Protein AF-A0A8I1LJS9-F1 (afdb_monomer)

Secondary structure (DSSP, 8-state):
-PPSSPPPP-PPPPP-SEEEEETTEEEEE-TTTS-HHHHHHHHTT-TTHHHHHHHHHH--TTEEEEEE--TTSHHHHHHTTSTTEEEEEEEES-GGGHHHHHHHHHHTT---EEEEESEEESS--SEEEEEE-SSGGG-BSS--SS--SEEEEEEEEEHHHHHHHH--SEEEE--TTGGGGTTTT---TT--EEEEE--HHHHHHHHHHHHHHHHHHTTEEEE--SS--SEEEEEE-TT-S--PPP---------PPPPPTT--S--EEEEEEESS-HHHHHHHHHHHHHHT--EEEEEE-S-SSSHHHHHHHHHHTTSSEEEE-GGGGSSS-HHHHHHHHGGGSHHHHH-SEEEE--TTEEEEE-STTSSHHHHHHHH-S-SEEEEEEEEB--TT--S--SS-HHHHT-EE--SS--GGG-EEEEEEEEE-SSS-EE--SS--EE--SS---EEETTS-B--HHHH-TT-SEEE-TT--SSEEEEE-SS-SHHHHHHHHHH--SS-TT-PPPHHHHHHH----EE-SSS-TTHHHHHHHHHHHHTSTTHHHHHHHHHHHHHHHHHHHHTSHHHHHHHHHHHHHS----PPS---S--------S-S--PPPPPPPP-PPP-----S---PPPPEEEEEEESS-HHHHHHHHHHHHHTT--EEEEEE-S-SSSHHHHHHHHHHTTSSEEEE-THHHH-S-HHHHHHHHHHTSHHHHT-SEEEE--TTEEEEE-STTS-HHHHHHHH-S-SEEEEEEEEB--TT--S---S-HHHH--EE--SS--GGG-EEEEEEEE--STTEEEE-SS-EEEPTT-SSPP-EEETTS-B--HHHH-TT-SEEE-TT--SSEEEEE-SS-SHHHHHHHHHH--SS-TT-PPPHHHHHHH---SEE--S--TTHHHHHHHHHHHHTSTTHHHHHHHHHHHHHHHHHHHHTSHHHHHHHHHHHHHT--

Solvent-accessible surface area (backbone atoms only — not comparable to full-atom values): 52435 Å² total; per-residue (Å²): 127,84,59,69,58,52,71,56,81,96,59,75,73,70,78,55,85,46,75,44,55,35,76,89,44,45,39,68,40,30,79,82,58,53,44,76,69,52,48,51,30,30,68,66,44,57,55,71,42,65,60,47,51,59,46,65,76,67,67,46,81,69,32,21,38,35,35,38,50,36,67,60,20,60,61,59,45,63,49,61,70,39,92,34,44,72,39,36,37,37,26,28,51,61,75,82,31,50,28,45,22,53,48,17,17,57,68,60,72,46,77,81,68,46,63,32,36,20,42,67,28,51,56,66,63,69,64,42,61,33,30,40,27,74,51,59,80,75,27,20,72,60,73,71,92,60,82,62,75,47,78,46,77,27,44,30,28,25,45,46,50,41,39,70,55,66,55,24,30,32,38,40,38,46,48,66,57,50,56,56,54,30,48,52,90,40,77,38,84,70,37,49,33,38,40,36,53,64,46,48,92,73,57,34,69,67,35,48,50,46,35,57,47,31,40,32,70,47,21,30,43,76,57,84,66,100,59,94,60,59,63,41,44,24,38,54,39,98,82,51,76,84,71,85,79,78,84,79,67,78,78,60,73,72,71,62,69,84,74,73,92,81,76,85,77,79,38,27,28,41,40,35,68,46,59,60,48,30,71,47,48,55,62,47,51,14,43,43,44,47,26,54,46,70,40,40,42,41,26,39,48,94,51,82,32,40,26,56,61,31,38,50,38,36,30,76,69,68,69,34,46,62,40,66,43,70,18,83,74,46,94,50,47,43,60,64,35,45,57,65,49,46,70,57,36,66,67,49,56,68,28,43,28,39,32,35,57,53,81,50,51,42,86,44,37,68,36,84,70,15,26,53,68,40,47,44,67,74,57,50,92,60,42,33,39,36,25,38,55,41,35,17,8,33,60,84,35,55,64,75,70,95,73,57,63,70,70,70,29,44,21,21,41,63,71,72,49,59,80,94,66,20,66,30,48,31,34,27,45,30,43,49,71,78,61,56,64,48,75,47,65,36,46,68,45,70,78,65,93,70,94,73,50,29,26,35,13,44,64,43,80,54,56,66,65,74,78,34,84,82,59,55,52,46,72,40,63,78,28,62,64,38,25,30,25,42,26,42,84,38,42,21,49,41,48,35,49,52,44,39,73,66,23,34,89,67,40,63,90,47,49,75,46,75,64,52,50,64,71,44,54,26,52,79,34,69,61,91,59,85,52,68,31,53,70,49,15,52,54,40,34,54,54,53,43,70,39,83,62,29,45,61,33,37,50,49,9,42,51,45,48,51,54,49,45,57,57,46,64,72,35,71,67,44,51,53,51,53,51,48,44,66,76,73,44,81,90,69,91,64,78,84,84,75,67,95,74,72,79,84,84,83,74,79,95,81,75,84,86,76,81,85,78,78,80,80,77,79,79,79,76,94,65,90,77,70,94,77,84,78,80,76,82,36,38,31,40,39,37,62,41,45,61,45,29,68,44,47,57,61,50,49,15,41,43,48,41,24,59,49,69,43,39,43,40,24,48,45,90,51,82,32,41,26,56,63,37,41,51,50,38,29,74,70,67,75,34,44,62,41,61,46,58,19,87,78,60,74,57,59,41,55,64,44,40,55,57,53,43,66,64,32,67,71,49,74,75,34,51,27,38,34,41,57,52,86,48,54,41,87,46,39,64,41,86,69,13,32,48,65,46,51,48,66,73,57,49,94,58,44,33,34,34,28,33,52,42,38,17,9,32,66,76,36,49,69,73,71,90,72,58,62,71,71,70,30,45,26,20,46,67,66,69,46,61,78,96,65,20,69,31,46,36,35,27,42,29,43,77,57,90,61,50,68,43,87,47,72,43,40,73,39,64,48,84,88,53,82,76,66,80,49,29,28,37,11,46,64,43,79,54,60,64,66,74,73,40,81,79,63,62,48,48,74,38,63,75,25,63,66,39,25,29,22,44,28,47,83,40,40,22,52,43,50,33,49,52,45,56,71,61,22,41,68,60,39,56,82,52,78,74,54,74,69,51,53,56,69,41,49,19,66,72,36,73,69,83,71,82,71,57,33,49,72,48,16,55,54,39,33,53,54,55,45,66,40,87,64,36,44,67,34,38,52,45,9,41,52,42,49,53,51,49,39,57,57,44,62,72,35,68,74,46,42,51,51,52,52,47,37,63,75,73,51,56,120

Nearest PDB structures (foldseek):
  3lec-assembly1_A  TM=7.192E-01  e=8.557E-05  Streptococcus agalactiae serogroup V
  3e05-assembly2_C  TM=6.436E-01  e=2.847E-04  Geobacter metallireducens GS-15
  3a27-assembly1_A  TM=5.635E-01  e=3.542E-04  Methanocaldococcus jannaschii
  3fpf-assembly1_B  TM=5.947E-01  e=6.824E-04  Methanothermobacter thermautotrophicus str. Delta H
  5xnh-assembly1_A  TM=4.588E-01  e=7.496E-02  Thermococcus kodakarensis KOD1

Mean predicted aligned error: 16.3 Å

Foldseek 3Di:
DPQWADAFDPDAAADAPDWAAQPHFTFGHGPQACDPVNVVCSNVNNVCNVLLVVCVVPQAAAFFEEEAACRLQPSVLSPQPDNSYPAYEHEHADSVNVSSNVVRCVVSVRPHYHYHYFHEAQDADDWAKWFAASHRLQIASDCDPDDGDDIDTTGYTHPQSNCVVRVGQEYEDRHNQRLLRRLAPHQCQSHFKYWYQDDCVNVHPVSVVNSQVSCLCNQWAWDDDPDDDSITMTGHDPPRHDDDDDDPDPPQQDFQDDDDPDDDDFAEEEEEEDELCLLLVLLLLLQCVLLPHDAYEYEYDPHDLLSLVLVQLCVVVVSYHYAHQLCVLDVAFRQLSSLVFVCFDPSNSNGQKYWYDYSQKGKFFDADLRHVVRVCVVLPDAFKEWAFEWFQAQLLFADDDRANLCVNRQFTADLADPPVLQWTFTIMIGGPNPFRWRDDNQDIDGPDPDDGQYAAQLSDGDCVCVVDVVDRTDRSRPRNNGIHIYGHPCHHSLSLLLQQCQDDSRDSPHGQDPVNNVSRRHGPGGNPDPGSSVVSSVVSSVVQCPRPCSVVSSVSSVVSSVVSSVVSCPDPVSVVVVVCCPVPPDPDDDPPDPDSDDDDPDDDPDDDDDDDDDDPDDDDDDDDDDPDDDDQFAEEEEEEDELCLLQQLLLLLQCVLQPHDAYEYEYDPHDLLSLVLVSLCVVVVSYHYGHFSCVPSVDFRVQSRVVSVCVDPSNVPGQKYWYDYSQKGKAFQDDLRHVSRVCVVLPDFFKEWAWEWFFAQLLFADDDRDNLCVNTQFTADQADPP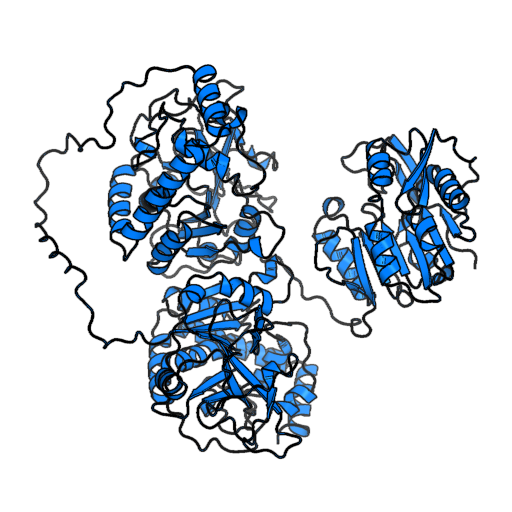VLQWTATIMIGGDDPQFPDDDNRGTDGDPPDVVDGQYAAQQSDGDCVCVVVVPDRTDGRNRRNNGIHMYGHPQHHVLVNLVCQCCDDSRCSPDHDDPVNNQSRRHRPDGNPGDRSSVVSSVVSSVVSCPRPCNVVSSVSSVVVSVVVSVVLCPDPVSVVVVVCCVVPPSD

Radius of gyration: 33.37 Å; Cα contacts (8 Å, |Δi|>4): 1839; chains: 1; bounding box: 78×95×81 Å

Structure (mmCIF, N/CA/C/O backbone):
data_AF-A0A8I1LJS9-F1
#
_entry.id   AF-A0A8I1LJS9-F1
#
loop_
_atom_site.group_PDB
_atom_site.id
_atom_site.type_symbol
_atom_site.label_atom_id
_atom_site.label_alt_id
_atom_site.label_comp_id
_atom_site.label_asym_id
_atom_site.label_entity_id
_atom_site.label_seq_id
_atom_site.pdbx_PDB_ins_code
_atom_site.Cartn_x
_atom_site.Cartn_y
_atom_site.Cartn_z
_atom_site.occupancy
_atom_site.B_iso_or_equiv
_atom_site.auth_seq_id
_atom_site.auth_comp_id
_atom_site.auth_asym_id
_atom_site.auth_atom_id
_atom_site.pdbx_PDB_model_num
ATOM 1 N N . MET A 1 1 ? 3.171 45.067 -33.528 1.00 39.81 1 MET A N 1
ATOM 2 C CA . MET A 1 1 ? 1.723 44.777 -33.488 1.00 39.81 1 MET A CA 1
ATOM 3 C C . MET A 1 1 ? 1.220 45.236 -32.127 1.00 39.81 1 MET A C 1
ATOM 5 O O . MET A 1 1 ? 1.981 45.076 -31.177 1.00 39.81 1 MET A O 1
ATOM 9 N N . PRO A 1 2 ? 0.044 45.871 -32.014 1.00 59.06 2 PRO A N 1
ATOM 10 C CA . PRO A 1 2 ? -0.558 46.131 -30.707 1.00 59.06 2 PRO A CA 1
ATOM 11 C C . PRO A 1 2 ? -0.867 44.794 -30.017 1.00 59.06 2 PRO A C 1
ATOM 13 O O . PRO A 1 2 ? -1.370 43.891 -30.675 1.00 59.06 2 PRO A O 1
ATOM 16 N N . ILE A 1 3 ? -0.532 44.672 -28.728 1.00 69.88 3 ILE A N 1
ATOM 17 C CA . ILE A 1 3 ? -0.824 43.479 -27.913 1.00 69.88 3 ILE A CA 1
ATOM 18 C C . ILE A 1 3 ? -2.342 43.255 -27.867 1.00 69.88 3 ILE A C 1
ATOM 20 O O . ILE A 1 3 ? -3.052 44.197 -27.509 1.00 69.88 3 ILE A O 1
ATOM 24 N N . ASP A 1 4 ? -2.804 42.042 -28.196 1.00 70.06 4 ASP A N 1
ATOM 25 C CA . ASP A 1 4 ? -4.217 41.628 -28.216 1.00 70.06 4 ASP A CA 1
ATOM 26 C C . ASP A 1 4 ? -4.980 42.053 -26.948 1.00 70.06 4 ASP A C 1
ATOM 28 O O . ASP A 1 4 ? -4.528 41.856 -25.817 1.00 70.06 4 ASP A O 1
ATOM 32 N N . GLY A 1 5 ? -6.169 42.618 -27.159 1.00 72.19 5 GLY A N 1
ATOM 33 C CA . GLY A 1 5 ? -7.059 43.109 -26.108 1.00 72.19 5 GLY A CA 1
ATOM 34 C C . GLY A 1 5 ? -7.082 44.630 -25.930 1.00 72.19 5 GLY A C 1
ATOM 35 O O . GLY A 1 5 ? -6.126 45.321 -26.281 1.00 72.19 5 GLY A O 1
ATOM 36 N N . PRO A 1 6 ? -8.196 45.180 -25.411 1.00 84.88 6 PRO A N 1
ATOM 37 C CA . PRO A 1 6 ? -8.307 46.608 -25.158 1.00 84.88 6 PRO A CA 1
ATOM 38 C C . PRO A 1 6 ? -7.392 47.045 -24.011 1.00 84.88 6 PRO A C 1
ATOM 40 O O . PRO A 1 6 ? -7.135 46.296 -23.059 1.00 84.88 6 PRO A O 1
ATOM 43 N N . ASP A 1 7 ? -6.948 48.298 -24.086 1.00 86.62 7 ASP A N 1
ATOM 44 C CA . ASP A 1 7 ? -6.323 48.953 -22.946 1.00 86.62 7 ASP A CA 1
ATOM 45 C C . ASP A 1 7 ? -7.318 49.033 -21.775 1.00 86.62 7 ASP A C 1
ATOM 47 O O . ASP A 1 7 ? -8.534 49.152 -21.980 1.00 86.62 7 ASP A O 1
ATOM 51 N N . PRO A 1 8 ? -6.823 48.939 -20.532 1.00 88.06 8 PRO A N 1
ATOM 52 C CA . PRO A 1 8 ? -7.672 49.004 -19.358 1.00 88.06 8 PRO A CA 1
ATOM 53 C C . PRO A 1 8 ? -8.413 50.337 -19.270 1.00 88.06 8 PRO A C 1
ATOM 55 O O . PRO A 1 8 ? -7.835 51.381 -19.589 1.00 88.06 8 PRO A O 1
ATOM 58 N N . PRO A 1 9 ? -9.659 50.335 -18.767 1.00 84.88 9 PRO A N 1
ATOM 59 C CA . PRO A 1 9 ? -10.446 51.553 -18.653 1.00 84.88 9 PRO A CA 1
ATOM 60 C C . PRO A 1 9 ? -9.717 52.611 -17.812 1.00 84.88 9 PRO A C 1
ATOM 62 O O . PRO A 1 9 ? -9.031 52.307 -16.824 1.00 84.88 9 PRO A O 1
ATOM 65 N N . ASP A 1 10 ? -9.849 53.872 -18.220 1.00 84.69 10 ASP A N 1
ATOM 66 C CA . ASP A 1 10 ? -9.276 55.013 -17.509 1.00 84.69 10 ASP A CA 1
ATOM 67 C C . ASP A 1 10 ? -10.181 55.396 -16.330 1.00 84.69 10 ASP A C 1
ATOM 69 O O . ASP A 1 10 ? -11.082 56.228 -16.424 1.00 84.69 10 ASP A O 1
ATOM 73 N N . LEU A 1 11 ? -10.007 54.661 -15.234 1.00 89.25 11 LEU A N 1
ATOM 74 C CA . LEU A 1 11 ? -10.708 54.856 -13.973 1.00 89.25 11 LEU A CA 1
ATOM 75 C C . LEU A 1 11 ? -9.796 55.606 -12.988 1.00 89.25 11 LEU A C 1
ATOM 77 O O . LEU A 1 11 ? -8.593 55.322 -12.946 1.00 89.25 11 LEU A O 1
ATOM 81 N N . PRO A 1 12 ? -10.348 56.522 -12.169 1.00 86.69 12 PRO A N 1
ATOM 82 C CA . PRO A 1 12 ? -9.564 57.301 -11.217 1.00 86.69 12 PRO A CA 1
ATOM 83 C C . PRO A 1 12 ? -8.898 56.402 -10.169 1.00 86.69 12 PRO A C 1
ATOM 85 O O . PRO A 1 12 ? -9.451 55.369 -9.786 1.00 86.69 12 PRO A O 1
ATOM 88 N N . LEU A 1 13 ? -7.729 56.824 -9.674 1.00 87.25 13 LEU A N 1
ATOM 89 C CA . LEU A 1 13 ? -7.018 56.125 -8.600 1.00 87.25 13 LEU A CA 1
ATOM 90 C C . LEU A 1 13 ? -7.903 55.981 -7.348 1.00 87.25 13 LEU A C 1
ATOM 92 O O . LEU A 1 13 ? -8.691 56.883 -7.034 1.00 87.25 13 LEU A O 1
ATOM 96 N N . PRO A 1 14 ? -7.790 54.858 -6.618 1.00 87.75 14 PRO A N 1
ATOM 97 C CA . PRO A 1 14 ? -8.666 54.579 -5.495 1.00 87.75 14 PRO A CA 1
ATOM 98 C C . PRO A 1 14 ? -8.305 55.445 -4.283 1.00 87.75 14 PRO A C 1
ATOM 100 O O . PRO A 1 14 ? -7.139 55.751 -4.038 1.00 87.75 14 PRO A O 1
ATOM 103 N N . ARG A 1 15 ? -9.305 55.775 -3.457 1.00 88.75 15 ARG A N 1
ATOM 104 C CA . ARG A 1 15 ? -9.051 56.192 -2.069 1.00 88.75 15 ARG A CA 1
ATOM 105 C C . ARG A 1 15 ? -8.804 54.940 -1.228 1.00 88.75 15 ARG A C 1
ATOM 107 O O . ARG A 1 15 ? -9.575 53.988 -1.321 1.00 88.75 15 ARG A O 1
ATOM 114 N N . TYR A 1 16 ? -7.752 54.947 -0.421 1.00 90.00 16 TYR A N 1
ATOM 115 C CA . TYR A 1 16 ? -7.381 53.834 0.451 1.00 90.00 16 TYR A CA 1
ATOM 116 C C . TYR A 1 16 ? -7.128 54.323 1.877 1.00 90.00 16 TYR A C 1
ATOM 118 O O . TYR A 1 16 ? -6.661 55.443 2.084 1.00 90.00 16 TYR A O 1
ATOM 126 N N . ASP A 1 17 ? -7.428 53.470 2.855 1.00 86.56 17 ASP A N 1
ATOM 127 C CA . ASP A 1 17 ? -7.342 53.822 4.278 1.00 86.56 17 ASP A CA 1
ATOM 128 C C . ASP A 1 17 ? -5.904 53.735 4.807 1.00 86.56 17 ASP A C 1
ATOM 130 O O . ASP A 1 17 ? -5.530 54.415 5.761 1.00 86.56 17 ASP A O 1
ATOM 134 N N . ALA A 1 18 ? -5.085 52.879 4.194 1.00 90.56 18 ALA A N 1
ATOM 135 C CA . ALA A 1 18 ? -3.698 52.657 4.575 1.00 90.56 18 ALA A CA 1
ATOM 136 C C . ALA A 1 18 ? -2.886 52.097 3.404 1.00 90.56 18 ALA A C 1
ATOM 138 O O . ALA A 1 18 ? -3.440 51.542 2.458 1.00 90.56 18 ALA A O 1
ATOM 139 N N . VAL A 1 19 ? -1.561 52.174 3.510 1.00 93.81 19 VAL A N 1
ATOM 140 C CA . VAL A 1 19 ? -0.634 51.368 2.705 1.00 93.81 19 VAL A CA 1
ATOM 141 C C . VAL A 1 19 ? -0.022 50.327 3.626 1.00 93.81 19 VAL A C 1
ATOM 143 O O . VAL A 1 19 ? 0.479 50.667 4.700 1.00 93.81 19 VAL A O 1
ATOM 146 N N . ILE A 1 20 ? -0.076 49.061 3.226 1.00 90.88 20 ILE A N 1
ATOM 147 C CA . ILE A 1 20 ? 0.494 47.952 3.992 1.00 90.88 20 ILE A CA 1
ATOM 148 C C . ILE A 1 20 ? 1.578 47.261 3.185 1.00 90.88 20 ILE A C 1
ATOM 150 O O . ILE A 1 20 ? 1.534 47.220 1.959 1.00 90.88 20 ILE A O 1
ATOM 154 N N . LEU A 1 21 ? 2.568 46.731 3.889 1.00 89.69 21 LEU A N 1
ATOM 155 C CA . LEU A 1 21 ? 3.698 46.053 3.282 1.00 89.69 21 LEU A CA 1
ATOM 156 C C . LEU A 1 21 ? 3.435 44.541 3.253 1.00 89.69 21 LEU A C 1
ATOM 158 O O . LEU A 1 21 ? 3.146 43.945 4.293 1.00 89.69 21 LEU A O 1
ATOM 162 N N . CYS A 1 22 ? 3.543 43.930 2.074 1.00 87.25 22 CYS A N 1
ATOM 163 C CA . CYS A 1 22 ? 3.563 42.480 1.894 1.00 87.25 22 CYS A CA 1
ATOM 164 C C . CYS A 1 22 ? 4.946 42.071 1.399 1.00 87.25 22 CYS A C 1
ATOM 166 O O . CYS A 1 22 ? 5.266 42.229 0.221 1.00 87.25 22 CYS A O 1
ATOM 168 N N . ARG A 1 23 ? 5.773 41.563 2.319 1.00 85.62 23 ARG A N 1
ATOM 169 C CA . ARG A 1 23 ? 7.219 41.396 2.105 1.00 85.62 23 ARG A CA 1
ATOM 170 C C . ARG A 1 23 ? 7.858 42.729 1.716 1.00 85.62 23 ARG A C 1
ATOM 172 O O . ARG A 1 23 ? 7.969 43.578 2.587 1.00 85.62 23 ARG A O 1
ATOM 179 N N . ASP A 1 24 ? 8.181 42.934 0.444 1.00 85.25 24 ASP A N 1
ATOM 180 C CA . ASP A 1 24 ? 8.850 44.143 -0.043 1.00 85.25 24 ASP A CA 1
ATOM 181 C C . ASP A 1 24 ? 7.937 45.034 -0.906 1.00 85.25 24 ASP A C 1
ATOM 183 O O . ASP A 1 24 ? 8.346 46.116 -1.317 1.00 85.25 24 ASP A O 1
ATOM 187 N N . VAL A 1 25 ? 6.679 44.630 -1.137 1.00 92.06 25 VAL A N 1
ATOM 188 C CA . VAL A 1 25 ? 5.721 45.376 -1.971 1.00 92.06 25 VAL A CA 1
ATOM 189 C C . VAL A 1 25 ? 4.714 46.136 -1.115 1.00 92.06 25 VAL A C 1
ATOM 191 O O . VAL A 1 25 ? 4.041 45.575 -0.245 1.00 92.06 25 VAL A O 1
ATOM 194 N N . ARG A 1 26 ? 4.586 47.435 -1.384 1.00 94.75 26 ARG A N 1
ATOM 195 C CA . ARG A 1 26 ? 3.593 48.344 -0.802 1.00 94.75 26 ARG A CA 1
ATOM 196 C C . ARG A 1 26 ? 2.253 48.191 -1.515 1.00 94.75 26 ARG A C 1
ATOM 198 O O . ARG A 1 26 ? 2.169 48.437 -2.712 1.00 94.75 26 ARG A O 1
ATOM 205 N N . VAL A 1 27 ? 1.209 47.830 -0.779 1.00 94.44 27 VAL A N 1
ATOM 206 C CA . VAL A 1 27 ? -0.137 47.577 -1.309 1.00 94.44 27 VAL A CA 1
ATOM 207 C C . VAL A 1 27 ? -1.142 48.554 -0.675 1.00 94.44 27 VAL A C 1
ATOM 209 O O . VAL A 1 27 ? -1.187 48.653 0.558 1.00 94.44 27 VAL A O 1
ATOM 212 N N . PRO A 1 28 ? -1.954 49.281 -1.467 1.00 94.69 28 PRO A N 1
ATOM 213 C CA . PRO A 1 28 ? -2.984 50.178 -0.949 1.00 94.69 28 PRO A CA 1
ATOM 214 C C . PRO A 1 28 ? -4.193 49.381 -0.434 1.00 94.69 28 PRO A C 1
ATOM 216 O O . PRO A 1 28 ? -4.762 48.563 -1.152 1.00 94.69 28 PRO A O 1
ATOM 219 N N . VAL A 1 29 ? -4.622 49.631 0.805 1.00 90.56 29 VAL A N 1
ATOM 220 C CA . VAL A 1 29 ? -5.797 48.991 1.423 1.00 90.56 29 VAL A CA 1
ATOM 221 C C . VAL A 1 29 ? -7.065 49.739 1.025 1.00 90.56 29 VAL A C 1
ATOM 223 O O . VAL A 1 29 ? -7.469 50.693 1.689 1.00 90.56 29 VAL A O 1
ATOM 226 N N . VAL A 1 30 ? -7.685 49.312 -0.076 1.00 89.56 30 VAL A N 1
ATOM 227 C CA . VAL A 1 30 ? -8.933 49.898 -0.586 1.00 89.56 30 VAL A CA 1
ATOM 228 C C . VAL A 1 30 ? -10.150 49.266 0.103 1.00 89.56 30 VAL A C 1
ATOM 230 O O . VAL A 1 30 ? -10.382 48.056 -0.058 1.00 89.56 30 VAL A O 1
ATOM 233 N N . PRO A 1 31 ? -10.960 50.053 0.838 1.00 80.19 31 PRO A N 1
ATOM 234 C CA . PRO A 1 31 ? -12.156 49.552 1.507 1.00 80.19 31 PRO A CA 1
ATOM 235 C C . PRO A 1 31 ? -13.149 48.948 0.517 1.00 80.19 31 PRO A C 1
ATOM 237 O O . PRO A 1 31 ? -13.434 49.516 -0.533 1.00 80.19 31 PRO A O 1
ATOM 240 N N . GLY A 1 32 ? -13.693 47.779 0.854 1.00 76.19 32 GLY A N 1
ATOM 241 C CA . GLY A 1 32 ? -14.664 47.073 0.013 1.00 76.19 32 GLY A CA 1
ATOM 242 C C . GLY A 1 32 ? -14.054 46.145 -1.042 1.00 76.19 32 GLY A C 1
ATOM 243 O O . GLY A 1 32 ? -14.740 45.208 -1.442 1.00 76.19 32 GLY A O 1
ATOM 244 N N . VAL A 1 33 ? -12.778 46.322 -1.408 1.00 82.81 33 VAL A N 1
ATOM 245 C CA . VAL A 1 33 ? -12.039 45.389 -2.283 1.00 82.81 33 VAL A CA 1
ATOM 246 C C . VAL A 1 33 ? -11.144 44.461 -1.459 1.00 82.81 33 VAL A C 1
ATOM 248 O O . VAL A 1 33 ? -11.215 43.237 -1.585 1.00 82.81 33 VAL A O 1
ATOM 251 N N . ILE A 1 34 ? -10.354 45.021 -0.539 1.00 84.44 34 ILE A N 1
ATOM 252 C CA . ILE A 1 34 ? -9.519 44.241 0.381 1.00 84.44 34 ILE A CA 1
ATOM 253 C C . ILE A 1 34 ? -10.351 43.901 1.620 1.00 84.44 34 ILE A C 1
ATOM 255 O O . ILE A 1 34 ? -10.557 44.714 2.518 1.00 84.44 34 ILE A O 1
ATOM 259 N N . THR A 1 35 ? -10.877 42.675 1.662 1.00 83.25 35 THR A N 1
ATOM 260 C CA . THR A 1 35 ? -11.600 42.171 2.843 1.00 83.25 35 THR A CA 1
ATOM 261 C C . THR A 1 35 ? -10.632 41.880 4.003 1.00 83.25 35 THR A C 1
ATOM 263 O O . THR A 1 35 ? -9.454 41.619 3.751 1.00 83.25 35 THR A O 1
ATOM 266 N N . PRO A 1 36 ? -11.099 41.797 5.267 1.00 80.69 36 PRO A N 1
ATOM 267 C CA . PRO A 1 36 ? -10.229 41.504 6.415 1.00 80.69 36 PRO A CA 1
ATOM 268 C C . PRO A 1 36 ? -9.420 40.200 6.298 1.00 80.69 36 PRO A C 1
ATOM 270 O O . PRO A 1 36 ? -8.370 40.050 6.923 1.00 80.69 36 PRO A O 1
ATOM 273 N N . ILE A 1 37 ? -9.902 39.233 5.508 1.00 77.75 37 ILE A N 1
ATOM 274 C CA . ILE A 1 37 ? -9.181 37.983 5.231 1.00 77.75 37 ILE A CA 1
ATOM 275 C C . ILE A 1 37 ? -8.005 38.246 4.281 1.00 77.75 37 ILE A C 1
ATOM 277 O O . ILE A 1 37 ? -6.910 37.747 4.535 1.00 77.75 37 ILE A O 1
ATOM 281 N N . ILE A 1 38 ? -8.217 39.050 3.232 1.00 82.38 38 ILE A N 1
ATOM 282 C CA . ILE A 1 38 ? -7.180 39.450 2.264 1.00 82.38 38 ILE A CA 1
ATOM 283 C C . ILE A 1 38 ? -6.112 40.268 2.983 1.00 82.38 38 ILE A C 1
ATOM 285 O O . ILE A 1 38 ? -4.933 39.930 2.939 1.00 82.38 38 ILE A O 1
ATOM 289 N N . GLU A 1 39 ? -6.539 41.285 3.733 1.00 86.31 39 GLU A N 1
ATOM 290 C CA . GLU A 1 39 ? -5.645 42.163 4.483 1.00 86.31 39 GLU A CA 1
ATOM 291 C C . GLU A 1 39 ? -4.736 41.368 5.428 1.00 86.31 39 GLU A C 1
ATOM 293 O O . GLU A 1 39 ? -3.534 41.612 5.498 1.00 86.31 39 GLU A O 1
ATOM 298 N N . ARG A 1 40 ? -5.283 40.351 6.110 1.00 86.38 40 ARG A N 1
ATOM 299 C CA . ARG A 1 40 ? -4.503 39.456 6.973 1.00 86.38 40 ARG A CA 1
ATOM 300 C C . ARG A 1 40 ? -3.437 38.681 6.197 1.00 86.38 40 ARG A C 1
ATOM 302 O O . ARG A 1 40 ? -2.335 38.519 6.716 1.00 86.38 40 ARG A O 1
ATOM 309 N N . GLN A 1 41 ? -3.745 38.186 4.996 1.00 83.50 41 GLN A N 1
ATOM 310 C CA . GLN A 1 41 ? -2.766 37.475 4.164 1.00 83.50 41 GLN A CA 1
ATOM 311 C C . GLN A 1 41 ? -1.639 38.409 3.715 1.00 83.50 41 GLN A C 1
ATOM 313 O O . GLN A 1 41 ? -0.471 38.055 3.901 1.00 83.50 41 GLN A O 1
ATOM 318 N N . ILE A 1 42 ? -1.989 39.612 3.245 1.00 86.75 42 ILE A N 1
ATOM 319 C CA . ILE A 1 42 ? -1.048 40.663 2.825 1.00 86.75 42 ILE A CA 1
ATOM 320 C C . ILE A 1 42 ? -0.133 41.052 3.998 1.00 86.75 42 ILE A C 1
ATOM 322 O O . ILE A 1 42 ? 1.086 40.946 3.892 1.00 86.75 42 ILE A O 1
ATOM 326 N N . ARG A 1 43 ? -0.698 41.375 5.172 1.00 85.88 43 ARG A N 1
ATOM 327 C CA . ARG A 1 43 ? 0.077 41.717 6.384 1.00 85.88 43 ARG A CA 1
ATOM 328 C C . ARG A 1 43 ? 0.979 40.586 6.875 1.00 85.88 43 ARG A C 1
ATOM 330 O O . ARG A 1 43 ? 2.000 40.848 7.497 1.00 85.88 43 ARG A O 1
ATOM 337 N N . SER A 1 44 ? 0.600 39.332 6.630 1.00 84.44 44 SER A N 1
ATOM 338 C CA . SER A 1 44 ? 1.418 38.167 6.992 1.00 84.44 44 SER A CA 1
ATOM 339 C C . SER A 1 44 ? 2.470 37.789 5.942 1.00 84.44 44 SER A C 1
ATOM 341 O O . SER A 1 44 ? 3.161 36.791 6.130 1.00 84.44 44 SER A O 1
ATOM 343 N N . GLY A 1 45 ? 2.575 38.532 4.831 1.00 82.75 45 GLY A N 1
ATOM 344 C CA . GLY A 1 45 ? 3.517 38.236 3.745 1.00 82.75 45 GLY A CA 1
ATOM 345 C C . GLY A 1 45 ? 3.213 36.940 2.982 1.00 82.75 45 GLY A C 1
ATOM 346 O O . GLY A 1 45 ? 4.123 36.341 2.401 1.00 82.75 45 GLY A O 1
ATOM 347 N N . ARG A 1 46 ? 1.961 36.463 3.047 1.00 81.50 46 ARG A N 1
ATOM 348 C CA . ARG A 1 46 ? 1.510 35.186 2.464 1.00 81.50 46 ARG A CA 1
ATOM 349 C C . ARG A 1 46 ? 0.671 35.340 1.198 1.00 81.50 46 ARG A C 1
ATOM 351 O O . ARG A 1 46 ? 0.487 34.349 0.506 1.00 81.50 46 ARG A O 1
ATOM 358 N N . TYR A 1 47 ? 0.168 36.538 0.912 1.00 85.69 47 TYR A N 1
ATOM 359 C CA . TYR A 1 47 ? -0.588 36.814 -0.311 1.00 85.69 47 TYR A CA 1
ATOM 360 C C . TYR A 1 47 ? 0.318 36.669 -1.541 1.00 85.69 47 TYR A C 1
ATOM 362 O O . TYR A 1 47 ? 1.365 37.312 -1.559 1.00 85.69 47 TYR A O 1
ATOM 370 N N . GLU A 1 48 ? -0.053 35.794 -2.487 1.00 81.31 48 GLU A N 1
ATOM 371 C CA . GLU A 1 48 ? 0.669 35.505 -3.750 1.00 81.31 48 GLU A CA 1
ATOM 372 C C . GLU A 1 48 ? 2.191 35.259 -3.587 1.00 81.31 48 GLU A C 1
ATOM 374 O O . GLU A 1 48 ? 3.024 35.415 -4.485 1.00 81.31 48 GLU A O 1
ATOM 379 N N . GLY A 1 49 ? 2.603 34.886 -2.373 1.00 79.25 49 GLY A N 1
ATOM 380 C CA . GLY A 1 49 ? 4.009 34.803 -2.012 1.00 79.25 49 GLY A CA 1
ATOM 381 C C . GLY A 1 49 ? 4.694 33.543 -2.541 1.00 79.25 49 GLY A C 1
ATOM 382 O O . GLY A 1 49 ? 5.927 33.480 -2.513 1.00 79.25 49 GLY A O 1
ATOM 383 N N . GLY A 1 50 ? 3.928 32.528 -2.951 1.00 80.25 50 GLY A N 1
ATOM 384 C CA . GLY A 1 50 ? 4.450 31.269 -3.489 1.00 80.25 50 GLY A CA 1
ATOM 385 C C . GLY A 1 50 ? 4.765 31.368 -4.980 1.00 80.25 50 GLY A C 1
ATOM 386 O O . GLY A 1 50 ? 5.782 30.852 -5.435 1.00 80.25 50 GLY A O 1
ATOM 387 N N . GLU A 1 51 ? 3.917 32.084 -5.703 1.00 85.69 51 GLU A N 1
ATOM 388 C CA . GLU A 1 51 ? 3.956 32.423 -7.119 1.00 85.69 51 GLU A CA 1
ATOM 389 C C . GLU A 1 51 ? 5.194 33.266 -7.422 1.00 85.69 51 GLU A C 1
ATOM 391 O O . GLU A 1 51 ? 6.030 32.878 -8.244 1.00 85.69 51 GLU A O 1
ATOM 396 N N . VAL A 1 52 ? 5.374 34.366 -6.681 1.00 88.06 52 VAL A N 1
ATOM 397 C CA . VAL A 1 52 ? 6.551 35.240 -6.802 1.00 88.06 52 VAL A CA 1
ATOM 398 C C . VAL A 1 52 ? 7.832 34.477 -6.475 1.00 88.06 52 VAL A C 1
ATOM 400 O O . VAL A 1 52 ? 8.775 34.508 -7.261 1.00 88.06 52 VAL A O 1
ATOM 403 N N . ALA A 1 53 ? 7.873 33.747 -5.354 1.00 86.31 53 ALA A N 1
ATOM 404 C CA . ALA A 1 53 ? 9.078 33.030 -4.932 1.00 86.31 53 ALA A CA 1
ATOM 405 C C . ALA A 1 53 ? 9.532 31.999 -5.979 1.00 86.31 53 ALA A C 1
ATOM 407 O O . ALA A 1 53 ? 10.688 32.009 -6.397 1.00 86.31 53 ALA A O 1
ATOM 408 N N . LYS A 1 54 ? 8.603 31.167 -6.469 1.00 85.88 54 LYS A N 1
ATOM 409 C CA . LYS A 1 54 ? 8.885 30.173 -7.516 1.00 85.88 54 LYS A CA 1
ATOM 410 C C . LYS A 1 54 ? 9.327 30.814 -8.826 1.00 85.88 54 LYS A C 1
ATOM 412 O O . LYS A 1 54 ? 10.159 30.246 -9.526 1.00 85.88 54 LYS A O 1
ATOM 417 N N . THR A 1 55 ? 8.772 31.975 -9.164 1.00 89.94 55 THR A N 1
ATOM 418 C CA . THR A 1 55 ? 9.158 32.700 -10.377 1.00 89.94 55 THR A CA 1
ATOM 419 C C . THR A 1 55 ? 10.580 33.248 -10.242 1.00 89.94 55 THR A C 1
ATOM 421 O O . THR A 1 55 ? 11.418 32.967 -11.094 1.00 89.94 55 THR A O 1
ATOM 424 N N . LEU A 1 56 ? 10.902 33.931 -9.137 1.00 89.69 56 LEU A N 1
ATOM 425 C CA . LEU A 1 56 ? 12.239 34.486 -8.875 1.00 89.69 56 LEU A CA 1
ATOM 426 C C . LEU A 1 56 ? 13.354 33.423 -8.891 1.00 89.69 56 LEU A C 1
ATOM 428 O O . LEU A 1 56 ? 14.462 33.711 -9.358 1.00 89.69 56 LEU A O 1
ATOM 432 N N . GLU A 1 57 ? 13.058 32.205 -8.419 1.00 87.44 57 GLU A N 1
ATOM 433 C CA . GLU A 1 57 ? 13.972 31.050 -8.438 1.00 87.44 57 GLU A CA 1
ATOM 434 C C . GLU A 1 57 ? 14.389 30.637 -9.855 1.00 87.44 57 GLU A C 1
ATOM 436 O O . GLU A 1 57 ? 15.498 30.139 -10.053 1.00 87.44 57 GLU A O 1
ATOM 441 N N . ILE A 1 58 ? 13.516 30.836 -10.846 1.00 91.31 58 ILE A N 1
ATOM 442 C CA . ILE A 1 58 ? 13.751 30.376 -12.216 1.00 91.31 58 ILE A CA 1
ATOM 443 C C . ILE A 1 58 ? 14.112 31.495 -13.191 1.00 91.31 58 ILE A C 1
ATOM 445 O O . ILE A 1 58 ? 14.416 31.172 -14.341 1.00 91.31 58 ILE A O 1
ATOM 449 N N . LEU A 1 59 ? 14.010 32.771 -12.800 1.00 92.88 59 LEU A N 1
ATOM 450 C CA . LEU A 1 59 ? 14.233 33.920 -13.687 1.00 92.88 59 LEU A CA 1
ATOM 451 C C . LEU A 1 59 ? 15.651 33.941 -14.268 1.00 92.88 59 LEU A C 1
ATOM 453 O O . LEU A 1 59 ? 16.646 33.755 -13.559 1.00 92.88 59 LEU A O 1
ATOM 457 N N . GLN A 1 60 ? 15.724 34.234 -15.560 1.00 92.12 60 GLN A N 1
ATOM 458 C CA . GLN A 1 60 ? 16.927 34.377 -16.368 1.00 92.12 60 GLN A CA 1
ATOM 459 C C . GLN A 1 60 ? 16.979 35.793 -16.962 1.00 92.12 60 GLN A C 1
ATOM 461 O O . GLN A 1 60 ? 15.925 36.356 -17.247 1.00 92.12 60 GLN A O 1
ATOM 466 N N . PRO A 1 61 ? 18.175 36.379 -17.163 1.00 93.38 61 PRO A N 1
ATOM 467 C CA . PRO A 1 61 ? 18.299 37.674 -17.829 1.00 93.38 61 PRO A CA 1
ATOM 468 C C . PRO A 1 61 ? 17.623 37.681 -19.207 1.00 93.38 61 PRO A C 1
ATOM 470 O O . PRO A 1 61 ? 17.873 36.786 -20.016 1.00 93.38 61 PRO A O 1
ATOM 473 N N . GLY A 1 62 ? 16.802 38.698 -19.469 1.00 91.69 62 GLY A N 1
ATOM 474 C CA . GLY A 1 62 ? 16.058 38.854 -20.721 1.00 91.69 62 GLY A CA 1
ATOM 475 C C . GLY A 1 62 ? 14.680 38.185 -20.728 1.00 91.69 62 GLY A C 1
ATOM 476 O O . GLY A 1 62 ? 14.076 38.025 -21.792 1.00 91.69 62 GLY A O 1
ATOM 477 N N . ASP A 1 63 ? 14.175 37.750 -19.570 1.00 95.50 63 ASP A N 1
ATOM 478 C CA . ASP A 1 63 ? 12.863 37.116 -19.498 1.00 95.50 63 ASP A CA 1
ATOM 479 C C . ASP A 1 63 ? 11.727 38.102 -19.751 1.00 95.50 63 ASP A C 1
ATOM 481 O O . ASP A 1 63 ? 11.688 39.197 -19.194 1.00 95.50 63 ASP A O 1
ATOM 485 N N . ARG A 1 64 ? 10.733 37.660 -20.523 1.00 96.75 64 ARG A N 1
ATOM 486 C CA . ARG A 1 64 ? 9.455 38.362 -20.670 1.00 96.75 64 ARG A CA 1
ATOM 487 C C . ARG A 1 64 ? 8.352 37.572 -19.989 1.00 96.75 64 ARG A C 1
ATOM 489 O O . ARG A 1 64 ? 8.192 36.380 -20.268 1.00 96.75 64 ARG A O 1
ATOM 496 N N . ILE A 1 65 ? 7.588 38.234 -19.128 1.00 97.19 65 ILE A N 1
ATOM 497 C CA . ILE A 1 65 ? 6.554 37.611 -18.300 1.00 97.19 65 ILE A CA 1
ATOM 498 C C . ILE A 1 65 ? 5.168 37.959 -18.848 1.00 97.19 65 ILE A C 1
ATOM 500 O O . ILE A 1 65 ? 4.860 39.126 -19.085 1.00 97.19 65 ILE A O 1
ATOM 504 N N . LEU A 1 66 ? 4.324 36.943 -19.021 1.00 97.31 66 LEU A N 1
ATOM 505 C CA . LEU A 1 66 ? 2.883 37.104 -19.216 1.00 97.31 66 LEU A CA 1
ATOM 506 C C . LEU A 1 66 ? 2.158 36.619 -17.959 1.00 97.31 66 LEU A C 1
ATOM 508 O O . LEU A 1 66 ? 2.217 35.436 -17.633 1.00 97.31 66 LEU A O 1
ATOM 512 N N . GLU A 1 67 ? 1.479 37.526 -17.272 1.00 96.50 67 GLU A N 1
ATOM 513 C CA . GLU A 1 67 ? 0.690 37.264 -16.071 1.00 96.50 67 GLU A CA 1
ATOM 514 C C . GLU A 1 67 ? -0.803 37.256 -16.411 1.00 96.50 67 GLU A C 1
ATOM 516 O O . GLU A 1 67 ? -1.330 38.207 -16.993 1.00 96.50 67 GLU A O 1
ATOM 521 N N . LEU A 1 68 ? -1.479 36.164 -16.057 1.00 95.00 68 LEU A N 1
ATOM 522 C CA . LEU A 1 68 ? -2.903 35.938 -16.281 1.00 95.00 68 LEU A CA 1
ATOM 523 C C . LEU A 1 68 ? -3.615 35.887 -14.928 1.00 95.00 68 LEU A C 1
ATOM 525 O O . LEU A 1 68 ? -3.419 34.919 -14.193 1.00 95.00 68 LEU A O 1
ATOM 529 N N . GLY A 1 69 ? -4.442 36.898 -14.647 1.00 91.88 69 GLY A N 1
ATOM 530 C CA . GLY A 1 69 ? -5.077 37.102 -13.341 1.00 91.88 69 GLY A CA 1
ATOM 531 C C . GLY A 1 69 ? -4.251 38.029 -12.455 1.00 91.88 69 GLY A C 1
ATOM 532 O O . GLY A 1 69 ? -3.640 37.594 -11.490 1.00 91.88 69 GLY A O 1
ATOM 533 N N . GLY A 1 70 ? -4.196 39.313 -12.813 1.00 90.12 70 GLY A N 1
ATOM 534 C CA . GLY A 1 70 ? -3.353 40.303 -12.136 1.00 90.12 70 GLY A CA 1
ATOM 535 C C . GLY A 1 70 ? -3.777 40.664 -10.710 1.00 90.12 70 GLY A C 1
ATOM 536 O O . GLY A 1 70 ? -2.980 41.244 -9.967 1.00 90.12 70 GLY A O 1
ATOM 537 N N . GLY A 1 71 ? -5.024 40.381 -10.320 1.00 93.06 71 GLY A N 1
ATOM 538 C CA . GLY A 1 71 ? -5.521 40.631 -8.970 1.00 93.06 71 GLY A CA 1
ATOM 539 C C . GLY A 1 71 ? -5.325 42.093 -8.561 1.00 93.06 71 GLY A C 1
ATOM 540 O O . GLY A 1 71 ? -5.799 43.014 -9.220 1.00 93.06 71 GLY A O 1
ATOM 541 N N . ILE A 1 72 ? -4.598 42.332 -7.468 1.00 93.56 72 ILE A N 1
ATOM 542 C CA . ILE A 1 72 ? -4.261 43.693 -6.998 1.00 93.56 72 ILE A CA 1
ATOM 543 C C . ILE A 1 72 ? -2.906 44.210 -7.508 1.00 93.56 72 ILE A C 1
ATOM 545 O O . ILE A 1 72 ? -2.471 45.283 -7.093 1.00 93.56 72 ILE A O 1
ATOM 549 N N . GLY A 1 73 ? -2.242 43.476 -8.404 1.00 93.06 73 GLY A N 1
ATOM 550 C CA . GLY A 1 73 ? -0.969 43.861 -9.019 1.00 93.06 73 GLY A CA 1
ATOM 551 C C . GLY A 1 73 ? 0.260 43.527 -8.176 1.00 93.06 73 GLY A C 1
ATOM 552 O O . GLY A 1 73 ? 1.315 44.128 -8.375 1.00 93.06 73 GLY A O 1
ATOM 553 N N . TYR A 1 74 ? 0.140 42.604 -7.216 1.00 94.06 74 TYR A N 1
ATOM 554 C CA . TYR A 1 74 ? 1.239 42.239 -6.318 1.00 94.06 74 TYR A CA 1
ATOM 555 C C . TYR A 1 74 ? 2.353 41.479 -7.047 1.00 94.06 74 TYR A C 1
ATOM 557 O O . TYR A 1 74 ? 3.520 41.866 -6.936 1.00 94.06 74 TYR A O 1
ATOM 565 N N . CYS A 1 75 ? 2.016 40.436 -7.811 1.00 93.50 75 CYS A N 1
ATOM 566 C CA . CYS A 1 75 ? 2.980 39.701 -8.627 1.00 93.50 75 CYS A CA 1
ATOM 567 C C . CYS A 1 75 ? 3.644 40.604 -9.681 1.00 93.50 75 CYS A C 1
ATOM 569 O O . CYS A 1 75 ? 4.877 40.649 -9.731 1.00 93.50 75 CYS A O 1
ATOM 571 N N . ALA A 1 76 ? 2.869 41.405 -10.425 1.00 94.56 76 ALA A N 1
ATOM 572 C CA . ALA A 1 76 ? 3.395 42.432 -11.331 1.00 94.56 76 ALA A CA 1
ATOM 573 C C . ALA A 1 76 ? 4.417 43.366 -10.654 1.00 94.56 76 ALA A C 1
ATOM 575 O O . ALA A 1 76 ? 5.536 43.511 -11.144 1.00 94.56 76 ALA A O 1
ATOM 576 N N . ALA A 1 77 ? 4.060 43.968 -9.513 1.00 94.31 77 ALA A N 1
ATOM 577 C CA . ALA A 1 77 ? 4.939 44.890 -8.790 1.00 94.31 77 ALA A CA 1
ATOM 578 C C . ALA A 1 77 ? 6.187 44.199 -8.217 1.00 94.31 77 ALA A C 1
ATOM 580 O O . ALA A 1 77 ? 7.257 44.799 -8.179 1.00 94.31 77 ALA A O 1
ATOM 581 N N . SER A 1 78 ? 6.064 42.937 -7.796 1.00 92.31 78 SER A N 1
ATOM 582 C CA . SER A 1 78 ? 7.186 42.157 -7.259 1.00 92.31 78 SER A CA 1
ATOM 583 C C . SER A 1 78 ? 8.196 41.765 -8.337 1.00 92.31 78 SER A C 1
ATOM 585 O O . SER A 1 78 ? 9.396 41.748 -8.079 1.00 92.31 78 SER A O 1
ATOM 587 N N . LEU A 1 79 ? 7.715 41.395 -9.528 1.00 93.69 79 LEU A N 1
ATOM 588 C CA . LEU A 1 79 ? 8.538 40.786 -10.576 1.00 93.69 79 LEU A CA 1
ATOM 589 C C . LEU A 1 79 ? 9.104 41.812 -11.559 1.00 93.69 79 LEU A C 1
ATOM 591 O O . LEU A 1 79 ? 10.240 41.660 -11.994 1.00 93.69 79 LEU A O 1
ATOM 595 N N . ALA A 1 80 ? 8.354 42.865 -11.891 1.00 92.12 80 ALA A N 1
ATOM 596 C CA . ALA A 1 80 ? 8.802 43.875 -12.853 1.00 92.12 80 ALA A CA 1
ATOM 597 C C . ALA A 1 80 ? 9.991 44.718 -12.355 1.00 92.12 80 ALA A C 1
ATOM 599 O O . ALA A 1 80 ? 10.681 45.332 -13.161 1.00 92.12 80 ALA A O 1
ATOM 600 N N . ALA A 1 81 ? 10.251 44.737 -11.045 1.00 85.12 81 ALA A N 1
ATOM 601 C CA . ALA A 1 81 ? 11.416 45.401 -10.466 1.00 85.12 81 ALA A CA 1
ATOM 602 C C . ALA A 1 81 ? 12.715 44.568 -10.559 1.00 85.12 81 ALA A C 1
ATOM 604 O O . ALA A 1 81 ? 13.792 45.089 -10.263 1.00 85.12 81 ALA A O 1
ATOM 605 N N . ASP A 1 82 ? 12.646 43.282 -10.931 1.00 90.44 82 ASP A N 1
ATOM 606 C CA . ASP A 1 82 ? 13.830 42.422 -11.028 1.00 90.44 82 ASP A CA 1
ATOM 607 C C . ASP A 1 82 ? 14.616 42.726 -12.320 1.00 90.44 82 ASP A C 1
ATOM 609 O O . ASP A 1 82 ? 14.045 42.673 -13.410 1.00 90.44 82 ASP A O 1
ATOM 613 N N . PRO A 1 83 ? 15.938 42.983 -12.247 1.00 89.81 83 PRO A N 1
ATOM 614 C CA . PRO A 1 83 ? 16.747 43.368 -13.408 1.00 89.81 83 PRO A CA 1
ATOM 615 C C . PRO A 1 83 ? 16.870 42.278 -14.483 1.00 89.81 83 PRO A C 1
ATOM 617 O O . PRO A 1 83 ? 17.426 42.530 -15.550 1.00 89.81 83 PRO A O 1
ATOM 620 N N . ARG A 1 84 ? 16.411 41.050 -14.211 1.00 94.31 84 ARG A N 1
ATOM 621 C CA . ARG A 1 84 ? 16.374 39.957 -15.191 1.00 94.31 84 ARG A CA 1
ATOM 622 C C . ARG A 1 84 ? 15.148 40.020 -16.109 1.00 94.31 84 ARG A C 1
ATOM 624 O O . ARG A 1 84 ? 15.145 39.323 -17.122 1.00 94.31 84 ARG A O 1
ATOM 631 N N . VAL A 1 85 ? 14.132 40.813 -15.766 1.00 94.31 85 VAL A N 1
ATOM 632 C CA . VAL A 1 85 ? 12.868 40.912 -16.508 1.00 94.31 85 VAL A CA 1
ATOM 633 C C . VAL A 1 85 ? 12.947 42.040 -17.539 1.00 94.31 85 VAL A C 1
ATOM 635 O O . VAL A 1 85 ? 13.015 43.211 -17.189 1.00 94.31 85 VAL A O 1
ATOM 638 N N . ASP A 1 86 ? 12.892 41.679 -18.821 1.00 93.06 86 ASP A N 1
ATOM 639 C CA . ASP A 1 86 ? 12.914 42.606 -19.967 1.00 93.06 86 ASP A CA 1
ATOM 640 C C . ASP A 1 86 ? 11.536 43.227 -20.255 1.00 93.06 86 ASP A C 1
ATOM 642 O O . ASP A 1 86 ? 11.426 44.234 -20.954 1.00 93.06 86 ASP A O 1
ATOM 646 N N . GLY A 1 87 ? 10.461 42.614 -19.757 1.00 93.31 87 GLY A N 1
ATOM 647 C CA . GLY A 1 87 ? 9.110 43.149 -19.890 1.00 93.31 87 GLY A CA 1
ATOM 648 C C . GLY A 1 87 ? 8.052 42.262 -19.246 1.00 93.31 87 GLY A C 1
ATOM 649 O O . GLY A 1 87 ? 8.170 41.036 -19.242 1.00 93.31 87 GLY A O 1
ATOM 650 N N . LEU A 1 88 ? 6.994 42.884 -18.724 1.00 96.19 88 LEU A N 1
ATOM 651 C CA . LEU A 1 88 ? 5.875 42.196 -18.082 1.00 96.19 88 LEU A CA 1
ATOM 652 C C . LEU A 1 88 ? 4.553 42.695 -18.667 1.00 96.19 88 LEU A C 1
ATOM 654 O O . LEU A 1 88 ? 4.289 43.898 -18.695 1.00 96.19 88 LEU A O 1
ATOM 658 N N . CYS A 1 89 ? 3.718 41.766 -19.130 1.00 96.81 89 CYS A N 1
ATOM 659 C CA . CYS A 1 89 ? 2.336 42.036 -19.506 1.00 96.81 89 CYS A CA 1
ATOM 660 C C . CYS A 1 89 ? 1.396 41.363 -18.506 1.00 96.81 89 CYS A C 1
ATOM 662 O O . CYS A 1 89 ? 1.487 40.157 -18.297 1.00 96.81 89 CYS A O 1
ATOM 664 N N . CYS A 1 90 ? 0.507 42.147 -17.902 1.00 96.25 90 CYS A N 1
ATOM 665 C CA . CYS A 1 90 ? -0.442 41.705 -16.889 1.00 96.25 90 CYS A CA 1
ATOM 666 C C . CYS A 1 90 ? -1.868 41.833 -17.429 1.00 96.25 90 CYS A C 1
ATOM 668 O O . CYS A 1 90 ? -2.282 42.907 -17.886 1.00 96.25 90 CYS A O 1
ATOM 670 N N . VAL A 1 91 ? -2.609 40.727 -17.397 1.00 96.19 91 VAL A N 1
ATOM 671 C CA . VAL A 1 91 ? -3.988 40.635 -17.874 1.00 96.19 91 VAL A CA 1
ATOM 672 C C . VAL A 1 91 ? -4.934 40.456 -16.691 1.00 96.19 91 VAL A C 1
ATOM 674 O O . VAL A 1 91 ? -4.780 39.519 -15.908 1.00 96.19 91 VAL A O 1
ATOM 677 N N . GLU A 1 92 ? -5.947 41.316 -16.596 1.00 94.94 92 GLU A N 1
ATOM 678 C CA . GLU A 1 92 ? -6.976 41.254 -15.553 1.00 94.94 92 GLU A CA 1
ATOM 679 C C . GLU A 1 92 ? -8.383 41.358 -16.161 1.00 94.94 92 GLU A C 1
ATOM 681 O O . GLU A 1 92 ? -8.637 42.151 -17.076 1.00 94.94 92 GLU A O 1
ATOM 686 N N . ALA A 1 93 ? -9.306 40.537 -15.656 1.00 93.19 93 ALA A N 1
ATOM 687 C CA . ALA A 1 93 ? -10.679 40.453 -16.133 1.00 93.19 93 ALA A CA 1
ATOM 688 C C . ALA A 1 93 ? -11.595 41.476 -15.448 1.00 93.19 93 ALA A C 1
ATOM 690 O O . ALA A 1 93 ? -12.452 42.060 -16.119 1.00 93.19 93 ALA A O 1
ATOM 691 N N . ASP A 1 94 ? -11.422 41.716 -14.145 1.00 92.69 94 ASP A N 1
ATOM 692 C CA . ASP A 1 94 ? -12.204 42.689 -13.389 1.00 92.69 94 ASP A CA 1
ATOM 693 C C . ASP A 1 94 ? -11.684 44.121 -13.627 1.00 92.69 94 ASP A C 1
ATOM 695 O O . ASP A 1 94 ? -10.626 44.506 -13.118 1.00 92.69 94 ASP A O 1
ATOM 699 N N . PRO A 1 95 ? -12.435 44.971 -14.357 1.00 91.81 95 PRO A N 1
ATOM 700 C CA . PRO A 1 95 ? -11.998 46.329 -14.639 1.00 91.81 95 PRO A CA 1
ATOM 701 C C . PRO A 1 95 ? -11.838 47.192 -13.376 1.00 91.81 95 PRO A C 1
ATOM 703 O O . PRO A 1 95 ? -11.129 48.199 -13.417 1.00 91.81 95 PRO A O 1
ATOM 706 N N . GLN A 1 96 ? -12.479 46.828 -12.258 1.00 90.50 96 GLN A N 1
ATOM 707 C CA . GLN A 1 96 ? -12.418 47.585 -11.003 1.00 90.50 96 GLN A CA 1
ATOM 708 C C . GLN A 1 96 ? -11.070 47.450 -10.286 1.00 90.50 96 GLN A C 1
ATOM 710 O O . GLN A 1 96 ? -10.762 48.267 -9.417 1.00 90.50 96 GLN A O 1
ATOM 715 N N . LEU A 1 97 ? -10.254 46.458 -10.657 1.00 93.94 97 LEU A N 1
ATOM 716 C CA . LEU A 1 97 ? -8.941 46.237 -10.057 1.00 93.94 97 LEU A CA 1
ATOM 717 C C . LEU A 1 97 ? -7.836 47.085 -10.702 1.00 93.94 97 LEU A C 1
ATOM 719 O O . LEU A 1 97 ? -6.844 47.377 -10.038 1.00 93.94 97 LEU A O 1
ATOM 723 N N . PHE A 1 98 ? -8.005 47.585 -11.933 1.00 94.81 98 PHE A N 1
ATOM 724 C CA . PHE A 1 98 ? -6.967 48.386 -12.604 1.00 94.81 98 PHE A CA 1
ATOM 725 C C . PHE A 1 98 ? -6.521 49.644 -11.844 1.00 94.81 98 PHE A C 1
ATOM 727 O O . PHE A 1 98 ? -5.314 49.889 -11.810 1.00 94.81 98 PHE A O 1
ATOM 734 N N . PRO A 1 99 ? -7.402 50.437 -11.200 1.00 94.25 99 PRO A N 1
ATOM 735 C CA . PRO A 1 99 ? -6.962 51.526 -10.327 1.00 94.25 99 PRO A CA 1
ATOM 736 C C . PRO A 1 99 ? -6.038 51.064 -9.195 1.00 94.25 99 PRO A C 1
ATOM 738 O O . PRO A 1 99 ? -5.084 51.761 -8.861 1.00 94.25 99 PRO A O 1
ATOM 741 N N . ILE A 1 100 ? -6.298 49.884 -8.625 1.00 94.56 100 ILE A N 1
ATOM 742 C CA . ILE A 1 100 ? -5.509 49.298 -7.533 1.00 94.56 100 ILE A CA 1
ATOM 743 C C . ILE A 1 100 ? -4.179 48.771 -8.060 1.00 94.56 100 ILE A C 1
ATOM 745 O O . ILE A 1 100 ? -3.151 49.021 -7.439 1.00 94.56 100 ILE A O 1
ATOM 749 N N . ILE A 1 101 ? -4.183 48.102 -9.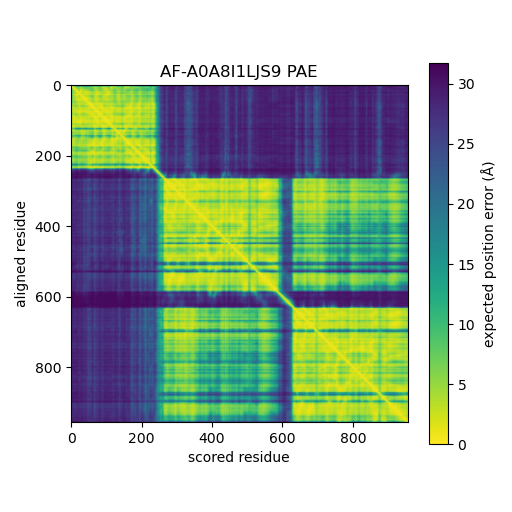215 1.00 95.56 101 ILE A N 1
ATOM 750 C CA . ILE A 1 101 ? -2.965 47.633 -9.886 1.00 95.56 101 ILE A CA 1
ATOM 751 C C . ILE A 1 101 ? -2.057 48.829 -10.196 1.00 95.56 101 ILE A C 1
ATOM 753 O O . ILE A 1 101 ? -0.892 48.833 -9.807 1.00 95.56 101 ILE A O 1
ATOM 757 N N . ARG A 1 102 ? -2.593 49.888 -10.823 1.00 95.50 102 ARG A N 1
ATOM 758 C CA . ARG A 1 102 ? -1.846 51.122 -11.132 1.00 95.50 102 ARG A CA 1
ATOM 759 C C . ARG A 1 102 ? -1.280 51.774 -9.874 1.00 95.50 102 ARG A C 1
ATOM 761 O O . ARG A 1 102 ? -0.117 52.165 -9.865 1.00 95.50 102 ARG A O 1
ATOM 768 N N . GLU A 1 103 ? -2.077 51.867 -8.812 1.00 95.56 103 GLU A N 1
ATOM 769 C CA . GLU A 1 103 ? -1.623 52.456 -7.552 1.00 95.56 103 GLU A CA 1
ATOM 770 C C . GLU A 1 103 ? -0.556 51.596 -6.860 1.00 95.56 103 GLU A C 1
ATOM 772 O O . GLU A 1 103 ? 0.423 52.133 -6.348 1.00 95.56 103 GLU A O 1
ATOM 777 N N . THR A 1 104 ? -0.686 50.269 -6.900 1.00 96.06 104 THR A N 1
ATOM 778 C CA . THR A 1 104 ? 0.324 49.336 -6.381 1.00 96.06 104 THR A CA 1
ATOM 779 C C . THR A 1 104 ? 1.637 49.483 -7.146 1.00 96.06 104 THR A C 1
ATOM 781 O O . THR A 1 104 ? 2.683 49.643 -6.525 1.00 96.06 104 THR A O 1
ATOM 784 N N . LEU A 1 105 ? 1.610 49.530 -8.480 1.00 95.31 105 LEU A N 1
ATOM 785 C CA . LEU A 1 105 ? 2.810 49.767 -9.292 1.00 95.31 105 LEU A CA 1
ATOM 786 C C . LEU A 1 105 ? 3.460 51.123 -8.957 1.00 95.31 105 LEU A C 1
ATOM 788 O O . LEU A 1 105 ? 4.654 51.183 -8.653 1.00 95.31 105 LEU A O 1
ATOM 792 N N . ARG A 1 106 ? 2.656 52.194 -8.882 1.00 95.31 106 ARG A N 1
ATOM 793 C CA . ARG A 1 106 ? 3.113 53.553 -8.544 1.00 95.31 106 ARG A CA 1
ATOM 794 C C . ARG A 1 106 ? 3.763 53.632 -7.160 1.00 95.31 106 ARG A C 1
ATOM 796 O O . ARG A 1 106 ? 4.814 54.251 -7.010 1.00 95.31 106 ARG A O 1
ATOM 803 N N . LEU A 1 107 ? 3.163 53.013 -6.140 1.00 95.19 107 LEU A N 1
ATOM 804 C CA . LEU A 1 107 ? 3.688 53.010 -4.765 1.00 95.19 107 LEU A CA 1
ATOM 805 C C . LEU A 1 107 ? 5.034 52.283 -4.633 1.00 95.19 107 LEU A C 1
ATOM 807 O O . LEU A 1 107 ? 5.782 52.559 -3.686 1.00 95.19 107 LEU A O 1
ATOM 811 N N . ASN A 1 108 ? 5.335 51.382 -5.570 1.00 95.12 108 ASN A N 1
ATOM 812 C CA . ASN A 1 108 ? 6.576 50.612 -5.625 1.00 95.12 108 ASN A CA 1
ATOM 813 C C . ASN A 1 108 ? 7.572 51.134 -6.670 1.00 95.12 108 ASN A C 1
ATOM 815 O O . ASN A 1 108 ? 8.626 50.533 -6.838 1.00 95.12 108 ASN A O 1
ATOM 819 N N . GLY A 1 109 ? 7.277 52.259 -7.335 1.00 92.81 109 GLY A N 1
ATOM 820 C CA . GLY A 1 109 ? 8.164 52.847 -8.344 1.00 92.81 109 GLY A CA 1
ATOM 821 C C . GLY A 1 109 ? 8.375 51.946 -9.563 1.00 92.81 109 GLY A C 1
ATOM 822 O O . GLY A 1 109 ? 9.446 51.977 -10.162 1.00 92.81 109 GLY A O 1
ATOM 823 N N . VAL A 1 110 ? 7.384 51.113 -9.885 1.00 92.75 110 VAL A N 1
ATOM 824 C CA . VAL A 1 110 ? 7.425 50.194 -11.021 1.00 92.75 110 VAL A CA 1
ATOM 825 C C . VAL A 1 110 ? 6.720 50.843 -12.206 1.00 92.75 110 VAL A C 1
ATOM 827 O O . VAL A 1 110 ? 5.499 50.997 -12.200 1.00 92.75 110 VAL A O 1
ATOM 830 N N . ASP A 1 111 ? 7.497 51.164 -13.235 1.00 84.88 111 ASP A N 1
ATOM 831 C CA . ASP A 1 111 ? 7.014 51.645 -14.529 1.00 84.88 111 ASP A CA 1
ATOM 832 C C . ASP A 1 111 ? 7.196 50.555 -15.605 1.00 84.88 111 ASP A C 1
ATOM 834 O O . ASP A 1 111 ? 7.976 49.620 -15.440 1.00 84.88 111 ASP A O 1
ATOM 838 N N . GLY A 1 112 ? 6.480 50.654 -16.731 1.00 82.31 112 GLY A N 1
ATOM 839 C CA . GLY A 1 112 ? 6.711 49.778 -17.893 1.00 82.31 112 GLY A CA 1
ATOM 840 C C . GLY A 1 112 ? 5.986 48.422 -17.895 1.00 82.31 112 GLY A C 1
ATOM 841 O O . GLY A 1 112 ? 6.218 47.617 -18.794 1.00 82.31 112 GLY A O 1
ATOM 842 N N . VAL A 1 113 ? 5.070 48.168 -16.953 1.00 93.38 113 VAL A N 1
ATOM 843 C CA . VAL A 1 113 ? 4.160 47.008 -17.012 1.00 93.38 113 VAL A CA 1
ATOM 844 C C . VAL A 1 113 ? 3.024 47.266 -18.011 1.00 93.38 113 VAL A C 1
ATOM 846 O O . VAL A 1 113 ? 2.278 48.239 -17.889 1.00 93.38 113 VAL A O 1
ATOM 849 N N . HIS A 1 114 ? 2.845 46.367 -18.981 1.00 94.38 114 HIS A N 1
ATOM 850 C CA . HIS A 1 114 ? 1.767 46.448 -19.970 1.00 94.38 114 HIS A CA 1
ATOM 851 C C . HIS A 1 114 ? 0.474 45.822 -19.434 1.00 94.38 114 HIS A C 1
ATOM 853 O O . HIS A 1 114 ? 0.345 44.602 -19.374 1.00 94.38 114 HIS A O 1
ATOM 859 N N . LEU A 1 115 ? -0.506 46.653 -19.082 1.00 94.88 115 LEU A N 1
ATOM 860 C CA . LEU A 1 115 ? -1.805 46.204 -18.570 1.00 94.88 115 LEU A CA 1
ATOM 861 C C . LEU A 1 115 ? -2.800 45.924 -19.708 1.00 94.88 115 LEU A C 1
ATOM 863 O O . LEU A 1 115 ? -2.903 46.716 -20.649 1.00 94.88 115 LEU A O 1
ATOM 867 N N . ARG A 1 116 ? -3.565 44.832 -19.621 1.00 94.50 116 ARG A N 1
ATOM 868 C CA . ARG A 1 116 ? -4.604 44.459 -20.602 1.00 94.50 116 ARG A CA 1
ATOM 869 C C . ARG A 1 116 ? -5.896 44.027 -19.924 1.00 94.50 116 ARG A C 1
ATOM 871 O O . ARG A 1 116 ? -5.861 43.260 -18.966 1.00 94.50 116 ARG A O 1
ATOM 878 N N . TRP A 1 117 ? -7.032 44.501 -20.439 1.00 94.50 117 TRP A N 1
ATOM 879 C CA . TRP A 1 117 ? -8.348 44.177 -19.888 1.00 94.50 117 TRP A CA 1
ATOM 880 C C . TRP A 1 117 ? -9.041 43.056 -20.659 1.00 94.50 117 TRP A C 1
ATOM 882 O O . TRP A 1 117 ? -9.350 43.188 -21.844 1.00 94.50 117 TRP A O 1
ATOM 892 N N . GLY A 1 118 ? -9.340 41.964 -19.961 1.00 92.62 118 GLY A N 1
ATOM 893 C CA . GLY A 1 118 ? -10.151 40.874 -20.485 1.00 92.62 118 GLY A CA 1
ATOM 894 C C . GLY A 1 118 ? -9.895 39.548 -19.782 1.00 92.62 118 GLY A C 1
ATOM 895 O O . GLY A 1 118 ? -8.978 39.410 -18.980 1.00 92.62 118 GLY A O 1
ATOM 896 N N . ALA A 1 119 ? -10.719 38.554 -20.100 1.00 91.38 119 ALA A N 1
ATOM 897 C CA . ALA A 1 119 ? -10.519 37.182 -19.651 1.00 91.38 119 ALA A CA 1
ATOM 898 C C . ALA A 1 119 ? -9.837 36.366 -20.753 1.00 91.38 119 ALA A C 1
ATOM 900 O O . ALA A 1 119 ? -10.279 36.377 -21.907 1.00 91.38 119 ALA A O 1
ATOM 901 N N . VAL A 1 120 ? -8.775 35.642 -20.397 1.00 91.00 120 VAL A N 1
ATOM 902 C CA . VAL A 1 120 ? -7.996 34.850 -21.355 1.00 91.00 120 VAL A CA 1
ATOM 903 C C . VAL A 1 120 ? -8.580 33.454 -21.505 1.00 91.00 120 VAL A C 1
ATOM 905 O O . VAL A 1 120 ? -8.886 32.781 -20.523 1.00 91.00 120 VAL A O 1
ATOM 908 N N . THR A 1 121 ? -8.729 33.010 -22.751 1.00 87.38 121 THR A N 1
ATOM 909 C CA . THR A 1 121 ? -9.174 31.654 -23.095 1.00 87.38 121 THR A CA 1
ATOM 910 C C . THR A 1 121 ? -8.387 31.117 -24.298 1.00 87.38 121 THR A C 1
ATOM 912 O O . THR A 1 121 ? -7.587 31.841 -24.895 1.00 87.38 121 THR A O 1
ATOM 915 N N . GLY A 1 122 ? -8.637 29.865 -24.697 1.00 80.69 122 GLY A N 1
ATOM 916 C CA . GLY A 1 122 ? -8.020 29.273 -25.892 1.00 80.69 122 GLY A CA 1
ATOM 917 C C . GLY A 1 122 ? -8.406 29.945 -27.222 1.00 80.69 122 GLY A C 1
ATOM 918 O O . GLY A 1 122 ? -7.624 29.916 -28.166 1.00 80.69 122 GLY A O 1
ATOM 919 N N . GLU A 1 123 ? -9.558 30.624 -27.313 1.00 74.94 123 GLU A N 1
ATOM 920 C CA . GLU A 1 123 ? -10.032 31.259 -28.558 1.00 74.94 123 GLU A CA 1
ATOM 921 C C . GLU A 1 123 ? -10.296 32.760 -28.370 1.00 74.94 123 GLU A C 1
ATOM 923 O O . GLU A 1 123 ? -10.668 33.208 -27.285 1.00 74.94 123 GLU A O 1
ATOM 928 N N . ALA A 1 124 ? -10.144 33.544 -29.441 1.00 73.62 124 ALA A N 1
ATOM 929 C CA . ALA A 1 124 ? -10.473 34.972 -29.446 1.00 73.62 124 ALA A CA 1
ATOM 930 C C . ALA A 1 124 ? -11.951 35.217 -29.795 1.00 73.62 124 ALA A C 1
ATOM 932 O O . ALA A 1 124 ? -12.554 34.447 -30.542 1.00 73.62 124 ALA A O 1
ATOM 933 N N . GLY A 1 125 ? -12.489 36.360 -29.359 1.00 74.50 125 GLY A N 1
ATOM 934 C CA . GLY A 1 125 ? -13.690 36.961 -29.949 1.00 74.50 125 GLY A CA 1
ATOM 935 C C . GLY A 1 125 ? -14.867 37.146 -28.991 1.00 74.50 125 GLY A C 1
ATOM 936 O O . GLY A 1 125 ? -15.128 36.322 -28.117 1.00 74.50 125 GLY A O 1
ATOM 937 N N . GLY A 1 126 ? -15.606 38.238 -29.199 1.00 84.06 126 GLY A N 1
ATOM 938 C CA . GLY A 1 126 ? -16.778 38.599 -28.402 1.00 84.06 126 GLY A CA 1
ATOM 939 C C . GLY A 1 126 ? -16.441 39.015 -26.966 1.00 84.06 126 GLY A C 1
ATOM 940 O O . GLY A 1 126 ? -15.318 39.404 -26.643 1.00 84.06 126 GLY A O 1
ATOM 941 N N . SER A 1 127 ? -17.448 38.940 -26.102 1.00 88.00 127 SER A N 1
ATOM 942 C CA . SER A 1 127 ? -17.324 39.151 -24.662 1.00 88.00 127 SER A CA 1
ATOM 943 C C . SER A 1 127 ? -17.897 37.956 -23.905 1.00 88.00 127 SER A C 1
ATOM 945 O O . SER A 1 127 ? -18.796 37.267 -24.392 1.00 88.00 127 SER A O 1
ATOM 947 N N . LEU A 1 128 ? -17.372 37.694 -22.710 1.00 90.12 128 LEU A N 1
ATOM 948 C CA . LEU A 1 128 ? -17.804 36.594 -21.851 1.00 90.12 128 LEU A CA 1
ATOM 949 C C . LEU A 1 128 ? -18.354 37.120 -20.524 1.00 90.12 128 LEU A C 1
ATOM 951 O O . LEU A 1 128 ? -17.897 38.155 -20.037 1.00 90.12 128 LEU A O 1
ATOM 955 N N . PRO A 1 129 ? -19.327 36.417 -19.919 1.00 90.88 129 PRO A N 1
ATOM 956 C CA . PRO A 1 129 ? -19.789 36.756 -18.588 1.00 90.88 129 PRO A CA 1
ATOM 957 C C . PRO A 1 129 ? -18.718 36.427 -17.543 1.00 90.88 129 PRO A C 1
ATOM 959 O O . PRO A 1 129 ? -18.268 35.288 -17.440 1.00 90.88 129 PRO A O 1
ATOM 962 N N . PHE A 1 130 ? -18.377 37.411 -16.722 1.00 91.56 130 PHE A N 1
ATOM 963 C CA . PHE A 1 130 ? -17.490 37.282 -15.575 1.00 91.56 130 PHE A CA 1
ATOM 964 C C . PHE A 1 130 ? -18.268 37.582 -14.293 1.00 91.56 130 PHE A C 1
ATOM 966 O O . PHE A 1 130 ? -19.012 38.565 -14.218 1.00 91.56 130 PHE A O 1
ATOM 973 N N . HIS A 1 131 ? -18.157 36.696 -13.306 1.00 90.44 131 HIS A N 1
ATOM 974 C CA . HIS A 1 131 ? -18.924 36.766 -12.066 1.00 90.44 131 HIS A CA 1
ATOM 975 C C . HIS A 1 131 ? -18.032 37.340 -10.968 1.00 90.44 131 HIS A C 1
ATOM 977 O O . HIS A 1 131 ? -17.216 36.622 -10.388 1.00 90.44 131 HIS A O 1
ATOM 983 N N . VAL A 1 132 ? -18.203 38.631 -10.687 1.00 86.69 132 VAL A N 1
ATOM 984 C CA . VAL A 1 132 ? -17.463 39.349 -9.646 1.00 86.69 132 VAL A CA 1
ATOM 985 C C . VAL A 1 132 ? -18.007 38.939 -8.285 1.00 86.69 132 VAL A C 1
ATOM 987 O O . VAL A 1 132 ? -19.226 38.855 -8.083 1.00 86.69 132 VAL A O 1
ATOM 990 N N . ARG A 1 133 ? -17.114 38.665 -7.336 1.00 84.69 133 ARG A N 1
ATOM 991 C CA . ARG A 1 133 ? -17.474 38.256 -5.974 1.00 84.69 133 ARG A CA 1
ATOM 992 C C . ARG A 1 133 ? -16.955 39.236 -4.936 1.00 84.69 133 ARG A C 1
ATOM 994 O O . ARG A 1 133 ? -16.034 40.003 -5.170 1.00 84.69 133 ARG A O 1
ATOM 1001 N N . ARG A 1 134 ? -17.525 39.139 -3.730 1.00 79.38 134 ARG A N 1
ATOM 1002 C CA . ARG A 1 134 ? -17.142 39.971 -2.578 1.00 79.38 134 ARG 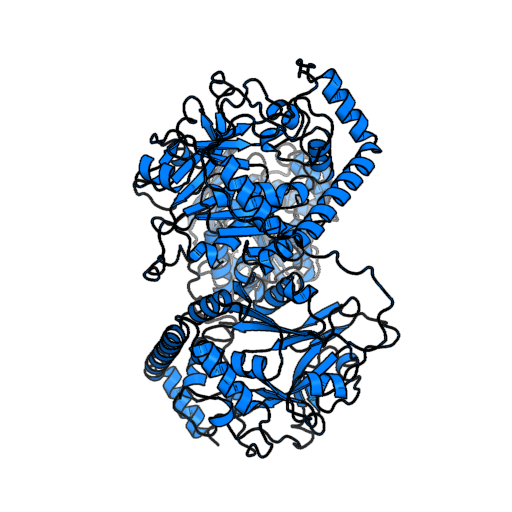A CA 1
ATOM 1003 C C . ARG A 1 134 ? -15.649 39.879 -2.235 1.00 79.38 134 ARG A C 1
ATOM 1005 O O . ARG A 1 134 ? -15.073 40.856 -1.779 1.00 79.38 134 ARG A O 1
ATOM 1012 N N . SER A 1 135 ? -15.048 38.704 -2.393 1.00 80.19 135 SER A N 1
ATOM 1013 C CA . SER A 1 135 ? -13.593 38.546 -2.375 1.00 80.19 135 SER A CA 1
ATOM 1014 C C . SER A 1 135 ? -13.144 38.466 -3.824 1.00 80.19 135 SER A C 1
ATOM 1016 O O . SER A 1 135 ? -13.546 37.520 -4.501 1.00 80.19 135 SER A O 1
ATOM 1018 N N . PHE A 1 136 ? -12.360 39.445 -4.287 1.00 81.62 136 PHE A N 1
ATOM 1019 C CA . PHE A 1 136 ? -12.022 39.570 -5.708 1.00 81.62 136 PHE A CA 1
ATOM 1020 C C . PHE A 1 136 ? -11.335 38.312 -6.255 1.00 81.62 136 PHE A C 1
ATOM 1022 O O . PHE A 1 136 ? -11.715 37.873 -7.334 1.00 81.62 136 PHE A O 1
ATOM 1029 N N . TRP A 1 137 ? -10.457 37.667 -5.470 1.00 76.81 137 TRP A N 1
ATOM 1030 C CA . TRP A 1 137 ? -9.790 36.414 -5.846 1.00 76.81 137 TRP A CA 1
ATOM 1031 C C . TRP A 1 137 ? -10.781 35.286 -6.164 1.00 76.81 137 TRP A C 1
ATOM 1033 O O . TRP A 1 137 ? -10.516 34.445 -6.986 1.00 76.81 137 TRP A O 1
ATOM 1043 N N . ALA A 1 138 ? -11.999 35.281 -5.616 1.00 79.06 138 ALA A N 1
ATOM 1044 C CA . ALA A 1 138 ? -12.961 34.214 -5.914 1.00 79.06 138 ALA A CA 1
ATOM 1045 C C . ALA A 1 138 ? -13.744 34.448 -7.228 1.00 79.06 138 ALA A C 1
ATOM 1047 O O . ALA A 1 138 ? -14.651 33.669 -7.563 1.00 79.06 138 ALA A O 1
ATOM 1048 N N . SER A 1 139 ? -13.485 35.558 -7.925 1.00 83.75 139 SER A N 1
ATOM 1049 C CA . SER A 1 139 ? -14.177 35.934 -9.161 1.00 83.75 139 SER A CA 1
ATOM 1050 C C . SER A 1 139 ? -13.719 35.057 -10.319 1.00 83.75 139 SER A C 1
ATOM 1052 O O . SER A 1 139 ? -12.545 34.741 -10.447 1.00 83.75 139 SER A O 1
ATOM 1054 N N . SER A 1 140 ? -14.650 34.624 -11.167 1.00 87.25 140 SER A N 1
ATOM 1055 C CA . SER A 1 140 ? -14.321 33.714 -12.269 1.00 87.25 140 SER A CA 1
ATOM 1056 C C . SER A 1 140 ? -15.344 33.768 -13.402 1.00 87.25 140 SER A C 1
ATOM 1058 O O . SER A 1 140 ? -16.439 34.330 -13.285 1.00 87.25 140 SER A O 1
ATOM 1060 N N . LEU A 1 141 ? -15.012 33.119 -14.522 1.00 85.00 141 LEU A N 1
ATOM 1061 C CA . LEU A 1 141 ? -15.927 32.921 -15.654 1.00 85.00 141 LEU A CA 1
ATOM 1062 C C . LEU A 1 141 ? -17.131 32.025 -15.300 1.00 85.00 141 LEU A C 1
ATOM 1064 O O . LEU A 1 141 ? -18.157 32.056 -15.979 1.00 85.00 141 LEU A O 1
ATOM 1068 N N . LYS A 1 142 ? -17.046 31.231 -14.223 1.00 81.44 142 LYS A N 1
ATOM 1069 C CA . LYS A 1 142 ? -18.093 30.282 -13.823 1.00 81.44 142 LYS A CA 1
ATOM 1070 C C . LYS A 1 142 ? -19.029 30.896 -12.781 1.00 81.44 142 LYS A C 1
ATOM 1072 O O . LYS A 1 142 ? -18.593 31.411 -11.755 1.00 81.44 142 LYS A O 1
ATOM 1077 N N . ALA A 1 143 ? -20.339 30.736 -12.989 1.00 76.00 143 ALA A N 1
ATOM 1078 C CA . ALA A 1 143 ? -21.348 31.166 -12.016 1.00 76.00 143 ALA A CA 1
ATOM 1079 C C . ALA A 1 143 ? -21.161 30.478 -10.649 1.00 76.00 143 ALA A C 1
ATOM 1081 O O . ALA A 1 143 ? -21.226 31.149 -9.619 1.00 76.00 143 ALA A O 1
ATOM 1082 N N . GLY A 1 144 ? -20.833 29.176 -10.650 1.00 67.25 144 GLY A N 1
ATOM 1083 C CA . GLY A 1 144 ? -20.486 28.380 -9.464 1.00 67.25 144 GLY A CA 1
ATOM 1084 C C . GLY A 1 144 ? -21.578 28.321 -8.375 1.00 67.25 144 GLY A C 1
ATOM 1085 O O . GLY A 1 144 ? -22.616 28.964 -8.495 1.00 67.25 144 GLY A O 1
ATOM 1086 N N . PRO A 1 145 ? -21.374 27.545 -7.293 1.00 56.06 145 PRO A N 1
ATOM 1087 C CA . PRO A 1 145 ? -22.311 27.484 -6.164 1.00 56.06 145 PRO A CA 1
ATOM 1088 C C . PRO A 1 145 ? -22.151 28.651 -5.174 1.00 56.06 145 PRO A C 1
ATOM 1090 O O . PRO A 1 145 ? -23.002 28.853 -4.312 1.00 56.06 145 PRO A O 1
ATOM 1093 N N . LEU A 1 146 ? -21.046 29.399 -5.253 1.00 64.06 146 LEU A N 1
ATOM 1094 C CA . LEU A 1 146 ? -20.815 30.565 -4.405 1.00 64.06 146 LEU A CA 1
ATOM 1095 C C . LEU A 1 146 ? -21.684 31.746 -4.884 1.00 64.06 146 LEU A C 1
ATOM 1097 O O . LEU A 1 146 ? -21.893 31.897 -6.090 1.00 64.06 146 LEU A O 1
ATOM 1101 N N . PRO A 1 147 ? -22.164 32.620 -3.984 1.00 71.19 147 PRO A N 1
ATOM 1102 C CA . PRO A 1 147 ? -22.861 33.843 -4.377 1.00 71.19 147 PRO A CA 1
ATOM 1103 C C . PRO A 1 147 ? -21.897 34.839 -5.049 1.00 71.19 147 PRO A C 1
ATOM 1105 O O . PRO A 1 147 ? -20.731 34.953 -4.659 1.00 71.19 147 PRO A O 1
ATOM 1108 N N . TRP A 1 148 ? -22.368 35.540 -6.080 1.00 81.00 148 TRP A N 1
ATOM 1109 C CA . TRP A 1 148 ? -21.652 36.620 -6.775 1.00 81.00 148 TRP A CA 1
ATOM 1110 C C . TRP A 1 148 ? -22.369 37.957 -6.555 1.00 81.00 148 TRP A C 1
ATOM 1112 O O . TRP A 1 148 ? -23.572 37.984 -6.301 1.00 81.00 148 TRP A O 1
ATOM 1122 N N . THR A 1 149 ? -21.618 39.058 -6.583 1.00 83.19 149 THR A N 1
ATOM 1123 C CA . THR A 1 149 ? -22.117 40.416 -6.304 1.00 83.19 149 THR A CA 1
ATOM 1124 C C . THR A 1 149 ? -22.584 41.124 -7.566 1.00 83.19 149 THR A C 1
ATOM 1126 O O . THR A 1 149 ? -23.571 41.853 -7.533 1.00 83.19 149 THR A O 1
ATOM 1129 N N . SER A 1 150 ? -21.908 40.889 -8.688 1.00 85.88 150 SER A N 1
ATOM 1130 C CA . SER A 1 150 ? -22.326 41.375 -10.002 1.00 85.88 150 SER A CA 1
ATOM 1131 C C . SER A 1 150 ? -21.843 40.434 -11.107 1.00 85.88 150 SER A C 1
ATOM 1133 O O . SER A 1 150 ? -20.926 39.633 -10.922 1.00 85.88 150 SER A O 1
ATOM 1135 N N . ARG A 1 151 ? -22.498 40.508 -12.266 1.00 92.62 151 ARG A N 1
ATOM 1136 C CA . ARG A 1 151 ? -22.102 39.806 -13.486 1.00 92.62 151 ARG A CA 1
ATOM 1137 C C . ARG A 1 151 ? -21.822 40.856 -14.551 1.00 92.62 151 ARG A C 1
ATOM 1139 O O . ARG A 1 151 ? -22.724 41.613 -14.902 1.00 92.62 151 ARG A O 1
ATOM 1146 N N . ILE A 1 152 ? -20.592 40.893 -15.045 1.00 91.94 152 ILE A N 1
ATOM 1147 C CA . ILE A 1 152 ? -20.136 41.853 -16.056 1.00 91.94 152 ILE A CA 1
ATOM 1148 C C . ILE A 1 152 ? -19.762 41.121 -17.347 1.00 91.94 152 ILE A C 1
ATOM 1150 O O . ILE A 1 152 ? -19.489 39.923 -17.325 1.00 91.94 152 ILE A O 1
ATOM 1154 N N . MET A 1 153 ? -19.767 41.827 -18.475 1.00 92.88 153 MET A N 1
ATOM 1155 C CA . MET A 1 153 ? -19.279 41.295 -19.748 1.00 92.88 153 MET A CA 1
ATOM 1156 C C . MET A 1 153 ? -17.866 41.817 -19.982 1.00 92.88 153 MET A C 1
ATOM 1158 O O . MET A 1 153 ? -17.670 43.029 -20.043 1.00 92.88 153 MET A O 1
ATOM 1162 N N . VAL A 1 154 ? -16.899 40.911 -20.110 1.00 91.94 154 VAL A N 1
ATOM 1163 C CA . VAL A 1 154 ? -15.482 41.254 -20.295 1.00 91.94 154 VAL A CA 1
ATOM 1164 C C . VAL A 1 154 ? -15.000 40.809 -21.676 1.00 91.94 154 VAL A C 1
ATOM 1166 O O . VAL A 1 154 ? -15.497 39.800 -22.187 1.00 91.94 154 VAL A O 1
ATOM 1169 N N . PRO A 1 155 ? -14.056 41.529 -22.303 1.00 92.44 155 PRO A N 1
ATOM 1170 C CA . PRO A 1 155 ? -13.436 41.098 -23.554 1.00 92.44 155 PRO A CA 1
ATOM 1171 C C . PRO A 1 155 ? -12.837 39.688 -23.438 1.00 92.44 155 PRO A C 1
ATOM 1173 O O . PRO A 1 155 ? -12.194 39.369 -22.437 1.00 92.44 155 PRO A O 1
ATOM 1176 N N . ARG A 1 156 ? -13.039 38.844 -24.458 1.00 91.31 156 ARG A N 1
ATOM 1177 C CA . ARG A 1 156 ? -12.413 37.515 -24.550 1.00 91.31 156 ARG A CA 1
ATOM 1178 C C . ARG A 1 156 ? -11.086 37.616 -25.300 1.00 91.31 156 ARG A C 1
ATOM 1180 O O . ARG A 1 156 ? -11.086 37.852 -26.510 1.00 91.31 156 ARG A O 1
ATOM 1187 N N . LEU A 1 157 ? -9.979 37.410 -24.593 1.00 90.88 157 LEU A N 1
ATOM 1188 C CA . LEU A 1 157 ? -8.626 37.449 -25.153 1.00 90.88 157 LEU A CA 1
ATOM 1189 C C . LEU A 1 157 ? -8.134 36.038 -25.483 1.00 90.88 157 LEU A C 1
ATOM 1191 O O . LEU A 1 157 ? -8.461 35.079 -24.777 1.00 90.88 157 LEU A O 1
ATOM 1195 N N . SER A 1 158 ? -7.342 35.906 -26.548 1.00 89.06 158 SER A N 1
ATOM 1196 C CA . SER A 1 158 ? -6.749 34.620 -26.924 1.00 89.06 158 SER A CA 1
ATOM 1197 C C . SER A 1 158 ? -5.358 34.476 -26.332 1.00 89.06 158 SER A C 1
ATOM 1199 O O . SER A 1 158 ? -4.483 35.308 -26.574 1.00 89.06 158 SER A O 1
ATOM 1201 N N . LEU A 1 159 ? -5.124 33.361 -25.636 1.00 91.56 159 LEU A N 1
ATOM 1202 C CA . LEU A 1 159 ? -3.792 33.026 -25.142 1.00 91.56 159 LEU A CA 1
ATOM 1203 C C . LEU A 1 159 ? -2.766 32.974 -26.287 1.00 91.56 159 LEU A C 1
ATOM 1205 O O . LEU A 1 159 ? -1.681 33.529 -26.162 1.00 91.56 159 LEU A O 1
ATOM 1209 N N . SER A 1 160 ? -3.112 32.360 -27.422 1.00 88.50 160 SER A N 1
ATOM 1210 C CA . SER A 1 160 ? -2.210 32.235 -28.574 1.00 88.50 160 SER A CA 1
ATOM 1211 C C . SER A 1 160 ? -1.798 33.585 -29.161 1.00 88.50 160 SER A C 1
ATOM 1213 O O . SER A 1 160 ? -0.644 33.755 -29.551 1.00 88.50 160 SER A O 1
ATOM 1215 N N . ARG A 1 161 ? -2.713 34.562 -29.203 1.00 88.00 161 ARG A N 1
ATOM 1216 C CA . ARG A 1 161 ? -2.392 35.921 -29.668 1.00 88.00 161 ARG A CA 1
ATOM 1217 C C . ARG A 1 161 ? -1.525 36.670 -28.665 1.00 88.00 161 ARG A C 1
ATOM 1219 O O . ARG A 1 161 ? -0.507 37.227 -29.058 1.00 88.00 161 ARG A O 1
ATOM 1226 N N . LEU A 1 162 ? -1.856 36.589 -27.375 1.00 91.50 162 LEU A N 1
ATOM 1227 C CA . LEU A 1 162 ? -1.028 37.162 -26.311 1.00 91.50 162 LEU A CA 1
ATOM 1228 C C . LEU A 1 162 ? 0.396 36.590 -26.331 1.00 91.50 162 LEU A C 1
ATOM 1230 O O . LEU A 1 162 ? 1.356 37.342 -26.196 1.00 91.50 162 LEU A O 1
ATOM 1234 N N . ILE A 1 163 ? 0.559 35.285 -26.573 1.00 92.81 163 ILE A N 1
ATOM 1235 C CA . ILE A 1 163 ? 1.883 34.672 -26.743 1.00 92.81 163 ILE A CA 1
ATOM 1236 C C . ILE A 1 163 ? 2.601 35.234 -27.974 1.00 92.81 163 ILE A C 1
ATOM 1238 O O . ILE A 1 163 ? 3.787 35.542 -27.890 1.00 92.81 163 ILE A O 1
ATOM 1242 N N . ALA A 1 164 ? 1.915 35.395 -29.106 1.00 88.31 164 ALA A N 1
ATOM 1243 C CA . ALA A 1 164 ? 2.520 35.935 -30.323 1.00 88.31 164 ALA A CA 1
ATOM 1244 C C . ALA A 1 164 ? 2.975 37.400 -30.167 1.00 88.31 164 ALA A C 1
ATOM 1246 O O . ALA A 1 164 ? 4.036 37.775 -30.683 1.00 88.31 164 ALA A O 1
ATOM 1247 N N . ASP A 1 165 ? 2.199 38.205 -29.437 1.00 89.06 165 ASP A N 1
ATOM 1248 C CA . ASP A 1 165 ? 2.446 39.635 -29.250 1.00 89.06 165 ASP A CA 1
ATOM 1249 C C . ASP A 1 165 ? 3.466 39.919 -28.144 1.00 89.06 165 ASP A C 1
ATOM 1251 O O . ASP A 1 165 ? 4.440 40.638 -28.368 1.00 89.06 165 ASP A O 1
ATOM 1255 N N . VAL A 1 166 ? 3.268 39.333 -26.959 1.00 92.88 166 VAL A N 1
ATOM 1256 C CA . VAL A 1 166 ? 4.142 39.526 -25.787 1.00 92.88 166 VAL A CA 1
ATOM 1257 C C . VAL A 1 166 ? 5.432 38.715 -25.930 1.00 92.88 166 VAL A C 1
ATOM 1259 O O . VAL A 1 166 ? 6.475 39.087 -25.389 1.00 92.88 166 VAL A O 1
ATOM 1262 N N . ARG A 1 167 ? 5.386 37.606 -26.683 1.00 94.19 167 ARG A N 1
ATOM 1263 C CA . ARG A 1 167 ? 6.475 36.626 -26.825 1.00 94.19 167 ARG A CA 1
ATOM 1264 C C . ARG A 1 167 ? 7.066 36.234 -25.463 1.00 94.19 167 ARG A C 1
ATOM 1266 O O . ARG A 1 167 ? 8.279 36.373 -25.277 1.00 94.19 167 ARG A O 1
ATOM 1273 N N . PRO A 1 168 ? 6.242 35.818 -24.487 1.00 96.31 168 PRO A N 1
ATOM 1274 C CA . PRO A 1 168 ? 6.719 35.548 -23.143 1.00 96.31 168 PRO A CA 1
ATOM 1275 C C . PRO A 1 168 ? 7.654 34.340 -23.134 1.00 96.31 168 PRO A C 1
ATOM 1277 O O . PRO A 1 168 ? 7.433 33.359 -23.845 1.00 96.31 168 PRO A O 1
ATOM 1280 N N . THR A 1 169 ? 8.679 34.402 -22.291 1.00 96.00 169 THR A N 1
ATOM 1281 C CA . THR A 1 169 ? 9.472 33.230 -21.913 1.00 96.00 169 THR A CA 1
ATOM 1282 C C . THR A 1 169 ? 8.881 32.576 -20.664 1.00 96.00 169 THR A C 1
ATOM 1284 O O . THR A 1 169 ? 8.955 31.356 -20.524 1.00 96.00 169 THR A O 1
ATOM 1287 N N . VAL A 1 170 ? 8.221 33.342 -19.791 1.00 96.38 170 VAL A N 1
ATOM 1288 C CA . VAL A 1 170 ? 7.582 32.850 -18.564 1.00 96.38 170 VAL A CA 1
ATOM 1289 C C . VAL A 1 170 ? 6.102 33.226 -18.552 1.00 96.38 170 VAL A C 1
ATOM 1291 O O . VAL A 1 170 ? 5.750 34.372 -18.824 1.00 96.38 170 VAL A O 1
ATOM 1294 N N . VAL A 1 171 ? 5.230 32.271 -18.220 1.00 96.88 171 VAL A N 1
ATOM 1295 C CA . VAL A 1 171 ? 3.795 32.524 -18.005 1.00 96.88 171 VAL A CA 1
ATOM 1296 C C . VAL A 1 171 ? 3.454 32.285 -16.538 1.00 96.88 171 VAL A C 1
ATOM 1298 O O . VAL A 1 171 ? 3.731 31.206 -16.018 1.00 96.88 171 VAL A O 1
ATOM 1301 N N . LEU A 1 172 ? 2.835 33.270 -15.892 1.00 95.50 172 LEU A N 1
ATOM 1302 C CA . LEU A 1 172 ? 2.229 33.152 -14.569 1.00 95.50 172 LEU A CA 1
ATOM 1303 C C . LEU A 1 172 ? 0.707 33.116 -14.735 1.00 95.50 172 LEU A C 1
ATOM 1305 O O . LEU A 1 172 ? 0.152 33.950 -15.446 1.00 95.50 172 LEU A O 1
ATOM 1309 N N . CYS A 1 173 ? 0.034 32.141 -14.132 1.00 93.44 173 CYS A N 1
ATOM 1310 C CA . CYS A 1 173 ? -1.397 31.953 -14.323 1.00 93.44 173 CYS A CA 1
ATOM 1311 C C . CYS A 1 173 ? -2.105 31.574 -13.023 1.00 93.44 173 CYS A C 1
ATOM 1313 O O . CYS A 1 173 ? -1.894 30.482 -12.490 1.00 93.44 173 CYS A O 1
ATOM 1315 N N . ASP A 1 174 ? -2.988 32.465 -12.585 1.00 89.88 174 ASP A N 1
ATOM 1316 C CA . ASP A 1 174 ? -3.984 32.223 -11.550 1.00 89.88 174 ASP A CA 1
ATOM 1317 C C . ASP A 1 174 ? -5.323 32.834 -11.993 1.00 89.88 174 ASP A C 1
ATOM 1319 O O . ASP A 1 174 ? -5.578 34.027 -11.880 1.00 89.88 174 ASP A O 1
ATOM 1323 N N . VAL A 1 175 ? -6.169 32.008 -12.608 1.00 85.38 175 VAL A N 1
ATOM 1324 C CA . VAL A 1 175 ? -7.457 32.437 -13.187 1.00 85.38 175 VAL A CA 1
ATOM 1325 C C . VAL A 1 175 ? -8.644 31.688 -12.578 1.00 85.38 175 VAL A C 1
ATOM 1327 O O . VAL A 1 175 ? -9.710 31.594 -13.197 1.00 85.38 175 VAL A O 1
ATOM 1330 N N . GLU A 1 176 ? -8.450 31.124 -11.380 1.00 81.31 176 GLU A N 1
ATOM 1331 C CA . GLU A 1 176 ? -9.518 30.649 -10.486 1.00 81.31 176 GLU A CA 1
ATOM 1332 C C . GLU A 1 176 ? -10.529 29.703 -11.166 1.00 81.31 176 GLU A C 1
ATOM 1334 O O . GLU A 1 176 ? -11.758 29.853 -11.114 1.00 81.31 176 GLU A O 1
ATOM 1339 N N . GLY A 1 177 ? -9.999 28.692 -11.862 1.00 73.31 177 GLY A N 1
ATOM 1340 C CA . GLY A 1 177 ? -10.767 27.661 -12.559 1.00 73.31 177 GLY A CA 1
ATOM 1341 C C . GLY A 1 177 ? -10.904 27.853 -14.073 1.00 73.31 177 GLY A C 1
ATOM 1342 O O . GLY A 1 177 ? -11.526 27.000 -14.724 1.00 73.31 177 GLY A O 1
ATOM 1343 N N . GLY A 1 178 ? -10.377 28.955 -14.620 1.00 78.31 178 GLY A N 1
ATOM 1344 C CA . GLY A 1 178 ? -10.309 29.252 -16.056 1.00 78.31 178 GLY A CA 1
ATOM 1345 C C . GLY A 1 178 ? -9.233 28.475 -16.827 1.00 78.31 178 GLY A C 1
ATOM 1346 O O . GLY A 1 178 ? -9.249 28.467 -18.054 1.00 78.31 178 GLY A O 1
ATOM 1347 N N . GLU A 1 179 ? -8.333 27.776 -16.136 1.00 85.06 179 GLU A N 1
ATOM 1348 C CA . GLU A 1 179 ? -7.193 27.074 -16.730 1.00 85.06 179 GLU A CA 1
ATOM 1349 C C . GLU A 1 179 ? -7.568 25.813 -17.531 1.00 85.06 179 GLU A C 1
ATOM 1351 O O . GLU A 1 179 ? -6.770 25.364 -18.351 1.00 85.06 179 GLU A O 1
ATOM 1356 N N . LEU A 1 180 ? -8.773 25.259 -17.322 1.00 80.38 180 LEU A N 1
ATOM 1357 C CA . LEU A 1 180 ? -9.217 23.950 -17.835 1.00 80.38 180 LEU A CA 1
ATOM 1358 C C . LEU A 1 180 ? -8.977 23.755 -19.342 1.00 80.38 180 LEU A C 1
ATOM 1360 O O . LEU A 1 180 ? -8.429 22.735 -19.758 1.00 80.38 180 LEU A O 1
ATOM 1364 N N . ASP A 1 181 ? -9.353 24.757 -20.135 1.00 81.50 181 ASP A N 1
ATOM 1365 C CA . ASP A 1 181 ? -9.227 24.749 -21.598 1.00 81.50 181 ASP A CA 1
ATOM 1366 C C . ASP A 1 181 ? -8.221 25.800 -22.097 1.00 81.50 181 ASP A C 1
ATOM 1368 O O . ASP A 1 181 ? -8.032 25.972 -23.298 1.00 81.50 181 ASP A O 1
ATOM 1372 N N . LEU A 1 182 ? -7.566 26.517 -21.179 1.00 87.00 182 LEU A N 1
ATOM 1373 C CA . LEU A 1 182 ? -6.733 27.680 -21.485 1.00 87.00 182 LEU A CA 1
ATOM 1374 C C . LEU A 1 182 ? -5.533 27.322 -22.371 1.00 87.00 182 LEU A C 1
ATOM 1376 O O . LEU A 1 182 ? -5.233 28.034 -23.325 1.00 87.00 182 LEU A O 1
ATOM 1380 N N . PHE A 1 183 ? -4.866 26.208 -22.065 1.00 88.38 183 PHE A N 1
ATOM 1381 C CA . PHE A 1 183 ? -3.652 25.769 -22.761 1.00 88.38 183 PHE A CA 1
ATOM 1382 C C . PHE A 1 183 ? -3.922 24.806 -23.924 1.00 88.38 183 PHE A C 1
ATOM 1384 O O . PHE A 1 183 ? -2.984 24.368 -24.592 1.00 88.38 183 PHE A O 1
ATOM 1391 N N . ALA A 1 184 ? -5.180 24.430 -24.165 1.00 81.06 184 ALA A N 1
ATOM 1392 C CA . ALA A 1 184 ? -5.520 23.473 -25.208 1.00 81.06 184 ALA A CA 1
ATOM 1393 C C . ALA A 1 184 ? -5.230 24.068 -26.598 1.00 81.06 184 ALA A C 1
ATOM 1395 O O . ALA A 1 184 ? -5.837 25.055 -27.000 1.00 81.06 184 ALA A O 1
ATOM 1396 N N . GLY A 1 185 ? -4.286 23.470 -27.333 1.00 70.94 185 GLY A N 1
ATOM 1397 C CA . GLY A 1 185 ? -3.932 23.898 -28.693 1.00 70.94 185 GLY A CA 1
ATOM 1398 C C . GLY A 1 185 ? -3.120 25.198 -28.790 1.00 70.94 185 GLY A C 1
ATOM 1399 O O . GLY A 1 185 ? -2.877 25.663 -29.901 1.00 70.94 185 GLY A O 1
ATOM 1400 N N . ALA A 1 186 ? -2.680 25.781 -27.670 1.00 81.50 186 ALA A N 1
ATOM 1401 C CA . ALA A 1 186 ? -1.845 26.980 -27.682 1.00 81.50 186 ALA A CA 1
ATOM 1402 C C . ALA A 1 186 ? -0.391 26.652 -28.077 1.00 81.50 186 ALA A C 1
ATOM 1404 O O . ALA A 1 186 ? 0.221 25.742 -27.515 1.00 81.50 186 ALA A O 1
ATOM 1405 N N . ASP A 1 187 ? 0.185 27.425 -29.004 1.00 84.25 187 ASP A N 1
ATOM 1406 C CA . ASP A 1 187 ? 1.615 27.345 -29.316 1.00 84.25 187 ASP A CA 1
ATOM 1407 C C . ASP A 1 187 ? 2.433 28.013 -28.206 1.00 84.25 187 ASP A C 1
ATOM 1409 O O . ASP A 1 187 ? 2.523 29.236 -28.124 1.00 84.25 187 ASP A O 1
ATOM 1413 N N . LEU A 1 188 ? 3.022 27.192 -27.336 1.00 91.00 188 LEU A N 1
ATOM 1414 C CA . LEU A 1 188 ? 3.887 27.644 -26.249 1.00 91.00 188 LEU A CA 1
ATOM 1415 C C . LEU A 1 188 ? 5.374 27.497 -26.583 1.00 91.00 188 LEU A C 1
ATOM 1417 O O . LEU A 1 188 ? 6.177 27.608 -25.664 1.00 91.00 188 LEU A O 1
ATOM 1421 N N . ALA A 1 189 ? 5.784 27.243 -27.832 1.00 85.44 189 ALA A N 1
ATOM 1422 C CA . ALA A 1 189 ? 7.172 26.889 -28.163 1.00 85.44 189 ALA A CA 1
ATOM 1423 C C . ALA A 1 189 ? 8.227 27.880 -27.622 1.00 85.44 189 ALA A C 1
ATOM 1425 O O . ALA A 1 189 ? 9.310 27.459 -27.216 1.00 85.44 189 ALA A O 1
ATOM 1426 N N . GLY A 1 190 ? 7.895 29.176 -27.554 1.00 86.50 190 GLY A N 1
ATOM 1427 C CA . GLY A 1 190 ? 8.750 30.227 -26.981 1.00 86.50 190 GLY A CA 1
ATOM 1428 C C . GLY A 1 190 ? 8.745 30.337 -25.446 1.00 86.50 190 GLY A C 1
ATOM 1429 O O . GLY A 1 190 ? 9.610 31.001 -24.881 1.00 86.50 190 GLY A O 1
ATOM 1430 N N . VAL A 1 191 ? 7.810 29.675 -24.760 1.00 94.94 191 VAL A N 1
ATOM 1431 C CA . VAL A 1 191 ? 7.645 29.714 -23.299 1.00 94.94 191 VAL A CA 1
ATOM 1432 C C . VAL A 1 191 ? 8.517 28.642 -22.654 1.00 94.94 191 VAL A C 1
ATOM 1434 O O . VAL A 1 191 ? 8.266 27.449 -22.829 1.00 94.94 191 VAL A O 1
ATOM 1437 N N . ARG A 1 192 ? 9.532 29.036 -21.881 1.00 94.31 192 ARG A N 1
ATOM 1438 C CA . ARG A 1 192 ? 10.430 28.118 -21.159 1.00 94.31 192 ARG A CA 1
ATOM 1439 C C . ARG A 1 192 ? 9.836 27.608 -19.847 1.00 94.31 192 ARG A C 1
ATOM 1441 O O . ARG A 1 192 ? 10.219 26.527 -19.402 1.00 94.31 192 ARG A O 1
ATOM 1448 N N . ALA A 1 193 ? 8.945 28.377 -19.222 1.00 94.56 193 ALA A N 1
ATOM 1449 C CA . ALA A 1 193 ? 8.371 28.026 -17.932 1.00 94.56 193 ALA A CA 1
ATOM 1450 C C . ALA A 1 193 ? 6.933 28.523 -17.758 1.00 94.56 193 ALA A C 1
ATOM 1452 O O . ALA A 1 193 ? 6.581 29.608 -18.216 1.00 94.56 193 ALA A O 1
ATOM 1453 N N . VAL A 1 194 ? 6.128 27.734 -17.048 1.00 95.62 194 VAL A N 1
ATOM 1454 C CA . VAL A 1 194 ? 4.775 28.108 -16.622 1.00 95.62 194 VAL A CA 1
ATOM 1455 C C . VAL A 1 194 ? 4.664 27.917 -15.114 1.00 95.62 194 VAL A C 1
ATOM 1457 O O . VAL A 1 194 ? 4.955 26.835 -14.604 1.00 95.62 194 VAL A O 1
ATOM 1460 N N . ILE A 1 195 ? 4.242 28.959 -14.406 1.00 94.50 195 ILE A N 1
ATOM 1461 C CA . ILE A 1 195 ? 3.848 28.915 -13.001 1.00 94.50 195 ILE A CA 1
ATOM 1462 C C . ILE A 1 195 ? 2.325 28.988 -12.988 1.00 94.50 195 ILE A C 1
ATOM 1464 O O . ILE A 1 195 ? 1.747 29.945 -13.496 1.00 94.50 195 ILE A O 1
ATOM 1468 N N . LEU A 1 196 ? 1.676 27.951 -12.468 1.00 92.44 196 LEU A N 1
ATOM 1469 C CA . LEU A 1 196 ? 0.230 27.782 -12.574 1.00 92.44 196 LEU A CA 1
ATOM 1470 C C . LEU A 1 196 ? -0.363 27.351 -11.238 1.00 92.44 196 LEU A C 1
ATOM 1472 O O . LEU A 1 196 ? 0.050 26.322 -10.694 1.00 92.44 196 LEU A O 1
ATOM 1476 N N . GLU A 1 197 ? -1.364 28.080 -10.754 1.00 89.38 197 GLU A N 1
ATOM 1477 C CA . GLU A 1 197 ? -2.222 27.609 -9.670 1.00 89.38 197 GLU A CA 1
ATOM 1478 C C . GLU A 1 197 ? -3.347 26.714 -10.216 1.00 89.38 197 GLU A C 1
ATOM 1480 O O . GLU A 1 197 ? -4.063 27.068 -11.152 1.00 89.38 197 GLU A O 1
ATOM 1485 N N . LEU A 1 198 ? -3.476 25.504 -9.659 1.00 85.00 198 LEU A N 1
ATOM 1486 C CA . LEU A 1 198 ? -4.502 24.537 -10.061 1.00 85.00 198 LEU A CA 1
ATOM 1487 C C . LEU A 1 198 ? -5.685 24.534 -9.090 1.00 85.00 198 LEU A C 1
ATOM 1489 O O . LEU A 1 198 ? -5.510 24.382 -7.879 1.00 85.00 198 LEU A O 1
ATOM 1493 N N . HIS A 1 199 ? -6.896 24.516 -9.648 1.00 84.19 199 HIS A N 1
ATOM 1494 C CA . HIS A 1 199 ? -8.166 24.526 -8.923 1.00 84.19 199 HIS A CA 1
ATOM 1495 C C . HIS A 1 199 ? -8.963 23.207 -9.063 1.00 84.19 199 HIS A C 1
ATOM 1497 O O . HIS A 1 199 ? -10.101 23.210 -9.547 1.00 84.19 199 HIS A O 1
ATOM 1503 N N . PRO A 1 200 ? -8.462 22.050 -8.569 1.00 77.06 200 PRO A N 1
ATOM 1504 C CA . PRO A 1 200 ? -9.157 20.755 -8.667 1.00 77.06 200 PRO A CA 1
ATOM 1505 C C . PRO A 1 200 ? -10.529 20.750 -7.976 1.00 77.06 200 PRO A C 1
ATOM 1507 O O . PRO A 1 200 ? -11.395 19.940 -8.295 1.00 77.06 200 PRO A O 1
ATOM 1510 N N . ARG A 1 201 ? -10.773 21.674 -7.038 1.00 75.19 201 ARG A N 1
ATOM 1511 C CA . ARG A 1 201 ? -12.091 21.853 -6.407 1.00 75.19 201 ARG A CA 1
ATOM 1512 C C . ARG A 1 201 ? -13.154 22.388 -7.374 1.00 75.19 201 ARG A C 1
ATOM 1514 O O . ARG A 1 201 ? -14.336 22.221 -7.091 1.00 75.19 201 ARG A O 1
ATOM 1521 N N . VAL A 1 202 ? -12.746 23.022 -8.477 1.00 71.06 202 VAL A N 1
ATOM 1522 C CA . VAL A 1 202 ? -13.636 23.669 -9.452 1.00 71.06 202 VAL A CA 1
ATOM 1523 C C . VAL A 1 202 ? -13.967 22.748 -10.630 1.00 71.06 202 VAL A C 1
ATOM 1525 O O . VAL A 1 202 ? -15.111 22.737 -11.080 1.00 71.06 202 VAL A O 1
ATOM 1528 N N . TYR A 1 203 ? -13.002 21.975 -11.137 1.00 73.25 203 TYR A N 1
ATOM 1529 C CA . TYR A 1 203 ? -13.189 21.105 -12.315 1.00 73.25 203 TYR A CA 1
ATOM 1530 C C . TYR A 1 203 ? -12.784 19.635 -12.099 1.00 73.25 203 TYR A C 1
ATOM 1532 O O . TYR A 1 203 ? -12.805 18.843 -13.038 1.00 73.25 203 TYR A O 1
ATOM 1540 N N . GLY A 1 204 ? -12.462 19.243 -10.865 1.00 71.94 204 GLY A N 1
ATOM 1541 C CA . GLY A 1 204 ? -12.145 17.861 -10.507 1.00 71.94 204 GLY A CA 1
ATOM 1542 C C . GLY A 1 204 ? -10.767 17.386 -10.974 1.00 71.94 204 GLY A C 1
ATOM 1543 O O . GLY A 1 204 ? -10.064 18.053 -11.727 1.00 71.94 204 GLY A O 1
ATOM 1544 N N . GLU A 1 205 ? -10.389 16.187 -10.534 1.00 73.38 205 GLU A N 1
ATOM 1545 C CA . GLU A 1 205 ? -9.104 15.561 -10.885 1.00 73.38 205 GLU A CA 1
ATOM 1546 C C . GLU A 1 205 ? -8.983 15.265 -12.391 1.00 73.38 205 GLU A C 1
ATOM 1548 O O . GLU A 1 205 ? -7.885 15.300 -12.942 1.00 73.38 205 GLU A O 1
ATOM 1553 N N . GLU A 1 206 ? -10.105 15.010 -13.076 1.00 68.56 206 GLU A N 1
ATOM 1554 C CA . GLU A 1 206 ? -10.143 14.835 -14.535 1.00 68.56 206 GLU A CA 1
ATOM 1555 C C . GLU A 1 206 ? -9.766 16.130 -15.259 1.00 68.56 206 GLU A C 1
ATOM 1557 O O . GLU A 1 206 ? -8.898 16.112 -16.131 1.00 68.56 206 GLU A O 1
ATOM 1562 N N . GLY A 1 207 ? -10.333 17.266 -14.841 1.00 72.25 207 GLY A N 1
ATOM 1563 C CA . GLY A 1 207 ? -9.952 18.563 -15.389 1.00 72.25 207 GLY A CA 1
ATOM 1564 C C . GLY A 1 207 ? -8.505 18.932 -15.051 1.00 72.25 207 GLY A C 1
ATOM 1565 O O . GLY A 1 207 ? -7.780 19.431 -15.907 1.00 72.25 207 GLY A O 1
ATOM 1566 N N . THR A 1 208 ? -8.012 18.583 -13.856 1.00 79.06 208 THR A N 1
ATOM 1567 C CA . THR A 1 208 ? -6.585 18.741 -13.530 1.00 79.06 208 THR A CA 1
ATOM 1568 C C . THR A 1 208 ? -5.714 17.921 -14.476 1.00 79.06 208 THR A C 1
ATOM 1570 O O . THR A 1 208 ? -4.721 18.421 -15.002 1.00 79.06 208 THR A O 1
ATOM 1573 N N . ALA A 1 209 ? -6.083 16.667 -14.741 1.00 71.81 209 ALA A N 1
ATOM 1574 C CA . ALA A 1 209 ? -5.357 15.817 -15.675 1.00 71.81 209 ALA A CA 1
ATOM 1575 C C . ALA A 1 209 ? -5.364 16.379 -17.107 1.00 71.81 209 ALA A C 1
ATOM 1577 O O . ALA A 1 209 ? -4.340 16.273 -17.787 1.00 71.81 209 ALA A O 1
ATOM 1578 N N . GLN A 1 210 ? -6.465 17.007 -17.535 1.00 79.56 210 GLN A N 1
ATOM 1579 C CA . GLN A 1 210 ? -6.592 17.680 -18.831 1.00 79.56 210 GLN A CA 1
ATOM 1580 C C . GLN A 1 210 ? -5.617 18.859 -18.960 1.00 79.56 210 GLN A C 1
ATOM 1582 O O . GLN A 1 210 ? -4.844 18.903 -19.918 1.00 79.56 210 GLN A O 1
ATOM 1587 N N . VAL A 1 211 ? -5.569 19.755 -17.970 1.00 82.12 211 VAL A N 1
ATOM 1588 C CA . VAL A 1 211 ? -4.632 20.896 -17.957 1.00 82.12 211 VAL A CA 1
ATOM 1589 C C . VAL A 1 211 ? -3.180 20.414 -18.002 1.00 82.12 211 VAL A C 1
ATOM 1591 O O . VAL A 1 211 ? -2.380 20.864 -18.824 1.00 82.12 211 VAL A O 1
ATOM 1594 N N . LEU A 1 212 ? -2.847 19.418 -17.174 1.00 83.69 212 LEU A N 1
ATOM 1595 C CA . LEU A 1 212 ? -1.519 18.798 -17.166 1.00 83.69 212 LEU A CA 1
ATOM 1596 C C . LEU A 1 212 ? -1.182 18.120 -18.501 1.00 83.69 212 LEU A C 1
ATOM 1598 O O . LEU A 1 212 ? -0.015 18.048 -18.883 1.00 83.69 212 LEU A O 1
ATOM 1602 N N . HIS A 1 213 ? -2.177 17.570 -19.198 1.00 79.06 213 HIS A N 1
ATOM 1603 C CA . HIS A 1 213 ? -1.991 16.976 -20.516 1.00 79.06 213 HIS A CA 1
ATOM 1604 C C . HIS A 1 213 ? -1.693 18.039 -21.575 1.00 79.06 213 HIS A C 1
ATOM 1606 O O . HIS A 1 213 ? -0.739 17.860 -22.327 1.00 79.06 213 HIS A O 1
ATOM 1612 N N . ALA A 1 214 ? -2.439 19.146 -21.596 1.00 82.06 214 ALA A N 1
ATOM 1613 C CA . ALA A 1 214 ? -2.227 20.240 -22.542 1.00 82.06 214 ALA A CA 1
ATOM 1614 C C . ALA A 1 214 ? -0.813 20.841 -22.426 1.00 82.06 214 ALA A C 1
ATOM 1616 O O . ALA A 1 214 ? -0.111 20.964 -23.429 1.00 82.06 214 ALA A O 1
ATOM 1617 N N . LEU A 1 215 ? -0.342 21.107 -21.202 1.00 85.56 215 LEU A N 1
ATOM 1618 C CA . LEU A 1 215 ? 1.019 21.612 -20.969 1.00 85.56 215 LEU A CA 1
ATOM 1619 C C . LEU A 1 215 ? 2.100 20.618 -21.423 1.00 85.56 215 LEU A C 1
ATOM 1621 O O . LEU A 1 215 ? 3.076 21.016 -22.057 1.00 85.56 215 LEU A O 1
ATOM 1625 N N . ARG A 1 216 ? 1.903 19.315 -21.179 1.00 81.88 216 ARG A N 1
ATOM 1626 C CA . ARG A 1 216 ? 2.828 18.279 -21.668 1.00 81.88 216 ARG A CA 1
ATOM 1627 C C . ARG A 1 216 ? 2.880 18.207 -23.190 1.00 81.88 216 ARG A C 1
ATOM 1629 O O . ARG A 1 216 ? 3.973 18.107 -23.733 1.00 81.88 216 ARG A O 1
ATOM 1636 N N . GLN A 1 217 ? 1.734 18.284 -23.872 1.00 79.88 217 GLN A N 1
ATOM 1637 C CA . GLN A 1 217 ? 1.696 18.332 -25.341 1.00 79.88 217 GLN A CA 1
ATOM 1638 C C . GLN A 1 217 ? 2.463 19.540 -25.886 1.00 79.88 217 GLN A C 1
ATOM 1640 O O . GLN A 1 217 ? 3.118 19.448 -26.918 1.00 79.88 217 GLN A O 1
ATOM 1645 N N . ALA A 1 218 ? 2.452 20.649 -25.148 1.00 80.25 218 ALA A N 1
ATOM 1646 C CA . ALA A 1 218 ? 3.206 21.849 -25.480 1.00 80.25 218 ALA A CA 1
ATOM 1647 C C . ALA A 1 218 ? 4.703 21.790 -25.089 1.00 80.25 218 ALA A C 1
ATOM 1649 O O . ALA A 1 218 ? 5.416 22.795 -25.194 1.00 80.25 218 ALA A O 1
ATOM 1650 N N . GLY A 1 219 ? 5.196 20.628 -24.640 1.00 82.75 219 GLY A N 1
ATOM 1651 C CA . GLY A 1 219 ? 6.596 20.385 -24.280 1.00 82.75 219 GLY A CA 1
ATOM 1652 C C . GLY A 1 219 ? 6.993 20.867 -22.881 1.00 82.75 219 GLY A C 1
ATOM 1653 O O . GLY A 1 219 ? 8.178 21.072 -22.631 1.00 82.75 219 GLY A O 1
ATOM 1654 N N . LEU A 1 220 ? 6.031 21.086 -21.978 1.00 86.12 220 LEU A N 1
ATOM 1655 C CA . LEU A 1 220 ? 6.265 21.558 -20.610 1.00 86.12 220 LEU A CA 1
ATOM 1656 C C . LEU A 1 220 ? 6.012 20.436 -19.591 1.00 86.12 220 LEU A C 1
ATOM 1658 O O . LEU A 1 220 ? 4.910 19.895 -19.475 1.00 86.12 220 LEU A O 1
ATOM 1662 N N . SER A 1 221 ? 7.042 20.114 -18.813 1.00 83.44 221 SER A N 1
ATOM 1663 C CA . SER A 1 221 ? 7.033 19.065 -17.793 1.00 83.44 221 SER A CA 1
ATOM 1664 C C . SER A 1 221 ? 6.926 19.666 -16.395 1.00 83.4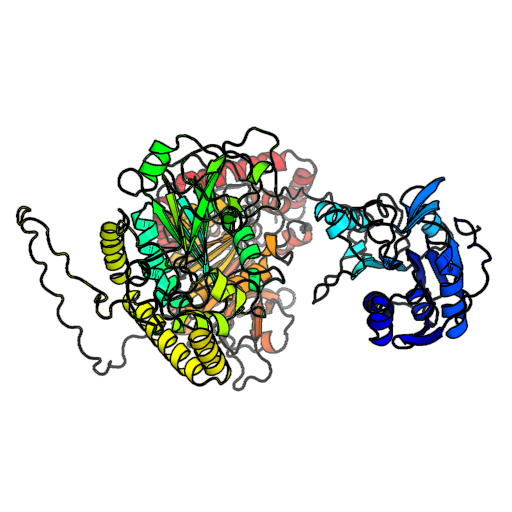4 221 SER A C 1
ATOM 1666 O O . SER A 1 221 ? 7.620 20.620 -16.049 1.00 83.44 221 SER A O 1
ATOM 1668 N N . ARG A 1 222 ? 6.064 19.084 -15.557 1.00 85.81 222 ARG A N 1
ATOM 1669 C CA . ARG A 1 222 ? 5.863 19.529 -14.172 1.00 85.81 222 ARG A CA 1
ATOM 1670 C C . ARG A 1 222 ? 7.093 19.230 -13.314 1.00 85.81 222 ARG A C 1
ATOM 1672 O O . ARG A 1 222 ? 7.499 18.073 -13.207 1.00 85.81 222 ARG A O 1
ATOM 1679 N N . VAL A 1 223 ? 7.613 20.239 -12.625 1.00 81.62 223 VAL A N 1
ATOM 1680 C CA . VAL A 1 223 ? 8.622 20.089 -11.572 1.00 81.62 223 VAL A CA 1
ATOM 1681 C C . VAL A 1 223 ? 7.901 19.732 -10.279 1.00 81.62 223 VAL A C 1
ATOM 1683 O O . VAL A 1 223 ? 7.083 20.505 -9.789 1.00 81.62 223 VAL A O 1
ATOM 1686 N N . VAL A 1 224 ? 8.166 18.543 -9.737 1.00 65.81 224 VAL A N 1
ATOM 1687 C CA . VAL A 1 224 ? 7.525 18.074 -8.501 1.00 65.81 224 VAL A CA 1
ATOM 1688 C C . VAL A 1 224 ? 8.266 18.670 -7.297 1.00 65.81 224 VAL A C 1
ATOM 1690 O O . VAL A 1 224 ? 9.424 18.312 -7.080 1.00 65.81 224 VAL A O 1
ATOM 1693 N N . PRO A 1 225 ? 7.648 19.582 -6.520 1.00 54.28 225 PRO A N 1
ATOM 1694 C CA . PRO A 1 225 ? 8.277 20.125 -5.323 1.00 54.28 225 PRO A CA 1
ATOM 1695 C C . PRO A 1 225 ? 8.281 19.099 -4.173 1.00 54.28 225 PRO A C 1
ATOM 1697 O O . PRO A 1 225 ? 7.407 18.233 -4.123 1.00 54.28 225 PRO A O 1
ATOM 1700 N N . PRO A 1 226 ? 9.193 19.234 -3.191 1.00 37.03 226 PRO A N 1
ATOM 1701 C CA . PRO A 1 226 ? 9.259 18.366 -2.008 1.00 37.03 226 PRO A CA 1
ATOM 1702 C C . PRO A 1 226 ? 8.060 18.500 -1.048 1.00 37.03 226 PRO A C 1
ATOM 1704 O O . PRO A 1 226 ? 7.909 17.690 -0.142 1.00 37.03 226 PRO A O 1
ATOM 1707 N N . ARG A 1 227 ? 7.202 19.517 -1.219 1.00 43.59 227 ARG A N 1
ATOM 1708 C CA . ARG A 1 227 ? 5.934 19.699 -0.490 1.00 43.59 227 ARG A CA 1
ATOM 1709 C C . ARG A 1 227 ? 4.834 20.097 -1.463 1.00 43.59 227 ARG A C 1
ATOM 1711 O O . ARG A 1 227 ? 5.085 20.897 -2.366 1.00 43.59 227 ARG A O 1
ATOM 1718 N N . ARG A 1 228 ? 3.615 19.583 -1.273 1.00 50.28 228 ARG A N 1
ATOM 1719 C CA . ARG A 1 228 ? 2.471 19.945 -2.121 1.00 50.28 228 ARG A CA 1
ATOM 1720 C C . ARG A 1 228 ? 2.163 21.441 -2.016 1.00 50.28 228 ARG A C 1
ATOM 1722 O O . ARG A 1 228 ? 2.129 22.010 -0.930 1.00 50.28 228 ARG A O 1
ATOM 1729 N N . SER A 1 229 ? 1.918 22.054 -3.165 1.00 69.00 229 SER A N 1
ATOM 1730 C CA . SER A 1 229 ? 1.536 23.456 -3.323 1.00 69.00 229 SER A CA 1
ATOM 1731 C C . SER A 1 229 ? 0.423 23.519 -4.369 1.00 69.00 229 SER A C 1
ATOM 1733 O O . SER A 1 229 ? 0.429 22.711 -5.297 1.00 69.00 229 SER A O 1
ATOM 1735 N N . SER A 1 230 ? -0.556 24.409 -4.218 1.00 74.19 230 SER A N 1
ATOM 1736 C CA . SER A 1 230 ? -1.534 24.676 -5.283 1.00 74.19 230 SER A CA 1
ATOM 1737 C C . SER A 1 230 ? -0.853 25.299 -6.507 1.00 74.19 230 SER A C 1
ATOM 1739 O O . SER A 1 230 ? -1.227 24.987 -7.635 1.00 74.19 230 SER A O 1
ATOM 1741 N N . VAL A 1 231 ? 0.235 26.038 -6.27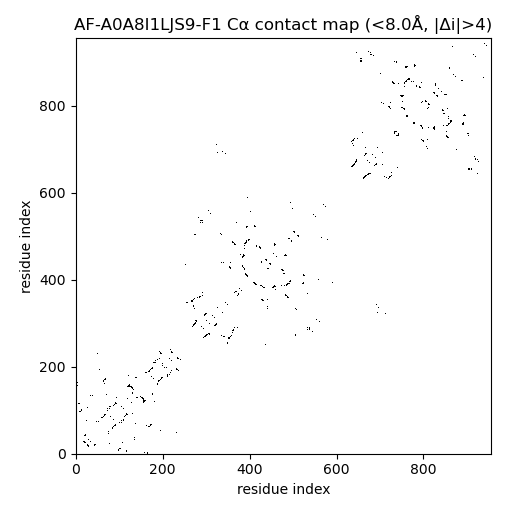3 1.00 83.62 231 VAL A N 1
ATOM 1742 C CA . VAL A 1 231 ? 1.133 26.606 -7.281 1.00 83.62 231 VAL A CA 1
ATOM 1743 C C . VAL A 1 231 ? 2.138 25.567 -7.776 1.00 83.62 231 VAL A C 1
ATOM 1745 O O . VAL A 1 231 ? 3.001 25.067 -7.041 1.00 83.62 231 VAL A O 1
ATOM 1748 N N . GLN A 1 232 ? 2.056 25.255 -9.060 1.00 87.69 232 GLN A N 1
ATOM 1749 C CA . GLN A 1 232 ? 2.888 24.276 -9.744 1.00 87.69 232 GLN A CA 1
ATOM 1750 C C . GLN A 1 232 ? 3.843 24.974 -10.715 1.00 87.69 232 GLN A C 1
ATOM 1752 O O . GLN A 1 232 ? 3.467 25.928 -11.387 1.00 87.69 232 GLN A O 1
ATOM 1757 N N . LEU A 1 233 ? 5.076 24.471 -10.806 1.00 90.19 233 LEU A N 1
ATOM 1758 C CA . LEU A 1 233 ? 6.066 24.916 -11.786 1.00 90.19 233 LEU A CA 1
ATOM 1759 C C . LEU A 1 233 ? 6.155 23.887 -12.914 1.00 90.19 233 LEU A C 1
ATOM 1761 O O . LEU A 1 233 ? 6.281 22.688 -12.658 1.00 90.19 233 LEU A O 1
ATOM 1765 N N . PHE A 1 234 ? 6.157 24.358 -14.153 1.00 91.81 234 PHE A N 1
ATOM 1766 C CA . PHE A 1 234 ? 6.406 23.566 -15.348 1.00 91.81 234 PHE A CA 1
ATOM 1767 C C . PHE A 1 234 ? 7.592 24.158 -16.099 1.00 91.81 234 PHE A C 1
ATOM 1769 O O . PHE A 1 234 ? 7.641 25.366 -16.308 1.00 91.81 234 PHE A O 1
ATOM 1776 N N . LEU A 1 235 ? 8.536 23.313 -16.508 1.00 89.62 235 LEU A N 1
ATOM 1777 C CA . LEU A 1 235 ? 9.713 23.703 -17.282 1.00 89.62 235 LEU A CA 1
ATOM 1778 C C . LEU A 1 235 ? 9.701 23.004 -18.636 1.00 89.62 235 LEU A C 1
ATOM 1780 O O . LEU A 1 235 ? 9.251 21.862 -18.748 1.00 89.62 235 LEU A O 1
ATOM 1784 N N . ARG A 1 236 ? 10.197 23.690 -19.666 1.00 87.81 236 ARG A N 1
ATOM 1785 C CA . ARG A 1 236 ? 10.286 23.137 -21.017 1.00 87.81 236 ARG A CA 1
ATOM 1786 C C . ARG A 1 236 ? 11.300 22.004 -21.043 1.00 87.81 236 ARG A C 1
ATOM 1788 O O . ARG A 1 236 ? 12.455 22.185 -20.665 1.00 87.81 236 ARG A O 1
ATOM 1795 N N . ASP A 1 237 ? 10.845 20.851 -21.508 1.00 71.94 237 ASP A N 1
ATOM 1796 C CA . ASP A 1 237 ? 11.642 19.643 -21.642 1.00 71.94 237 ASP A CA 1
ATOM 1797 C C . ASP A 1 237 ? 11.912 19.392 -23.137 1.00 71.94 237 ASP A C 1
ATOM 1799 O O . ASP A 1 237 ? 10.970 19.107 -23.885 1.00 71.94 237 ASP A O 1
ATOM 1803 N N . PRO A 1 238 ? 13.166 19.529 -23.607 1.00 49.22 238 PRO A N 1
ATOM 1804 C CA . PRO A 1 238 ? 13.500 19.390 -25.022 1.00 49.22 238 PRO A CA 1
ATOM 1805 C C . PRO A 1 238 ? 13.241 17.986 -25.602 1.00 49.22 238 PRO A C 1
ATOM 1807 O O . PRO A 1 238 ? 13.272 17.842 -26.822 1.00 49.22 238 PRO A O 1
ATOM 1810 N N . GLU A 1 239 ? 12.946 16.969 -24.779 1.00 45.16 239 GLU A N 1
ATOM 1811 C CA . GLU A 1 239 ? 12.665 15.593 -25.230 1.00 45.16 239 GLU A CA 1
ATOM 1812 C C . GLU A 1 239 ? 11.173 15.180 -25.152 1.00 45.16 239 GLU A C 1
ATOM 1814 O O . GLU A 1 239 ? 10.828 14.059 -25.527 1.00 45.16 239 GLU A O 1
ATOM 1819 N N . ALA A 1 240 ? 10.259 16.051 -24.697 1.00 46.25 240 ALA A N 1
ATOM 1820 C CA . ALA A 1 240 ? 8.873 15.667 -24.367 1.00 46.25 240 ALA A CA 1
ATOM 1821 C C . ALA A 1 240 ? 7.872 15.627 -25.550 1.00 46.25 240 ALA A C 1
ATOM 1823 O O . ALA A 1 240 ? 6.762 15.106 -25.408 1.00 46.25 240 ALA A O 1
ATOM 1824 N N . GLY A 1 241 ? 8.230 16.159 -26.722 1.00 35.94 241 GLY A N 1
ATOM 1825 C CA . GLY A 1 241 ? 7.332 16.268 -27.877 1.00 35.94 241 GLY A CA 1
ATOM 1826 C C . GLY A 1 241 ? 7.255 14.998 -28.730 1.00 35.94 241 GLY A C 1
ATOM 1827 O O . GLY A 1 241 ? 7.969 14.912 -29.718 1.00 35.94 241 GLY A O 1
ATOM 1828 N N . MET A 1 242 ? 6.401 14.039 -28.347 1.00 33.38 242 MET A N 1
ATOM 1829 C CA . MET A 1 242 ? 5.775 12.958 -29.155 1.00 33.38 242 MET A CA 1
ATOM 1830 C C . MET A 1 242 ? 5.641 11.679 -28.318 1.00 33.38 242 MET A C 1
ATOM 1832 O O . MET A 1 242 ? 6.395 10.732 -28.515 1.00 33.38 242 MET A O 1
ATOM 1836 N N . GLN A 1 243 ? 4.658 11.590 -27.418 1.00 33.19 243 GLN A N 1
ATOM 1837 C CA . GLN A 1 243 ? 4.155 10.286 -26.961 1.00 33.19 243 GLN A CA 1
ATOM 1838 C C . GLN A 1 243 ? 2.650 10.377 -26.653 1.00 33.19 243 GLN A C 1
ATOM 1840 O O . GLN A 1 243 ? 2.242 11.243 -25.875 1.00 33.19 243 GLN A O 1
ATOM 1845 N N . PRO A 1 244 ? 1.794 9.509 -27.225 1.00 27.77 244 PRO A N 1
ATOM 1846 C CA . PRO A 1 244 ? 0.403 9.422 -26.804 1.00 27.77 244 PRO A CA 1
ATOM 1847 C C . PRO A 1 244 ? 0.335 8.851 -25.383 1.00 27.77 244 PRO A C 1
ATOM 1849 O O . PRO A 1 244 ? 0.962 7.839 -25.066 1.00 27.77 244 PRO A O 1
ATOM 1852 N N . ALA A 1 245 ? -0.436 9.508 -24.517 1.00 27.36 245 ALA A N 1
ATOM 1853 C CA . ALA A 1 245 ? -0.687 9.031 -23.166 1.00 27.36 245 ALA A CA 1
ATOM 1854 C C . ALA A 1 245 ? -1.428 7.684 -23.221 1.00 27.36 245 ALA A C 1
ATOM 1856 O O . ALA A 1 245 ? -2.514 7.590 -23.792 1.00 27.36 245 ALA A O 1
ATOM 1857 N N . LEU A 1 246 ? -0.857 6.650 -22.599 1.00 28.39 246 LEU A N 1
ATOM 1858 C CA . LEU A 1 246 ? -1.589 5.420 -22.299 1.00 28.39 246 LEU A CA 1
ATOM 1859 C C . LEU A 1 246 ? -2.837 5.781 -21.471 1.00 28.39 246 LEU A C 1
ATOM 1861 O O . LEU A 1 246 ? -2.713 6.537 -20.499 1.00 28.39 246 LEU A O 1
ATOM 1865 N N . PRO A 1 247 ? -4.030 5.258 -21.801 1.00 25.45 247 PRO A N 1
ATOM 1866 C CA . PRO A 1 247 ? -5.217 5.520 -21.006 1.00 25.45 247 PRO A CA 1
ATOM 1867 C C . PRO A 1 247 ? -5.038 4.896 -19.620 1.00 25.45 247 PRO A C 1
ATOM 1869 O O . PRO A 1 247 ? -5.082 3.677 -19.455 1.00 25.45 247 PRO A O 1
ATOM 1872 N N . ARG A 1 248 ? -4.869 5.741 -18.598 1.00 29.53 248 ARG A N 1
ATOM 1873 C CA . ARG A 1 248 ? -5.104 5.349 -17.205 1.00 29.53 248 ARG A CA 1
ATOM 1874 C C . ARG A 1 248 ? -6.610 5.285 -17.018 1.00 29.53 248 ARG A C 1
ATOM 1876 O O . ARG A 1 248 ? -7.230 6.239 -16.565 1.00 29.53 248 ARG A O 1
ATOM 1883 N N . THR A 1 249 ? -7.205 4.157 -17.382 1.00 24.83 249 THR A N 1
ATOM 1884 C CA . THR A 1 249 ? -8.485 3.802 -16.778 1.00 24.83 249 THR A CA 1
ATOM 1885 C C . THR A 1 249 ? -8.234 3.670 -15.274 1.00 24.83 249 THR A C 1
ATOM 1887 O O . THR A 1 249 ? -7.351 2.903 -14.875 1.00 24.83 249 THR A O 1
ATOM 1890 N N . PRO A 1 250 ? -8.983 4.371 -14.403 1.00 29.14 250 PRO A N 1
ATOM 1891 C CA . PRO A 1 250 ? -9.218 3.826 -13.079 1.00 29.14 250 PRO A CA 1
ATOM 1892 C C . PRO A 1 250 ? -9.785 2.441 -13.363 1.00 29.14 250 PRO A C 1
ATOM 1894 O O . PRO A 1 250 ? -10.805 2.334 -14.048 1.00 29.14 250 PRO A O 1
ATOM 1897 N N . ARG A 1 251 ? -9.090 1.376 -12.958 1.00 37.53 251 ARG A N 1
ATOM 1898 C CA . ARG A 1 251 ? -9.680 0.044 -13.028 1.00 37.53 251 ARG A CA 1
ATOM 1899 C C . ARG A 1 251 ? -10.912 0.085 -12.135 1.00 37.53 251 ARG A C 1
ATOM 1901 O O . ARG A 1 251 ? -10.815 -0.121 -10.930 1.00 37.53 251 ARG A O 1
ATOM 1908 N N . GLY A 1 252 ? -12.070 0.366 -12.732 1.00 32.66 252 GLY A N 1
ATOM 1909 C CA . GLY A 1 252 ? -13.325 -0.152 -12.232 1.00 32.66 252 GLY A CA 1
ATOM 1910 C C . GLY A 1 252 ? -13.100 -1.636 -11.999 1.00 32.66 252 GLY A C 1
ATOM 1911 O O . GLY A 1 252 ? -12.408 -2.279 -12.794 1.00 32.66 252 GLY A O 1
ATOM 1912 N N . THR A 1 253 ? -13.577 -2.106 -10.850 1.00 35.75 253 THR A N 1
ATOM 1913 C CA . THR A 1 253 ? -13.664 -3.511 -10.442 1.00 35.75 253 THR A CA 1
ATOM 1914 C C . THR A 1 253 ? -13.452 -4.441 -11.634 1.00 35.75 253 THR A C 1
ATOM 1916 O O . THR A 1 253 ? -14.371 -4.614 -12.439 1.00 35.75 253 THR A O 1
ATOM 1919 N N . ARG A 1 254 ? -12.227 -4.978 -11.800 1.00 41.31 254 ARG A N 1
ATOM 1920 C CA . ARG A 1 254 ? -12.002 -6.097 -12.727 1.00 41.31 254 ARG A CA 1
ATOM 1921 C C . ARG A 1 254 ? -13.133 -7.087 -12.447 1.00 41.31 254 ARG A C 1
ATOM 1923 O O . ARG A 1 254 ? -13.381 -7.374 -11.275 1.00 41.31 254 ARG A O 1
ATOM 1930 N N . GLY A 1 255 ? -13.843 -7.518 -13.493 1.00 36.78 255 GLY A N 1
ATOM 1931 C CA . GLY A 1 255 ? -14.940 -8.473 -13.355 1.00 36.78 255 GLY A CA 1
ATOM 1932 C C . GLY A 1 255 ? -14.519 -9.603 -12.419 1.00 36.78 255 GLY A C 1
ATOM 1933 O O . GLY A 1 255 ? -13.388 -10.087 -12.522 1.00 36.78 255 GLY A O 1
ATOM 1934 N N . GLN A 1 256 ? -15.388 -9.933 -11.460 1.00 43.84 256 GLN A N 1
ATOM 1935 C CA . GLN A 1 256 ? -15.132 -10.967 -10.461 1.00 43.84 256 GLN A CA 1
ATOM 1936 C C . GLN A 1 256 ? -14.574 -12.213 -11.154 1.00 43.84 256 GLN A C 1
ATOM 1938 O O . GLN A 1 256 ? -15.149 -12.707 -12.129 1.00 43.84 256 GLN A O 1
ATOM 1943 N N . ARG A 1 257 ? -13.417 -12.689 -10.680 1.00 48.31 257 ARG A N 1
ATOM 1944 C CA . ARG A 1 257 ? -12.822 -13.932 -11.176 1.00 48.31 257 ARG A CA 1
ATOM 1945 C C . ARG A 1 257 ? -13.820 -15.074 -10.945 1.00 48.31 257 ARG A C 1
ATOM 1947 O O . ARG A 1 257 ? -14.479 -15.132 -9.908 1.00 48.31 257 ARG A O 1
ATOM 1954 N N . ALA A 1 258 ? -13.918 -15.993 -11.904 1.00 38.47 258 ALA A N 1
ATOM 1955 C CA . ALA A 1 258 ? -14.723 -17.199 -11.744 1.00 38.47 258 ALA A CA 1
ATOM 1956 C C . ALA A 1 258 ? -14.223 -18.009 -10.533 1.00 38.47 258 ALA A C 1
ATOM 1958 O O . ALA A 1 258 ? -13.024 -18.261 -10.398 1.00 38.47 258 ALA A O 1
ATOM 1959 N N . ARG A 1 259 ? -15.150 -18.390 -9.644 1.00 44.59 259 ARG A N 1
ATOM 1960 C CA . ARG A 1 259 ? -14.866 -19.109 -8.393 1.00 44.59 259 ARG A CA 1
ATOM 1961 C C . ARG A 1 259 ? -14.167 -20.457 -8.652 1.00 44.59 259 ARG A C 1
ATOM 1963 O O . ARG A 1 259 ? -14.588 -21.181 -9.560 1.00 44.59 259 ARG A O 1
ATOM 1970 N N . PRO A 1 260 ? -13.199 -20.869 -7.810 1.00 39.22 260 PRO A N 1
ATOM 1971 C CA . PRO A 1 260 ? -12.806 -22.271 -7.718 1.00 39.22 260 PRO A CA 1
ATOM 1972 C C . PRO A 1 260 ? -14.036 -23.122 -7.377 1.00 39.22 260 PRO A C 1
ATOM 1974 O O . PRO A 1 260 ? -14.828 -22.766 -6.498 1.00 39.22 260 PRO A O 1
ATOM 1977 N N . ARG A 1 261 ? -14.220 -24.245 -8.075 1.00 32.25 261 ARG A N 1
ATOM 1978 C CA . ARG A 1 261 ? -15.292 -25.201 -7.768 1.00 32.25 261 ARG A CA 1
ATOM 1979 C C . ARG A 1 261 ? -15.083 -25.734 -6.341 1.00 32.25 261 ARG A C 1
ATOM 1981 O O . ARG A 1 261 ? -14.088 -26.405 -6.104 1.00 32.25 261 ARG A O 1
ATOM 1988 N N . GLY A 1 262 ? -16.000 -25.432 -5.414 1.00 37.47 262 GLY A N 1
ATOM 1989 C CA . GLY A 1 262 ? -16.018 -26.019 -4.061 1.00 37.47 262 GLY A CA 1
ATOM 1990 C C . GLY A 1 262 ? -16.261 -25.064 -2.883 1.00 37.47 262 GLY A C 1
ATOM 1991 O O . GLY A 1 262 ? -16.576 -25.540 -1.798 1.00 37.47 262 GLY A O 1
ATOM 1992 N N . ALA A 1 263 ? -16.167 -23.740 -3.054 1.00 49.62 263 ALA A N 1
ATOM 1993 C CA . ALA A 1 263 ? -16.403 -22.795 -1.953 1.00 49.62 263 ALA A CA 1
ATOM 1994 C C . ALA A 1 263 ? -17.905 -22.639 -1.624 1.00 49.62 263 ALA A C 1
ATOM 1996 O O . ALA A 1 263 ? -18.697 -22.222 -2.476 1.00 49.62 263 ALA A O 1
ATOM 1997 N N . THR A 1 264 ? -18.297 -22.947 -0.384 1.00 62.50 264 THR A N 1
ATOM 1998 C CA . THR A 1 264 ? -19.679 -22.826 0.110 1.00 62.50 264 THR A CA 1
ATOM 1999 C C . THR A 1 264 ? -19.932 -21.433 0.705 1.00 62.50 264 THR A C 1
ATOM 2001 O O . THR A 1 264 ? -19.344 -21.088 1.724 1.00 62.50 264 THR A O 1
ATOM 2004 N N . GLY A 1 265 ? -20.829 -20.644 0.101 1.00 74.75 265 GLY A N 1
ATOM 2005 C CA . GLY A 1 265 ? -21.242 -19.315 0.594 1.00 74.75 265 GLY A CA 1
ATOM 2006 C C . GLY A 1 265 ? -20.519 -18.111 -0.048 1.00 74.75 265 GLY A C 1
ATOM 2007 O O . GLY A 1 265 ? -19.626 -18.295 -0.880 1.00 74.75 265 GLY A O 1
ATOM 2008 N N . PRO A 1 266 ? -20.958 -16.869 0.233 1.00 88.31 266 PRO A N 1
ATOM 2009 C CA . PRO A 1 266 ? -20.290 -15.635 -0.193 1.00 88.31 266 PRO A CA 1
ATOM 2010 C C . PRO A 1 266 ? -19.073 -15.283 0.672 1.00 88.31 266 PRO A C 1
ATOM 2012 O O . PRO A 1 266 ? -19.098 -15.489 1.883 1.00 88.31 266 PRO A O 1
ATOM 2015 N N . ARG A 1 267 ? -18.039 -14.701 0.057 1.00 92.56 267 ARG A N 1
ATOM 2016 C CA . ARG A 1 267 ? -16.892 -14.097 0.744 1.00 92.56 267 ARG A CA 1
ATOM 2017 C C . ARG A 1 267 ? -17.202 -12.667 1.143 1.00 92.56 267 ARG A C 1
ATOM 2019 O O . ARG A 1 267 ? -17.727 -11.885 0.348 1.00 92.56 267 ARG A O 1
ATOM 2026 N N . ILE A 1 268 ? -16.876 -12.332 2.378 1.00 96.50 268 ILE A N 1
ATOM 2027 C CA . ILE A 1 268 ? -17.234 -11.077 3.020 1.00 96.50 268 ILE A CA 1
ATOM 2028 C C . ILE A 1 268 ? -15.955 -10.483 3.588 1.00 96.50 268 ILE A C 1
ATOM 2030 O O . ILE A 1 268 ? -15.358 -11.052 4.501 1.00 96.50 268 ILE A O 1
ATOM 2034 N N . LEU A 1 269 ? -15.561 -9.339 3.036 1.00 97.44 269 LEU A N 1
ATOM 2035 C CA . LEU A 1 269 ? -14.378 -8.603 3.448 1.00 97.44 269 LEU A CA 1
ATOM 2036 C C . LEU A 1 269 ? -14.748 -7.442 4.368 1.00 97.44 269 LEU A C 1
ATOM 2038 O O . LEU A 1 269 ? -15.538 -6.566 3.999 1.00 97.44 269 LEU A O 1
ATOM 2042 N N . VAL A 1 270 ? -14.084 -7.388 5.518 1.00 97.94 270 VAL A N 1
ATOM 2043 C CA . VAL A 1 270 ? -14.017 -6.199 6.367 1.00 97.94 270 VAL A CA 1
ATOM 2044 C C . VAL A 1 270 ? -12.674 -5.495 6.163 1.00 97.94 270 VAL A C 1
ATOM 2046 O O . VAL A 1 270 ? -11.620 -6.116 6.294 1.00 97.94 270 VAL A O 1
ATOM 2049 N N . ALA A 1 271 ? -12.698 -4.189 5.884 1.00 96.12 271 ALA A N 1
ATOM 2050 C CA . ALA A 1 271 ? -11.494 -3.353 5.900 1.00 96.12 271 ALA A CA 1
ATOM 2051 C C . ALA A 1 271 ? -11.572 -2.268 6.976 1.00 96.12 271 ALA A C 1
ATOM 2053 O O . ALA A 1 271 ? -12.564 -1.537 7.070 1.00 96.12 271 ALA A O 1
ATOM 2054 N N . THR A 1 272 ? -10.504 -2.128 7.759 1.00 95.00 272 THR A N 1
ATOM 2055 C CA . THR A 1 272 ? -10.471 -1.205 8.900 1.00 95.00 272 THR A CA 1
ATOM 2056 C C . THR A 1 272 ? -9.099 -0.565 9.099 1.00 95.00 272 THR A C 1
ATOM 2058 O O . THR A 1 272 ? -8.090 -1.059 8.594 1.00 95.00 272 THR A O 1
ATOM 2061 N N . CYS A 1 273 ? -9.073 0.549 9.831 1.00 93.25 273 CYS A N 1
ATOM 2062 C CA . CYS A 1 273 ? -7.854 1.211 10.278 1.00 93.25 273 CYS A CA 1
ATOM 2063 C C . CYS A 1 273 ? -7.783 1.162 11.805 1.00 93.25 273 CYS A C 1
ATOM 2065 O O . CYS A 1 273 ? -8.755 1.512 12.470 1.00 93.25 273 CYS A O 1
ATOM 2067 N N . MET A 1 274 ? -6.630 0.797 12.357 1.00 92.69 274 MET A N 1
ATOM 2068 C CA . MET A 1 274 ? -6.410 0.724 13.801 1.00 92.69 274 MET A CA 1
ATOM 2069 C C . MET A 1 274 ? -5.228 1.598 14.229 1.00 92.69 274 MET A C 1
ATOM 2071 O O . MET A 1 274 ? -4.275 1.812 13.474 1.00 92.69 274 MET A O 1
ATOM 2075 N N . ARG A 1 275 ? -5.327 2.129 15.449 1.00 89.56 275 ARG A N 1
ATOM 2076 C CA . ARG A 1 275 ? -4.257 2.821 16.172 1.00 89.56 275 ARG A CA 1
ATOM 2077 C C . ARG A 1 275 ? -4.496 2.643 17.663 1.00 89.56 275 ARG A C 1
ATOM 2079 O O . ARG A 1 275 ? -5.480 3.174 18.175 1.00 89.56 275 ARG A O 1
ATOM 2086 N N . ASP A 1 276 ? -3.610 1.921 18.331 1.00 91.69 276 ASP A N 1
ATOM 2087 C CA . ASP A 1 276 ? -3.696 1.621 19.762 1.00 91.69 276 ASP A CA 1
ATOM 2088 C C . ASP A 1 276 ? -5.045 1.008 20.178 1.00 91.69 276 ASP A C 1
ATOM 2090 O O . ASP A 1 276 ? -5.813 1.589 20.949 1.00 91.69 276 ASP A O 1
ATOM 2094 N N . GLU A 1 277 ? -5.393 -0.125 19.568 1.00 93.38 277 GLU A N 1
ATOM 2095 C CA . GLU A 1 277 ? -6.648 -0.854 19.795 1.00 93.38 277 GLU A CA 1
ATOM 2096 C C . GLU A 1 277 ? -6.420 -2.283 20.307 1.00 93.38 277 GLU A C 1
ATOM 2098 O O . GLU A 1 277 ? -7.378 -3.050 20.430 1.00 93.38 277 GLU A O 1
ATOM 2103 N N . GLY A 1 278 ? -5.172 -2.642 20.624 1.00 94.88 278 GLY A N 1
ATOM 2104 C CA . GLY A 1 278 ? -4.714 -4.001 20.905 1.00 94.88 278 GLY A CA 1
ATOM 2105 C C . GLY A 1 278 ? -5.587 -4.783 21.892 1.00 94.88 278 GLY A C 1
ATOM 2106 O O . GLY A 1 278 ? -5.933 -5.927 21.584 1.00 94.88 278 GLY A O 1
ATOM 2107 N N . PRO A 1 279 ? -6.049 -4.189 23.014 1.00 95.50 279 PRO A N 1
ATOM 2108 C CA . PRO A 1 279 ? -6.930 -4.877 23.959 1.00 95.50 279 PRO A CA 1
ATOM 2109 C C . PRO A 1 279 ? -8.236 -5.414 23.353 1.00 95.50 279 PRO A C 1
ATOM 2111 O O . PRO A 1 279 ? -8.784 -6.385 23.870 1.00 95.50 279 PRO A O 1
ATOM 2114 N N . TYR A 1 280 ? -8.725 -4.809 22.267 1.00 95.75 280 TYR A N 1
ATOM 2115 C CA . TYR A 1 280 ? -10.056 -5.050 21.700 1.00 95.75 280 TYR A CA 1
ATOM 2116 C C . TYR A 1 280 ? -10.040 -5.868 20.399 1.00 95.75 280 TYR A C 1
ATOM 2118 O O . TYR A 1 280 ? -11.095 -6.297 19.931 1.00 95.75 280 TYR A O 1
ATOM 2126 N N . VAL A 1 281 ? -8.859 -6.100 19.812 1.00 97.56 281 VAL A N 1
ATOM 2127 C CA . VAL A 1 281 ? -8.714 -6.753 18.498 1.00 97.56 281 VAL A CA 1
ATOM 2128 C C . VAL A 1 281 ? -9.265 -8.180 18.499 1.00 97.56 281 VAL A C 1
ATOM 2130 O O . VAL A 1 281 ? -9.996 -8.542 17.580 1.00 97.56 281 VAL A O 1
ATOM 2133 N N . LEU A 1 282 ? -8.934 -8.990 19.513 1.00 98.00 282 LEU A N 1
ATOM 2134 C CA . LEU A 1 282 ? -9.296 -10.413 19.528 1.00 98.00 282 LEU A CA 1
ATOM 2135 C C . LEU A 1 282 ? -10.802 -10.639 19.667 1.00 98.00 282 LEU A C 1
ATOM 2137 O O . LEU A 1 282 ? -11.360 -11.440 18.922 1.00 98.00 282 LEU A O 1
ATOM 2141 N N . GLU A 1 283 ? -11.468 -9.914 20.569 1.00 97.12 283 GLU A N 1
ATOM 2142 C CA . GLU A 1 283 ? -12.930 -9.961 20.709 1.00 97.12 283 GLU A CA 1
ATOM 2143 C C . GLU A 1 283 ? -13.614 -9.560 19.399 1.00 97.12 283 GLU A C 1
ATOM 2145 O O . GLU A 1 283 ? -14.497 -10.266 18.906 1.00 97.12 283 GLU A O 1
ATOM 2150 N N . TRP A 1 284 ? -13.180 -8.441 18.810 1.00 97.75 284 TRP A N 1
ATOM 2151 C CA . TRP A 1 284 ? -13.752 -7.934 17.571 1.00 97.75 284 TRP A CA 1
ATOM 2152 C C . TRP A 1 284 ? -13.576 -8.924 16.415 1.00 97.75 284 TRP A C 1
ATOM 2154 O O . TRP A 1 284 ? -14.537 -9.210 15.695 1.00 97.75 284 TRP A O 1
ATOM 2164 N N . LEU A 1 285 ? -12.379 -9.494 16.253 1.00 98.12 285 LEU A N 1
ATOM 2165 C CA . LEU A 1 285 ? -12.092 -10.470 15.203 1.00 98.12 285 LEU A CA 1
ATOM 2166 C C . LEU A 1 285 ? -12.909 -11.754 15.399 1.00 98.12 285 LEU A C 1
ATOM 2168 O O . LEU A 1 285 ? -13.546 -12.226 14.455 1.00 98.12 285 LEU A O 1
ATOM 2172 N N . ALA A 1 286 ? -12.943 -12.279 16.626 1.00 98.06 286 ALA A N 1
ATOM 2173 C CA . ALA A 1 286 ? -13.681 -13.490 16.965 1.00 98.06 286 ALA A CA 1
ATOM 2174 C C . ALA A 1 286 ? -15.185 -13.343 16.715 1.00 98.06 286 ALA A C 1
ATOM 2176 O O . ALA A 1 286 ? -15.809 -14.224 16.122 1.00 98.06 286 ALA A O 1
ATOM 2177 N N . TRP A 1 287 ? -15.764 -12.202 17.102 1.00 97.25 287 TRP A N 1
ATOM 2178 C CA . TRP A 1 287 ? -17.170 -11.902 16.847 1.00 97.25 287 TRP A CA 1
ATOM 2179 C C . TRP A 1 287 ? -17.497 -11.909 15.352 1.00 97.25 287 TRP A C 1
ATOM 2181 O O . TRP A 1 287 ? -18.443 -12.570 14.916 1.00 97.25 287 TRP A O 1
ATOM 2191 N N . HIS A 1 288 ? -16.702 -11.202 14.547 1.00 97.81 288 HIS A N 1
ATOM 2192 C CA . HIS A 1 288 ? -16.965 -11.077 13.116 1.00 97.81 288 HIS A CA 1
ATOM 2193 C C . HIS A 1 288 ? -16.741 -12.400 12.366 1.00 97.81 288 HIS A C 1
ATOM 2195 O O . HIS A 1 288 ? -17.536 -12.747 11.488 1.00 97.81 288 HIS A O 1
ATOM 2201 N N . LYS A 1 289 ? -15.741 -13.198 12.756 1.00 96.75 289 LYS A N 1
ATOM 2202 C CA . LYS A 1 289 ? -15.565 -14.563 12.234 1.00 96.75 289 LYS A CA 1
ATOM 2203 C C . LYS A 1 289 ? -16.738 -15.474 12.607 1.00 96.75 289 LYS A C 1
ATOM 2205 O O . LYS A 1 289 ? -17.272 -16.165 11.739 1.00 96.75 289 LYS A O 1
ATOM 2210 N N . ALA A 1 290 ? -17.226 -15.410 13.847 1.00 95.69 290 ALA A N 1
ATOM 2211 C CA . ALA A 1 290 ? -18.361 -16.212 14.310 1.00 95.69 290 ALA A CA 1
ATOM 2212 C C . ALA A 1 290 ? -19.660 -15.949 13.524 1.00 95.69 290 ALA A C 1
ATOM 2214 O O . ALA A 1 290 ? -20.373 -16.891 13.155 1.00 95.69 290 ALA A O 1
ATOM 2215 N N . ILE A 1 291 ? -19.953 -14.684 13.195 1.00 95.50 291 ILE A N 1
ATOM 2216 C CA . ILE A 1 291 ? -21.122 -14.338 12.364 1.00 95.50 291 ILE A CA 1
ATOM 2217 C C . ILE A 1 291 ? -20.928 -14.682 10.878 1.00 95.50 291 ILE A C 1
ATOM 2219 O O . ILE A 1 291 ? -21.906 -14.685 10.129 1.00 95.50 291 ILE A O 1
ATOM 2223 N N . GLY A 1 292 ? -19.706 -15.010 10.445 1.00 95.56 292 GLY A N 1
ATOM 2224 C CA . GLY A 1 292 ? -19.400 -15.484 9.093 1.00 95.56 292 GLY A CA 1
ATOM 2225 C C . GLY A 1 292 ? -18.660 -14.498 8.187 1.00 95.56 292 GLY A C 1
ATOM 2226 O O . GLY A 1 292 ? -18.720 -14.666 6.972 1.00 95.56 292 GLY A O 1
ATOM 2227 N N . VAL A 1 293 ? -17.983 -13.479 8.729 1.00 97.38 293 VAL A N 1
ATOM 2228 C CA . VAL A 1 293 ? -17.006 -12.697 7.951 1.00 97.38 293 VAL A CA 1
ATOM 2229 C C . VAL A 1 293 ? -15.815 -13.594 7.618 1.00 97.38 293 VAL A C 1
ATOM 2231 O O . VAL A 1 293 ? -15.293 -14.280 8.496 1.00 97.38 293 VAL A O 1
ATOM 2234 N N . THR A 1 294 ? -15.394 -13.603 6.353 1.00 95.81 294 THR A N 1
ATOM 2235 C CA . THR A 1 294 ? -14.358 -14.524 5.862 1.00 95.81 294 THR A CA 1
ATOM 2236 C C . THR A 1 294 ? -12.984 -13.878 5.789 1.00 95.81 294 THR A C 1
ATOM 2238 O O . THR A 1 294 ? -11.988 -14.555 6.016 1.00 95.81 294 THR A O 1
ATOM 2241 N N . ASP A 1 295 ? -12.929 -12.584 5.477 1.00 95.75 295 ASP A N 1
ATOM 2242 C CA . ASP A 1 295 ? -11.700 -11.892 5.112 1.00 95.75 295 ASP A CA 1
ATOM 2243 C C . ASP A 1 295 ? -11.568 -10.564 5.864 1.00 95.75 295 ASP A C 1
ATOM 2245 O O . ASP A 1 295 ? -12.540 -9.819 6.024 1.00 95.75 295 ASP A O 1
ATOM 2249 N N . PHE A 1 296 ? -10.345 -10.239 6.285 1.00 98.00 296 PHE A N 1
ATOM 2250 C CA . PHE A 1 296 ? -10.024 -9.004 6.999 1.00 98.00 296 PHE A CA 1
ATOM 2251 C C . PHE A 1 296 ? -8.781 -8.360 6.396 1.00 98.00 296 PHE A C 1
ATOM 2253 O O . PHE A 1 296 ? -7.753 -9.017 6.253 1.00 98.00 296 PHE A O 1
ATOM 2260 N N . VAL A 1 297 ? -8.859 -7.068 6.085 1.00 97.12 297 VAL A N 1
ATOM 2261 C CA . VAL A 1 297 ? -7.689 -6.241 5.764 1.00 97.12 297 VAL A CA 1
ATOM 2262 C C . VAL A 1 297 ? -7.597 -5.142 6.816 1.00 97.12 297 VAL A C 1
ATOM 2264 O O . VAL A 1 297 ? -8.460 -4.262 6.888 1.00 97.12 297 VAL A O 1
ATOM 2267 N N . VAL A 1 298 ? -6.562 -5.206 7.648 1.00 97.31 298 VAL A N 1
ATOM 2268 C CA . VAL A 1 298 ? -6.365 -4.283 8.769 1.00 97.31 298 VAL A CA 1
ATOM 2269 C C . VAL A 1 298 ? -5.170 -3.390 8.477 1.00 97.31 298 VAL A C 1
ATOM 2271 O O . VAL A 1 298 ? -4.055 -3.876 8.306 1.00 97.31 298 VAL A O 1
ATOM 2274 N N . PHE A 1 299 ? -5.407 -2.080 8.442 1.00 95.50 299 PHE A N 1
ATOM 2275 C CA . PHE A 1 299 ? -4.357 -1.080 8.288 1.00 95.50 299 PHE A CA 1
ATOM 2276 C C . PHE A 1 299 ? -3.972 -0.485 9.641 1.00 95.50 299 PHE A C 1
ATOM 2278 O O . PHE A 1 299 ? -4.827 0.109 10.300 1.00 95.50 299 PHE A O 1
ATOM 2285 N N . THR A 1 300 ? -2.710 -0.572 10.048 1.00 92.69 300 THR A N 1
ATOM 2286 C CA . THR A 1 300 ? -2.236 0.094 11.275 1.00 92.69 300 THR A CA 1
ATOM 2287 C C . THR A 1 300 ? -1.564 1.427 10.997 1.00 92.69 300 THR A C 1
ATOM 2289 O O . THR A 1 300 ? -1.032 1.674 9.912 1.00 92.69 300 THR A O 1
ATOM 2292 N N . ASN A 1 301 ? -1.625 2.305 11.999 1.00 82.38 301 ASN A N 1
ATOM 2293 C CA . ASN A 1 301 ? -1.002 3.623 11.980 1.00 82.38 301 ASN A CA 1
ATOM 2294 C C . ASN A 1 301 ? -0.320 3.862 13.328 1.00 82.38 301 ASN A C 1
ATOM 2296 O O . ASN A 1 301 ? -1.013 3.821 14.344 1.00 82.38 301 ASN A O 1
ATOM 2300 N N . ASP A 1 302 ? 0.993 4.110 13.322 1.00 81.06 302 ASP A N 1
ATOM 2301 C CA . ASP A 1 302 ? 1.802 4.582 14.459 1.00 81.06 302 ASP A CA 1
ATOM 2302 C C . ASP A 1 302 ? 1.364 4.020 15.824 1.00 81.06 302 ASP A C 1
ATOM 2304 O O . ASP A 1 302 ? 1.026 4.772 16.746 1.00 81.06 302 ASP A O 1
ATOM 2308 N N . CYS A 1 303 ? 1.282 2.689 15.917 1.00 89.12 303 CYS A N 1
ATOM 2309 C CA . CYS A 1 303 ? 0.862 2.003 17.134 1.00 89.12 303 CYS A CA 1
ATOM 2310 C C . CYS A 1 303 ? 1.995 2.021 18.165 1.00 89.12 303 CYS A C 1
ATOM 2312 O O . CYS A 1 303 ? 3.168 1.858 17.839 1.00 89.12 303 CYS A O 1
ATOM 2314 N N . THR A 1 304 ? 1.632 2.221 19.424 1.00 89.25 304 THR A N 1
ATOM 2315 C CA . THR A 1 304 ? 2.544 2.328 20.570 1.00 89.25 304 THR A CA 1
ATOM 2316 C C . THR A 1 304 ? 2.222 1.296 21.654 1.00 89.25 304 THR A C 1
ATOM 2318 O O . THR A 1 304 ? 3.090 0.929 22.455 1.00 89.25 304 THR A O 1
ATOM 2321 N N . ASP A 1 305 ? 1.000 0.759 21.640 1.00 91.88 305 ASP A N 1
ATOM 2322 C CA . ASP A 1 305 ? 0.532 -0.285 22.555 1.00 91.88 305 ASP A CA 1
ATOM 2323 C C . ASP A 1 305 ? 0.866 -1.718 22.095 1.00 91.88 305 ASP A C 1
ATOM 2325 O O . ASP A 1 305 ? 0.589 -2.660 22.825 1.00 91.88 305 ASP A O 1
ATOM 2329 N N . GLY A 1 306 ? 1.472 -1.907 20.919 1.00 94.12 306 GLY A N 1
ATOM 2330 C CA . GLY A 1 306 ? 1.744 -3.231 20.345 1.00 94.12 306 GLY A CA 1
ATOM 2331 C C . GLY A 1 306 ? 0.593 -3.830 19.526 1.00 94.12 306 GLY A C 1
ATOM 2332 O O . GLY A 1 306 ? 0.648 -5.013 19.189 1.00 94.12 306 GLY A O 1
ATOM 2333 N N . THR A 1 307 ? -0.431 -3.041 19.171 1.00 96.25 307 THR A N 1
ATOM 2334 C CA . THR A 1 307 ? -1.516 -3.449 18.254 1.00 96.25 307 THR A CA 1
ATOM 2335 C C . THR A 1 307 ? -0.976 -4.047 16.955 1.00 96.25 307 THR A C 1
ATOM 2337 O O . THR A 1 307 ? -1.460 -5.077 16.493 1.00 96.25 307 THR A O 1
ATOM 2340 N N . ASP A 1 308 ? 0.031 -3.406 16.368 1.00 95.25 308 ASP A N 1
ATOM 2341 C CA . ASP A 1 308 ? 0.724 -3.853 15.162 1.00 95.25 308 ASP A CA 1
ATOM 2342 C C . ASP A 1 308 ? 1.429 -5.196 15.374 1.00 95.25 308 ASP A C 1
ATOM 2344 O O . ASP A 1 308 ? 1.281 -6.090 14.547 1.00 95.25 308 ASP A O 1
ATOM 2348 N N . ALA A 1 309 ? 2.103 -5.387 16.510 1.00 94.75 309 ALA A N 1
ATOM 2349 C CA . ALA A 1 309 ? 2.744 -6.655 16.853 1.00 94.75 309 ALA A CA 1
ATOM 2350 C C . ALA A 1 309 ? 1.729 -7.798 17.046 1.00 94.75 309 ALA A C 1
ATOM 2352 O O . ALA A 1 309 ? 1.987 -8.928 16.633 1.00 94.75 309 ALA A O 1
ATOM 2353 N N . LEU A 1 310 ? 0.564 -7.526 17.645 1.00 98.06 310 LEU A N 1
ATOM 2354 C CA . LEU A 1 310 ? -0.529 -8.499 17.752 1.00 98.06 310 LEU A CA 1
ATOM 2355 C C . LEU A 1 310 ? -1.087 -8.864 16.368 1.00 98.06 310 LEU A C 1
ATOM 2357 O O . LEU A 1 310 ? -1.259 -10.045 16.062 1.00 98.06 310 LEU A O 1
ATOM 2361 N N . LEU A 1 311 ? -1.342 -7.863 15.524 1.00 98.06 311 LEU A N 1
ATOM 2362 C CA . LEU A 1 311 ? -1.835 -8.068 14.161 1.00 98.06 311 LEU A CA 1
ATOM 2363 C C . LEU A 1 311 ? -0.813 -8.786 13.275 1.00 98.06 311 LEU A C 1
ATOM 2365 O O . LEU A 1 311 ? -1.209 -9.621 12.472 1.00 98.06 311 LEU A O 1
ATOM 2369 N N . ASP A 1 312 ? 0.482 -8.550 13.476 1.00 95.69 312 ASP A N 1
ATOM 2370 C CA . ASP A 1 312 ? 1.580 -9.276 12.832 1.00 95.69 312 ASP A CA 1
ATOM 2371 C C . ASP A 1 312 ? 1.538 -10.783 13.149 1.00 95.69 312 ASP A C 1
ATOM 2373 O O . ASP A 1 312 ? 1.770 -11.609 12.264 1.00 95.69 312 ASP A O 1
ATOM 2377 N N . ARG A 1 313 ? 1.188 -11.172 14.388 1.00 95.88 313 ARG A N 1
ATOM 2378 C CA . ARG A 1 313 ? 0.998 -12.593 14.754 1.00 95.88 313 ARG A CA 1
ATOM 2379 C C . ARG A 1 313 ? -0.249 -13.200 14.122 1.00 95.88 313 ARG A C 1
ATOM 2381 O O . ARG A 1 313 ? -0.216 -14.354 13.705 1.00 95.88 313 ARG A O 1
ATOM 2388 N N . LEU A 1 314 ? -1.333 -12.430 14.043 1.00 97.44 314 LEU A N 1
ATOM 2389 C CA . LEU A 1 314 ? -2.572 -12.859 13.391 1.00 97.44 314 LEU A CA 1
ATOM 2390 C C . LEU A 1 314 ? -2.388 -13.004 11.870 1.00 97.44 314 LEU A C 1
ATOM 2392 O O . LEU A 1 314 ? -2.893 -13.957 11.285 1.00 97.44 314 LEU A O 1
ATOM 2396 N N . ASP A 1 315 ? -1.624 -12.108 11.245 1.00 94.94 315 ASP A N 1
ATOM 2397 C CA . ASP A 1 315 ? -1.238 -12.165 9.831 1.00 94.94 315 ASP A CA 1
ATOM 2398 C C . ASP A 1 315 ? -0.357 -13.379 9.529 1.00 94.94 315 ASP A C 1
ATOM 2400 O O . ASP A 1 315 ? -0.650 -14.147 8.616 1.00 94.94 315 ASP A O 1
ATOM 2404 N N . ALA A 1 316 ? 0.654 -13.638 10.365 1.00 90.50 316 ALA A N 1
ATOM 2405 C CA . ALA A 1 316 ? 1.490 -14.833 10.251 1.00 90.50 316 ALA A CA 1
ATOM 2406 C C . ALA A 1 316 ? 0.692 -16.146 10.349 1.00 90.50 316 ALA A C 1
ATOM 2408 O O . ALA A 1 316 ? 1.084 -17.148 9.754 1.00 90.50 316 ALA A O 1
ATOM 2409 N N . ALA A 1 317 ? -0.418 -16.141 11.092 1.00 91.94 317 ALA A N 1
ATOM 2410 C CA . ALA A 1 317 ? -1.330 -17.273 11.219 1.00 91.94 317 ALA A CA 1
ATOM 2411 C C . ALA A 1 317 ? -2.398 -17.342 10.106 1.00 91.94 317 ALA A C 1
ATOM 2413 O O . ALA A 1 317 ? -3.191 -18.282 10.088 1.00 91.94 317 ALA A O 1
ATOM 2414 N N . GLY A 1 318 ? -2.437 -16.372 9.183 1.00 91.69 318 GLY A N 1
ATOM 2415 C CA . GLY A 1 318 ? -3.418 -16.309 8.095 1.00 91.69 318 GLY A CA 1
ATOM 2416 C C . GLY A 1 318 ? -4.820 -15.865 8.528 1.00 91.69 318 GLY A C 1
ATOM 2417 O O . GLY A 1 318 ? -5.792 -16.101 7.812 1.00 91.69 318 GLY A O 1
ATOM 2418 N N . GLU A 1 319 ? -4.958 -15.239 9.700 1.00 95.38 319 GLU A N 1
ATOM 2419 C CA . GLU A 1 319 ? -6.260 -14.834 10.245 1.00 95.38 319 GLU A CA 1
ATOM 2420 C C . GLU A 1 319 ? -6.771 -13.505 9.693 1.00 95.38 319 GLU A C 1
ATOM 2422 O O . GLU A 1 319 ? -7.988 -13.302 9.593 1.00 95.38 319 GLU A O 1
ATOM 2427 N N . VAL A 1 320 ? -5.837 -12.614 9.361 1.00 96.50 320 VAL A N 1
ATOM 2428 C CA . VAL A 1 320 ? -6.045 -11.278 8.794 1.00 96.50 320 VAL A CA 1
ATOM 2429 C C . VAL A 1 320 ? -4.952 -11.004 7.762 1.00 96.50 320 VAL A C 1
ATOM 2431 O O . VAL A 1 320 ? -3.899 -11.625 7.814 1.00 96.50 320 VAL A O 1
ATOM 2434 N N . MET A 1 321 ? -5.168 -10.046 6.863 1.00 95.19 321 MET A N 1
ATOM 2435 C CA . MET A 1 321 ? -4.084 -9.388 6.131 1.00 95.19 321 MET A CA 1
ATOM 2436 C C . MET A 1 321 ? -3.732 -8.097 6.874 1.00 95.19 321 MET A C 1
ATOM 2438 O O . MET A 1 321 ? -4.525 -7.145 6.860 1.00 95.19 321 MET A O 1
ATOM 2442 N N . HIS A 1 322 ? -2.579 -8.064 7.540 1.00 96.31 322 HIS A N 1
ATOM 2443 C CA . HIS A 1 322 ? -2.110 -6.871 8.245 1.00 96.31 322 HIS A CA 1
ATOM 2444 C C . HIS A 1 322 ? -1.177 -6.052 7.356 1.00 96.31 322 HIS A C 1
ATOM 2446 O O . HIS A 1 322 ? -0.186 -6.556 6.836 1.00 96.31 322 HIS A O 1
ATOM 2452 N N . LEU A 1 323 ? -1.486 -4.767 7.189 1.00 94.31 323 LEU A N 1
ATOM 2453 C CA . LEU A 1 323 ? -0.686 -3.855 6.383 1.00 94.31 323 LEU A CA 1
ATOM 2454 C C . LEU A 1 323 ? -0.409 -2.555 7.143 1.00 94.31 323 LEU A C 1
ATOM 2456 O O . LEU A 1 323 ? -1.327 -1.974 7.723 1.00 94.31 323 LEU A O 1
ATOM 2460 N N . PRO A 1 324 ? 0.811 -2.007 7.077 1.00 91.75 324 PRO A N 1
ATOM 2461 C CA . PRO A 1 324 ? 1.026 -0.614 7.427 1.00 91.75 324 PRO A CA 1
ATOM 2462 C C . PRO A 1 324 ? 0.208 0.270 6.487 1.00 91.75 324 PRO A C 1
ATOM 2464 O O . PRO A 1 324 ? 0.098 -0.013 5.289 1.00 91.75 324 PRO A O 1
ATOM 2467 N N . ASN A 1 325 ? -0.372 1.354 6.988 1.00 90.19 325 ASN A N 1
ATOM 2468 C CA . ASN A 1 325 ? -1.146 2.237 6.127 1.00 90.19 325 ASN A CA 1
ATOM 2469 C C . ASN A 1 325 ? -0.238 2.993 5.133 1.00 90.19 325 ASN A C 1
ATOM 2471 O O . ASN A 1 325 ? 0.621 3.760 5.575 1.00 90.19 325 ASN A O 1
ATOM 2475 N N . PRO A 1 326 ? -0.456 2.888 3.803 1.00 84.81 326 PRO A N 1
ATOM 2476 C CA . PRO A 1 326 ? 0.316 3.646 2.810 1.00 84.81 326 PRO A CA 1
ATOM 2477 C C . PRO A 1 326 ? 0.163 5.166 2.938 1.00 84.81 326 PRO A C 1
ATOM 2479 O O . PRO A 1 326 ? 0.862 5.917 2.261 1.00 84.81 326 PRO A O 1
ATOM 2482 N N . ALA A 1 327 ? -0.764 5.634 3.780 1.00 81.94 327 ALA A N 1
ATOM 2483 C CA . ALA A 1 327 ? -0.965 7.046 4.056 1.00 81.94 327 ALA A CA 1
ATOM 2484 C C . ALA A 1 327 ? 0.311 7.751 4.497 1.00 81.94 327 ALA A C 1
ATOM 2486 O O . ALA A 1 327 ? 0.455 8.912 4.153 1.00 81.94 327 ALA A O 1
ATOM 2487 N N . VAL A 1 328 ? 1.240 7.068 5.174 1.00 75.25 328 VAL A N 1
ATOM 2488 C CA . VAL A 1 328 ? 2.509 7.679 5.607 1.00 75.25 328 VAL A CA 1
ATOM 2489 C C . VAL A 1 328 ? 3.369 8.182 4.442 1.00 75.25 328 VAL A C 1
ATOM 2491 O O . VAL A 1 328 ? 4.192 9.067 4.630 1.00 75.25 328 VAL A O 1
ATOM 2494 N N . LEU A 1 329 ? 3.156 7.644 3.236 1.00 73.19 329 LEU A N 1
ATOM 2495 C CA . LEU A 1 329 ? 3.848 8.047 2.010 1.00 73.19 329 LEU A CA 1
ATOM 2496 C C . LEU A 1 329 ? 3.147 9.231 1.323 1.00 73.19 329 LEU A C 1
ATOM 2498 O O . LEU A 1 329 ? 3.466 9.588 0.190 1.00 73.19 329 LEU A O 1
ATOM 2502 N N . THR A 1 330 ? 2.100 9.793 1.939 1.00 68.31 330 THR A N 1
ATOM 2503 C CA . THR A 1 330 ? 1.228 10.794 1.316 1.00 68.31 330 THR A CA 1
ATOM 2504 C C . THR A 1 330 ? 0.669 11.800 2.320 1.00 68.31 330 THR A C 1
ATOM 2506 O O . THR A 1 330 ? 0.573 11.543 3.508 1.00 68.31 330 THR A O 1
ATOM 2509 N N . ASP A 1 331 ? 0.128 12.907 1.816 1.00 65.88 331 ASP A N 1
ATOM 2510 C CA . ASP A 1 331 ? -0.674 13.832 2.631 1.00 65.88 331 ASP A CA 1
ATOM 2511 C C . ASP A 1 331 ? -2.169 13.439 2.706 1.00 65.88 331 ASP A C 1
ATOM 2513 O O . ASP A 1 331 ? -3.018 14.231 3.125 1.00 65.88 331 ASP A O 1
ATOM 2517 N N . ILE A 1 332 ? -2.553 12.252 2.214 1.00 70.44 332 ILE A N 1
ATOM 2518 C CA . ILE A 1 332 ? -3.954 11.813 2.198 1.00 70.44 332 ILE A CA 1
ATOM 2519 C C . ILE A 1 332 ? -4.314 11.250 3.578 1.00 70.44 332 ILE A C 1
ATOM 2521 O O . ILE A 1 332 ? -3.580 10.408 4.091 1.00 70.44 332 ILE A O 1
ATOM 2525 N N . PRO A 1 333 ? -5.474 11.624 4.158 1.00 76.69 333 PRO A N 1
ATOM 2526 C CA . PRO A 1 333 ? -5.886 11.095 5.452 1.00 76.69 333 PRO A CA 1
ATOM 2527 C C . PRO A 1 333 ? -5.890 9.563 5.491 1.00 76.69 333 PRO A C 1
ATOM 2529 O O . PRO A 1 333 ? -6.368 8.916 4.554 1.00 76.69 333 PRO A O 1
ATOM 2532 N N . MET A 1 334 ? -5.429 9.006 6.613 1.00 80.12 334 MET A N 1
ATOM 2533 C CA . MET A 1 334 ? -5.163 7.576 6.807 1.00 80.12 334 MET A CA 1
ATOM 2534 C C . MET A 1 334 ? -6.288 6.665 6.312 1.00 80.12 334 MET A C 1
ATOM 2536 O O . MET A 1 334 ? -6.069 5.797 5.465 1.00 80.12 334 MET A O 1
ATOM 2540 N N . GLN A 1 335 ? -7.518 6.902 6.763 1.00 82.31 335 GLN A N 1
ATOM 2541 C CA . GLN A 1 335 ? -8.660 6.078 6.365 1.00 82.31 335 GLN A CA 1
ATOM 2542 C C . GLN A 1 335 ? -9.008 6.213 4.873 1.00 82.31 335 GLN A C 1
ATOM 2544 O O . GLN A 1 335 ? -9.415 5.246 4.231 1.00 82.31 335 GLN A O 1
ATOM 2549 N N . HIS A 1 336 ? -8.834 7.399 4.284 1.00 82.44 336 HIS A N 1
ATOM 2550 C CA . HIS A 1 336 ? -9.079 7.590 2.854 1.00 82.44 336 HIS A CA 1
ATOM 2551 C C . HIS A 1 336 ? -8.050 6.851 2.002 1.00 82.44 336 HIS A C 1
ATOM 2553 O O . HIS A 1 336 ? -8.412 6.339 0.945 1.00 82.44 336 HIS A O 1
ATOM 2559 N N . MET A 1 337 ? -6.791 6.798 2.442 1.00 84.12 337 MET A N 1
ATOM 2560 C CA . MET A 1 337 ? -5.756 6.045 1.741 1.00 84.12 337 MET A CA 1
ATOM 2561 C C . MET A 1 337 ? -6.003 4.540 1.837 1.00 84.12 337 MET A C 1
ATOM 2563 O O . MET A 1 337 ? -6.035 3.869 0.808 1.00 84.12 337 MET A O 1
ATOM 2567 N N . ALA A 1 338 ? -6.290 4.028 3.036 1.00 88.00 338 ALA A N 1
ATOM 2568 C CA . ALA A 1 338 ? -6.651 2.627 3.245 1.00 88.00 338 ALA A CA 1
ATOM 2569 C C . ALA A 1 338 ? -7.802 2.179 2.326 1.00 88.00 338 ALA A C 1
ATOM 2571 O O . ALA A 1 338 ? -7.703 1.155 1.658 1.00 88.00 338 ALA A O 1
ATOM 2572 N N . LEU A 1 339 ? -8.860 2.988 2.191 1.00 87.94 339 LEU A N 1
ATOM 2573 C CA . LEU A 1 339 ? -9.991 2.691 1.300 1.00 87.94 339 LEU A CA 1
ATOM 2574 C C . LEU A 1 339 ? -9.681 2.825 -0.199 1.00 87.94 339 LEU A C 1
ATOM 2576 O O . LEU A 1 339 ? -10.418 2.278 -1.018 1.00 87.94 339 LEU A O 1
ATOM 2580 N N . ARG A 1 340 ? -8.617 3.542 -0.576 1.00 85.38 340 ARG A N 1
ATOM 2581 C CA . ARG A 1 340 ? -8.106 3.575 -1.958 1.00 85.38 340 ARG A CA 1
ATOM 2582 C C . ARG A 1 340 ? -7.192 2.389 -2.259 1.00 85.38 340 ARG A C 1
ATOM 2584 O O . ARG A 1 340 ? -7.159 1.946 -3.402 1.00 85.38 340 ARG A O 1
ATOM 2591 N N . TYR A 1 341 ? -6.485 1.883 -1.252 1.00 86.19 341 TYR A N 1
ATOM 2592 C CA . TYR A 1 341 ? -5.564 0.757 -1.380 1.00 86.19 341 TYR A CA 1
ATOM 2593 C C . TYR A 1 341 ? -6.268 -0.599 -1.255 1.00 86.19 341 TYR A C 1
ATOM 2595 O O . TYR A 1 341 ? -5.960 -1.516 -2.010 1.00 86.19 341 TYR A O 1
ATOM 2603 N N . ALA A 1 342 ? -7.271 -0.726 -0.380 1.00 89.25 342 ALA A N 1
ATOM 2604 C CA . ALA A 1 342 ? -8.021 -1.966 -0.171 1.00 89.25 342 ALA A CA 1
ATOM 2605 C C . ALA A 1 342 ? -8.571 -2.592 -1.473 1.00 89.25 342 ALA A C 1
ATOM 2607 O O . ALA A 1 342 ? -8.375 -3.789 -1.651 1.00 89.25 342 ALA A O 1
ATOM 2608 N N . PRO A 1 343 ? -9.146 -1.840 -2.441 1.00 87.50 343 PRO A N 1
ATOM 2609 C CA . PRO A 1 343 ? -9.580 -2.392 -3.731 1.00 87.50 343 PRO A CA 1
ATOM 2610 C C . PRO A 1 343 ? -8.499 -3.113 -4.543 1.00 87.50 343 PRO A C 1
ATOM 2612 O O . PRO A 1 343 ? -8.799 -3.860 -5.475 1.00 87.50 343 PRO A O 1
ATOM 2615 N N . MET A 1 344 ? -7.235 -2.845 -4.228 1.00 85.00 344 MET A N 1
ATOM 2616 C CA . MET A 1 344 ? -6.077 -3.385 -4.919 1.00 85.00 344 MET A CA 1
ATOM 2617 C C . MET A 1 344 ? -5.536 -4.655 -4.270 1.00 85.00 344 MET A C 1
ATOM 2619 O O . MET A 1 344 ? -4.663 -5.296 -4.854 1.00 85.00 344 MET A O 1
ATOM 2623 N N . THR A 1 345 ? -6.016 -5.032 -3.086 1.00 87.62 345 THR A N 1
ATOM 2624 C CA . THR A 1 345 ? -5.573 -6.254 -2.417 1.00 87.62 345 THR A CA 1
ATOM 2625 C C . THR A 1 345 ? -6.303 -7.467 -2.984 1.00 87.62 345 THR A C 1
ATOM 2627 O O . THR A 1 345 ? -7.401 -7.371 -3.546 1.00 87.62 345 THR A O 1
ATOM 2630 N N . ARG A 1 346 ? -5.684 -8.639 -2.855 1.00 86.00 346 ARG A N 1
ATOM 2631 C CA . ARG A 1 346 ? -6.297 -9.898 -3.271 1.00 86.00 346 ARG A CA 1
ATOM 2632 C C . ARG A 1 346 ? -7.600 -10.202 -2.511 1.00 86.00 346 ARG A C 1
ATOM 2634 O O . ARG A 1 346 ? -8.579 -10.491 -3.203 1.00 86.00 346 ARG A O 1
ATOM 2641 N N . PRO A 1 347 ? -7.687 -10.061 -1.167 1.00 90.56 347 PRO A N 1
ATOM 2642 C CA . PRO A 1 347 ? -8.942 -10.278 -0.445 1.00 90.56 347 PRO A CA 1
ATOM 2643 C C . PRO A 1 347 ? -10.116 -9.470 -1.006 1.00 90.56 347 PRO A C 1
ATOM 2645 O O . PRO A 1 347 ? -11.222 -9.989 -1.111 1.00 90.56 347 PRO A O 1
ATOM 2648 N N . PHE A 1 348 ? -9.887 -8.227 -1.446 1.00 91.12 348 PHE A N 1
ATOM 2649 C CA . PHE A 1 348 ? -10.951 -7.419 -2.044 1.00 91.12 348 PHE A CA 1
ATOM 2650 C C . PHE A 1 348 ? -11.385 -7.935 -3.415 1.00 91.12 348 PHE A C 1
ATOM 2652 O O . PHE A 1 348 ? -12.579 -7.994 -3.701 1.00 91.12 348 PHE A O 1
ATOM 2659 N N . ARG A 1 349 ? -10.431 -8.327 -4.270 1.00 86.06 349 ARG A N 1
ATOM 2660 C CA . ARG A 1 349 ? -10.737 -8.886 -5.599 1.00 86.06 349 ARG A CA 1
ATOM 2661 C C . ARG A 1 349 ? -11.525 -10.196 -5.527 1.00 86.06 349 ARG A C 1
ATOM 2663 O O . ARG A 1 349 ? -12.241 -10.513 -6.474 1.00 86.06 349 ARG A O 1
ATOM 2670 N N . GLU A 1 350 ? -11.361 -10.953 -4.445 1.00 85.56 350 GLU A N 1
ATOM 2671 C CA . GLU A 1 350 ? -12.031 -12.238 -4.214 1.00 85.56 350 GLU A CA 1
ATOM 2672 C C . GLU A 1 350 ? -13.350 -12.109 -3.435 1.00 85.56 350 GLU A C 1
ATOM 2674 O O . GLU A 1 350 ? -14.116 -13.071 -3.385 1.00 85.56 350 GLU A O 1
ATOM 2679 N N . ALA A 1 351 ? -13.629 -10.947 -2.840 1.00 91.38 351 ALA A N 1
ATOM 2680 C CA . ALA A 1 351 ? -14.813 -10.733 -2.021 1.00 91.38 351 ALA A CA 1
ATOM 2681 C C . ALA A 1 351 ? -16.094 -10.554 -2.857 1.00 91.38 351 ALA A C 1
ATOM 2683 O O . ALA A 1 351 ? -16.125 -9.861 -3.879 1.00 91.38 351 ALA A O 1
ATOM 2684 N N . ASP A 1 352 ? -17.191 -11.133 -2.368 1.00 92.56 352 ASP A N 1
ATOM 2685 C CA . ASP A 1 352 ? -18.538 -10.905 -2.896 1.00 92.56 352 ASP A CA 1
ATOM 2686 C C . ASP A 1 352 ? -19.194 -9.689 -2.225 1.00 92.56 352 ASP A C 1
ATOM 2688 O O . ASP A 1 352 ? -19.940 -8.946 -2.867 1.00 92.56 352 ASP A O 1
ATOM 2692 N N . TYR A 1 353 ? -18.895 -9.470 -0.941 1.00 95.44 353 TYR A N 1
ATOM 2693 C CA . TYR A 1 353 ? -19.387 -8.346 -0.150 1.00 95.44 353 TYR A CA 1
ATOM 2694 C C . TYR A 1 353 ? -18.252 -7.628 0.575 1.00 95.44 353 TYR A C 1
ATOM 2696 O O . TYR A 1 353 ? -17.287 -8.249 1.014 1.00 95.44 353 TYR A O 1
ATOM 2704 N N . PHE A 1 354 ? -18.402 -6.318 0.743 1.00 96.56 354 PHE A N 1
ATOM 2705 C CA . PHE A 1 354 ? -17.444 -5.460 1.431 1.00 96.56 354 PHE A CA 1
ATOM 2706 C C . PHE A 1 354 ? -18.130 -4.576 2.466 1.00 96.56 354 PHE A C 1
ATOM 2708 O O . PHE A 1 354 ? -19.213 -4.042 2.218 1.00 96.56 354 PHE A O 1
ATOM 2715 N N . ILE A 1 355 ? -17.472 -4.359 3.600 1.00 97.06 355 ILE A N 1
ATOM 2716 C CA . ILE A 1 355 ? -17.833 -3.316 4.556 1.00 97.06 355 ILE A CA 1
ATOM 2717 C C . ILE A 1 355 ? -16.567 -2.678 5.133 1.00 97.06 355 ILE A C 1
ATOM 2719 O O . ILE A 1 355 ? -15.588 -3.355 5.444 1.00 97.06 355 ILE A O 1
ATOM 2723 N N . SER A 1 356 ? -16.588 -1.355 5.278 1.00 95.81 356 SER A N 1
ATOM 2724 C CA . SER A 1 356 ? -15.607 -0.646 6.097 1.00 95.81 356 SER A CA 1
ATOM 2725 C C . SER A 1 356 ? -16.233 -0.352 7.448 1.00 95.81 356 SER A C 1
ATOM 2727 O O . SER A 1 356 ? -17.353 0.154 7.496 1.00 95.81 356 SER A O 1
ATOM 2729 N N . MET A 1 357 ? -15.548 -0.700 8.532 1.00 94.69 357 MET A N 1
ATOM 2730 C CA . MET A 1 357 ? -16.049 -0.487 9.888 1.00 94.69 357 MET A CA 1
ATOM 2731 C C . MET A 1 357 ? -14.911 -0.364 10.895 1.00 94.69 357 MET A C 1
ATOM 2733 O O . MET A 1 357 ? -13.791 -0.794 10.623 1.00 94.69 357 MET A O 1
ATOM 2737 N N . ASP A 1 358 ? -15.200 0.249 12.034 1.00 93.56 358 ASP A N 1
ATOM 2738 C CA . ASP A 1 358 ? -14.227 0.536 13.085 1.00 93.56 358 ASP A CA 1
ATOM 2739 C C . ASP A 1 358 ? -14.207 -0.607 14.128 1.00 93.56 358 ASP A C 1
ATOM 2741 O O . ASP A 1 358 ? -15.173 -1.357 14.275 1.00 93.56 358 ASP A O 1
ATOM 2745 N N . VAL A 1 359 ? -13.102 -0.777 14.863 1.00 93.81 359 VAL A N 1
ATOM 2746 C CA . VAL A 1 359 ? -12.941 -1.879 15.845 1.00 93.81 359 VAL A CA 1
ATOM 2747 C C . VAL A 1 359 ? -13.857 -1.747 17.073 1.00 93.81 359 VAL A C 1
ATOM 2749 O O . VAL A 1 359 ? -14.025 -2.684 17.848 1.00 93.81 359 VAL A O 1
ATOM 2752 N N . ASP A 1 360 ? -14.461 -0.573 17.278 1.00 94.19 360 ASP A N 1
ATOM 2753 C CA . ASP A 1 360 ? -15.475 -0.339 18.309 1.00 94.19 360 ASP A CA 1
ATOM 2754 C C . ASP A 1 360 ? -16.910 -0.622 17.820 1.00 94.19 360 ASP A C 1
ATOM 2756 O O . ASP A 1 360 ? -17.869 -0.388 18.560 1.00 94.19 360 ASP A O 1
ATOM 2760 N N . GLU A 1 361 ? -17.076 -1.158 16.609 1.00 96.38 361 GLU A N 1
ATOM 2761 C CA . GLU A 1 361 ? -18.365 -1.478 16.000 1.00 96.38 361 GLU A CA 1
ATOM 2762 C C . GLU A 1 361 ? -18.544 -2.989 15.804 1.00 96.38 361 GLU A C 1
ATOM 2764 O O . GLU A 1 361 ? -17.653 -3.683 15.318 1.00 96.38 361 GLU A O 1
ATOM 2769 N N . PHE A 1 362 ? -19.727 -3.499 16.155 1.00 96.19 362 PHE A N 1
ATOM 2770 C CA . PHE A 1 362 ? -20.070 -4.921 16.105 1.00 96.19 362 PHE A CA 1
ATOM 2771 C C . PHE A 1 362 ? -21.367 -5.128 15.324 1.00 96.19 362 PHE A C 1
ATOM 2773 O O . PHE A 1 362 ? -22.415 -4.577 15.677 1.00 96.19 362 PHE A O 1
ATOM 2780 N N . ILE A 1 363 ? -21.319 -5.948 14.270 1.00 96.19 363 ILE A N 1
ATOM 2781 C CA . ILE A 1 363 ? -22.521 -6.348 13.526 1.00 96.19 363 ILE A CA 1
ATOM 2782 C C . ILE A 1 363 ? -23.295 -7.371 14.362 1.00 96.19 363 ILE A C 1
ATOM 2784 O O . ILE A 1 363 ? -22.830 -8.487 14.585 1.00 96.19 363 ILE A O 1
ATOM 2788 N N . ASN A 1 364 ? -24.491 -7.003 14.809 1.00 94.38 364 ASN A N 1
ATOM 2789 C CA . ASN A 1 364 ? -25.378 -7.852 15.592 1.00 94.38 364 ASN A CA 1
ATOM 2790 C C . ASN A 1 364 ? -26.585 -8.278 14.746 1.00 94.38 364 ASN A C 1
ATOM 2792 O O . ASN A 1 364 ? -27.467 -7.468 14.445 1.00 94.38 364 ASN A O 1
ATOM 2796 N N . ILE A 1 365 ? -26.616 -9.549 14.350 1.00 94.38 365 ILE A N 1
ATOM 2797 C CA . ILE A 1 365 ? -27.667 -10.127 13.508 1.00 94.38 365 ILE A CA 1
ATOM 2798 C C . ILE A 1 365 ? -28.735 -10.740 14.409 1.00 94.38 365 ILE A C 1
ATOM 2800 O O . ILE A 1 365 ? -28.447 -11.588 15.250 1.00 94.38 365 ILE A O 1
ATOM 2804 N N . ARG A 1 366 ? -29.980 -10.303 14.218 1.00 91.81 366 ARG A N 1
ATOM 2805 C CA . ARG A 1 366 ? -31.130 -10.650 15.068 1.00 91.81 366 ARG A CA 1
ATOM 2806 C C . ARG A 1 366 ? -32.068 -11.677 14.439 1.00 91.81 366 ARG A C 1
ATOM 2808 O O . ARG A 1 366 ? -33.019 -12.109 15.080 1.00 91.81 366 ARG A O 1
ATOM 2815 N N . CYS A 1 367 ? -31.824 -12.048 13.185 1.00 91.00 367 CYS A N 1
ATOM 2816 C CA . CYS A 1 367 ? -32.589 -13.065 12.474 1.00 91.00 367 CYS A CA 1
ATOM 2817 C C . CYS A 1 367 ? -31.844 -14.407 12.424 1.00 91.00 367 CYS A C 1
ATOM 2819 O O . CYS A 1 367 ? -30.617 -14.465 12.541 1.00 91.00 367 CYS A O 1
ATOM 2821 N N . GLY A 1 368 ? -32.606 -15.489 12.243 1.00 91.06 368 GLY A N 1
ATOM 2822 C CA . GLY A 1 368 ? -32.076 -16.849 12.140 1.00 91.06 368 GLY A CA 1
ATOM 2823 C C . GLY A 1 368 ? -31.220 -17.239 13.343 1.00 91.06 368 GLY A C 1
ATOM 2824 O O . GLY A 1 368 ? -31.657 -17.115 14.485 1.00 91.06 368 GLY A O 1
ATOM 2825 N N . ARG A 1 369 ? -30.000 -17.714 13.081 1.00 89.38 369 ARG A N 1
ATOM 2826 C CA . ARG A 1 369 ? -29.012 -18.113 14.095 1.00 89.38 369 ARG A CA 1
ATOM 2827 C C . ARG A 1 369 ? -27.977 -17.016 14.365 1.00 89.38 369 ARG A C 1
ATOM 2829 O O . ARG A 1 369 ? -26.927 -17.301 14.932 1.00 89.38 369 ARG A O 1
ATOM 2836 N N . GLY A 1 370 ? -28.237 -15.780 13.936 1.00 91.00 370 GLY A N 1
ATOM 2837 C CA . GLY A 1 370 ? -27.313 -14.660 14.107 1.00 91.00 370 GLY A CA 1
ATOM 2838 C C . GLY A 1 370 ? -26.116 -14.673 13.160 1.00 91.00 370 GLY A C 1
ATOM 2839 O O . GLY A 1 370 ? -25.084 -14.093 13.491 1.00 91.00 370 GLY A O 1
ATOM 2840 N N . ARG A 1 371 ? -26.220 -15.329 11.996 1.00 93.50 371 ARG A N 1
ATOM 2841 C CA . ARG A 1 371 ? -25.136 -15.392 11.002 1.00 93.50 371 ARG A CA 1
ATOM 2842 C C . ARG A 1 371 ? -25.469 -14.592 9.747 1.00 93.50 371 ARG A C 1
ATOM 2844 O O . ARG A 1 371 ? -26.631 -14.433 9.378 1.00 93.50 371 ARG A O 1
ATOM 2851 N N . LEU A 1 372 ? -24.439 -14.139 9.034 1.00 95.38 372 LEU A N 1
ATOM 2852 C CA . LEU A 1 372 ? -24.579 -13.417 7.763 1.00 95.38 372 LEU A CA 1
ATOM 2853 C C . LEU A 1 372 ? -25.298 -14.261 6.706 1.00 95.38 372 LEU A C 1
ATOM 2855 O O . LEU A 1 372 ? -26.062 -13.721 5.916 1.00 95.38 372 LEU A O 1
ATOM 2859 N N . ALA A 1 373 ? -25.134 -15.586 6.745 1.00 93.94 373 ALA A N 1
ATOM 2860 C CA . ALA A 1 373 ? -25.890 -16.503 5.896 1.00 93.94 373 ALA A CA 1
ATOM 2861 C C . ALA A 1 373 ? -27.412 -16.394 6.118 1.00 93.94 373 ALA A C 1
ATOM 2863 O O . ALA A 1 373 ? -28.162 -16.345 5.144 1.00 93.94 373 ALA A O 1
ATOM 2864 N N . ASP A 1 374 ? -27.863 -16.292 7.374 1.00 94.69 374 ASP A N 1
ATOM 2865 C CA . ASP A 1 374 ? -29.284 -16.130 7.707 1.00 94.69 374 ASP A CA 1
ATOM 2866 C C . ASP A 1 374 ? -29.800 -14.760 7.255 1.00 94.69 374 ASP A C 1
ATOM 2868 O O . ASP A 1 374 ? -30.881 -14.649 6.676 1.00 94.69 374 ASP A O 1
ATOM 2872 N N . LEU A 1 375 ? -28.989 -13.717 7.465 1.00 96.31 375 LEU A N 1
ATOM 2873 C CA . LEU A 1 375 ? -29.299 -12.360 7.024 1.00 96.31 375 LEU A CA 1
ATOM 2874 C C . LEU A 1 375 ? -29.448 -12.284 5.499 1.00 96.31 375 LEU A C 1
ATOM 2876 O O . LEU A 1 375 ? -30.382 -11.658 5.006 1.00 96.31 375 LEU A O 1
ATOM 2880 N N . PHE A 1 376 ? -28.557 -12.931 4.746 1.00 95.94 376 PHE A N 1
ATOM 2881 C CA . PHE A 1 376 ? -28.613 -12.962 3.283 1.00 95.94 376 PHE A CA 1
ATOM 2882 C C . PHE A 1 376 ? -29.798 -13.773 2.768 1.00 95.94 376 PHE A C 1
ATOM 2884 O O . PHE A 1 376 ? -30.455 -13.343 1.820 1.00 95.94 376 PHE A O 1
ATOM 2891 N N . ALA A 1 377 ? -30.116 -14.898 3.415 1.00 95.12 377 ALA A N 1
ATOM 2892 C CA . ALA A 1 377 ? -31.309 -15.673 3.096 1.00 95.12 377 ALA A CA 1
ATOM 2893 C C . ALA A 1 377 ? -32.590 -14.847 3.309 1.00 95.12 377 ALA A C 1
ATOM 2895 O O . ALA A 1 377 ? -33.467 -14.846 2.448 1.00 95.12 377 ALA A O 1
ATOM 2896 N N . ALA A 1 378 ? -32.671 -14.091 4.409 1.00 96.50 378 ALA A N 1
ATOM 2897 C CA . ALA A 1 378 ? -33.812 -13.226 4.704 1.00 96.50 378 ALA A CA 1
ATOM 2898 C C . ALA A 1 378 ? -33.902 -11.997 3.776 1.00 96.50 378 ALA A C 1
ATOM 2900 O O . ALA A 1 378 ? -34.997 -11.583 3.403 1.00 96.50 378 ALA A O 1
ATOM 2901 N N . ALA A 1 379 ? -32.767 -11.401 3.396 1.00 96.19 379 ALA A N 1
ATOM 2902 C CA . ALA A 1 379 ? -32.722 -10.187 2.574 1.00 96.19 379 ALA A CA 1
ATOM 2903 C C . ALA A 1 379 ? -33.012 -10.434 1.080 1.00 96.19 379 ALA A C 1
ATOM 2905 O O . ALA A 1 379 ? -33.432 -9.516 0.357 1.00 96.19 379 ALA A O 1
ATOM 2906 N N . GLY A 1 380 ? -32.747 -11.652 0.595 1.00 93.69 380 GLY A N 1
ATOM 2907 C CA . GLY A 1 380 ? -32.643 -11.930 -0.836 1.00 93.69 380 GLY A CA 1
ATOM 2908 C C . GLY A 1 380 ? -31.483 -11.155 -1.480 1.00 93.69 380 GLY A C 1
ATOM 2909 O O . GLY A 1 380 ? -30.558 -10.707 -0.805 1.00 93.69 380 GLY A O 1
ATOM 2910 N N . SER A 1 381 ? -31.507 -10.963 -2.802 1.00 91.00 381 SER A N 1
ATOM 2911 C CA . SER A 1 381 ? -30.430 -10.240 -3.499 1.00 91.00 381 SER A CA 1
ATOM 2912 C C . SER A 1 381 ? -30.500 -8.732 -3.254 1.00 91.00 381 SER A C 1
ATOM 2914 O O . SER A 1 381 ? -31.497 -8.115 -3.612 1.00 91.00 381 SER A O 1
ATOM 2916 N N . PHE A 1 382 ? -29.447 -8.102 -2.746 1.00 94.38 382 PHE A N 1
ATOM 2917 C CA . PHE A 1 382 ? -29.359 -6.643 -2.593 1.00 94.38 382 PHE A CA 1
ATOM 2918 C C . PHE A 1 382 ? -28.011 -6.119 -3.101 1.00 94.38 382 PHE A C 1
ATOM 2920 O O . PHE A 1 382 ? -27.047 -6.881 -3.208 1.00 94.38 382 PHE A O 1
ATOM 2927 N N . ASP A 1 383 ? -27.947 -4.821 -3.398 1.00 93.19 383 ASP A N 1
ATOM 2928 C CA . ASP A 1 383 ? -26.713 -4.138 -3.806 1.00 93.19 383 ASP A CA 1
ATOM 2929 C C . ASP A 1 383 ? -26.025 -3.451 -2.621 1.00 93.19 383 ASP A C 1
ATOM 2931 O O . ASP A 1 383 ? -24.799 -3.438 -2.527 1.00 93.19 383 ASP A O 1
ATOM 2935 N N . ALA A 1 384 ? -26.813 -2.901 -1.695 1.00 95.06 384 ALA A N 1
ATOM 2936 C CA . ALA A 1 384 ? -26.330 -2.287 -0.464 1.00 95.06 384 ALA A CA 1
ATOM 2937 C C . ALA A 1 384 ? -27.292 -2.546 0.704 1.00 95.06 384 ALA A C 1
ATOM 2939 O O . ALA A 1 384 ? -28.509 -2.498 0.534 1.00 95.06 384 ALA A O 1
ATOM 2940 N N . LEU A 1 385 ? -26.743 -2.788 1.893 1.00 97.31 385 LEU A N 1
ATOM 2941 C CA . LEU A 1 385 ? -27.472 -2.926 3.153 1.00 97.31 385 LEU A CA 1
ATOM 2942 C C . LEU A 1 385 ? -26.851 -1.982 4.185 1.00 97.31 385 LEU A C 1
ATOM 2944 O O . LEU A 1 385 ? -25.736 -2.215 4.652 1.00 97.31 385 LEU A O 1
ATOM 2948 N N . SER A 1 386 ? -27.551 -0.898 4.521 1.00 97.19 386 SER A N 1
ATOM 2949 C CA . SER A 1 386 ? -27.084 0.077 5.512 1.00 97.19 386 SER A CA 1
ATOM 2950 C C . SER A 1 386 ? -27.579 -0.279 6.908 1.00 97.19 386 SER A C 1
ATOM 2952 O O . SER A 1 386 ? -28.781 -0.325 7.171 1.00 97.19 386 SER A O 1
ATOM 2954 N N . ILE A 1 387 ? -26.626 -0.482 7.809 1.00 97.50 387 ILE A N 1
ATOM 2955 C CA . ILE A 1 387 ? -26.830 -0.913 9.184 1.00 97.50 387 ILE A CA 1
ATOM 2956 C C . ILE A 1 387 ? -26.679 0.309 10.096 1.00 97.50 387 ILE A C 1
ATOM 2958 O O . ILE A 1 387 ? -25.611 0.922 10.152 1.00 97.50 387 ILE A O 1
ATOM 2962 N N . SER A 1 388 ? -27.758 0.677 10.787 1.00 96.50 388 SER A N 1
ATOM 2963 C CA . SER A 1 388 ? -27.798 1.841 11.680 1.00 96.50 388 SER A CA 1
ATOM 2964 C C . SER A 1 388 ? -27.033 1.610 12.976 1.00 96.50 388 SER A C 1
ATOM 2966 O O . SER A 1 388 ? -27.177 0.561 13.608 1.00 96.50 388 SER A O 1
ATOM 2968 N N . GLU A 1 389 ? -26.263 2.622 13.389 1.00 94.81 389 GLU A N 1
ATOM 2969 C CA . GLU A 1 389 ? -25.522 2.612 14.652 1.00 94.81 389 GLU A CA 1
ATOM 2970 C C . GLU A 1 389 ? -26.468 2.637 15.866 1.00 94.81 389 GLU A C 1
ATOM 2972 O O . GLU A 1 389 ? -27.406 3.441 15.967 1.00 94.81 389 GLU A O 1
ATOM 2977 N N . LEU A 1 390 ? -26.162 1.797 16.847 1.00 93.19 390 LEU A N 1
ATOM 2978 C CA . LEU A 1 390 ? -26.794 1.754 18.153 1.00 93.19 390 LEU A CA 1
ATOM 2979 C C . LEU A 1 390 ? -25.711 1.976 19.211 1.00 93.19 390 LEU A C 1
ATOM 2981 O O . LEU A 1 390 ? -24.940 1.079 19.522 1.00 93.19 390 LEU A O 1
ATOM 2985 N N . ASN A 1 391 ? -25.616 3.202 19.736 1.00 92.94 391 ASN A N 1
ATOM 2986 C CA . ASN A 1 391 ? -24.569 3.547 20.700 1.00 92.94 391 ASN A CA 1
ATOM 2987 C C . ASN A 1 391 ? -24.783 2.848 22.043 1.00 92.94 391 ASN A C 1
ATOM 2989 O O . ASN A 1 391 ? -25.850 2.991 22.649 1.00 92.94 391 ASN A O 1
ATOM 2993 N N . HIS A 1 392 ? -23.724 2.208 22.523 1.00 92.12 392 HIS A N 1
ATOM 2994 C CA . HIS A 1 392 ? -23.557 1.730 23.885 1.00 92.12 392 HIS A CA 1
ATOM 2995 C C . HIS A 1 392 ? -22.722 2.753 24.661 1.00 92.12 392 HIS A C 1
ATOM 2997 O O . HIS A 1 392 ? -21.583 3.061 24.303 1.00 92.12 392 HIS A O 1
ATOM 3003 N N . GLY A 1 393 ? -23.321 3.344 25.697 1.00 88.31 393 GLY A N 1
ATOM 3004 C CA . GLY A 1 393 ? -22.640 4.303 26.562 1.00 88.31 393 GLY A CA 1
ATOM 3005 C C . GLY A 1 393 ? -21.611 3.644 27.481 1.00 88.31 393 GLY A C 1
ATOM 3006 O O . GLY A 1 393 ? -21.345 2.446 27.400 1.00 88.31 393 GLY A O 1
ATOM 3007 N N . THR A 1 394 ? -21.090 4.410 28.438 1.00 89.56 394 THR A N 1
ATOM 3008 C CA . THR A 1 394 ? -20.121 3.872 29.405 1.00 89.56 394 THR A CA 1
ATOM 3009 C C . THR A 1 394 ? -20.724 2.857 30.363 1.00 89.56 394 THR A C 1
ATOM 3011 O O . THR A 1 394 ? -19.988 2.139 31.032 1.00 89.56 394 THR A O 1
ATOM 3014 N N . ASN A 1 395 ? -22.058 2.771 30.427 1.00 86.19 395 ASN A N 1
ATOM 3015 C CA . ASN A 1 395 ? -22.772 1.897 31.355 1.00 86.19 395 ASN A CA 1
ATOM 3016 C C . ASN A 1 395 ? -22.350 2.143 32.818 1.00 86.19 395 ASN A C 1
ATOM 3018 O O . ASN A 1 395 ? -22.290 1.219 33.617 1.00 86.19 395 ASN A O 1
ATOM 3022 N N . GLY A 1 396 ? -22.007 3.397 33.144 1.00 84.31 396 GLY A N 1
ATOM 3023 C CA . GLY A 1 396 ? -21.532 3.816 34.468 1.00 84.31 396 GLY A CA 1
ATOM 3024 C C . GLY A 1 396 ? -20.096 3.405 34.807 1.00 84.31 396 GLY A C 1
ATOM 3025 O O . GLY A 1 396 ? -19.625 3.719 35.895 1.00 84.31 396 GLY A O 1
ATOM 3026 N N . ARG A 1 397 ? -19.372 2.747 33.895 1.00 87.94 397 ARG A N 1
ATOM 3027 C CA . ARG A 1 397 ? -18.012 2.268 34.161 1.00 87.94 397 ARG A CA 1
ATOM 3028 C C . ARG A 1 397 ? -16.982 3.381 34.041 1.00 87.94 397 ARG A C 1
ATOM 3030 O O . ARG A 1 397 ? -16.754 3.924 32.958 1.00 87.94 397 ARG A O 1
ATOM 3037 N N . ASP A 1 398 ? -16.335 3.687 35.160 1.00 88.94 398 ASP A N 1
ATOM 3038 C CA . ASP A 1 398 ? -15.211 4.623 35.206 1.00 88.94 398 ASP A CA 1
ATOM 3039 C C . ASP A 1 398 ? -13.902 3.941 34.777 1.00 88.94 398 ASP A C 1
ATOM 3041 O O . ASP A 1 398 ? -13.154 4.488 33.967 1.00 88.94 398 ASP A O 1
ATOM 3045 N N . ARG A 1 399 ? -13.662 2.714 35.254 1.00 91.31 399 ARG A N 1
ATOM 3046 C CA . ARG A 1 399 ? -12.393 2.001 35.072 1.00 91.31 399 ARG A CA 1
ATOM 3047 C C . ARG A 1 399 ? -12.376 1.054 33.881 1.00 91.31 399 ARG A C 1
ATOM 3049 O O . ARG A 1 399 ? -13.405 0.497 33.501 1.00 91.31 399 ARG A O 1
ATOM 3056 N N . PHE A 1 400 ? -11.206 0.904 33.263 1.00 93.25 400 PHE A N 1
ATOM 3057 C CA . PHE A 1 400 ? -10.951 -0.166 32.298 1.00 93.25 400 PHE A CA 1
ATOM 3058 C C . PHE A 1 400 ? -10.752 -1.502 33.021 1.00 93.25 400 PHE A C 1
ATOM 3060 O O . PHE A 1 400 ? -9.900 -1.621 33.898 1.00 93.25 400 PHE A O 1
ATOM 3067 N N . GLU A 1 401 ? -11.503 -2.509 32.591 1.00 88.69 401 GLU A N 1
ATOM 3068 C CA . GLU A 1 401 ? -11.372 -3.897 33.024 1.00 88.69 401 GLU A CA 1
ATOM 3069 C C . GLU A 1 401 ? -11.234 -4.767 31.771 1.00 88.69 401 GLU A C 1
ATOM 3071 O O . GLU A 1 401 ? -12.050 -4.616 30.853 1.00 88.69 401 GLU A O 1
ATOM 3076 N N . PRO A 1 402 ? -10.224 -5.651 31.686 1.00 84.81 402 PRO A N 1
ATOM 3077 C CA . PRO A 1 402 ? -10.158 -6.616 30.599 1.00 84.81 402 PRO A CA 1
ATOM 3078 C C . PRO A 1 402 ? -11.366 -7.551 30.636 1.00 84.81 402 PRO A C 1
ATOM 3080 O O . PRO A 1 402 ? -11.776 -8.012 31.699 1.00 84.81 402 PRO A O 1
ATOM 3083 N N . GLY A 1 403 ? -11.916 -7.843 29.465 1.00 85.31 403 GLY A N 1
ATOM 3084 C CA . GLY A 1 403 ? -13.104 -8.669 29.308 1.00 85.31 403 GLY A CA 1
ATOM 3085 C C . GLY A 1 403 ? -13.850 -8.294 28.035 1.00 85.31 403 GLY A C 1
ATOM 3086 O O . GLY A 1 403 ? -13.432 -7.397 27.304 1.00 85.31 403 GLY A O 1
ATOM 3087 N N . TRP A 1 404 ? -14.964 -8.975 27.795 1.00 90.75 404 TRP A N 1
ATOM 3088 C CA . TRP A 1 404 ? -15.807 -8.752 26.626 1.00 90.75 404 TRP A CA 1
ATOM 3089 C C . TRP A 1 404 ? -16.504 -7.394 26.715 1.00 90.75 404 TRP A C 1
ATOM 3091 O O . TRP A 1 404 ? -17.385 -7.195 27.552 1.00 90.75 404 TRP A O 1
ATOM 3101 N N . VAL A 1 405 ? -16.143 -6.454 25.844 1.00 91.50 405 VAL A N 1
ATOM 3102 C CA . VAL A 1 405 ? -16.761 -5.125 25.721 1.00 91.50 405 VAL A CA 1
ATOM 3103 C C . VAL A 1 405 ? -18.277 -5.237 25.590 1.00 91.50 405 VAL A C 1
ATOM 3105 O O . VAL A 1 405 ? -19.006 -4.443 26.194 1.00 91.50 405 VAL A O 1
ATOM 3108 N N . ILE A 1 406 ? -18.760 -6.228 24.839 1.00 88.81 406 ILE A N 1
ATOM 3109 C CA . ILE A 1 406 ? -20.196 -6.438 24.632 1.00 88.81 406 ILE A CA 1
ATOM 3110 C C . ILE A 1 406 ? -20.945 -6.813 25.920 1.00 88.81 406 ILE A C 1
ATOM 3112 O O . ILE A 1 406 ? -22.081 -6.370 26.100 1.00 88.81 406 ILE A O 1
ATOM 3116 N N . ASP A 1 407 ? -20.293 -7.537 26.834 1.00 87.25 407 ASP A N 1
ATOM 3117 C CA . ASP A 1 407 ? -20.847 -7.932 28.136 1.00 87.25 407 ASP A CA 1
ATOM 3118 C C . ASP A 1 407 ? -20.690 -6.780 29.144 1.00 87.25 407 ASP A C 1
ATOM 3120 O O . ASP A 1 407 ? -21.616 -6.416 29.873 1.00 87.25 407 ASP A O 1
ATOM 3124 N N . CYS A 1 408 ? -19.532 -6.120 29.109 1.00 85.88 408 CYS A N 1
ATOM 3125 C CA . CYS A 1 408 ? -19.187 -4.981 29.949 1.00 85.88 408 CYS A CA 1
ATOM 3126 C C . CYS A 1 408 ? -20.110 -3.767 29.744 1.00 85.88 408 CYS A C 1
ATOM 3128 O O . CYS A 1 408 ? -20.338 -2.974 30.661 1.00 85.88 408 CYS A O 1
ATOM 3130 N N . HIS A 1 409 ? -20.649 -3.605 28.536 1.00 87.94 409 HIS A N 1
ATOM 3131 C CA . HIS A 1 409 ? -21.434 -2.442 28.135 1.00 87.94 409 HIS A CA 1
ATOM 3132 C C . HIS A 1 409 ? -22.814 -2.838 27.589 1.00 87.94 409 HIS A C 1
ATOM 3134 O O . HIS A 1 409 ? -23.259 -2.347 26.550 1.00 87.94 409 HIS A O 1
ATOM 3140 N N . ALA A 1 410 ? -23.521 -3.703 28.318 1.00 86.19 410 ALA A N 1
ATOM 3141 C CA . ALA A 1 410 ? -24.782 -4.321 27.904 1.00 86.19 410 ALA A CA 1
ATOM 3142 C C . ALA A 1 410 ? -26.018 -3.395 27.834 1.00 86.19 410 ALA A C 1
ATOM 3144 O O . ALA A 1 410 ? -27.113 -3.876 27.558 1.00 86.19 410 ALA A O 1
ATOM 3145 N N . ARG A 1 411 ? -25.924 -2.080 28.070 1.00 87.56 411 ARG A N 1
ATOM 3146 C CA . ARG A 1 411 ? -27.033 -1.135 27.824 1.00 87.56 411 ARG A CA 1
ATOM 3147 C C . ARG A 1 411 ? -26.670 -0.132 26.733 1.00 87.56 411 ARG A C 1
ATOM 3149 O O . ARG A 1 411 ? -25.532 0.331 26.626 1.00 87.56 411 ARG A O 1
ATOM 3156 N N . HIS A 1 412 ? -27.677 0.244 25.954 1.00 90.50 412 HIS A N 1
ATOM 3157 C CA . HIS A 1 412 ? -27.562 1.093 24.773 1.00 90.50 412 HIS A CA 1
ATOM 3158 C C . HIS A 1 412 ? -28.623 2.195 24.732 1.00 90.50 412 HIS A C 1
ATOM 3160 O O . HIS A 1 412 ? -29.553 2.259 25.539 1.00 90.50 412 HIS A O 1
ATOM 3166 N N . GLN A 1 413 ? -28.485 3.113 23.781 1.00 89.81 413 GLN A N 1
ATOM 3167 C CA . GLN A 1 413 ? -29.496 4.127 23.487 1.00 89.81 413 GLN A CA 1
ATOM 3168 C C . GLN A 1 413 ? -30.829 3.513 23.034 1.00 89.81 413 GLN A C 1
ATOM 3170 O O . GLN A 1 413 ? -30.851 2.436 22.457 1.00 89.81 413 GLN A O 1
ATOM 3175 N N . SER A 1 414 ? -31.943 4.227 23.212 1.00 89.44 414 SER A N 1
ATOM 3176 C CA . SER A 1 414 ? -33.247 3.754 22.721 1.00 89.44 414 SER A CA 1
ATOM 3177 C C . SER A 1 414 ? -33.242 3.527 21.201 1.00 89.44 414 SER A C 1
ATOM 3179 O O . SER A 1 414 ? -32.794 4.392 20.443 1.00 89.44 414 SER A O 1
ATOM 3181 N N . GLU A 1 415 ? -33.807 2.395 20.772 1.00 90.81 415 GLU A N 1
ATOM 3182 C CA . GLU A 1 415 ? -34.079 2.055 19.365 1.00 90.81 415 GLU A CA 1
ATOM 3183 C C . GLU A 1 415 ? -35.250 2.854 18.771 1.00 90.81 415 GLU A C 1
ATOM 3185 O O . GLU A 1 415 ? -35.439 2.903 17.555 1.00 90.81 415 GLU A O 1
ATOM 3190 N N . ARG A 1 416 ? -36.045 3.506 19.627 1.00 90.31 416 ARG A N 1
ATOM 3191 C CA . ARG A 1 416 ? -37.201 4.330 19.248 1.00 90.31 416 ARG A CA 1
ATOM 3192 C C . ARG A 1 416 ? -37.019 5.766 19.752 1.00 90.31 416 ARG A C 1
ATOM 3194 O O . ARG A 1 416 ? -37.811 6.237 20.570 1.00 90.31 416 ARG A O 1
ATOM 3201 N N . PRO A 1 417 ? -35.957 6.476 19.328 1.00 90.88 417 PRO A N 1
ATOM 3202 C CA . PRO A 1 417 ? -35.740 7.854 19.749 1.00 90.88 417 PRO A CA 1
ATOM 3203 C C . PRO A 1 417 ? -36.844 8.777 19.210 1.00 90.88 417 PRO A C 1
ATOM 3205 O O . PRO A 1 417 ? -37.478 8.493 18.196 1.00 90.88 417 PRO A O 1
ATOM 3208 N N . GLY A 1 418 ? -37.043 9.934 19.845 1.00 90.44 418 GLY A N 1
ATOM 3209 C CA . GLY A 1 418 ? -37.869 10.998 19.265 1.00 90.44 418 GLY A CA 1
ATOM 3210 C C . GLY A 1 418 ? -37.275 11.536 17.953 1.00 90.44 418 GLY A C 1
ATOM 3211 O O . GLY A 1 418 ? -36.065 11.444 17.737 1.00 90.44 418 GLY A O 1
ATOM 3212 N N . LYS A 1 419 ? -38.113 12.151 17.103 1.00 88.38 419 LYS A N 1
ATOM 3213 C CA . LYS A 1 419 ? -37.772 12.632 15.743 1.00 88.38 419 LYS A CA 1
ATOM 3214 C C . LYS A 1 419 ? -36.419 13.358 15.656 1.00 88.38 419 LYS A C 1
ATOM 3216 O O . LYS A 1 419 ? -35.605 13.049 14.796 1.00 88.38 419 LYS A O 1
ATOM 3221 N N . TRP A 1 420 ? -36.140 14.269 16.588 1.00 85.94 420 TRP A N 1
ATOM 3222 C CA . TRP A 1 420 ? -34.913 15.080 16.603 1.00 85.94 420 TRP A CA 1
ATOM 3223 C C . TRP A 1 420 ? -33.622 14.298 16.902 1.00 85.94 420 TRP A C 1
ATOM 3225 O O . TRP A 1 420 ? -32.534 14.785 16.620 1.00 85.94 420 TRP A O 1
ATOM 3235 N N . LYS A 1 421 ? -33.730 13.091 17.472 1.00 85.56 421 LYS A N 1
ATOM 3236 C CA . LYS A 1 421 ? -32.603 12.199 17.810 1.00 85.56 421 LYS A CA 1
ATOM 3237 C C . LYS A 1 421 ? -32.585 10.926 16.952 1.00 85.56 421 LYS A C 1
ATOM 3239 O O . LYS A 1 421 ? -31.822 10.002 17.238 1.00 85.56 421 LYS A O 1
ATOM 3244 N N . ALA A 1 422 ? -33.459 10.851 15.948 1.00 91.44 422 ALA A N 1
ATOM 3245 C CA . ALA A 1 422 ? -33.648 9.659 15.134 1.00 91.44 422 ALA A CA 1
ATOM 3246 C C . ALA A 1 422 ? -32.619 9.515 14.011 1.00 91.44 422 ALA A C 1
ATOM 3248 O O . ALA A 1 422 ? -32.388 8.407 13.548 1.00 91.44 422 ALA A O 1
ATOM 3249 N N . ARG A 1 423 ? -31.960 10.603 13.596 1.00 93.06 423 ARG A N 1
ATOM 3250 C CA . ARG A 1 423 ? -30.911 10.532 12.575 1.00 93.06 423 ARG A CA 1
ATOM 3251 C C . ARG A 1 423 ? -29.651 9.884 13.152 1.00 93.06 423 ARG A C 1
ATOM 3253 O O . ARG A 1 423 ? -29.042 10.450 14.060 1.00 93.06 423 ARG A O 1
ATOM 3260 N N . ARG A 1 424 ? -29.267 8.720 12.627 1.00 92.44 424 ARG A N 1
ATOM 3261 C CA . ARG A 1 424 ? -28.114 7.925 13.079 1.00 92.44 424 ARG A CA 1
ATOM 3262 C C . ARG A 1 424 ? -27.186 7.584 11.933 1.00 92.44 424 ARG A C 1
ATOM 3264 O O . ARG A 1 424 ? -27.654 7.411 10.810 1.00 92.44 424 ARG A O 1
ATOM 3271 N N . GLY A 1 425 ? -25.888 7.528 12.231 1.00 94.00 425 GLY A N 1
ATOM 3272 C CA . GLY A 1 425 ? -24.883 7.066 11.281 1.00 94.00 425 GLY A CA 1
ATOM 3273 C C . GLY A 1 425 ? -25.134 5.622 10.847 1.00 94.00 425 GLY A C 1
ATOM 3274 O O . GLY A 1 425 ? -25.810 4.864 11.545 1.00 94.00 425 GLY A O 1
ATOM 3275 N N . VAL A 1 426 ? -24.588 5.251 9.692 1.00 95.75 426 VAL A N 1
ATOM 3276 C CA . VAL A 1 426 ? -24.613 3.870 9.200 1.00 95.75 426 VAL A CA 1
ATOM 3277 C C . VAL A 1 426 ? -23.216 3.389 8.824 1.00 95.75 426 VAL A C 1
ATOM 3279 O O . VAL A 1 426 ? -22.335 4.192 8.493 1.00 95.75 426 VAL A O 1
ATOM 3282 N N . LYS A 1 427 ? -23.058 2.067 8.798 1.00 96.69 427 LYS A N 1
ATOM 3283 C CA . LYS A 1 427 ? -22.088 1.381 7.938 1.00 96.69 427 LYS A CA 1
ATOM 3284 C C . LYS A 1 427 ? -22.852 0.555 6.919 1.00 96.69 427 LYS A C 1
ATOM 3286 O O . LYS A 1 427 ? -23.955 0.091 7.198 1.00 96.69 427 LYS A O 1
ATOM 3291 N N . THR A 1 428 ? -22.298 0.406 5.725 1.00 96.69 428 THR A N 1
ATOM 3292 C CA . THR A 1 428 ? -23.016 -0.223 4.615 1.00 96.69 428 THR A CA 1
ATOM 3293 C C . THR A 1 428 ? -22.248 -1.423 4.101 1.00 96.69 428 THR A C 1
ATOM 3295 O O . THR A 1 428 ? -21.123 -1.277 3.627 1.00 96.69 428 THR A O 1
ATOM 3298 N N . LEU A 1 429 ? -22.889 -2.586 4.160 1.00 96.88 429 LEU A N 1
ATOM 3299 C CA . LEU A 1 429 ? -22.437 -3.790 3.483 1.00 96.88 429 LEU A CA 1
ATOM 3300 C C . LEU A 1 429 ? -22.818 -3.680 2.003 1.00 96.88 429 LEU A C 1
ATOM 3302 O O . LEU A 1 429 ? -24.002 -3.582 1.676 1.00 96.88 429 LEU A O 1
ATOM 3306 N N . VAL A 1 430 ? -21.829 -3.657 1.115 1.00 94.88 430 VAL A N 1
ATOM 3307 C CA . VAL A 1 430 ? -22.022 -3.487 -0.333 1.00 94.88 430 VAL A CA 1
ATOM 3308 C C . VAL A 1 430 ? -21.686 -4.771 -1.075 1.00 94.88 430 VAL A C 1
ATOM 3310 O O . VAL A 1 430 ? -20.675 -5.410 -0.787 1.00 94.88 430 VAL A O 1
ATOM 3313 N N . ARG A 1 431 ? -22.523 -5.140 -2.045 1.00 92.62 431 ARG A N 1
ATOM 3314 C CA . ARG A 1 431 ? -22.243 -6.233 -2.976 1.00 92.62 431 ARG A CA 1
ATOM 3315 C C . ARG A 1 431 ? -21.265 -5.751 -4.043 1.00 92.62 431 ARG A C 1
ATOM 3317 O O . ARG A 1 431 ? -21.526 -4.769 -4.739 1.00 92.62 431 ARG A O 1
ATOM 3324 N N . LEU A 1 432 ? -20.139 -6.439 -4.176 1.00 88.81 432 LEU A N 1
ATOM 3325 C CA . LEU A 1 432 ? -19.115 -6.128 -5.168 1.00 88.81 432 LEU A CA 1
ATOM 3326 C C . LEU A 1 432 ? -19.440 -6.761 -6.529 1.00 88.81 432 LEU A C 1
ATOM 3328 O O . LEU A 1 432 ? -20.276 -7.655 -6.644 1.00 88.81 432 LEU A O 1
ATOM 3332 N N . GLY A 1 433 ? -18.785 -6.263 -7.581 1.00 73.69 433 GLY A N 1
ATOM 3333 C CA . GLY A 1 433 ? -18.817 -6.844 -8.929 1.00 73.69 433 GLY A CA 1
ATOM 3334 C C . GLY A 1 433 ? -20.067 -6.555 -9.766 1.00 73.69 433 GLY A C 1
ATOM 3335 O O . GLY A 1 433 ? -20.006 -6.705 -10.981 1.00 73.69 433 GLY A O 1
ATOM 3336 N N . HIS A 1 434 ? -21.170 -6.110 -9.156 1.00 71.81 434 HIS A N 1
ATOM 3337 C CA . HIS A 1 434 ? -22.406 -5.799 -9.885 1.00 71.81 434 HIS A CA 1
ATOM 3338 C C . HIS A 1 434 ? -22.425 -4.372 -10.457 1.00 71.81 434 HIS A C 1
ATOM 3340 O O . HIS A 1 434 ? -22.823 -4.165 -11.600 1.00 71.81 434 HIS A O 1
ATOM 3346 N N . TRP A 1 435 ? -21.938 -3.393 -9.689 1.00 72.75 435 TRP A N 1
ATOM 3347 C CA . TRP A 1 435 ? -21.917 -1.983 -10.078 1.00 72.75 435 TRP A CA 1
ATOM 3348 C C . TRP A 1 435 ? -20.541 -1.354 -9.839 1.00 72.75 435 TRP A C 1
ATOM 3350 O O . TRP A 1 435 ? -19.872 -1.711 -8.865 1.00 72.75 435 TRP A O 1
ATOM 3360 N N . PRO A 1 436 ? -20.122 -0.369 -10.658 1.00 67.94 436 PRO A N 1
ATOM 3361 C CA . PRO A 1 436 ? -18.974 0.457 -10.322 1.00 67.94 436 PRO A CA 1
ATOM 3362 C C . PRO A 1 436 ? -19.301 1.281 -9.071 1.00 67.94 436 PRO A C 1
ATOM 3364 O O . PRO A 1 436 ? -20.264 2.053 -9.049 1.00 67.94 436 PRO A O 1
ATOM 3367 N N . VAL A 1 437 ? -18.495 1.113 -8.025 1.00 80.19 437 VAL A N 1
ATOM 3368 C CA . VAL A 1 437 ? -18.675 1.780 -6.733 1.00 80.19 437 VAL A CA 1
ATOM 3369 C C . VAL A 1 437 ? -17.399 2.485 -6.301 1.00 80.19 437 VAL A C 1
ATOM 3371 O O . VAL A 1 437 ? -16.300 1.944 -6.419 1.00 80.19 437 VAL A O 1
ATOM 3374 N N . ARG A 1 438 ? -17.543 3.688 -5.746 1.00 81.69 438 ARG A N 1
ATOM 3375 C CA . ARG A 1 438 ? -16.492 4.342 -4.967 1.00 81.69 438 ARG A CA 1
ATOM 3376 C C . ARG A 1 438 ? -16.729 4.050 -3.490 1.00 81.69 438 ARG A C 1
ATOM 3378 O O . ARG A 1 438 ? -17.781 4.380 -2.945 1.00 81.69 438 ARG A O 1
ATOM 3385 N N . LEU A 1 439 ? -15.743 3.446 -2.838 1.00 84.88 439 LEU A N 1
ATOM 3386 C CA . LEU A 1 439 ? -15.833 3.088 -1.424 1.00 84.88 439 LEU A CA 1
ATOM 3387 C C . LEU A 1 439 ? -15.659 4.314 -0.523 1.00 84.88 439 LEU A C 1
ATOM 3389 O O . LEU A 1 439 ? -14.813 5.177 -0.774 1.00 84.88 439 LEU A O 1
ATOM 3393 N N . ARG A 1 440 ? -16.440 4.362 0.558 1.00 84.00 440 ARG A N 1
ATOM 3394 C CA . ARG A 1 440 ? -16.271 5.300 1.677 1.00 84.00 440 ARG A CA 1
ATOM 3395 C C . ARG A 1 440 ? -16.558 4.570 2.984 1.00 84.00 440 ARG A C 1
ATOM 3397 O O . ARG A 1 440 ? -17.194 3.522 2.980 1.00 84.00 440 ARG A O 1
ATOM 3404 N N . ASN A 1 441 ? -16.150 5.182 4.092 1.00 87.06 441 ASN A N 1
ATOM 3405 C CA . ASN A 1 441 ? -16.288 4.600 5.426 1.00 87.06 441 ASN A CA 1
ATOM 3406 C C . ASN A 1 441 ? -17.747 4.248 5.791 1.00 87.06 441 ASN A C 1
ATOM 3408 O O . ASN A 1 441 ? -18.010 3.186 6.327 1.00 87.06 441 ASN A O 1
ATOM 3412 N N . HIS A 1 442 ? -18.715 5.121 5.489 1.00 89.62 442 HIS A N 1
ATOM 3413 C CA . HIS A 1 442 ? -20.113 4.921 5.911 1.00 89.62 442 HIS A CA 1
ATOM 3414 C C . HIS A 1 442 ? -20.999 4.258 4.849 1.00 89.62 442 HIS A C 1
ATOM 3416 O O . HIS A 1 442 ? -21.875 3.450 5.168 1.00 89.62 442 HIS A O 1
ATOM 3422 N N . ARG A 1 443 ? -20.800 4.614 3.575 1.00 88.00 443 ARG A N 1
ATOM 3423 C CA . ARG A 1 443 ? -21.613 4.128 2.455 1.00 88.00 443 ARG A CA 1
ATOM 3424 C C . ARG A 1 443 ? -20.862 4.202 1.121 1.00 88.00 443 ARG A C 1
ATOM 3426 O O . ARG A 1 443 ? -20.023 5.090 0.971 1.00 88.00 443 ARG A O 1
ATOM 3433 N N . PRO A 1 444 ? -21.166 3.333 0.146 1.00 88.25 444 PRO A N 1
ATOM 3434 C CA . PRO A 1 444 ? -20.611 3.446 -1.199 1.00 88.25 444 PRO A CA 1
ATOM 3435 C C . PRO A 1 444 ? -21.274 4.589 -1.981 1.00 88.25 444 PRO A C 1
ATOM 3437 O O . PRO A 1 444 ? -22.441 4.913 -1.752 1.00 88.25 444 PRO A O 1
ATOM 3440 N N . ASP A 1 445 ? -20.553 5.152 -2.949 1.00 83.88 445 ASP A N 1
ATOM 3441 C CA . ASP A 1 445 ? -21.145 5.932 -4.038 1.00 83.88 445 ASP A CA 1
ATOM 3442 C C . ASP A 1 445 ? -21.244 5.038 -5.280 1.00 83.88 445 ASP A C 1
ATOM 3444 O O . ASP A 1 445 ? -20.225 4.626 -5.838 1.00 83.88 445 ASP A O 1
ATOM 3448 N N . PHE A 1 446 ? -22.466 4.721 -5.706 1.00 82.88 446 PHE A N 1
ATOM 3449 C CA . PHE A 1 446 ? -22.707 4.003 -6.956 1.00 82.88 446 PHE A CA 1
ATOM 3450 C C . PHE A 1 446 ? -22.513 4.959 -8.134 1.00 82.88 446 PHE A C 1
ATOM 3452 O O . PHE A 1 446 ? -23.129 6.020 -8.183 1.00 82.88 446 PHE A O 1
ATOM 3459 N N . LEU A 1 447 ? -21.664 4.584 -9.091 1.00 76.44 447 LEU A N 1
ATOM 3460 C CA . LEU A 1 447 ? -21.319 5.416 -10.251 1.00 76.44 447 LEU A CA 1
ATOM 3461 C C . LEU A 1 447 ? -22.235 5.150 -11.465 1.00 76.44 447 LEU A C 1
ATOM 3463 O O . LEU A 1 447 ? -21.934 5.560 -12.581 1.00 76.44 447 LEU A O 1
ATOM 3467 N N . THR A 1 448 ? -23.343 4.434 -11.256 1.00 67.81 448 THR A N 1
ATOM 3468 C CA . THR A 1 448 ? -24.324 4.048 -12.281 1.00 67.81 448 THR A CA 1
ATOM 3469 C C . THR A 1 448 ? -25.604 4.882 -12.179 1.00 67.81 448 THR A C 1
ATOM 3471 O O . THR A 1 448 ? -25.933 5.404 -11.116 1.00 67.81 448 THR A O 1
ATOM 3474 N N . ARG A 1 449 ? -26.359 4.963 -13.284 1.00 57.78 449 ARG A N 1
ATOM 3475 C CA . ARG A 1 449 ? -27.728 5.515 -13.323 1.00 57.78 449 ARG A CA 1
ATOM 3476 C C . ARG A 1 449 ? -28.828 4.440 -13.192 1.00 57.78 449 ARG A C 1
ATOM 3478 O O . ARG A 1 449 ? -30.003 4.778 -13.276 1.00 57.78 449 ARG A O 1
ATOM 3485 N N . GLY A 1 450 ? -28.466 3.160 -13.032 1.00 65.69 450 GLY A N 1
ATOM 3486 C CA . GLY A 1 450 ? -29.405 2.030 -12.929 1.00 65.69 450 GLY A CA 1
ATOM 3487 C C . GLY A 1 450 ? -30.061 1.855 -11.544 1.00 65.69 450 GLY A C 1
ATOM 3488 O O . GLY A 1 450 ? -29.626 2.480 -10.573 1.00 65.69 450 GLY A O 1
ATOM 3489 N N . PRO A 1 451 ? -31.106 1.009 -11.424 1.00 77.69 451 PRO A N 1
ATOM 3490 C CA . PRO A 1 451 ? -31.817 0.797 -10.164 1.00 77.69 451 PRO A CA 1
ATOM 3491 C C . PRO A 1 451 ? -30.980 -0.044 -9.187 1.00 77.69 451 PRO A C 1
ATOM 3493 O O . PRO A 1 451 ? -30.858 -1.255 -9.338 1.00 77.69 451 PRO A O 1
ATOM 3496 N N . VAL A 1 452 ? -30.417 0.609 -8.168 1.00 87.00 452 VAL A N 1
ATOM 3497 C CA . VAL A 1 452 ? -29.670 -0.031 -7.069 1.00 87.00 452 VAL A CA 1
ATOM 3498 C C . VAL A 1 452 ? -30.636 -0.467 -5.965 1.00 87.00 452 VAL A C 1
ATOM 3500 O O . VAL A 1 452 ? -31.251 0.396 -5.333 1.00 87.00 452 VAL A O 1
ATOM 3503 N N . ARG A 1 453 ? -30.753 -1.765 -5.663 1.00 92.81 453 ARG A N 1
ATOM 3504 C CA . ARG A 1 453 ? -31.583 -2.243 -4.540 1.00 92.81 453 ARG A CA 1
ATOM 3505 C C . ARG A 1 453 ? -30.854 -2.025 -3.214 1.00 92.81 453 ARG A C 1
ATOM 3507 O O . ARG A 1 453 ? -29.902 -2.735 -2.890 1.00 92.81 453 ARG A O 1
ATOM 3514 N N . TRP A 1 454 ? -31.318 -1.042 -2.447 1.00 94.25 454 TRP A N 1
ATOM 3515 C CA . TRP A 1 454 ? -30.696 -0.607 -1.197 1.00 94.25 454 TRP A CA 1
ATOM 3516 C C . TRP A 1 454 ? -31.627 -0.871 -0.015 1.00 94.25 454 TRP A C 1
ATOM 3518 O O . TRP A 1 454 ? -32.752 -0.376 0.001 1.00 94.25 454 TRP A O 1
ATOM 3528 N N . LEU A 1 455 ? -31.156 -1.633 0.971 1.00 97.31 455 LEU A N 1
ATOM 3529 C CA . LEU A 1 455 ? -31.911 -2.037 2.155 1.00 97.31 455 LEU A CA 1
ATOM 3530 C C . LEU A 1 455 ? -31.452 -1.306 3.428 1.00 97.31 455 LEU A C 1
ATOM 3532 O O . LEU A 1 455 ? -30.283 -0.932 3.561 1.00 97.31 455 LEU A O 1
ATOM 3536 N N . ASP A 1 456 ? -32.367 -1.133 4.381 1.00 96.94 456 ASP A N 1
ATOM 3537 C CA . ASP A 1 456 ? -32.062 -0.770 5.770 1.00 96.94 456 ASP A CA 1
ATOM 3538 C C . ASP A 1 456 ? -31.854 -2.012 6.661 1.00 96.94 456 ASP A C 1
ATOM 3540 O O . ASP A 1 456 ? -32.072 -3.147 6.237 1.00 96.94 456 ASP A O 1
ATOM 3544 N N . GLY A 1 457 ? -31.462 -1.820 7.925 1.00 96.31 457 GLY A N 1
ATOM 3545 C CA . GLY A 1 457 ? -31.235 -2.922 8.874 1.00 96.31 457 GLY A CA 1
ATOM 3546 C C . GLY A 1 457 ? -32.485 -3.737 9.260 1.00 96.31 457 GLY A C 1
ATOM 3547 O O . GLY A 1 457 ? -32.383 -4.705 10.011 1.00 96.31 457 GLY A O 1
ATOM 3548 N N . SER A 1 458 ? -33.675 -3.383 8.763 1.00 97.25 458 SER A N 1
ATOM 3549 C CA . SER A 1 458 ? -34.906 -4.197 8.842 1.00 97.25 458 SER A CA 1
ATOM 3550 C C . SER A 1 458 ? -35.302 -4.798 7.497 1.00 97.25 458 SER A C 1
ATOM 3552 O O . SER A 1 458 ? -36.423 -5.275 7.351 1.00 97.25 458 SER A O 1
ATOM 3554 N N . LEU A 1 459 ? -34.376 -4.790 6.535 1.00 97.56 459 LEU A N 1
ATOM 3555 C CA . LEU A 1 459 ? -34.521 -5.346 5.191 1.00 97.56 459 LEU A CA 1
ATOM 3556 C C . LEU A 1 459 ? -35.594 -4.649 4.344 1.00 97.56 459 LEU A C 1
ATOM 3558 O O . LEU A 1 459 ? -36.108 -5.228 3.389 1.00 97.56 459 LEU A O 1
ATOM 3562 N N . ARG A 1 460 ? -35.920 -3.392 4.665 1.00 96.12 460 ARG A N 1
ATOM 3563 C CA . ARG A 1 460 ? -36.840 -2.568 3.870 1.00 96.12 460 ARG A CA 1
ATOM 3564 C C . ARG A 1 460 ? -36.052 -1.759 2.855 1.00 96.12 460 ARG A C 1
ATOM 3566 O O . ARG A 1 460 ? -34.963 -1.277 3.162 1.00 96.12 460 ARG A O 1
ATOM 3573 N N . GLU A 1 461 ? -36.609 -1.571 1.666 1.00 95.56 461 GLU A N 1
ATOM 3574 C CA . GLU A 1 461 ? -35.976 -0.721 0.660 1.00 95.56 461 GLU A CA 1
ATOM 3575 C C . GLU A 1 461 ? -35.964 0.749 1.085 1.00 95.56 461 GLU A C 1
ATOM 3577 O O . GLU A 1 461 ? -36.930 1.268 1.648 1.00 95.56 461 GLU A O 1
ATOM 3582 N N . THR A 1 462 ? -34.851 1.426 0.813 1.00 91.06 462 THR A N 1
ATOM 3583 C CA . THR A 1 462 ? -34.653 2.837 1.138 1.00 91.06 462 THR A CA 1
ATOM 3584 C C . THR A 1 462 ? -33.974 3.576 -0.007 1.00 91.06 462 THR A C 1
ATOM 3586 O O . THR A 1 462 ? -33.004 3.099 -0.592 1.00 91.06 462 THR A O 1
ATOM 3589 N N . ALA A 1 463 ? -34.474 4.771 -0.319 1.00 88.62 463 ALA A N 1
ATOM 3590 C CA . ALA A 1 463 ? -33.880 5.660 -1.317 1.00 88.62 463 ALA A CA 1
ATOM 3591 C C . ALA A 1 463 ? -32.988 6.747 -0.691 1.00 88.62 463 ALA A C 1
ATOM 3593 O O . ALA A 1 463 ? -32.248 7.409 -1.407 1.00 88.62 463 ALA A O 1
ATOM 3594 N N . VAL A 1 464 ? -32.968 6.890 0.643 1.00 87.94 464 VAL A N 1
ATOM 3595 C CA . VAL A 1 464 ? -32.330 8.026 1.346 1.00 87.94 464 VAL A CA 1
ATOM 3596 C C . VAL A 1 464 ? -30.874 8.250 0.927 1.00 87.94 464 VAL A C 1
ATOM 3598 O O . VAL A 1 464 ? -30.460 9.382 0.698 1.00 87.94 464 VAL A O 1
ATOM 3601 N N . PHE A 1 465 ? -30.091 7.176 0.819 1.00 85.69 465 PHE A N 1
ATOM 3602 C CA . PHE A 1 465 ? -28.672 7.254 0.454 1.00 85.69 465 PHE A CA 1
ATOM 3603 C C . PHE A 1 465 ? -28.423 7.392 -1.048 1.00 85.69 465 PHE A C 1
ATOM 3605 O O . PHE A 1 465 ? -27.319 7.753 -1.452 1.00 85.69 465 PHE A O 1
ATOM 3612 N N . ARG A 1 466 ? -29.435 7.085 -1.864 1.00 80.62 466 ARG A N 1
ATOM 3613 C CA . ARG A 1 466 ? -29.424 7.291 -3.311 1.00 80.62 466 ARG A CA 1
ATOM 3614 C C . ARG A 1 466 ? -29.761 8.744 -3.643 1.00 80.62 466 ARG A C 1
ATOM 3616 O O . ARG A 1 466 ? -29.096 9.338 -4.483 1.00 80.62 466 ARG A O 1
ATOM 3623 N N . ASP A 1 467 ? -30.756 9.296 -2.956 1.00 83.62 467 ASP A N 1
ATOM 3624 C CA . ASP A 1 467 ? -31.291 10.635 -3.208 1.00 83.62 467 ASP A CA 1
ATOM 3625 C C . ASP A 1 467 ? -30.374 11.739 -2.657 1.00 83.62 467 ASP A C 1
ATOM 3627 O O . ASP A 1 467 ? -30.259 12.805 -3.259 1.00 83.62 467 ASP A O 1
ATOM 3631 N N . ASP A 1 468 ? -29.688 11.484 -1.535 1.00 82.81 468 ASP A N 1
ATOM 3632 C CA . ASP A 1 468 ? -28.724 12.411 -0.933 1.00 82.81 468 ASP A CA 1
ATOM 3633 C C . ASP A 1 468 ? -27.319 11.778 -0.831 1.00 82.81 468 ASP A C 1
ATOM 3635 O O . ASP A 1 468 ? -26.986 11.131 0.169 1.00 82.81 468 ASP A O 1
ATOM 3639 N N . PRO A 1 469 ? -26.431 12.010 -1.817 1.00 78.75 469 PRO A N 1
ATOM 3640 C CA . PRO A 1 469 ? -25.056 11.518 -1.793 1.00 78.75 469 PRO A CA 1
ATOM 3641 C C . PRO A 1 469 ? -24.156 12.245 -0.768 1.00 78.75 469 PRO A C 1
ATOM 3643 O O . PRO A 1 469 ? -22.954 11.981 -0.667 1.00 78.75 469 PRO A O 1
ATOM 3646 N N . MET A 1 470 ? -24.685 13.141 0.058 1.00 82.12 470 MET A N 1
ATOM 3647 C CA . MET A 1 470 ? -23.940 13.730 1.173 1.00 82.12 470 MET A CA 1
ATOM 3648 C C . MET A 1 470 ? -24.364 13.156 2.526 1.00 82.12 470 MET A C 1
ATOM 3650 O O . MET A 1 470 ? -23.644 13.339 3.513 1.00 82.12 470 MET A O 1
ATOM 3654 N N . THR A 1 471 ? -25.461 12.394 2.593 1.00 86.62 471 THR A N 1
ATOM 3655 C CA . THR A 1 471 ? -25.909 11.799 3.851 1.00 86.62 471 THR A CA 1
ATOM 3656 C C . THR A 1 471 ? -25.075 10.582 4.262 1.00 86.62 471 THR A C 1
ATOM 3658 O O . THR A 1 471 ? -24.820 9.678 3.471 1.00 86.62 471 THR A O 1
ATOM 3661 N N . ASN A 1 472 ? -24.674 10.538 5.536 1.00 88.44 472 ASN A N 1
ATOM 3662 C CA . ASN A 1 472 ? -24.013 9.385 6.169 1.00 88.44 472 ASN A CA 1
ATOM 3663 C C . ASN A 1 472 ? -24.916 8.705 7.214 1.00 88.44 472 ASN A C 1
ATOM 3665 O O . ASN A 1 472 ? -24.442 7.909 8.020 1.00 88.44 472 ASN A O 1
ATOM 3669 N N . GLY A 1 473 ? -26.202 9.059 7.245 1.00 90.25 473 GLY A N 1
ATOM 3670 C CA . GLY A 1 473 ? -27.144 8.545 8.228 1.00 90.25 473 GLY A CA 1
ATOM 3671 C C . GLY A 1 473 ? -28.603 8.780 7.858 1.00 90.25 473 GLY A C 1
ATOM 3672 O O . GLY A 1 473 ? -28.913 9.634 7.027 1.00 90.25 473 GLY A O 1
ATOM 3673 N N . HIS A 1 474 ? -29.509 8.041 8.488 1.00 92.94 474 HIS A N 1
ATOM 3674 C CA . HIS A 1 474 ? -30.947 8.160 8.250 1.00 92.94 474 HIS A CA 1
ATOM 3675 C C . HIS A 1 474 ? -31.752 8.068 9.547 1.00 92.94 474 HIS A C 1
ATOM 3677 O O . HIS A 1 474 ? -31.195 7.878 10.627 1.00 92.94 474 HIS A O 1
ATOM 3683 N N . ASP A 1 475 ? -33.068 8.227 9.434 1.00 94.75 475 ASP A N 1
ATOM 3684 C CA . ASP A 1 475 ? -34.008 8.001 10.529 1.00 94.75 475 ASP A CA 1
ATOM 3685 C C . ASP A 1 475 ? -34.039 6.521 10.930 1.00 94.75 475 ASP A C 1
ATOM 3687 O O . ASP A 1 475 ? -34.556 5.686 10.195 1.00 94.75 475 ASP A O 1
ATOM 3691 N N . CYS A 1 476 ? -33.454 6.190 12.079 1.00 93.38 476 CYS A N 1
ATOM 3692 C CA . CYS A 1 476 ? -33.265 4.808 12.517 1.00 93.38 476 CYS A CA 1
ATOM 3693 C C . CYS A 1 476 ? -34.526 4.139 13.084 1.00 93.38 476 CYS A C 1
ATOM 3695 O O . CYS A 1 476 ? -34.491 2.983 13.513 1.00 93.38 476 CYS A O 1
ATOM 3697 N N . ARG A 1 477 ? -35.653 4.855 13.164 1.00 93.75 477 ARG A N 1
ATOM 3698 C CA . ARG A 1 477 ? -36.857 4.325 13.809 1.00 93.75 477 ARG A CA 1
ATOM 3699 C C . ARG A 1 477 ? -37.405 3.153 12.999 1.00 93.75 477 ARG A C 1
ATOM 3701 O O . ARG A 1 477 ? -37.832 3.293 11.855 1.00 93.75 477 ARG A O 1
ATOM 3708 N N . GLY A 1 478 ? -37.397 1.981 13.630 1.00 92.75 478 GLY A N 1
ATOM 3709 C CA . GLY A 1 478 ? -37.837 0.734 13.010 1.00 92.75 478 GLY A CA 1
ATOM 3710 C C . GLY A 1 478 ? -36.846 0.148 12.005 1.00 92.75 478 GLY A C 1
ATOM 3711 O O . GLY A 1 478 ? -37.277 -0.648 11.186 1.00 92.75 478 GLY A O 1
ATOM 3712 N N . THR A 1 479 ? -35.562 0.535 12.045 1.00 94.94 479 THR A N 1
ATOM 3713 C CA . THR A 1 479 ? -34.518 0.024 11.133 1.00 94.94 479 THR A CA 1
ATOM 3714 C C . THR A 1 479 ? -33.633 -1.059 11.769 1.00 94.94 479 THR A C 1
ATOM 3716 O O . THR A 1 479 ? -32.624 -1.416 11.179 1.00 94.94 479 THR A O 1
ATOM 3719 N N . TYR A 1 480 ? -33.976 -1.584 12.951 1.00 93.62 480 TYR A N 1
ATOM 3720 C CA . TYR A 1 480 ? -33.143 -2.507 13.748 1.00 93.62 480 TYR A CA 1
ATOM 3721 C C . TYR A 1 480 ? -33.656 -3.962 13.804 1.00 93.62 480 TYR A C 1
ATOM 3723 O O . TYR A 1 480 ? -33.239 -4.737 14.665 1.00 93.62 480 TYR A O 1
ATOM 3731 N N . GLY A 1 481 ? -34.615 -4.328 12.951 1.00 93.44 481 GLY A N 1
ATOM 3732 C CA . GLY A 1 481 ? -35.322 -5.608 13.008 1.00 93.44 481 GLY A CA 1
ATOM 3733 C C . GLY A 1 481 ? -34.462 -6.833 12.691 1.00 93.44 481 GLY A C 1
ATOM 3734 O O . GLY A 1 481 ? -34.555 -7.824 13.406 1.00 93.44 481 GLY A O 1
ATOM 3735 N N . ALA A 1 482 ? -33.620 -6.779 11.653 1.00 95.75 482 ALA A N 1
ATOM 3736 C CA . ALA A 1 482 ? -32.840 -7.935 11.195 1.00 95.75 482 ALA A CA 1
ATOM 3737 C C . ALA A 1 482 ? -31.353 -7.843 11.558 1.00 95.75 482 ALA A C 1
ATOM 3739 O O . ALA A 1 482 ? -30.735 -8.858 11.883 1.00 95.75 482 ALA A O 1
ATOM 3740 N N . VAL A 1 483 ? -30.776 -6.640 11.511 1.00 96.06 483 VAL A N 1
ATOM 3741 C CA . VAL A 1 483 ? -29.366 -6.386 11.821 1.00 96.06 483 VAL A CA 1
ATOM 3742 C C . VAL A 1 483 ? -29.173 -4.995 12.422 1.00 96.06 483 VAL A C 1
ATOM 3744 O O . VAL A 1 483 ? -29.848 -4.033 12.051 1.00 96.06 483 VAL A O 1
ATOM 3747 N N . VAL A 1 484 ? -28.232 -4.895 13.359 1.00 94.81 484 VAL A N 1
ATOM 3748 C CA . VAL A 1 484 ? -27.880 -3.670 14.084 1.00 94.81 484 VAL A CA 1
ATOM 3749 C C . VAL A 1 484 ? -26.367 -3.524 14.152 1.00 94.81 484 VAL A C 1
ATOM 3751 O O . VAL A 1 484 ? -25.655 -4.521 14.221 1.00 94.81 484 VAL A O 1
ATOM 3754 N N . LEU A 1 485 ? -25.875 -2.286 14.149 1.00 96.12 485 LEU A N 1
ATOM 3755 C CA . LEU A 1 485 ? -24.466 -1.987 14.370 1.00 96.12 485 LEU A CA 1
ATOM 3756 C C . LEU A 1 485 ? -24.291 -1.489 15.807 1.00 96.12 485 LEU A C 1
ATOM 3758 O O . LEU A 1 485 ? -24.515 -0.312 16.089 1.00 96.12 485 LEU A O 1
ATOM 3762 N N . ASN A 1 486 ? -23.926 -2.377 16.726 1.00 94.94 486 ASN A N 1
ATOM 3763 C CA . ASN A 1 486 ? -23.637 -1.988 18.104 1.00 94.94 486 ASN A CA 1
ATOM 3764 C C . ASN A 1 486 ? -22.336 -1.174 18.123 1.00 94.94 486 ASN A C 1
ATOM 3766 O O . ASN A 1 486 ? -21.307 -1.658 17.658 1.00 94.94 486 ASN A O 1
ATOM 3770 N N . HIS A 1 487 ? -22.375 0.056 18.644 1.00 94.75 487 HIS A N 1
ATOM 3771 C CA . HIS A 1 487 ? -21.225 0.967 18.644 1.00 94.75 487 HIS A CA 1
ATOM 3772 C C . HIS A 1 487 ? -20.763 1.303 20.062 1.00 94.75 487 HIS A C 1
ATOM 3774 O O . HIS A 1 487 ? -21.458 2.002 20.802 1.00 94.75 487 HIS A O 1
ATOM 3780 N N . TYR A 1 488 ? -19.564 0.854 20.425 1.00 94.12 488 TYR A N 1
ATOM 3781 C CA . TYR A 1 488 ? -18.943 1.006 21.744 1.00 94.12 488 TYR A CA 1
ATOM 3782 C C . TYR A 1 488 ? -17.920 2.147 21.759 1.00 94.12 488 TYR A C 1
ATOM 3784 O O . TYR A 1 488 ? -16.806 2.010 22.256 1.00 94.12 488 TYR A O 1
ATOM 3792 N N . ALA A 1 489 ? -18.311 3.306 21.226 1.00 90.88 489 ALA A N 1
ATOM 3793 C CA . ALA A 1 489 ? -17.410 4.430 20.962 1.00 90.88 489 ALA A CA 1
ATOM 3794 C C . ALA A 1 489 ? -16.667 4.989 22.190 1.00 90.88 489 ALA A C 1
ATOM 3796 O O . ALA A 1 489 ? -15.633 5.647 22.026 1.00 90.88 489 ALA A O 1
ATOM 3797 N N . LEU A 1 490 ? -17.242 4.809 23.388 1.00 90.44 490 LEU A N 1
ATOM 3798 C CA . LEU A 1 490 ? -16.719 5.335 24.652 1.00 90.44 490 LEU A CA 1
ATOM 3799 C C . LEU A 1 490 ? -16.045 4.272 25.521 1.00 90.44 490 LEU A C 1
ATOM 3801 O O . LEU A 1 490 ? -15.048 4.595 26.153 1.00 90.44 490 LEU A O 1
ATOM 3805 N N . ARG A 1 491 ? -16.574 3.038 25.552 1.00 91.62 491 ARG A N 1
ATOM 3806 C CA . ARG A 1 491 ? -16.146 1.983 26.491 1.00 91.62 491 ARG A CA 1
ATOM 3807 C C . ARG A 1 491 ? -16.211 2.505 27.940 1.00 91.62 491 ARG A C 1
ATOM 3809 O O . ARG A 1 491 ? -17.225 3.090 28.307 1.00 91.62 491 ARG A O 1
ATOM 3816 N N . SER A 1 492 ? -15.188 2.324 28.773 1.00 92.44 492 SER A N 1
ATOM 3817 C CA . SER A 1 492 ? -15.098 2.969 30.097 1.00 92.44 492 SER A CA 1
ATOM 3818 C C . SER A 1 492 ? -14.646 4.436 30.009 1.00 92.44 492 SER A C 1
ATOM 3820 O O . SER A 1 492 ? -14.156 4.882 28.972 1.00 92.44 492 SER A O 1
ATOM 3822 N N . VAL A 1 493 ? -14.758 5.208 31.100 1.00 92.06 493 VAL A N 1
ATOM 3823 C CA . VAL A 1 493 ? -14.180 6.571 31.154 1.00 92.06 493 VAL A CA 1
ATOM 3824 C C . VAL A 1 493 ? -12.668 6.536 30.923 1.00 92.06 493 VAL A C 1
ATOM 3826 O O . VAL A 1 493 ? -12.173 7.342 30.138 1.00 92.06 493 VAL A O 1
ATOM 3829 N N . ASP A 1 494 ? -11.949 5.580 31.522 1.00 93.12 494 ASP A N 1
ATOM 3830 C CA . ASP A 1 494 ? -10.528 5.337 31.233 1.00 93.12 494 ASP A CA 1
ATOM 3831 C C . ASP A 1 494 ? -10.282 5.169 29.724 1.00 93.12 494 ASP A C 1
ATOM 3833 O O . ASP A 1 494 ? -9.443 5.865 29.153 1.00 93.12 494 ASP A O 1
ATOM 3837 N N . GLY A 1 495 ? -11.061 4.312 29.053 1.00 91.12 495 GLY A N 1
ATOM 3838 C CA . GLY A 1 495 ? -10.916 4.080 27.614 1.00 91.12 495 GLY A CA 1
ATOM 3839 C C . GLY A 1 495 ? -11.235 5.310 26.761 1.00 91.12 495 GLY A C 1
ATOM 3840 O O . GLY A 1 495 ? -10.525 5.610 25.798 1.00 91.12 495 GLY A O 1
ATOM 3841 N N . PHE A 1 496 ? -12.250 6.087 27.142 1.00 91.00 496 PHE A N 1
ATOM 3842 C CA . PHE A 1 496 ? -12.535 7.365 26.495 1.00 91.00 496 PHE A CA 1
ATOM 3843 C C . PHE A 1 496 ? -11.380 8.363 26.655 1.00 91.00 496 PHE A C 1
ATOM 3845 O O . PHE A 1 496 ? -11.049 9.067 25.703 1.00 91.00 496 PHE A O 1
ATOM 3852 N N . LEU A 1 497 ? -10.742 8.429 27.824 1.00 91.25 497 LEU A N 1
ATOM 3853 C CA . LEU A 1 497 ? -9.614 9.334 28.057 1.00 91.25 497 LEU A CA 1
ATOM 3854 C C . LEU A 1 497 ? -8.362 8.916 27.281 1.00 91.25 497 LEU A C 1
ATOM 3856 O O . LEU A 1 497 ? -7.680 9.788 26.745 1.00 91.25 497 LEU A O 1
ATOM 3860 N N . VAL A 1 498 ? -8.111 7.612 27.119 1.00 90.12 498 VAL A N 1
ATOM 3861 C CA . VAL A 1 498 ? -7.086 7.116 26.182 1.00 90.12 498 VAL A CA 1
ATOM 3862 C C . VAL A 1 498 ? -7.391 7.582 24.755 1.00 90.12 498 VAL A C 1
ATOM 3864 O O . VAL A 1 498 ? -6.512 8.114 24.074 1.00 90.12 498 VAL A O 1
ATOM 3867 N N . LYS A 1 499 ? -8.656 7.493 24.322 1.00 87.25 499 LYS A N 1
ATOM 3868 C CA . LYS A 1 499 ? -9.103 8.013 23.017 1.00 87.25 499 LYS A CA 1
ATOM 3869 C C . LYS A 1 499 ? -8.909 9.530 22.888 1.00 87.25 499 LYS A C 1
ATOM 3871 O O . LYS A 1 499 ? -8.530 10.009 21.823 1.00 87.25 499 LYS A O 1
ATOM 3876 N N . VAL A 1 500 ? -9.132 10.295 23.959 1.00 84.50 500 VAL A N 1
ATOM 3877 C CA . VAL A 1 500 ? -8.856 11.743 23.996 1.00 84.50 500 VAL A CA 1
ATOM 3878 C C . VAL A 1 500 ? -7.364 12.035 23.853 1.00 84.50 500 VAL A C 1
ATOM 3880 O O . VAL A 1 500 ? -7.005 12.929 23.085 1.00 84.50 500 VAL A O 1
ATOM 3883 N N . ALA A 1 501 ? -6.519 11.274 24.549 1.00 81.44 501 ALA A N 1
ATOM 3884 C CA . ALA A 1 501 ? -5.072 11.449 24.565 1.00 81.44 501 ALA A CA 1
ATOM 3885 C C . ALA A 1 501 ? -4.397 11.094 23.233 1.00 81.44 501 ALA A C 1
ATOM 3887 O O . ALA A 1 501 ? -3.439 11.759 22.848 1.00 81.44 501 ALA A O 1
ATOM 3888 N N . ARG A 1 502 ? -4.872 10.059 22.527 1.00 74.00 502 ARG A N 1
ATOM 3889 C CA . ARG A 1 502 ? -4.287 9.640 21.238 1.00 74.00 502 ARG A CA 1
ATOM 3890 C C . ARG A 1 502 ? -4.760 10.474 20.032 1.00 74.00 502 ARG A C 1
ATOM 3892 O O . ARG A 1 502 ? -4.088 10.479 19.000 1.00 74.00 502 ARG A O 1
ATOM 3899 N N . GLY A 1 503 ? -5.906 11.155 20.151 1.00 64.75 503 GLY A N 1
ATOM 3900 C CA . GLY A 1 503 ? -6.568 11.870 19.050 1.00 64.75 503 GLY A CA 1
ATOM 3901 C C . GLY A 1 503 ? -7.425 10.967 18.145 1.00 64.75 503 GLY A C 1
ATOM 3902 O O . GLY A 1 503 ? -7.631 9.785 18.420 1.00 64.75 503 GLY A O 1
ATOM 3903 N N . ASP A 1 504 ? -7.978 11.529 17.067 1.00 56.38 504 ASP A N 1
ATOM 3904 C CA . ASP A 1 504 ? -8.756 10.789 16.062 1.00 56.38 504 ASP A CA 1
ATOM 3905 C C . ASP A 1 504 ? -7.828 10.080 15.048 1.00 56.38 504 ASP A C 1
ATOM 3907 O O . ASP A 1 504 ? -6.801 10.631 14.654 1.00 56.38 504 ASP A O 1
ATOM 3911 N N . VAL A 1 505 ? -8.195 8.866 14.603 1.00 50.94 505 VAL A N 1
ATOM 3912 C CA . VAL A 1 505 ? -7.406 8.034 13.658 1.00 50.94 505 VAL A CA 1
ATOM 3913 C C . VAL A 1 505 ? -7.197 8.729 12.301 1.00 50.94 505 VAL A C 1
ATOM 3915 O O . VAL A 1 505 ? -6.234 8.453 11.596 1.00 50.94 505 VAL A O 1
ATOM 3918 N N . ILE A 1 506 ? -8.087 9.648 11.921 1.00 50.47 506 ILE A N 1
ATOM 3919 C CA . ILE A 1 506 ? -8.029 10.422 10.674 1.00 50.47 506 ILE A CA 1
ATOM 3920 C C . ILE A 1 506 ? -7.383 11.795 10.914 1.00 50.47 506 ILE A C 1
ATOM 3922 O O . ILE A 1 506 ? -6.791 12.362 9.994 1.00 50.47 506 ILE A O 1
ATOM 3926 N N . ARG A 1 507 ? -7.532 12.354 12.123 1.00 48.69 507 ARG A N 1
ATOM 3927 C CA . ARG A 1 507 ? -7.049 13.687 12.518 1.00 48.69 507 ARG A CA 1
ATOM 3928 C C . ARG A 1 507 ? -6.455 13.682 13.934 1.00 48.69 507 ARG A C 1
ATOM 3930 O O . ARG A 1 507 ? -7.183 13.933 14.897 1.00 48.69 507 ARG A O 1
ATOM 3937 N N . PRO A 1 508 ? -5.138 13.459 14.077 1.00 47.94 508 PRO A N 1
ATOM 3938 C CA . PRO A 1 508 ? -4.470 13.436 15.381 1.00 47.94 508 PRO A CA 1
ATOM 3939 C C . PRO A 1 508 ? -4.623 14.744 16.178 1.00 47.94 508 PRO A C 1
ATOM 3941 O O . PRO A 1 508 ? -4.602 14.723 17.403 1.00 47.94 508 PRO A O 1
ATOM 3944 N N . ASP A 1 509 ? -4.838 15.873 15.493 1.00 48.66 509 ASP A N 1
ATOM 3945 C CA . ASP A 1 509 ? -5.082 17.207 16.060 1.00 48.66 509 ASP A CA 1
ATOM 3946 C C . ASP A 1 509 ? -6.511 17.404 16.603 1.00 48.66 509 ASP A C 1
ATOM 3948 O O . ASP A 1 509 ? -6.811 18.406 17.257 1.00 48.66 509 ASP A O 1
ATOM 3952 N N . LYS A 1 510 ? -7.417 16.456 16.337 1.00 54.06 510 LYS A N 1
ATOM 3953 C CA . LYS A 1 510 ? -8.829 16.540 16.704 1.00 54.06 510 LYS A CA 1
ATOM 3954 C C . LYS A 1 510 ? -9.173 15.523 17.788 1.00 54.06 510 LYS A C 1
ATOM 3956 O O . LYS A 1 510 ? -9.513 14.379 17.503 1.00 54.06 510 LYS A O 1
ATOM 3961 N N . SER A 1 511 ? -9.182 15.963 19.041 1.00 65.88 511 SER A N 1
ATOM 3962 C CA . SER A 1 511 ? -9.665 15.136 20.153 1.00 65.88 511 SER A CA 1
ATOM 3963 C C . SER A 1 511 ? -11.202 15.137 20.255 1.00 65.88 511 SER A C 1
ATOM 3965 O O . SER A 1 511 ? -11.857 16.147 19.958 1.00 65.88 511 SER A O 1
ATOM 3967 N N . PRO A 1 512 ? -11.817 14.027 20.710 1.00 79.19 512 PRO A N 1
ATOM 3968 C CA . PRO A 1 512 ? -13.225 13.991 21.085 1.00 79.19 512 PRO A CA 1
ATOM 3969 C C . PRO A 1 512 ? -13.604 15.118 22.058 1.00 79.19 512 PRO A C 1
ATOM 3971 O O . PRO A 1 512 ? -12.929 15.366 23.054 1.00 79.19 512 PRO A O 1
ATOM 3974 N N . SER A 1 513 ? -14.718 15.799 21.782 1.00 85.50 513 SER A N 1
ATOM 3975 C CA . SER A 1 513 ? -15.200 16.917 22.600 1.00 85.50 513 SER A CA 1
ATOM 3976 C C . SER A 1 513 ? -16.160 16.476 23.709 1.00 85.50 513 SER A C 1
ATOM 3978 O O . SER A 1 513 ? -16.734 15.386 23.684 1.00 85.50 513 SER A O 1
ATOM 3980 N N . ARG A 1 514 ? -16.430 17.365 24.672 1.00 87.69 514 ARG A N 1
ATOM 3981 C CA . ARG A 1 514 ? -17.476 17.157 25.697 1.00 87.69 514 ARG A CA 1
ATOM 3982 C C . ARG A 1 514 ? -18.855 16.898 25.076 1.00 87.69 514 ARG A C 1
ATOM 3984 O O . ARG A 1 514 ? -19.636 16.088 25.577 1.00 87.69 514 ARG A O 1
ATOM 3991 N N . HIS A 1 515 ? -19.141 17.546 23.943 1.00 87.00 515 HIS A N 1
ATOM 3992 C CA . HIS A 1 515 ? -20.349 17.284 23.160 1.00 87.00 515 HIS A CA 1
ATOM 3993 C C . HIS A 1 515 ? -20.352 15.864 22.582 1.00 87.00 515 HIS A C 1
ATOM 3995 O O . HIS A 1 515 ? -21.369 15.177 22.676 1.00 87.00 515 HIS A O 1
ATOM 4001 N N . TYR A 1 516 ? -19.213 15.396 22.057 1.00 87.81 516 TYR A N 1
ATOM 4002 C CA . TYR A 1 516 ? -19.068 14.019 21.585 1.00 87.81 516 TYR A CA 1
ATOM 4003 C C . TYR A 1 516 ? -19.384 13.018 22.704 1.00 87.81 516 TYR A C 1
ATOM 4005 O O . TYR A 1 516 ? -20.263 12.176 22.513 1.00 87.81 516 TYR A O 1
ATOM 4013 N N . PHE A 1 517 ? -18.787 13.178 23.894 1.00 89.69 517 PHE A N 1
ATOM 4014 C CA . PHE A 1 517 ? -19.071 12.312 25.046 1.00 89.69 517 PHE A CA 1
ATOM 4015 C C . PHE A 1 517 ? -20.570 12.279 25.385 1.00 89.69 517 PHE A C 1
ATOM 4017 O O . PHE A 1 517 ? -21.171 11.209 25.432 1.00 89.69 517 PHE A O 1
ATOM 4024 N N . ARG A 1 518 ? -21.228 13.441 25.527 1.00 87.19 518 ARG A N 1
ATOM 4025 C CA . ARG A 1 518 ? -22.683 13.519 25.807 1.00 87.19 518 ARG A CA 1
ATOM 4026 C C . ARG A 1 518 ? -23.560 12.928 24.704 1.00 87.19 518 ARG A C 1
ATOM 4028 O O . ARG A 1 518 ? -24.667 12.459 24.976 1.00 87.19 518 ARG A O 1
ATOM 4035 N N . SER A 1 519 ? -23.119 13.005 23.452 1.00 84.56 519 SER A N 1
ATOM 4036 C CA . SER A 1 519 ? -23.873 12.458 22.323 1.00 84.56 519 SER A CA 1
ATOM 4037 C C . SER A 1 519 ? -23.827 10.927 22.299 1.00 84.56 519 SER A C 1
ATOM 4039 O O . SER A 1 519 ? -24.855 10.301 22.031 1.00 84.56 519 SER A O 1
ATOM 4041 N N . ARG A 1 520 ? -22.671 10.343 22.650 1.00 88.56 520 ARG A N 1
ATOM 4042 C CA . ARG A 1 520 ? -22.397 8.901 22.603 1.00 88.56 520 ARG A CA 1
ATOM 4043 C C . ARG A 1 520 ? -22.713 8.174 23.914 1.00 88.56 520 ARG A C 1
ATOM 4045 O O . ARG A 1 520 ? -23.058 6.999 23.868 1.00 88.56 520 ARG A O 1
ATOM 4052 N N . ASN A 1 521 ? -22.674 8.847 25.069 1.00 89.38 521 ASN A N 1
ATOM 4053 C CA . ASN A 1 521 ? -22.964 8.211 26.356 1.00 89.38 521 ASN A CA 1
ATOM 4054 C C . ASN A 1 521 ? -24.473 8.019 26.556 1.00 89.38 521 ASN A C 1
ATOM 4056 O O . ASN A 1 521 ? -25.162 8.876 27.111 1.00 89.38 521 ASN A O 1
ATOM 4060 N N . ARG A 1 522 ? -25.001 6.905 26.045 1.00 83.12 522 ARG A N 1
ATOM 4061 C CA . ARG A 1 522 ? -26.428 6.577 26.055 1.00 83.12 522 ARG A CA 1
ATOM 4062 C C . ARG A 1 522 ? -26.629 5.110 26.429 1.00 83.12 522 ARG A C 1
ATOM 4064 O O . ARG A 1 522 ? -26.093 4.233 25.767 1.00 83.12 522 ARG A O 1
ATOM 4071 N N . HIS A 1 523 ? -27.410 4.850 27.470 1.00 82.38 523 HIS A N 1
ATOM 4072 C CA . HIS A 1 523 ? -27.597 3.505 28.033 1.00 82.38 523 HIS A CA 1
ATOM 4073 C C . HIS A 1 523 ? -29.028 3.307 28.576 1.00 82.38 523 HIS A C 1
ATOM 4075 O O . HIS A 1 523 ? -29.256 2.710 29.621 1.00 82.38 523 HIS A O 1
ATOM 4081 N N . HIS A 1 524 ? -30.020 3.837 27.857 1.00 78.75 524 HIS A N 1
ATOM 4082 C CA . HIS A 1 524 ? -31.431 3.858 28.260 1.00 78.75 524 HIS A CA 1
ATOM 4083 C C . HIS A 1 524 ? -32.122 2.484 28.234 1.00 78.75 524 HIS A C 1
ATOM 4085 O O . HIS A 1 524 ? -33.134 2.308 28.904 1.00 78.75 524 HIS A O 1
ATOM 4091 N N . SER A 1 525 ? -31.608 1.524 27.466 1.00 78.69 525 SER A N 1
ATOM 4092 C CA . SER A 1 525 ? -32.228 0.212 27.258 1.00 78.69 525 SER A CA 1
ATOM 4093 C C . SER A 1 525 ? -31.203 -0.892 27.483 1.00 78.69 525 SER A C 1
ATOM 4095 O O . SER A 1 525 ? -30.069 -0.759 27.035 1.00 78.69 525 SER A O 1
ATOM 4097 N N . ALA A 1 526 ? -31.581 -1.957 28.189 1.00 71.62 526 ALA A N 1
ATOM 4098 C CA . ALA A 1 526 ? -30.748 -3.149 28.305 1.00 71.62 526 ALA A CA 1
ATOM 4099 C C . ALA A 1 526 ? -30.785 -3.953 26.999 1.00 71.62 526 ALA A C 1
ATOM 4101 O O . ALA A 1 526 ? -31.824 -4.018 26.336 1.00 71.62 526 ALA A O 1
ATOM 4102 N N . VAL A 1 527 ? -29.661 -4.577 26.655 1.00 67.44 527 VAL A N 1
ATOM 4103 C CA . VAL A 1 527 ? -29.589 -5.594 25.609 1.00 67.44 527 VAL A CA 1
ATOM 4104 C C . VAL A 1 527 ? -30.495 -6.751 26.031 1.00 67.44 527 VAL A C 1
ATOM 4106 O O . VAL A 1 527 ? -30.259 -7.398 27.045 1.00 67.44 527 VAL A O 1
ATOM 4109 N N . LEU A 1 528 ? -31.554 -6.999 25.260 1.00 51.81 528 LEU A N 1
ATOM 4110 C CA . LEU A 1 528 ? -32.537 -8.044 25.569 1.00 51.81 528 LEU A CA 1
ATOM 4111 C C . LEU A 1 528 ? -32.012 -9.466 25.301 1.00 51.81 528 LEU A C 1
ATOM 4113 O O . LEU A 1 528 ? -32.621 -10.420 25.772 1.00 51.81 528 LEU A O 1
ATOM 4117 N N . GLN A 1 529 ? -30.898 -9.615 24.570 1.00 54.62 529 GLN A N 1
ATOM 4118 C CA . GLN A 1 529 ? -30.204 -10.890 24.354 1.00 54.62 529 GLN A CA 1
ATOM 4119 C C . GLN A 1 529 ? -28.697 -10.665 24.151 1.00 54.62 529 GLN A C 1
ATOM 4121 O O . GLN A 1 529 ? -28.351 -9.894 23.248 1.00 54.62 529 GLN A O 1
ATOM 4126 N N . PRO A 1 530 ? -27.790 -11.331 24.900 1.00 54.97 530 PRO A N 1
ATOM 4127 C CA . PRO A 1 530 ? -26.412 -11.476 24.434 1.00 54.97 530 PRO A CA 1
ATOM 4128 C C . PRO A 1 530 ? -26.497 -12.112 23.043 1.00 54.97 530 PRO A C 1
ATOM 4130 O O . PRO A 1 530 ? -27.156 -13.137 22.878 1.00 54.97 530 PRO A O 1
ATOM 4133 N N . GLY A 1 531 ? -25.994 -11.412 22.021 1.00 64.19 531 GLY A N 1
ATOM 4134 C CA . GLY A 1 531 ? -26.351 -11.703 20.629 1.00 64.19 531 GLY A CA 1
ATOM 4135 C C . GLY A 1 531 ? -26.144 -13.177 20.275 1.00 64.19 531 GLY A C 1
ATOM 4136 O O . GLY A 1 531 ? -25.228 -13.810 20.791 1.00 64.19 531 GLY A O 1
ATOM 4137 N N . LEU A 1 532 ? -26.979 -13.715 19.380 1.00 76.69 532 LEU A N 1
ATOM 4138 C CA . LEU A 1 532 ? -27.027 -15.142 19.008 1.00 76.69 532 LEU A CA 1
ATOM 4139 C C . LEU A 1 532 ? -25.656 -15.753 18.635 1.00 76.69 532 LEU A C 1
ATOM 4141 O O . LEU A 1 532 ? -25.474 -16.965 18.709 1.00 76.69 532 LEU A O 1
ATOM 4145 N N . ALA A 1 533 ? -24.687 -14.916 18.260 1.00 84.56 533 ALA A N 1
ATOM 4146 C CA . ALA A 1 533 ? -23.326 -15.301 17.911 1.00 84.56 533 ALA A CA 1
ATOM 4147 C C . ALA A 1 533 ? -22.346 -15.408 19.099 1.00 84.56 533 ALA A C 1
ATOM 4149 O O . ALA A 1 533 ? -21.236 -15.903 18.908 1.00 84.56 533 ALA A O 1
ATOM 4150 N N . ARG A 1 534 ? -22.718 -14.976 20.314 1.00 88.75 534 ARG A N 1
ATOM 4151 C CA . ARG A 1 534 ? -21.819 -14.880 21.479 1.00 88.75 534 ARG A CA 1
ATOM 4152 C C . ARG A 1 534 ? -21.110 -16.198 21.830 1.00 88.75 534 ARG A C 1
ATOM 4154 O O . ARG A 1 534 ? -19.894 -16.127 22.005 1.00 88.75 534 ARG A O 1
ATOM 4161 N N . PRO A 1 535 ? -21.779 -17.371 21.873 1.00 90.69 535 PRO A N 1
ATOM 4162 C CA . PRO A 1 535 ? -21.094 -18.636 22.165 1.00 90.69 535 PRO A CA 1
ATOM 4163 C C . PRO A 1 535 ? -20.086 -19.034 21.076 1.00 90.69 535 PRO A C 1
ATOM 4165 O O . PRO A 1 535 ? -19.009 -19.544 21.366 1.00 90.69 535 PRO A O 1
ATOM 4168 N N . LEU A 1 536 ? -20.405 -18.765 19.804 1.00 91.44 536 LEU A N 1
ATOM 4169 C CA . LEU A 1 536 ? -19.496 -19.038 18.686 1.00 91.44 536 LEU A CA 1
ATOM 4170 C C . LEU A 1 536 ? -18.287 -18.096 18.702 1.00 91.44 536 LEU A C 1
ATOM 4172 O O . LEU A 1 536 ? -17.171 -18.531 18.430 1.00 91.44 536 LEU A O 1
ATOM 4176 N N . ALA A 1 537 ? -18.498 -16.826 19.054 1.00 93.94 537 ALA A N 1
ATOM 4177 C CA . ALA A 1 537 ? -17.419 -15.860 19.231 1.00 93.94 537 ALA A CA 1
ATOM 4178 C C . ALA A 1 537 ? -16.470 -16.286 20.358 1.00 93.94 537 ALA A C 1
ATOM 4180 O O . ALA A 1 537 ? -15.266 -16.108 20.246 1.00 93.94 537 ALA A O 1
ATOM 4181 N N . GLU A 1 538 ? -16.994 -16.893 21.419 1.00 95.44 538 GLU A N 1
ATOM 4182 C CA . GLU A 1 538 ? -16.219 -17.409 22.549 1.00 95.44 538 GLU A CA 1
ATOM 4183 C C . GLU A 1 538 ? -15.254 -18.529 22.132 1.00 95.44 538 GLU A C 1
ATOM 4185 O O . GLU A 1 538 ? -14.063 -18.484 22.448 1.00 95.44 538 GLU A O 1
ATOM 4190 N N . ILE A 1 539 ? -15.756 -19.490 21.349 1.00 96.31 539 ILE A N 1
ATOM 4191 C CA . ILE A 1 539 ? -14.958 -20.582 20.772 1.00 96.31 539 ILE A CA 1
ATOM 4192 C C . ILE A 1 539 ? -13.868 -20.015 19.860 1.00 96.31 539 ILE A C 1
ATOM 4194 O O . ILE A 1 539 ? -12.703 -20.403 19.955 1.00 96.31 539 ILE A O 1
ATOM 4198 N N . GLU A 1 540 ? -14.236 -19.073 18.994 1.00 97.25 540 GLU A N 1
ATOM 4199 C CA . GLU A 1 540 ? -13.298 -18.467 18.056 1.00 97.25 540 GLU A CA 1
ATOM 4200 C C . GLU A 1 540 ? -12.228 -17.631 18.771 1.00 97.25 540 GLU A C 1
ATOM 4202 O O . GLU A 1 540 ? -11.053 -17.692 18.423 1.00 97.25 540 GLU A O 1
ATOM 4207 N N . HIS A 1 541 ? -12.599 -16.913 19.829 1.00 98.00 541 HIS A N 1
ATOM 4208 C CA . HIS A 1 541 ? -11.665 -16.159 20.658 1.00 98.00 541 HIS A CA 1
ATOM 4209 C C . HIS A 1 541 ? -10.638 -17.078 21.334 1.00 98.00 541 HIS A C 1
ATOM 4211 O O . HIS A 1 541 ? -9.440 -16.792 21.312 1.00 98.00 541 HIS A O 1
ATOM 4217 N N . ALA A 1 542 ? -11.083 -18.212 21.887 1.00 98.06 542 ALA A N 1
ATOM 4218 C CA . ALA A 1 542 ? -10.189 -19.216 22.462 1.00 98.06 542 ALA A CA 1
ATOM 4219 C C . ALA A 1 542 ? -9.232 -19.805 21.409 1.00 98.06 542 ALA A C 1
ATOM 4221 O O . ALA A 1 542 ? -8.041 -19.968 21.679 1.00 98.06 542 ALA A O 1
ATOM 4222 N N . ARG A 1 543 ? -9.727 -20.060 20.189 1.00 98.25 543 ARG A N 1
ATOM 4223 C CA . ARG A 1 543 ? -8.905 -20.524 19.062 1.00 98.25 543 ARG A CA 1
ATOM 4224 C C . ARG A 1 543 ? -7.834 -19.502 18.677 1.00 98.25 543 ARG A C 1
ATOM 4226 O O . ARG A 1 543 ? -6.684 -19.886 18.489 1.00 98.25 543 ARG A O 1
ATOM 4233 N N . LEU A 1 544 ? -8.191 -18.217 18.591 1.00 98.25 544 LEU A N 1
ATOM 4234 C CA . LEU A 1 544 ? -7.245 -17.141 18.278 1.00 98.25 544 LEU A CA 1
ATOM 4235 C C . LEU A 1 544 ? -6.158 -17.011 19.352 1.00 98.25 544 LEU A C 1
ATOM 4237 O O . LEU A 1 544 ? -4.985 -16.883 19.018 1.00 98.25 544 LEU A O 1
ATOM 4241 N N . LEU A 1 545 ? -6.517 -17.094 20.636 1.00 98.00 545 LEU A N 1
ATOM 4242 C CA . LEU A 1 545 ? -5.546 -17.062 21.737 1.00 98.00 545 LEU A CA 1
ATOM 4243 C C . LEU A 1 545 ? -4.562 -18.240 21.707 1.00 98.00 545 LEU A C 1
ATOM 4245 O O . LEU A 1 545 ? -3.412 -18.076 22.112 1.00 98.00 545 LEU A O 1
ATOM 4249 N N . ALA A 1 546 ? -4.993 -19.405 21.219 1.00 98.12 546 ALA A N 1
ATOM 4250 C CA . ALA A 1 546 ? -4.147 -20.589 21.090 1.00 98.12 546 ALA A CA 1
ATOM 4251 C C . ALA A 1 546 ? -3.107 -20.487 19.955 1.00 98.12 546 ALA A C 1
ATOM 4253 O O . ALA A 1 546 ? -2.211 -21.330 19.873 1.00 98.12 546 ALA A O 1
ATOM 4254 N N . LEU A 1 547 ? -3.196 -19.475 19.083 1.00 97.88 547 LEU A N 1
ATOM 4255 C CA . LEU A 1 547 ? -2.225 -19.268 18.010 1.00 97.88 547 LEU A CA 1
ATOM 4256 C C . LEU A 1 547 ? -0.846 -18.852 18.563 1.00 97.88 547 LEU A C 1
ATOM 4258 O O . LEU A 1 547 ? -0.767 -18.100 19.543 1.00 97.88 547 LEU A O 1
ATOM 4262 N N . PRO A 1 548 ? 0.263 -19.278 17.923 1.00 97.25 548 PRO A N 1
ATOM 4263 C CA . PRO A 1 548 ? 1.617 -19.014 18.408 1.00 97.25 548 PRO A CA 1
ATOM 4264 C C . PRO A 1 548 ? 1.907 -17.533 18.704 1.00 97.25 548 PRO A C 1
ATOM 4266 O O . PRO A 1 548 ? 1.995 -16.686 17.815 1.00 97.25 548 PRO A O 1
ATOM 4269 N N . GLY A 1 549 ? 2.111 -17.219 19.985 1.00 96.88 549 GLY A N 1
ATOM 4270 C CA . GLY A 1 549 ? 2.470 -15.880 20.462 1.00 96.88 549 GLY A CA 1
ATOM 4271 C C . GLY A 1 549 ? 1.328 -14.858 20.509 1.00 96.88 549 GLY A C 1
ATOM 4272 O O . GLY A 1 549 ? 1.563 -13.753 20.994 1.00 96.88 549 GLY A O 1
ATOM 4273 N N . VAL A 1 550 ? 0.108 -15.202 20.077 1.00 98.19 550 VAL A N 1
ATOM 4274 C CA . VAL A 1 550 ? -1.039 -14.274 20.082 1.00 98.19 550 VAL A CA 1
ATOM 4275 C C . VAL A 1 550 ? -1.461 -13.914 21.506 1.00 98.19 550 VAL A C 1
ATOM 4277 O O . VAL A 1 550 ? -1.590 -12.730 21.810 1.00 98.19 550 VAL A O 1
ATOM 4280 N N . ALA A 1 551 ? -1.598 -14.893 22.408 1.00 97.88 551 ALA A N 1
ATOM 4281 C CA . ALA A 1 551 ? -1.949 -14.623 23.807 1.00 97.88 551 ALA A CA 1
ATOM 4282 C C . ALA A 1 551 ? -0.932 -13.705 24.510 1.00 97.88 551 ALA A C 1
ATOM 4284 O O . ALA A 1 551 ? -1.317 -12.765 25.202 1.00 97.88 551 ALA A O 1
ATOM 4285 N N . ALA A 1 552 ? 0.367 -13.932 24.291 1.00 98.06 552 ALA A N 1
ATOM 4286 C CA . ALA A 1 552 ? 1.424 -13.099 24.862 1.00 98.06 552 ALA A CA 1
ATOM 4287 C C . ALA A 1 552 ? 1.410 -11.671 24.285 1.00 98.06 552 ALA A C 1
ATOM 4289 O O . ALA A 1 552 ? 1.529 -10.704 25.037 1.00 98.06 552 ALA A O 1
ATOM 4290 N N . ALA A 1 553 ? 1.221 -11.528 22.968 1.00 97.81 553 ALA A N 1
ATOM 4291 C CA . ALA A 1 553 ? 1.117 -10.222 22.318 1.00 97.81 553 ALA A CA 1
ATOM 4292 C C . ALA A 1 553 ? -0.123 -9.442 22.790 1.00 97.81 553 ALA A C 1
ATOM 4294 O O . ALA A 1 553 ? -0.032 -8.246 23.061 1.00 97.81 553 ALA A O 1
ATOM 4295 N N . HIS A 1 554 ? -1.266 -10.115 22.953 1.00 98.00 554 HIS A N 1
ATOM 4296 C CA . HIS A 1 554 ? -2.486 -9.499 23.480 1.00 98.00 554 HIS A CA 1
ATOM 4297 C C . HIS A 1 554 ? -2.323 -9.061 24.937 1.00 98.00 554 HIS A C 1
ATOM 4299 O O . HIS A 1 554 ? -2.646 -7.920 25.262 1.00 98.00 554 HIS A O 1
ATOM 4305 N N . ALA A 1 555 ? -1.736 -9.904 25.792 1.00 97.56 555 ALA A N 1
ATOM 4306 C CA . ALA A 1 555 ? -1.427 -9.537 27.173 1.00 97.56 555 ALA A CA 1
ATOM 4307 C C . ALA A 1 555 ? -0.508 -8.303 27.245 1.00 97.56 555 ALA A C 1
ATOM 4309 O O . ALA A 1 555 ? -0.780 -7.381 28.012 1.00 97.56 555 ALA A O 1
ATOM 4310 N N . ALA A 1 556 ? 0.520 -8.231 26.391 1.00 97.56 556 ALA A N 1
ATOM 4311 C CA . ALA A 1 556 ? 1.394 -7.061 26.301 1.00 97.56 556 ALA A CA 1
ATOM 4312 C C . ALA A 1 556 ? 0.640 -5.786 25.876 1.00 97.56 556 ALA A C 1
ATOM 4314 O O . ALA A 1 556 ? 0.919 -4.711 26.410 1.00 97.56 556 ALA A O 1
ATOM 4315 N N . CYS A 1 557 ? -0.341 -5.899 24.971 1.00 97.12 557 CYS A N 1
ATOM 4316 C CA . CYS A 1 557 ? -1.210 -4.777 24.609 1.00 97.12 557 CYS A CA 1
ATOM 4317 C C . CYS A 1 557 ? -2.043 -4.293 25.800 1.00 97.12 557 CYS A C 1
ATOM 4319 O O . CYS A 1 557 ? -2.150 -3.092 26.041 1.00 97.12 557 CYS A O 1
ATOM 4321 N N . VAL A 1 558 ? -2.627 -5.223 26.561 1.00 96.56 558 VAL A N 1
ATOM 4322 C CA . VAL A 1 558 ? -3.439 -4.907 27.745 1.00 96.56 558 VAL A CA 1
ATOM 4323 C C . VAL A 1 558 ? -2.607 -4.214 28.825 1.00 96.56 558 VAL A C 1
ATOM 4325 O O . VAL A 1 558 ? -3.067 -3.221 29.390 1.00 96.56 558 VAL A O 1
ATOM 4328 N N . GLU A 1 559 ? -1.387 -4.685 29.087 1.00 96.69 559 GLU A N 1
ATOM 4329 C CA . GLU A 1 559 ? -0.471 -4.050 30.045 1.00 96.69 559 GLU A CA 1
ATOM 4330 C C . GLU A 1 559 ? -0.088 -2.630 29.609 1.00 96.69 559 GLU A C 1
ATOM 4332 O O . GLU A 1 559 ? -0.301 -1.680 30.360 1.00 96.69 559 GLU A O 1
ATOM 4337 N N . ARG A 1 560 ? 0.343 -2.435 28.355 1.00 95.19 560 ARG A N 1
ATOM 4338 C CA . ARG A 1 560 ? 0.665 -1.091 27.835 1.00 95.19 560 ARG A CA 1
ATOM 4339 C C . ARG A 1 560 ? -0.530 -0.142 27.877 1.00 95.19 560 ARG A C 1
ATOM 4341 O O . ARG A 1 560 ? -0.379 1.050 28.138 1.00 95.19 560 ARG A O 1
ATOM 4348 N N . TYR A 1 561 ? -1.732 -0.661 27.645 1.00 94.19 561 TYR A N 1
ATOM 4349 C CA . TYR A 1 561 ? -2.957 0.120 27.762 1.00 94.19 561 TYR A CA 1
ATOM 4350 C C . TYR A 1 561 ? -3.225 0.558 29.212 1.00 94.19 561 TYR A C 1
ATOM 4352 O O . TYR A 1 561 ? -3.620 1.703 29.443 1.00 94.19 561 TYR A O 1
ATOM 4360 N N . ARG A 1 562 ? -2.961 -0.310 30.201 1.00 95.12 562 ARG A N 1
ATOM 4361 C CA . ARG A 1 562 ? -3.032 0.032 31.635 1.00 95.12 562 ARG A CA 1
ATOM 4362 C C . ARG A 1 562 ? -1.999 1.087 32.021 1.00 95.12 562 ARG A C 1
ATOM 4364 O O . ARG A 1 562 ? -2.365 2.057 32.687 1.00 95.12 562 ARG A O 1
ATOM 4371 N N . ASP A 1 563 ? -0.764 0.956 31.546 1.00 94.44 563 ASP A N 1
ATOM 4372 C CA . ASP A 1 563 ? 0.291 1.952 31.767 1.00 94.44 563 ASP A CA 1
ATOM 4373 C C . ASP A 1 563 ? -0.114 3.316 31.205 1.00 94.44 563 ASP A C 1
ATOM 4375 O O . ASP A 1 563 ? -0.014 4.343 31.882 1.00 94.44 563 ASP A O 1
ATOM 4379 N N . ARG A 1 564 ? -0.677 3.331 29.991 1.00 93.06 564 ARG A N 1
ATOM 4380 C CA . ARG A 1 564 ? -1.171 4.557 29.362 1.00 93.06 564 ARG A CA 1
ATOM 4381 C C . ARG A 1 564 ? -2.313 5.196 30.152 1.00 93.06 564 ARG A C 1
ATOM 4383 O O . ARG A 1 564 ? -2.366 6.420 30.270 1.00 93.06 564 ARG A O 1
ATOM 4390 N N . ILE A 1 565 ? -3.221 4.399 30.717 1.00 93.81 565 ILE A N 1
ATOM 4391 C CA . ILE A 1 565 ? -4.275 4.900 31.613 1.00 93.81 565 ILE A CA 1
ATOM 4392 C C . ILE A 1 565 ? -3.665 5.536 32.867 1.00 93.81 565 ILE A C 1
ATOM 4394 O O . ILE A 1 565 ? -4.106 6.617 33.267 1.00 93.81 565 ILE A O 1
ATOM 4398 N N . ALA A 1 566 ? -2.663 4.897 33.477 1.00 94.06 566 ALA A N 1
ATOM 4399 C CA . ALA A 1 566 ? -1.981 5.420 34.659 1.00 94.06 566 ALA A CA 1
ATOM 4400 C C . ALA A 1 566 ? -1.264 6.749 34.362 1.00 94.06 566 ALA A C 1
ATOM 4402 O O . ALA A 1 566 ? -1.395 7.703 35.131 1.00 94.06 566 ALA A O 1
ATOM 4403 N N . GLU A 1 567 ? -0.595 6.849 33.212 1.00 92.94 567 GLU A N 1
ATOM 4404 C CA . GLU A 1 567 ? 0.031 8.086 32.738 1.00 92.94 567 GLU A CA 1
ATOM 4405 C C . GLU A 1 567 ? -1.003 9.207 32.553 1.00 92.94 567 GLU A C 1
ATOM 4407 O O . GLU A 1 567 ? -0.856 10.298 33.106 1.00 92.94 567 GLU A O 1
ATOM 4412 N N . ILE A 1 568 ? -2.096 8.932 31.831 1.00 91.56 568 ILE A N 1
ATOM 4413 C CA . ILE A 1 568 ? -3.163 9.912 31.582 1.00 91.56 568 ILE A CA 1
ATOM 4414 C C . ILE A 1 568 ? -3.843 10.329 32.888 1.00 91.56 568 ILE A C 1
ATOM 4416 O O . ILE A 1 568 ? -4.259 11.478 33.028 1.00 91.56 568 ILE A O 1
ATOM 4420 N N . ALA A 1 569 ? -3.975 9.433 33.867 1.00 90.12 569 ALA A N 1
ATOM 4421 C CA . ALA A 1 569 ? -4.552 9.764 35.168 1.00 90.12 569 ALA A CA 1
ATOM 4422 C C . ALA A 1 569 ? -3.754 10.846 35.919 1.00 90.12 569 ALA A C 1
ATOM 4424 O O . ALA A 1 569 ? -4.350 11.601 36.691 1.00 90.12 569 ALA A O 1
ATOM 4425 N N . ALA A 1 570 ? -2.446 10.966 35.663 1.00 90.31 570 ALA A N 1
ATOM 4426 C CA . ALA A 1 570 ? -1.601 12.010 36.240 1.00 90.31 570 ALA A CA 1
ATOM 4427 C C . ALA A 1 570 ? -1.784 13.390 35.574 1.00 90.31 570 ALA A C 1
ATOM 4429 O O . ALA A 1 570 ? -1.371 14.405 36.138 1.00 90.31 570 ALA A O 1
ATOM 4430 N N . TRP A 1 571 ? -2.409 13.467 34.393 1.00 87.06 571 TRP A N 1
ATOM 4431 C CA . TRP A 1 571 ? -2.564 14.727 33.664 1.00 87.06 571 TRP A CA 1
ATOM 4432 C C . TRP A 1 571 ? -3.620 15.642 34.312 1.00 87.06 571 TRP A C 1
ATOM 4434 O O . TRP A 1 571 ? -4.730 15.185 34.608 1.00 87.06 571 TRP A O 1
ATOM 4444 N N . PRO A 1 572 ? -3.365 16.960 34.449 1.00 85.88 572 PRO A N 1
ATOM 4445 C CA . PRO A 1 572 ? -4.366 17.914 34.939 1.00 85.88 572 PRO A CA 1
ATOM 4446 C C . PRO A 1 572 ? -5.682 17.866 34.147 1.00 85.88 572 PRO A C 1
ATOM 4448 O O . PRO A 1 572 ? -6.765 17.810 34.727 1.00 85.88 572 PRO A O 1
ATOM 4451 N N . GLN A 1 573 ? -5.593 17.765 32.818 1.00 83.75 573 GLN A N 1
ATOM 4452 C CA . GLN A 1 573 ? -6.746 17.709 31.917 1.00 83.75 573 GLN A CA 1
ATOM 4453 C C . GLN A 1 573 ? -7.615 16.462 32.147 1.00 83.75 573 GLN A C 1
ATOM 4455 O O . GLN A 1 573 ? -8.825 16.499 31.927 1.00 83.75 573 GLN A O 1
ATOM 4460 N N . SER A 1 574 ? -7.024 15.351 32.597 1.00 86.94 574 SER A N 1
ATOM 4461 C CA . SER A 1 574 ? -7.758 14.126 32.937 1.00 86.94 574 SER A CA 1
ATOM 4462 C C . SER A 1 574 ? -8.650 14.340 34.158 1.00 86.94 574 SER A C 1
ATOM 4464 O O . SER A 1 574 ? -9.822 13.951 34.157 1.00 86.94 574 SER A O 1
ATOM 4466 N N . ARG A 1 575 ? -8.140 15.054 35.172 1.00 87.25 575 ARG A N 1
ATOM 4467 C CA . ARG A 1 575 ? -8.925 15.453 36.351 1.00 87.25 575 ARG A CA 1
ATOM 4468 C C . ARG A 1 575 ? -10.082 16.365 35.953 1.00 87.25 575 ARG A C 1
ATOM 4470 O O . ARG A 1 575 ? -11.210 16.113 36.371 1.00 87.25 575 ARG A O 1
ATOM 4477 N N . ASP A 1 576 ? -9.833 17.346 35.086 1.00 88.25 576 ASP A N 1
ATOM 4478 C CA . ASP A 1 576 ? -10.876 18.245 34.575 1.00 88.25 576 ASP A CA 1
ATOM 4479 C C . ASP A 1 576 ? -11.982 17.489 33.835 1.00 88.25 576 ASP A C 1
ATOM 4481 O O . ASP A 1 576 ? -13.168 17.783 33.998 1.00 88.25 576 ASP A O 1
ATOM 4485 N N . TRP A 1 577 ? -11.615 16.491 33.030 1.00 89.19 577 TRP A N 1
ATOM 4486 C CA . TRP A 1 577 ? -12.580 15.634 32.351 1.00 89.19 577 TRP A CA 1
ATOM 4487 C C . TRP A 1 577 ? -13.421 14.817 33.323 1.00 89.19 577 TRP A C 1
ATOM 4489 O O . TRP A 1 577 ? -14.643 14.790 33.182 1.00 89.19 577 TRP A O 1
ATOM 4499 N N . ARG A 1 578 ? -12.797 14.168 34.310 1.00 90.38 578 ARG A N 1
ATOM 4500 C CA . ARG A 1 578 ? -13.522 13.358 35.300 1.00 90.38 578 ARG A CA 1
ATOM 4501 C C . ARG A 1 578 ? -14.440 14.204 36.174 1.00 90.38 578 ARG A C 1
ATOM 4503 O O . ARG A 1 578 ? -15.574 13.793 36.410 1.00 90.38 578 ARG A O 1
ATOM 4510 N N . ASN A 1 579 ? -13.987 15.382 36.604 1.00 89.06 579 ASN A N 1
ATOM 4511 C CA . ASN A 1 579 ? -14.814 16.335 37.347 1.00 89.06 579 ASN A CA 1
ATOM 4512 C C . ASN A 1 579 ? -16.011 16.770 36.503 1.00 89.06 579 ASN A C 1
ATOM 4514 O O . ASN A 1 579 ? -17.154 16.627 36.928 1.00 89.06 579 ASN A O 1
ATOM 4518 N N . TRP A 1 580 ? -15.762 17.175 35.255 1.00 90.12 580 TRP A N 1
ATOM 4519 C CA . TRP A 1 580 ? -16.833 17.565 34.349 1.00 90.12 580 TRP A CA 1
ATOM 4520 C C . TRP A 1 580 ? -17.833 16.427 34.101 1.00 90.12 580 TRP A C 1
ATOM 4522 O O . TRP A 1 580 ? -19.037 16.676 34.132 1.00 90.12 580 TRP A O 1
ATOM 4532 N N . ILE A 1 581 ? -17.372 15.186 33.888 1.00 88.44 581 ILE A N 1
ATOM 4533 C CA . ILE A 1 581 ? -18.247 14.010 33.733 1.00 88.44 581 ILE A CA 1
ATOM 4534 C C . ILE A 1 581 ? -19.103 13.835 34.988 1.00 88.44 581 ILE A C 1
ATOM 4536 O O . ILE A 1 581 ? -20.319 13.738 34.866 1.00 88.44 581 ILE A O 1
ATOM 4540 N N . ARG A 1 582 ? -18.500 13.864 36.180 1.00 85.00 582 ARG A N 1
ATOM 4541 C CA . ARG A 1 582 ? -19.210 13.717 37.460 1.00 85.00 582 ARG A CA 1
ATOM 4542 C C . ARG A 1 582 ? -20.278 14.791 37.675 1.00 85.00 582 ARG A C 1
ATOM 4544 O O . ARG A 1 582 ? -21.346 14.493 38.191 1.00 85.00 582 ARG A O 1
ATOM 4551 N N . GLU A 1 583 ? -19.996 16.024 37.268 1.00 85.56 583 GLU A N 1
ATOM 4552 C CA . GLU A 1 583 ? -20.903 17.168 37.421 1.00 85.56 583 GLU A CA 1
ATOM 4553 C C . GLU A 1 583 ? -22.014 17.216 36.360 1.00 85.56 583 GLU A C 1
ATOM 4555 O O . GLU A 1 583 ? -23.101 17.725 36.622 1.00 85.56 583 GLU A O 1
ATOM 4560 N N . ASN A 1 584 ? -21.751 16.729 35.141 1.00 80.69 584 ASN A N 1
ATOM 4561 C CA . ASN A 1 584 ? -22.620 16.955 33.974 1.00 80.69 584 ASN A CA 1
ATOM 4562 C C . ASN A 1 584 ? -23.287 15.684 33.435 1.00 80.69 584 ASN A C 1
ATOM 4564 O O . ASN A 1 584 ? -24.121 15.760 32.524 1.00 80.69 584 ASN A O 1
ATOM 4568 N N . VAL A 1 585 ? -22.906 14.517 33.949 1.00 75.44 585 VAL A N 1
ATOM 4569 C CA . VAL A 1 585 ? -23.480 13.219 33.603 1.00 75.44 585 VAL A CA 1
ATOM 4570 C C . VAL A 1 585 ? -24.124 12.685 34.878 1.00 75.44 585 VAL A C 1
ATOM 4572 O O . VAL A 1 585 ? -23.400 12.313 35.799 1.00 75.44 585 VAL A O 1
ATOM 4575 N N . PRO A 1 586 ? -25.464 12.698 34.980 1.00 60.97 586 PRO A N 1
ATOM 4576 C CA . PRO A 1 586 ? -26.135 12.297 36.206 1.00 60.97 586 PRO A CA 1
ATOM 4577 C C . PRO A 1 586 ? -25.760 10.849 36.567 1.00 60.97 586 PRO A C 1
ATOM 4579 O O . PRO A 1 586 ? -25.716 10.002 35.667 1.00 60.97 586 PRO A O 1
ATOM 4582 N N . PRO A 1 587 ? -25.491 10.551 37.850 1.00 55.12 587 PRO A N 1
ATOM 4583 C CA . PRO A 1 587 ? -25.301 9.185 38.309 1.00 55.12 587 PRO A CA 1
ATOM 4584 C C . PRO A 1 587 ? -26.643 8.451 38.211 1.00 55.12 587 PRO A C 1
ATOM 4586 O O . PRO A 1 587 ? -27.486 8.547 39.097 1.00 55.12 587 PRO A O 1
ATOM 4589 N N . GLU A 1 588 ? -26.890 7.754 37.105 1.00 53.00 588 GLU A N 1
ATOM 4590 C CA . GLU A 1 588 ? -27.973 6.772 37.049 1.00 53.00 588 GLU A CA 1
ATOM 4591 C C . GLU A 1 588 ? -27.506 5.494 37.757 1.00 53.00 588 GLU A C 1
ATOM 4593 O O . GLU A 1 588 ? -26.398 5.015 37.514 1.00 53.00 588 GLU A O 1
ATOM 4598 N N . ALA A 1 589 ? -28.348 4.960 38.647 1.00 43.84 589 ALA A N 1
ATOM 4599 C CA . ALA A 1 589 ? -28.075 3.767 39.439 1.00 43.84 589 ALA A CA 1
ATOM 4600 C C . ALA A 1 589 ? -27.711 2.576 38.536 1.00 43.84 589 ALA A C 1
ATOM 4602 O O . ALA A 1 589 ? -28.558 1.993 37.856 1.00 43.84 589 ALA A O 1
ATOM 4603 N N . VAL A 1 590 ? -26.432 2.222 38.534 1.00 44.47 590 VAL A N 1
ATOM 4604 C CA . VAL A 1 590 ? -25.964 0.894 38.153 1.00 44.47 590 VAL A CA 1
ATOM 4605 C C . VAL A 1 590 ? -25.971 0.091 39.451 1.00 44.47 590 VAL A C 1
ATOM 4607 O O . VAL A 1 590 ? -25.353 0.549 40.413 1.00 44.47 590 VAL A O 1
ATOM 4610 N N . PRO A 1 591 ? -26.670 -1.054 39.543 1.00 38.41 591 PRO A N 1
ATOM 4611 C CA . PRO A 1 591 ? -26.400 -1.988 40.622 1.00 38.41 591 PRO A CA 1
ATOM 4612 C C . PRO A 1 591 ? -24.915 -2.339 40.538 1.00 38.41 591 PRO A C 1
ATOM 4614 O O . PRO A 1 591 ? -24.459 -2.860 39.517 1.00 38.41 591 PRO A O 1
ATOM 4617 N N . ALA A 1 592 ? -24.157 -1.990 41.576 1.00 38.59 592 ALA A N 1
ATOM 4618 C CA . ALA A 1 592 ? -22.889 -2.651 41.822 1.00 38.59 592 ALA A CA 1
ATOM 4619 C C . ALA A 1 592 ? -23.174 -4.165 41.840 1.00 38.59 592 ALA A C 1
ATOM 4621 O O . ALA A 1 592 ? -24.214 -4.572 42.353 1.00 38.59 592 ALA A O 1
ATOM 4622 N N . ASP A 1 593 ? -22.289 -4.965 41.248 1.00 38.81 593 ASP A N 1
ATOM 4623 C CA . ASP A 1 593 ? -22.269 -6.434 41.366 1.00 38.81 593 ASP A CA 1
ATOM 4624 C C . ASP A 1 593 ? -22.962 -7.260 40.262 1.00 38.81 593 ASP A C 1
ATOM 4626 O O . ASP A 1 593 ? -23.495 -8.336 40.523 1.00 38.81 593 ASP A O 1
ATOM 4630 N N . ALA A 1 594 ? -22.867 -6.853 38.992 1.00 37.16 594 ALA A N 1
ATOM 4631 C CA . ALA A 1 594 ? -22.844 -7.849 37.912 1.00 37.16 594 ALA A CA 1
ATOM 4632 C C . ALA A 1 594 ? -21.373 -8.225 37.635 1.00 37.16 594 ALA A C 1
ATOM 4634 O O . ALA A 1 594 ? -20.667 -7.412 37.029 1.00 37.16 594 ALA A O 1
ATOM 4635 N N . PRO A 1 595 ? -20.870 -9.389 38.098 1.00 37.28 595 PRO A N 1
ATOM 4636 C CA . PRO A 1 595 ? -19.492 -9.787 37.835 1.00 37.28 595 PRO A CA 1
ATOM 4637 C C . PRO A 1 595 ? -19.233 -9.860 36.325 1.00 37.28 595 PRO A C 1
ATOM 4639 O O . PRO A 1 595 ? -20.049 -10.372 35.556 1.00 37.28 595 PRO A O 1
ATOM 4642 N N . CYS A 1 596 ? -18.078 -9.347 35.897 1.00 36.66 596 CYS A N 1
ATOM 4643 C CA . CYS A 1 596 ? -17.516 -9.618 34.577 1.00 36.66 596 CYS A CA 1
ATOM 4644 C C . CYS A 1 596 ? -17.169 -11.115 34.509 1.00 36.66 596 CYS A C 1
ATOM 4646 O O . CYS A 1 596 ? -16.075 -11.517 34.890 1.00 36.66 596 CYS A O 1
ATOM 4648 N N . GLY A 1 597 ? -18.133 -11.934 34.083 1.00 40.94 597 GLY A N 1
ATOM 4649 C CA . GLY A 1 597 ? -18.016 -13.391 34.012 1.00 40.94 597 GLY A CA 1
ATOM 4650 C C . GLY A 1 597 ? -18.990 -14.088 34.958 1.00 40.94 597 GLY A C 1
ATOM 4651 O O . GLY A 1 597 ? -18.646 -14.416 36.088 1.00 40.94 597 GLY A O 1
ATOM 4652 N N . GLY A 1 598 ? -20.216 -14.321 34.492 1.00 28.61 598 GLY A N 1
ATOM 4653 C CA . GLY A 1 598 ? -21.082 -15.335 35.084 1.00 28.61 598 GLY A CA 1
ATOM 4654 C C . GLY A 1 598 ? -20.810 -16.663 34.391 1.00 28.61 598 GLY A C 1
ATOM 4655 O O . GLY A 1 598 ? -20.901 -16.729 33.165 1.00 28.61 598 GLY A O 1
ATOM 4656 N N . GLU A 1 599 ? -20.479 -17.708 35.151 1.00 30.81 599 GLU A N 1
ATOM 4657 C CA . GLU A 1 599 ? -20.546 -19.073 34.626 1.00 30.81 599 GLU A CA 1
ATOM 4658 C C . GLU A 1 599 ? -21.940 -19.324 34.022 1.00 30.81 599 GLU A C 1
ATOM 4660 O O . GLU A 1 599 ? -22.944 -18.845 34.571 1.00 30.81 599 GLU A O 1
ATOM 4665 N N . PRO A 1 600 ? -22.037 -20.051 32.895 1.00 32.22 600 PRO A N 1
ATOM 4666 C CA . PRO A 1 600 ? -23.311 -20.319 32.250 1.00 32.22 600 PRO A CA 1
ATOM 4667 C C . PRO A 1 600 ? -24.158 -21.218 33.155 1.00 32.22 600 PRO A C 1
ATOM 4669 O O . PRO A 1 600 ? -24.020 -22.439 33.175 1.00 32.22 600 PRO A O 1
ATOM 4672 N N . SER A 1 601 ? -25.063 -20.611 33.919 1.00 34.59 601 SER A N 1
ATOM 4673 C CA . SER A 1 601 ? -26.089 -21.347 34.647 1.00 34.59 601 SER A CA 1
ATOM 4674 C C . SER A 1 601 ? -27.163 -21.811 33.661 1.00 34.59 601 SER A C 1
ATOM 4676 O O . SER A 1 601 ? -27.916 -21.014 33.106 1.00 34.59 601 SER A O 1
ATOM 4678 N N . GLY A 1 602 ? -27.223 -23.127 33.445 1.00 35.72 602 GLY A N 1
ATOM 4679 C CA . GLY A 1 602 ? -28.355 -23.792 32.799 1.00 35.72 602 GLY A CA 1
ATOM 4680 C C . GLY A 1 602 ? -28.089 -24.342 31.399 1.00 35.72 602 GLY A C 1
ATOM 4681 O O . GLY A 1 602 ? -28.725 -23.921 30.438 1.00 35.72 602 GLY A O 1
ATOM 4682 N N . LEU A 1 603 ? -27.228 -25.355 31.292 1.00 31.59 603 LEU A N 1
ATOM 4683 C CA . LEU A 1 603 ? -27.343 -26.368 30.241 1.00 31.59 603 LEU A CA 1
ATOM 4684 C C . LEU A 1 603 ? -27.636 -27.710 30.917 1.00 31.59 603 LEU A C 1
ATOM 4686 O O . LEU A 1 603 ? -26.906 -28.145 31.806 1.00 31.59 603 LEU A O 1
ATOM 4690 N N . SER A 1 604 ? -28.761 -28.316 30.540 1.00 29.66 604 SER A N 1
ATOM 4691 C CA . SER A 1 604 ? -29.193 -29.637 30.993 1.00 29.66 604 SER A CA 1
ATOM 4692 C C . SER A 1 604 ? -28.113 -30.688 30.726 1.00 29.66 604 SER A C 1
ATOM 4694 O O . SER A 1 604 ? -27.517 -30.702 29.649 1.00 29.66 604 SER A O 1
ATOM 4696 N N . GLN A 1 605 ? -27.909 -31.574 31.700 1.00 28.73 605 GLN A N 1
ATOM 4697 C CA . GLN A 1 605 ? -26.858 -32.595 31.795 1.00 28.73 605 GLN A CA 1
ATOM 4698 C C . GLN A 1 605 ? -26.949 -33.762 30.788 1.00 28.73 605 GLN A C 1
ATOM 4700 O O . GLN A 1 605 ? -26.543 -34.867 31.119 1.00 28.73 605 GLN A O 1
ATOM 4705 N N . ASP A 1 606 ? -27.409 -33.548 29.555 1.00 33.41 606 ASP A N 1
ATOM 4706 C CA . ASP A 1 606 ? -27.525 -34.628 28.565 1.00 33.41 606 ASP A CA 1
ATOM 4707 C C . ASP A 1 606 ? -26.814 -34.278 27.247 1.00 33.41 606 ASP A C 1
ATOM 4709 O O . ASP A 1 606 ? -27.432 -33.936 26.240 1.00 33.41 606 ASP A O 1
ATOM 4713 N N . ALA A 1 607 ? -25.482 -34.381 27.251 1.00 28.50 607 ALA A N 1
ATOM 4714 C CA . ALA A 1 607 ? -24.660 -34.553 26.050 1.00 28.50 607 ALA A CA 1
ATOM 4715 C C . ALA A 1 607 ? -23.376 -35.337 26.409 1.00 28.50 607 ALA A C 1
ATOM 4717 O O . ALA A 1 607 ? -22.832 -35.144 27.498 1.00 28.50 607 ALA A O 1
ATOM 4718 N N . PRO A 1 608 ? -22.897 -36.250 25.542 1.00 29.48 608 PRO A N 1
ATOM 4719 C CA . PRO A 1 608 ? -21.921 -37.267 25.918 1.00 29.48 608 PRO A CA 1
ATOM 4720 C C . PRO A 1 608 ? -20.528 -36.674 26.155 1.00 29.48 608 PRO A C 1
ATOM 4722 O O . PRO A 1 608 ? -20.071 -35.800 25.419 1.00 29.48 608 PRO A O 1
ATOM 4725 N N . ALA A 1 609 ? -19.853 -37.188 27.185 1.00 28.17 609 ALA A N 1
ATOM 4726 C CA . ALA A 1 609 ? -18.526 -36.773 27.618 1.00 28.17 609 ALA A CA 1
ATOM 4727 C C . ALA A 1 609 ? -17.493 -36.853 26.478 1.00 28.17 609 ALA A C 1
ATOM 4729 O O . ALA A 1 609 ? -17.141 -37.938 26.012 1.00 28.17 609 ALA A O 1
ATOM 4730 N N . ALA A 1 610 ? -16.977 -35.696 26.056 1.00 30.52 610 ALA A N 1
ATOM 4731 C CA . ALA A 1 610 ? -15.768 -35.619 25.250 1.00 30.52 610 ALA A CA 1
ATOM 4732 C C . ALA A 1 610 ? -14.561 -35.870 26.167 1.00 30.52 610 ALA A C 1
ATOM 4734 O O . ALA A 1 610 ? -14.434 -35.252 27.225 1.00 30.52 610 ALA A O 1
ATOM 4735 N N . ALA A 1 611 ? -13.712 -36.821 25.782 1.00 30.16 611 ALA A N 1
ATOM 4736 C CA . ALA A 1 611 ? -12.561 -37.264 26.556 1.00 30.16 611 ALA A CA 1
ATOM 4737 C C . ALA A 1 611 ? -11.631 -36.096 26.931 1.00 30.16 611 ALA A C 1
ATOM 4739 O O . ALA A 1 611 ? -11.250 -35.288 26.084 1.00 30.16 611 ALA A O 1
ATOM 4740 N N . ALA A 1 612 ? -11.256 -36.042 28.210 1.00 26.80 612 ALA A N 1
ATOM 4741 C CA . ALA A 1 612 ? -10.294 -35.092 28.743 1.00 26.80 612 ALA A CA 1
ATOM 4742 C C . ALA A 1 612 ? -8.938 -35.248 28.036 1.00 26.80 612 ALA A C 1
ATOM 4744 O O . ALA A 1 612 ? -8.301 -36.300 28.105 1.00 26.80 612 ALA A O 1
ATOM 4745 N N . VAL A 1 613 ? -8.492 -34.186 27.367 1.00 30.36 613 VAL A N 1
ATOM 4746 C CA . VAL A 1 613 ? -7.113 -34.056 26.889 1.00 30.36 613 VAL A CA 1
ATOM 4747 C C . VAL A 1 613 ? -6.246 -33.689 28.101 1.00 30.36 613 VAL A C 1
ATOM 4749 O O . VAL A 1 613 ? -6.583 -32.730 28.800 1.00 30.36 613 VAL A O 1
ATOM 4752 N N . PRO A 1 614 ? -5.162 -34.428 28.405 1.00 27.56 614 PRO A N 1
ATOM 4753 C CA . PRO A 1 614 ? -4.303 -34.106 29.537 1.00 27.56 614 PRO A CA 1
ATOM 4754 C C . PRO A 1 614 ? -3.589 -32.769 29.303 1.00 27.56 614 PRO A C 1
ATOM 4756 O O . PRO A 1 614 ? -3.164 -32.461 28.189 1.00 27.56 614 PRO A O 1
ATOM 4759 N N . ALA A 1 615 ? -3.467 -31.981 30.372 1.00 27.48 615 ALA A N 1
ATOM 4760 C CA . ALA A 1 615 ? -2.767 -30.703 30.369 1.00 27.48 615 ALA A CA 1
ATOM 4761 C C . ALA A 1 615 ? -1.329 -30.860 29.828 1.00 27.48 615 ALA A C 1
ATOM 4763 O O . ALA A 1 615 ? -0.636 -31.803 30.226 1.00 27.48 615 ALA A O 1
ATOM 4764 N N . PRO A 1 616 ? -0.853 -29.962 28.945 1.00 30.78 616 PRO A N 1
ATOM 4765 C CA . PRO A 1 616 ? 0.533 -29.990 28.507 1.00 30.78 616 PRO A CA 1
ATOM 4766 C C . PRO A 1 616 ? 1.452 -29.705 29.699 1.00 30.78 616 PRO A C 1
ATOM 4768 O O . PRO A 1 616 ? 1.202 -28.800 30.496 1.00 30.78 616 PRO A O 1
ATOM 4771 N N . ALA A 1 617 ? 2.506 -30.513 29.819 1.00 30.61 617 ALA A N 1
ATOM 4772 C CA . ALA A 1 617 ? 3.533 -30.369 30.839 1.00 30.61 617 ALA A CA 1
ATOM 4773 C C . ALA A 1 617 ? 4.099 -28.940 30.845 1.00 30.61 617 ALA A C 1
ATOM 4775 O O . ALA A 1 617 ? 4.344 -28.347 29.793 1.00 30.61 617 ALA A O 1
ATOM 4776 N N . SER A 1 618 ? 4.299 -28.404 32.049 1.00 31.11 618 SER A N 1
ATOM 4777 C CA . SER A 1 618 ? 4.927 -27.110 32.307 1.00 31.11 618 SER A CA 1
ATOM 4778 C C . SER A 1 618 ? 6.203 -26.937 31.481 1.00 31.11 618 SER A C 1
ATOM 4780 O O . SER A 1 618 ? 7.107 -27.772 31.557 1.00 31.11 618 SER A O 1
ATOM 4782 N N . ALA A 1 619 ? 6.278 -25.840 30.726 1.00 30.12 619 ALA A N 1
ATOM 4783 C CA . ALA A 1 619 ? 7.498 -25.415 30.055 1.00 30.12 619 ALA A CA 1
ATOM 4784 C C . ALA A 1 619 ? 8.651 -25.295 31.074 1.00 30.12 619 ALA A C 1
ATOM 4786 O O . ALA A 1 619 ? 8.421 -24.820 32.192 1.00 30.12 619 ALA A O 1
ATOM 4787 N N . PRO A 1 620 ? 9.879 -25.721 30.728 1.00 28.69 620 PRO A N 1
ATOM 4788 C CA . PRO A 1 620 ? 11.014 -25.581 31.623 1.00 28.69 620 PRO A CA 1
ATOM 4789 C C . PRO A 1 620 ? 11.333 -24.095 31.832 1.00 28.69 620 PRO A C 1
ATOM 4791 O O . PRO A 1 620 ? 11.234 -23.284 30.910 1.00 28.69 620 PRO A O 1
ATOM 4794 N N . ALA A 1 621 ? 11.711 -23.747 33.062 1.00 32.12 621 ALA A N 1
ATOM 4795 C CA . ALA A 1 621 ? 12.252 -22.435 33.403 1.00 32.12 621 ALA A CA 1
ATOM 4796 C C . ALA A 1 621 ? 13.485 -22.115 32.529 1.00 32.12 621 ALA A C 1
ATOM 4798 O O . ALA A 1 621 ? 14.180 -23.048 32.115 1.00 32.12 621 ALA A O 1
ATOM 4799 N N . PRO A 1 622 ? 13.782 -20.830 32.247 1.00 34.97 622 PRO A N 1
ATOM 4800 C CA . PRO A 1 622 ? 14.925 -20.452 31.425 1.00 34.97 622 PRO A CA 1
ATOM 4801 C C . PRO A 1 622 ? 16.220 -20.775 32.180 1.00 34.97 622 PRO A C 1
ATOM 4803 O O . PRO A 1 622 ? 16.671 -20.010 33.027 1.00 34.97 622 PRO A O 1
ATOM 4806 N N . GLY A 1 623 ? 16.767 -21.958 31.912 1.00 30.30 623 GLY A N 1
ATOM 4807 C CA . GLY A 1 623 ? 18.104 -22.368 32.318 1.00 30.30 623 GLY A CA 1
ATOM 4808 C C . GLY A 1 623 ? 19.128 -21.910 31.285 1.00 30.30 623 GLY A C 1
ATOM 4809 O O . GLY A 1 623 ? 18.836 -21.883 30.089 1.00 30.30 623 GLY A O 1
ATOM 4810 N N . ASP A 1 624 ? 20.309 -21.541 31.774 1.00 34.34 624 ASP A N 1
ATOM 4811 C CA . ASP A 1 624 ? 21.459 -21.069 31.006 1.00 34.34 624 ASP A CA 1
ATOM 4812 C C . ASP A 1 624 ? 21.681 -21.866 29.713 1.00 34.34 624 ASP A C 1
ATOM 4814 O O . ASP A 1 624 ? 22.042 -23.046 29.720 1.00 34.34 624 ASP A O 1
ATOM 4818 N N . VAL A 1 625 ? 21.461 -21.198 28.580 1.00 34.03 625 VAL A N 1
ATOM 4819 C CA . VAL A 1 625 ? 21.671 -21.771 27.253 1.00 34.03 625 VAL A CA 1
ATOM 4820 C C . VAL A 1 625 ? 23.170 -21.763 26.973 1.00 34.03 625 VAL A C 1
ATOM 4822 O O . VAL A 1 625 ? 23.786 -20.712 26.792 1.00 34.03 625 VAL A O 1
ATOM 4825 N N . ALA A 1 626 ? 23.757 -22.956 26.954 1.00 31.50 626 ALA A N 1
ATOM 4826 C CA . ALA A 1 626 ? 25.112 -23.186 26.486 1.00 31.50 626 ALA A CA 1
ATOM 4827 C C . ALA A 1 626 ? 25.308 -22.595 25.075 1.00 31.50 626 ALA A C 1
ATOM 4829 O O . ALA A 1 626 ? 24.442 -22.707 24.207 1.00 31.50 626 ALA A O 1
ATOM 4830 N N . ALA A 1 627 ? 26.463 -21.972 24.843 1.00 37.12 627 ALA A N 1
ATOM 4831 C CA . ALA A 1 627 ? 26.875 -21.457 23.542 1.00 37.12 627 ALA A CA 1
ATOM 4832 C C . ALA A 1 627 ? 26.788 -22.561 22.464 1.00 37.12 627 ALA A C 1
ATOM 4834 O O . ALA A 1 627 ? 27.565 -23.513 22.515 1.00 37.12 627 ALA A O 1
ATOM 4835 N N . GLY A 1 628 ? 25.857 -22.454 21.502 1.00 36.28 628 GLY A N 1
ATOM 4836 C CA . GLY A 1 628 ? 25.682 -23.522 20.507 1.00 36.28 628 GLY A CA 1
ATOM 4837 C C . GLY A 1 628 ? 24.749 -23.290 19.313 1.00 36.28 628 GLY A C 1
ATOM 4838 O O . GLY A 1 628 ? 25.123 -23.709 18.226 1.00 36.28 628 GLY A O 1
ATOM 4839 N N . ASP A 1 629 ? 23.614 -22.594 19.438 1.00 37.94 629 ASP A N 1
ATOM 4840 C CA . ASP A 1 629 ? 22.678 -22.413 18.308 1.00 37.94 629 ASP A CA 1
ATOM 4841 C C . ASP A 1 629 ? 22.678 -20.967 17.800 1.00 37.94 629 ASP A C 1
ATOM 4843 O O . ASP A 1 629 ? 21.948 -20.100 18.282 1.00 37.94 629 ASP A O 1
ATOM 4847 N N . ARG A 1 630 ? 23.510 -20.674 16.794 1.00 44.47 630 ARG A N 1
ATOM 4848 C CA . ARG A 1 630 ? 23.341 -19.437 16.019 1.00 44.47 630 ARG A CA 1
ATOM 4849 C C . ARG A 1 630 ? 22.141 -19.613 15.090 1.00 44.47 630 ARG A C 1
ATOM 4851 O O . ARG A 1 630 ? 22.218 -20.374 14.130 1.00 44.47 630 ARG A O 1
ATOM 4858 N N . VAL A 1 631 ? 21.059 -18.880 15.355 1.00 61.75 631 VAL A N 1
ATOM 4859 C CA . VAL A 1 631 ? 19.961 -18.680 14.396 1.00 61.75 631 VAL A CA 1
ATOM 4860 C C . VAL A 1 631 ? 20.571 -18.192 13.077 1.00 61.75 631 VAL A C 1
ATOM 4862 O O . VAL A 1 631 ? 21.318 -17.211 13.066 1.00 61.75 631 VAL A O 1
ATOM 4865 N N . ARG A 1 632 ? 20.324 -18.916 11.977 1.00 80.50 632 ARG A N 1
ATOM 4866 C CA . ARG A 1 632 ? 20.854 -18.558 10.652 1.00 80.50 632 ARG A CA 1
ATOM 4867 C C . ARG A 1 632 ? 20.314 -17.182 10.216 1.00 80.50 632 ARG A C 1
ATOM 4869 O O . ARG A 1 632 ? 19.114 -16.961 10.396 1.00 80.50 632 ARG A O 1
ATOM 4876 N N . PRO A 1 633 ? 21.141 -16.279 9.648 1.00 89.88 633 PRO A N 1
ATOM 4877 C CA . PRO A 1 633 ? 20.660 -14.973 9.206 1.00 89.88 633 PRO A CA 1
ATOM 4878 C C . PRO A 1 633 ? 19.633 -15.095 8.076 1.00 89.88 633 PRO A C 1
ATOM 4880 O O . PRO A 1 633 ? 19.863 -15.828 7.115 1.00 89.88 633 PRO A O 1
ATOM 4883 N N . ARG A 1 634 ? 18.536 -14.344 8.169 1.00 94.00 634 ARG A N 1
ATOM 4884 C CA . ARG A 1 634 ? 17.439 -14.318 7.196 1.00 94.00 634 ARG A CA 1
ATOM 4885 C C . ARG A 1 634 ? 17.678 -13.277 6.103 1.00 94.00 634 ARG A C 1
ATOM 4887 O O . ARG A 1 634 ? 18.012 -12.131 6.409 1.00 94.00 634 ARG A O 1
ATOM 4894 N N . LEU A 1 635 ? 17.469 -13.649 4.841 1.00 96.75 635 LEU A N 1
ATOM 4895 C CA . LEU A 1 635 ? 17.551 -12.754 3.683 1.00 96.75 635 LEU A CA 1
ATOM 4896 C C . LEU A 1 635 ? 16.173 -12.522 3.048 1.00 96.75 635 LEU A C 1
ATOM 4898 O O . LEU A 1 635 ? 15.532 -13.451 2.555 1.00 96.75 635 LEU A O 1
ATOM 4902 N N . LEU A 1 636 ? 15.766 -11.253 2.988 1.00 97.56 636 LEU A N 1
ATOM 4903 C CA . LEU A 1 636 ? 14.570 -10.784 2.291 1.00 97.56 636 LEU A CA 1
ATOM 4904 C C . LEU A 1 636 ? 14.927 -10.208 0.917 1.00 97.56 636 LEU A C 1
ATOM 4906 O O . LEU A 1 636 ? 15.785 -9.328 0.797 1.00 97.56 636 LEU A O 1
ATOM 4910 N N . VAL A 1 637 ? 14.191 -10.635 -0.108 1.00 97.50 637 VAL A N 1
ATOM 4911 C CA . VAL A 1 637 ? 14.186 -10.009 -1.433 1.00 97.50 637 VAL A CA 1
ATOM 4912 C C . VAL A 1 637 ? 12.923 -9.173 -1.610 1.00 97.50 637 VAL A C 1
ATOM 4914 O O . VAL A 1 637 ? 11.819 -9.665 -1.380 1.00 97.50 637 VAL A O 1
ATOM 4917 N N . ALA A 1 638 ? 13.062 -7.937 -2.095 1.00 95.88 638 ALA A N 1
ATOM 4918 C CA . ALA A 1 638 ? 11.924 -7.164 -2.592 1.00 95.88 638 ALA A CA 1
ATOM 4919 C C . ALA A 1 638 ? 12.103 -6.731 -4.048 1.00 95.88 638 ALA A C 1
ATOM 4921 O O . ALA A 1 638 ? 13.190 -6.326 -4.463 1.00 95.88 638 ALA A O 1
ATOM 4922 N N . THR A 1 639 ? 11.027 -6.805 -4.834 1.00 93.69 639 THR A N 1
ATOM 4923 C CA . THR A 1 639 ? 11.079 -6.478 -6.264 1.00 93.69 639 THR A CA 1
ATOM 4924 C C . THR A 1 639 ? 9.751 -5.990 -6.832 1.00 93.69 639 THR A C 1
ATOM 4926 O O . THR A 1 639 ? 8.693 -6.158 -6.235 1.00 93.69 639 THR A O 1
ATOM 4929 N N . CYS A 1 640 ? 9.816 -5.369 -8.008 1.00 91.69 640 CYS A N 1
ATOM 4930 C CA . CYS A 1 640 ? 8.678 -4.911 -8.794 1.00 91.69 640 CYS A CA 1
ATOM 4931 C C . CYS A 1 640 ? 8.620 -5.691 -10.112 1.00 91.69 640 CYS A C 1
ATOM 4933 O O . CYS A 1 640 ? 9.603 -5.728 -10.849 1.00 91.69 640 CYS A O 1
ATOM 4935 N N . MET A 1 641 ? 7.460 -6.248 -10.453 1.00 91.50 641 MET A N 1
ATOM 4936 C CA . MET A 1 641 ? 7.253 -7.038 -11.665 1.00 91.50 641 MET A CA 1
ATOM 4937 C C . MET A 1 641 ? 6.145 -6.455 -12.541 1.00 91.50 641 MET A C 1
ATOM 4939 O O . MET A 1 641 ? 5.138 -5.937 -12.057 1.00 91.50 641 MET A O 1
ATOM 4943 N N . ARG A 1 642 ? 6.335 -6.561 -13.857 1.00 88.62 642 ARG A N 1
ATOM 4944 C CA . ARG A 1 642 ? 5.331 -6.239 -14.874 1.00 88.62 642 ARG A CA 1
ATOM 4945 C C . ARG A 1 642 ? 5.483 -7.190 -16.043 1.00 88.62 642 ARG A C 1
ATOM 4947 O O . ARG A 1 642 ? 6.507 -7.119 -16.716 1.00 88.62 642 ARG A O 1
ATOM 4954 N N . ASP A 1 643 ? 4.475 -8.009 -16.301 1.00 91.62 643 ASP A N 1
ATOM 4955 C CA . ASP A 1 643 ? 4.480 -8.998 -17.384 1.00 91.62 643 ASP A CA 1
ATOM 4956 C C . ASP A 1 643 ? 5.742 -9.888 -17.379 1.00 91.62 643 ASP A C 1
ATOM 4958 O O . ASP A 1 643 ? 6.481 -9.967 -18.362 1.00 91.62 643 ASP A O 1
ATOM 4962 N N . GLU A 1 644 ? 6.041 -10.485 -16.221 1.00 94.25 644 GLU A N 1
ATOM 4963 C CA . GLU A 1 644 ? 7.166 -11.418 -16.027 1.00 94.25 644 GLU A CA 1
ATOM 4964 C C . GLU A 1 644 ? 6.688 -12.863 -15.825 1.00 94.25 644 GLU A C 1
ATOM 4966 O O . GLU A 1 644 ? 7.500 -13.744 -15.552 1.00 94.25 644 GLU A O 1
ATOM 4971 N N . GLY A 1 645 ? 5.386 -13.129 -15.968 1.00 95.06 645 GLY A N 1
ATOM 4972 C CA . GLY A 1 645 ? 4.720 -14.378 -15.608 1.00 95.06 645 GLY A CA 1
ATOM 4973 C C . GLY A 1 645 ? 5.408 -15.647 -16.122 1.00 95.06 645 GLY A C 1
ATOM 4974 O O . GLY A 1 645 ? 5.545 -16.584 -15.336 1.00 95.06 645 GLY A O 1
ATOM 4975 N N . PRO A 1 646 ? 5.909 -15.697 -17.374 1.00 96.19 646 PRO A N 1
ATOM 4976 C CA . PRO A 1 646 ? 6.653 -16.854 -17.873 1.00 96.19 646 PRO A CA 1
ATOM 4977 C C . PRO A 1 646 ? 7.924 -17.199 -17.077 1.00 96.19 646 PRO A C 1
ATOM 4979 O O . PRO A 1 646 ? 8.333 -18.357 -17.088 1.00 96.19 646 PRO A O 1
ATOM 4982 N N . PHE A 1 647 ? 8.522 -16.224 -16.388 1.00 95.75 647 PHE A N 1
ATOM 4983 C CA . PHE A 1 647 ? 9.843 -16.307 -15.749 1.00 95.75 647 PHE A CA 1
ATOM 4984 C C . PHE A 1 647 ? 9.781 -16.330 -14.209 1.00 95.75 647 PHE A C 1
ATOM 4986 O O . PHE A 1 647 ? 10.788 -16.578 -13.552 1.00 95.75 647 PHE A O 1
ATOM 4993 N N . VAL A 1 648 ? 8.612 -16.072 -13.604 1.00 95.69 648 VAL A N 1
ATOM 4994 C CA . VAL A 1 648 ? 8.476 -15.954 -12.136 1.00 95.69 648 VAL A CA 1
ATOM 4995 C C . VAL A 1 648 ? 8.839 -17.251 -11.412 1.00 95.69 648 VAL A C 1
ATOM 4997 O O . VAL A 1 648 ? 9.544 -17.202 -10.407 1.00 95.69 648 VAL A O 1
ATOM 5000 N N . LEU A 1 649 ? 8.363 -18.405 -11.895 1.00 96.94 649 LEU A N 1
ATOM 5001 C CA . LEU A 1 649 ? 8.523 -19.675 -11.176 1.00 96.94 649 LEU A CA 1
ATOM 5002 C C . LEU A 1 649 ? 9.971 -20.153 -11.132 1.00 96.94 649 LEU A C 1
ATOM 5004 O O . LEU A 1 649 ? 10.426 -20.582 -10.077 1.00 96.94 649 LEU A O 1
ATOM 5008 N N . GLU A 1 650 ? 10.711 -20.039 -12.236 1.00 95.25 650 GLU A N 1
ATOM 5009 C CA . GLU A 1 650 ? 12.142 -20.363 -12.245 1.00 95.25 650 GLU A CA 1
ATOM 5010 C C . GLU A 1 650 ? 12.934 -19.419 -11.334 1.00 95.25 650 GLU A C 1
ATOM 5012 O O . GLU A 1 650 ? 13.794 -19.868 -10.579 1.00 95.25 650 GLU A O 1
ATOM 5017 N N . TRP A 1 651 ? 12.612 -18.122 -11.353 1.00 96.50 651 TRP A N 1
ATOM 5018 C CA . TRP A 1 651 ? 13.284 -17.123 -10.532 1.00 96.50 651 TRP A CA 1
ATOM 5019 C C . TRP A 1 651 ? 13.040 -17.388 -9.046 1.00 96.50 651 TRP A C 1
ATOM 5021 O O . TRP A 1 651 ? 13.982 -17.386 -8.255 1.00 96.50 651 TRP A O 1
ATOM 5031 N N . LEU A 1 652 ? 11.796 -17.674 -8.664 1.00 97.25 652 LEU A N 1
ATOM 5032 C CA . LEU A 1 652 ? 11.439 -17.970 -7.281 1.00 97.25 652 LEU A CA 1
ATOM 5033 C C . LEU A 1 652 ? 12.053 -19.295 -6.812 1.00 97.25 652 LEU A C 1
ATOM 5035 O O . LEU A 1 652 ? 12.658 -19.341 -5.742 1.00 97.25 652 LEU A O 1
ATOM 5039 N N . ALA A 1 653 ? 11.945 -20.352 -7.625 1.00 97.12 653 ALA A N 1
ATOM 5040 C CA . ALA A 1 653 ? 12.501 -21.665 -7.312 1.00 97.12 653 ALA A CA 1
ATOM 5041 C C . ALA A 1 653 ? 14.017 -21.616 -7.121 1.00 97.12 653 ALA A C 1
ATOM 5043 O O . ALA A 1 653 ? 14.539 -22.174 -6.158 1.00 97.12 653 ALA A O 1
ATOM 5044 N N . TRP A 1 654 ? 14.716 -20.903 -8.007 1.00 96.38 654 TRP A N 1
ATOM 5045 C CA . TRP A 1 654 ? 16.152 -20.693 -7.906 1.00 96.38 654 TRP A CA 1
ATOM 5046 C C . TRP A 1 654 ? 16.532 -20.045 -6.575 1.00 96.38 654 TRP A C 1
ATOM 5048 O O . TRP A 1 654 ? 17.364 -20.570 -5.839 1.00 96.38 654 TRP A O 1
ATOM 5058 N N . HIS A 1 655 ? 15.893 -18.927 -6.231 1.00 96.75 655 HIS A N 1
ATOM 5059 C CA . HIS A 1 655 ? 16.249 -18.182 -5.029 1.00 96.75 655 HIS A CA 1
ATOM 5060 C C . HIS A 1 655 ? 15.891 -18.933 -3.739 1.00 96.75 655 HIS A C 1
ATOM 5062 O O . HIS A 1 655 ? 16.695 -18.946 -2.804 1.00 96.75 655 HIS A O 1
ATOM 5068 N N . LYS A 1 656 ? 14.754 -19.639 -3.705 1.00 96.31 656 LYS A N 1
ATOM 5069 C CA . LYS A 1 656 ? 14.399 -20.526 -2.584 1.00 96.31 656 LYS A CA 1
ATOM 5070 C C . LYS A 1 656 ? 15.402 -21.672 -2.438 1.00 96.31 656 LYS A C 1
ATOM 5072 O O . LYS A 1 656 ? 15.850 -21.940 -1.329 1.00 96.31 656 LYS A O 1
ATOM 5077 N N . ALA A 1 657 ? 15.838 -22.278 -3.542 1.00 94.75 657 ALA A N 1
ATOM 5078 C CA . ALA A 1 657 ? 16.864 -23.321 -3.527 1.00 94.75 657 ALA A CA 1
ATOM 5079 C C . ALA A 1 657 ? 18.251 -22.818 -3.087 1.00 94.75 657 ALA A C 1
ATOM 5081 O O . ALA A 1 657 ? 19.009 -23.569 -2.478 1.00 94.75 657 ALA A O 1
ATOM 5082 N N . THR A 1 658 ? 18.584 -21.549 -3.352 1.00 94.25 658 THR A N 1
ATOM 5083 C CA . THR A 1 658 ? 19.816 -20.919 -2.837 1.00 94.25 658 THR A CA 1
ATOM 5084 C C . THR A 1 658 ? 19.731 -20.506 -1.365 1.00 94.25 658 THR A C 1
ATOM 5086 O O . THR A 1 658 ? 20.739 -20.069 -0.813 1.00 94.25 658 THR A O 1
ATOM 5089 N N . GLY A 1 659 ? 18.564 -20.634 -0.726 1.00 94.12 659 GLY A N 1
ATOM 5090 C CA . GLY A 1 659 ? 18.377 -20.358 0.700 1.00 94.12 659 GLY A CA 1
ATOM 5091 C C . GLY A 1 659 ? 17.790 -18.996 1.051 1.00 94.12 659 GLY A C 1
ATOM 5092 O O . GLY A 1 659 ? 17.855 -18.605 2.211 1.00 94.12 659 GLY A O 1
ATOM 5093 N N . ILE A 1 660 ? 17.237 -18.255 0.084 1.00 95.62 660 ILE A N 1
ATOM 5094 C CA . ILE A 1 660 ? 16.547 -16.988 0.370 1.00 95.62 660 ILE A CA 1
ATOM 5095 C C . ILE A 1 660 ? 15.232 -17.262 1.111 1.00 95.62 660 ILE A C 1
ATOM 5097 O O . ILE A 1 660 ? 14.446 -18.118 0.703 1.00 95.62 660 ILE A O 1
ATOM 5101 N N . ASP A 1 661 ? 14.987 -16.506 2.182 1.00 94.31 661 ASP A N 1
ATOM 5102 C CA . ASP A 1 661 ? 13.948 -16.805 3.172 1.00 94.31 661 ASP A CA 1
ATOM 5103 C C . ASP A 1 661 ? 12.586 -16.195 2.869 1.00 94.31 661 ASP A C 1
ATOM 5105 O O . ASP A 1 661 ? 11.557 -16.782 3.202 1.00 94.31 661 ASP A O 1
ATOM 5109 N N . ALA A 1 662 ? 12.572 -14.988 2.306 1.00 94.50 662 ALA A N 1
ATOM 5110 C CA . ALA A 1 662 ? 11.350 -14.219 2.138 1.00 94.50 662 ALA A CA 1
ATOM 5111 C C . ALA A 1 662 ? 11.375 -13.379 0.861 1.00 94.50 662 ALA A C 1
ATOM 5113 O O . ALA A 1 662 ? 12.420 -12.887 0.427 1.00 94.50 662 ALA A O 1
ATOM 5114 N N . PHE A 1 663 ? 10.187 -13.175 0.294 1.00 97.75 663 PHE A N 1
ATOM 5115 C CA . PHE A 1 663 ? 9.984 -12.431 -0.942 1.00 97.75 663 PHE A CA 1
ATOM 5116 C C . PHE A 1 663 ? 8.807 -11.475 -0.780 1.00 97.75 663 PHE A C 1
ATOM 5118 O O . PHE A 1 663 ? 7.701 -11.909 -0.469 1.00 97.75 663 PHE A O 1
ATOM 5125 N N . VAL A 1 664 ? 9.028 -10.189 -1.042 1.00 97.12 664 VAL A N 1
ATOM 5126 C CA . VAL A 1 664 ? 7.963 -9.192 -1.196 1.00 97.12 664 VAL A CA 1
ATOM 5127 C C . VAL A 1 664 ? 7.950 -8.739 -2.650 1.00 97.12 664 VAL A C 1
ATOM 5129 O O . VAL A 1 664 ? 8.867 -8.064 -3.124 1.00 97.12 664 VAL A O 1
ATOM 5132 N N . ILE A 1 665 ? 6.912 -9.126 -3.382 1.00 96.25 665 ILE A N 1
ATOM 5133 C CA . ILE A 1 665 ? 6.798 -8.852 -4.813 1.00 96.25 665 ILE A CA 1
ATOM 5134 C C . ILE A 1 665 ? 5.652 -7.879 -5.045 1.00 96.25 665 ILE A C 1
ATOM 5136 O O . ILE A 1 665 ? 4.509 -8.135 -4.669 1.00 96.25 665 ILE A O 1
ATOM 5140 N N . TYR A 1 666 ? 5.961 -6.773 -5.712 1.00 93.50 666 TYR A N 1
ATOM 5141 C CA . TYR A 1 666 ? 4.980 -5.792 -6.145 1.00 93.50 666 TYR A CA 1
ATOM 5142 C C . TYR A 1 666 ? 4.654 -5.988 -7.619 1.00 93.50 666 TYR A C 1
ATOM 5144 O O . TYR A 1 666 ? 5.563 -5.963 -8.448 1.00 93.50 666 TYR A O 1
ATOM 5152 N N . SER A 1 667 ? 3.381 -6.134 -7.978 1.00 88.69 667 SER A N 1
ATOM 5153 C CA . SER A 1 667 ? 2.980 -6.174 -9.390 1.00 88.69 667 SER A CA 1
ATOM 5154 C C . SER A 1 667 ? 2.497 -4.810 -9.888 1.00 88.69 667 SER A C 1
ATOM 5156 O O . SER A 1 667 ? 1.780 -4.079 -9.199 1.00 88.69 667 SER A O 1
ATOM 5158 N N . ASN A 1 668 ? 2.887 -4.472 -11.119 1.00 82.31 668 ASN A N 1
ATOM 5159 C CA . ASN A 1 668 ? 2.561 -3.209 -11.776 1.00 82.31 668 ASN A CA 1
ATOM 5160 C C . ASN A 1 668 ? 1.898 -3.492 -13.121 1.00 82.31 668 ASN A C 1
ATOM 5162 O O . ASN A 1 668 ? 2.547 -3.982 -14.038 1.00 82.31 668 ASN A O 1
ATOM 5166 N N . ASP A 1 669 ? 0.612 -3.172 -13.246 1.00 77.00 669 ASP A N 1
ATOM 5167 C CA . ASP A 1 669 ? -0.126 -3.190 -14.514 1.00 77.00 669 ASP A CA 1
ATOM 5168 C C . ASP A 1 669 ? 0.111 -4.403 -15.423 1.00 77.00 669 ASP A C 1
ATOM 5170 O O . ASP A 1 669 ? 0.313 -4.265 -16.631 1.00 77.00 669 ASP A O 1
ATOM 5174 N N . CYS A 1 670 ? 0.058 -5.595 -14.825 1.00 85.88 670 CYS A N 1
ATOM 5175 C CA . CYS A 1 670 ? 0.223 -6.846 -15.551 1.00 85.88 670 CYS A CA 1
ATOM 5176 C C . CYS A 1 670 ? -0.997 -7.136 -16.442 1.00 85.88 670 CYS A C 1
ATOM 5178 O O . CYS A 1 670 ? -2.157 -6.951 -16.051 1.00 85.88 670 CYS A O 1
ATOM 5180 N N . THR A 1 671 ? -0.713 -7.602 -17.651 1.00 87.81 671 THR A N 1
ATOM 5181 C CA . THR A 1 671 ? -1.647 -7.997 -18.707 1.00 87.81 671 THR A CA 1
ATOM 5182 C C . THR A 1 671 ? -1.488 -9.471 -19.090 1.00 87.81 671 THR A C 1
ATOM 5184 O O . THR A 1 671 ? -2.429 -10.088 -19.596 1.00 87.81 671 THR A O 1
ATOM 5187 N N . ASP A 1 672 ? -0.343 -10.080 -18.781 1.00 91.06 672 ASP A N 1
ATOM 5188 C CA . ASP A 1 672 ? -0.050 -11.489 -19.060 1.00 91.06 672 ASP A CA 1
ATOM 5189 C C . ASP A 1 672 ? -0.573 -12.470 -17.990 1.00 91.06 672 ASP A C 1
ATOM 5191 O O . ASP A 1 672 ? -0.538 -13.674 -18.207 1.00 91.06 672 ASP A O 1
ATOM 5195 N N . GLY A 1 673 ? -1.116 -11.980 -16.872 1.00 92.19 673 GLY A N 1
ATOM 5196 C CA . GLY A 1 673 ? -1.552 -12.815 -15.744 1.00 92.19 673 GLY A CA 1
ATOM 5197 C C . GLY A 1 673 ? -0.484 -13.052 -14.669 1.00 92.19 673 GLY A C 1
ATOM 5198 O O . GLY A 1 673 ? -0.712 -13.866 -13.777 1.00 92.19 673 GLY A O 1
ATOM 5199 N N . THR A 1 674 ? 0.649 -12.338 -14.706 1.00 94.25 674 THR A N 1
ATOM 5200 C CA . THR A 1 674 ? 1.680 -12.355 -13.646 1.00 94.25 674 THR A CA 1
ATOM 5201 C C . THR A 1 674 ? 1.073 -12.157 -12.256 1.00 94.25 674 THR A C 1
ATOM 5203 O O . THR A 1 674 ? 1.412 -12.870 -11.322 1.00 94.25 674 THR A O 1
ATOM 5206 N N . ASP A 1 675 ? 0.154 -11.206 -12.112 1.00 91.94 675 ASP A N 1
ATOM 5207 C CA . ASP A 1 675 ? -0.540 -10.904 -10.861 1.00 91.94 675 ASP A CA 1
ATOM 5208 C C . ASP A 1 675 ? -1.457 -12.046 -10.398 1.00 91.94 675 ASP A C 1
ATOM 5210 O O . ASP A 1 675 ? -1.519 -12.324 -9.204 1.00 91.94 675 ASP A O 1
ATOM 5214 N N . ASP A 1 676 ? -2.124 -12.746 -11.323 1.00 91.44 676 ASP A N 1
ATOM 5215 C CA . ASP A 1 676 ? -2.899 -13.954 -11.003 1.00 91.44 676 ASP A CA 1
ATOM 5216 C C . ASP A 1 676 ? -1.994 -15.074 -10.457 1.00 91.44 676 ASP A C 1
ATOM 5218 O O . ASP A 1 676 ? -2.364 -15.762 -9.507 1.00 91.44 676 ASP A O 1
ATOM 5222 N N . LEU A 1 677 ? -0.818 -15.264 -11.064 1.00 96.00 677 LEU A N 1
ATOM 5223 C CA . LEU A 1 677 ? 0.167 -16.258 -10.635 1.00 96.00 677 LEU A CA 1
ATOM 5224 C C . LEU A 1 677 ? 0.749 -15.905 -9.257 1.00 96.00 677 LEU A C 1
ATOM 5226 O O . LEU A 1 677 ? 0.820 -16.767 -8.384 1.00 96.00 677 LEU A O 1
ATOM 5230 N N . LEU A 1 678 ? 1.116 -14.638 -9.045 1.00 96.19 678 LEU A N 1
ATOM 5231 C CA . LEU A 1 678 ? 1.626 -14.151 -7.762 1.00 96.19 678 LEU A CA 1
ATOM 5232 C C . LEU A 1 678 ? 0.577 -14.255 -6.647 1.00 96.19 678 LEU A C 1
ATOM 5234 O O . LEU A 1 678 ? 0.923 -14.652 -5.542 1.00 96.19 678 LEU A O 1
ATOM 5238 N N . ASP A 1 679 ? -0.701 -13.980 -6.937 1.00 92.94 679 ASP A N 1
ATOM 5239 C CA . ASP A 1 679 ? -1.811 -14.167 -5.989 1.00 92.94 679 ASP A CA 1
ATOM 5240 C C . ASP A 1 679 ? -1.930 -15.628 -5.506 1.00 92.94 679 ASP A C 1
ATOM 5242 O O . ASP A 1 679 ? -2.245 -15.865 -4.340 1.00 92.94 679 ASP A O 1
ATOM 5246 N N . LEU A 1 680 ? -1.695 -16.613 -6.385 1.00 93.69 680 LEU A N 1
ATOM 5247 C CA . LEU A 1 680 ? -1.729 -18.039 -6.028 1.00 93.69 680 LEU A CA 1
ATOM 5248 C C . LEU A 1 680 ? -0.533 -18.446 -5.160 1.00 93.69 680 LEU A C 1
ATOM 5250 O O . LEU A 1 680 ? -0.694 -19.225 -4.225 1.00 93.69 680 LEU A O 1
ATOM 5254 N N . LEU A 1 681 ? 0.653 -17.914 -5.459 1.00 96.25 681 LEU A N 1
ATOM 5255 C CA . LEU A 1 681 ? 1.865 -18.163 -4.676 1.00 96.25 681 LEU A CA 1
ATOM 5256 C C . LEU A 1 681 ? 1.777 -17.521 -3.282 1.00 96.25 681 LEU A C 1
ATOM 5258 O O . LEU A 1 681 ? 2.145 -18.149 -2.294 1.00 96.25 681 LEU A O 1
ATOM 5262 N N . ASP A 1 682 ? 1.214 -16.315 -3.198 1.00 93.81 682 ASP A N 1
ATOM 5263 C CA . ASP A 1 682 ? 0.876 -15.636 -1.943 1.00 93.81 682 ASP A CA 1
ATOM 5264 C C . ASP A 1 682 ? -0.140 -16.445 -1.119 1.00 93.81 682 ASP A C 1
ATOM 5266 O O . ASP A 1 682 ? 0.059 -16.676 0.069 1.00 93.81 682 ASP A O 1
ATOM 5270 N N . ALA A 1 683 ? -1.176 -17.000 -1.766 1.00 88.50 683 ALA A N 1
ATOM 5271 C CA . ALA A 1 683 ? -2.144 -17.898 -1.119 1.00 88.50 683 ALA A CA 1
ATOM 5272 C C . ALA A 1 683 ? -1.519 -19.128 -0.469 1.00 88.50 683 ALA A C 1
ATOM 5274 O O . ALA A 1 683 ? -2.030 -19.617 0.535 1.00 88.50 683 ALA A O 1
ATOM 5275 N N . ALA A 1 684 ? -0.471 -19.652 -1.096 1.00 91.06 684 ALA A N 1
ATOM 5276 C CA . ALA A 1 684 ? 0.247 -20.826 -0.636 1.00 91.06 684 ALA A CA 1
ATOM 5277 C C . ALA A 1 684 ? 1.331 -20.489 0.404 1.00 91.06 684 ALA A C 1
ATOM 5279 O O . ALA A 1 684 ? 1.977 -21.403 0.908 1.00 91.06 684 ALA A O 1
ATOM 5280 N N . GLY A 1 685 ? 1.531 -19.205 0.733 1.00 91.50 685 GLY A N 1
ATOM 5281 C CA . GLY A 1 685 ? 2.549 -18.754 1.682 1.00 91.50 685 GLY A CA 1
ATOM 5282 C C . GLY A 1 685 ? 3.977 -18.777 1.127 1.00 91.50 685 GLY A C 1
ATOM 5283 O O . GLY A 1 685 ? 4.931 -18.768 1.900 1.00 91.50 685 GLY A O 1
ATOM 5284 N N . GLU A 1 686 ? 4.151 -18.818 -0.198 1.00 95.62 686 GLU A N 1
ATOM 5285 C CA . GLU A 1 686 ? 5.476 -18.898 -0.837 1.00 95.62 686 GLU A CA 1
ATOM 5286 C C . GLU A 1 686 ? 6.181 -17.544 -0.962 1.00 95.62 686 GLU A C 1
ATOM 5288 O O . GLU A 1 686 ? 7.403 -17.478 -1.103 1.00 95.62 686 GLU A O 1
ATOM 5293 N N . LEU A 1 687 ? 5.401 -16.466 -0.961 1.00 96.25 687 LEU A N 1
ATOM 5294 C CA . LEU A 1 687 ? 5.836 -15.078 -1.079 1.00 96.25 687 LEU A CA 1
ATOM 5295 C C . LEU A 1 687 ? 4.754 -14.159 -0.509 1.00 96.25 687 LEU A C 1
ATOM 5297 O O . LEU A 1 687 ? 3.648 -14.605 -0.229 1.00 96.25 687 LEU A O 1
ATOM 5301 N N . THR A 1 688 ? 5.052 -12.869 -0.391 1.00 95.12 688 THR A N 1
ATOM 5302 C CA . THR A 1 688 ? 4.056 -11.823 -0.144 1.00 95.12 688 THR A CA 1
ATOM 5303 C C . THR A 1 688 ? 3.840 -11.016 -1.421 1.00 95.12 688 THR A C 1
ATOM 5305 O O . THR A 1 688 ? 4.770 -10.370 -1.915 1.00 95.12 688 THR A O 1
ATOM 5308 N N . HIS A 1 689 ? 2.620 -11.039 -1.961 1.00 94.94 689 HIS A N 1
ATOM 5309 C CA . HIS A 1 689 ? 2.248 -10.269 -3.150 1.00 94.94 689 HIS A CA 1
ATOM 5310 C C . HIS A 1 689 ? 1.461 -9.016 -2.769 1.00 94.94 689 HIS A C 1
ATOM 5312 O O . HIS A 1 689 ? 0.363 -9.095 -2.221 1.00 94.94 689 HIS A O 1
ATOM 5318 N N . LEU A 1 690 ? 1.990 -7.841 -3.116 1.00 91.75 690 LEU A N 1
ATOM 5319 C CA . LEU A 1 690 ? 1.346 -6.563 -2.817 1.00 91.75 690 LEU A CA 1
ATOM 5320 C C . LEU A 1 690 ? 1.092 -5.739 -4.083 1.00 91.75 690 LEU A C 1
ATOM 5322 O O . LEU A 1 690 ? 1.912 -5.719 -5.003 1.00 91.75 690 LEU A O 1
ATOM 5326 N N . PRO A 1 691 ? -0.016 -4.986 -4.147 1.00 84.81 691 PRO A N 1
ATOM 5327 C CA . PRO A 1 691 ? -0.141 -3.934 -5.139 1.00 84.81 691 PRO A CA 1
ATOM 5328 C C . PRO A 1 691 ? 0.844 -2.806 -4.807 1.00 84.81 691 PRO A C 1
ATOM 5330 O O . PRO A 1 691 ? 1.031 -2.428 -3.649 1.00 84.81 691 PRO A O 1
ATOM 5333 N N . ASN A 1 692 ? 1.481 -2.237 -5.824 1.00 84.12 692 ASN A N 1
ATOM 5334 C CA . ASN A 1 692 ? 2.452 -1.175 -5.594 1.00 84.12 692 ASN A CA 1
ATOM 5335 C C . ASN A 1 692 ? 1.762 0.142 -5.168 1.00 84.12 692 ASN A C 1
ATOM 5337 O O . ASN A 1 692 ? 0.902 0.630 -5.909 1.00 84.12 692 ASN A O 1
ATOM 5341 N N . PRO A 1 693 ? 2.128 0.759 -4.023 1.00 74.69 693 PRO A N 1
ATOM 5342 C CA . PRO A 1 693 ? 1.478 1.978 -3.532 1.00 74.69 693 PRO A CA 1
ATOM 5343 C C . PRO A 1 693 ? 1.664 3.202 -4.443 1.00 74.69 693 PRO A C 1
ATOM 5345 O O . PRO A 1 693 ? 0.876 4.146 -4.343 1.00 74.69 693 PRO A O 1
ATOM 5348 N N . PHE A 1 694 ? 2.625 3.191 -5.383 1.00 69.44 694 PHE A N 1
ATOM 5349 C CA . PHE A 1 694 ? 2.886 4.314 -6.303 1.00 69.44 694 PHE A CA 1
ATOM 5350 C C . PHE A 1 694 ? 1.641 4.797 -7.067 1.00 69.44 694 PHE A C 1
ATOM 5352 O O . PHE A 1 694 ? 1.511 5.982 -7.378 1.00 69.44 694 PHE A O 1
ATOM 5359 N N . VAL A 1 695 ? 0.707 3.888 -7.374 1.00 59.69 695 VAL A N 1
ATOM 5360 C CA . VAL A 1 695 ? -0.555 4.211 -8.056 1.00 59.69 695 VAL A CA 1
ATOM 5361 C C . VAL A 1 695 ? -1.375 5.255 -7.296 1.00 59.69 695 VAL A C 1
ATOM 5363 O O . VAL A 1 695 ? -2.189 5.944 -7.912 1.00 59.69 695 VAL A O 1
ATOM 5366 N N . LEU A 1 696 ? -1.156 5.375 -5.983 1.00 59.44 696 LEU A N 1
ATOM 5367 C CA . LEU A 1 696 ? -1.849 6.287 -5.082 1.00 59.44 696 LEU A CA 1
ATOM 5368 C C . LEU A 1 696 ? -0.982 7.487 -4.678 1.00 59.44 696 LEU A C 1
ATOM 5370 O O . LEU A 1 696 ? -1.536 8.555 -4.410 1.00 59.44 696 LEU A O 1
ATOM 5374 N N . THR A 1 697 ? 0.348 7.335 -4.651 1.00 53.41 697 THR A N 1
ATOM 5375 C CA . THR A 1 697 ? 1.280 8.408 -4.255 1.00 53.41 697 THR A CA 1
ATOM 5376 C C . THR A 1 697 ? 1.674 9.319 -5.423 1.00 53.41 697 THR A C 1
ATOM 5378 O O . THR A 1 697 ? 1.906 10.512 -5.226 1.00 53.41 697 THR A O 1
ATOM 5381 N N . GLY A 1 698 ? 1.676 8.798 -6.657 1.00 52.19 698 GLY A N 1
ATOM 5382 C CA . GLY A 1 698 ? 2.126 9.521 -7.853 1.00 52.19 698 GLY A CA 1
ATOM 5383 C C . GLY A 1 698 ? 3.651 9.637 -7.977 1.00 52.19 698 GLY A C 1
ATOM 5384 O O . GLY A 1 698 ? 4.131 10.362 -8.849 1.00 52.19 698 GLY A O 1
ATOM 5385 N N . GLU A 1 699 ? 4.398 8.939 -7.121 1.00 51.94 699 GLU A N 1
ATOM 5386 C CA . GLU A 1 699 ? 5.859 8.860 -7.141 1.00 51.94 699 GLU A CA 1
ATOM 5387 C C . GLU A 1 699 ? 6.378 7.823 -8.149 1.00 51.94 699 GLU A C 1
ATOM 5389 O O . GLU A 1 699 ? 5.622 7.122 -8.826 1.00 51.94 699 GLU A O 1
ATOM 5394 N N . SER A 1 700 ? 7.705 7.700 -8.251 1.00 60.53 700 SER A N 1
ATOM 5395 C CA . SER A 1 700 ? 8.325 6.629 -9.026 1.00 60.53 700 SER A CA 1
ATOM 5396 C C . SER A 1 700 ? 8.049 5.252 -8.411 1.00 60.53 700 SER A C 1
ATOM 5398 O O . SER A 1 700 ? 8.277 5.033 -7.223 1.00 60.53 700 SER A O 1
ATOM 5400 N N . LEU A 1 701 ? 7.655 4.323 -9.280 1.00 66.12 701 LEU A N 1
ATOM 5401 C CA . LEU A 1 701 ? 7.261 2.936 -9.026 1.00 66.12 701 LEU A CA 1
ATOM 5402 C C . LEU A 1 701 ? 8.090 2.174 -7.972 1.00 66.12 701 LEU A C 1
ATOM 5404 O O . LEU A 1 701 ? 7.529 1.613 -7.038 1.00 66.12 701 LEU A O 1
ATOM 5408 N N . GLN A 1 702 ? 9.415 2.120 -8.118 1.00 69.50 702 GLN A N 1
ATOM 5409 C CA . GLN A 1 702 ? 10.259 1.281 -7.257 1.00 69.50 702 GLN A CA 1
ATOM 5410 C C . GLN A 1 702 ? 10.650 1.940 -5.923 1.00 69.50 702 GLN A C 1
ATOM 5412 O O . GLN A 1 702 ? 10.597 1.246 -4.913 1.00 69.50 702 GLN A O 1
ATOM 5417 N N . PRO A 1 703 ? 11.013 3.237 -5.856 1.00 79.06 703 PRO A N 1
ATOM 5418 C CA . PRO A 1 703 ? 11.248 3.901 -4.574 1.00 79.06 703 PRO A CA 1
ATOM 5419 C C . PRO A 1 703 ? 10.074 3.792 -3.598 1.00 79.06 703 PRO A C 1
ATOM 5421 O O . PRO A 1 703 ? 10.303 3.383 -2.466 1.00 79.06 703 PRO A O 1
ATOM 5424 N N . ALA A 1 704 ? 8.837 4.019 -4.054 1.00 79.06 704 ALA A N 1
ATOM 5425 C CA . ALA A 1 704 ? 7.650 3.872 -3.208 1.00 79.06 704 ALA A CA 1
ATOM 5426 C C . ALA A 1 704 ? 7.485 2.432 -2.686 1.00 79.06 704 ALA A C 1
ATOM 5428 O O . ALA A 1 704 ? 7.184 2.220 -1.516 1.00 79.06 704 ALA A O 1
ATOM 5429 N N . ALA A 1 705 ? 7.732 1.426 -3.533 1.00 86.88 705 ALA A N 1
ATOM 5430 C CA . ALA A 1 705 ? 7.695 0.022 -3.130 1.00 86.88 705 ALA A CA 1
ATOM 5431 C C . ALA A 1 705 ? 8.787 -0.331 -2.103 1.00 86.88 705 ALA A C 1
ATOM 5433 O O . ALA A 1 705 ? 8.522 -1.049 -1.142 1.00 86.88 705 ALA A O 1
ATOM 5434 N N . LEU A 1 706 ? 10.012 0.174 -2.271 1.00 87.94 706 LEU A N 1
ATOM 5435 C CA . LEU A 1 706 ? 11.113 -0.063 -1.328 1.00 87.94 706 LEU A CA 1
ATOM 5436 C C . LEU A 1 706 ? 10.900 0.654 0.008 1.00 87.94 706 LEU A C 1
ATOM 5438 O O . LEU A 1 706 ? 11.220 0.100 1.057 1.00 87.94 706 LEU A O 1
ATOM 5442 N N . GLU A 1 707 ? 10.358 1.869 -0.014 1.00 86.44 707 GLU A N 1
ATOM 5443 C CA . GLU A 1 707 ? 9.986 2.602 1.196 1.00 86.44 707 GLU A CA 1
ATOM 5444 C C . GLU A 1 707 ? 8.866 1.884 1.947 1.00 86.44 707 GLU A C 1
ATOM 5446 O O . GLU A 1 707 ? 9.004 1.599 3.132 1.00 86.44 707 GLU A O 1
ATOM 5451 N N . TYR A 1 708 ? 7.822 1.458 1.234 1.00 89.06 708 TYR A N 1
ATOM 5452 C CA . TYR A 1 708 ? 6.739 0.689 1.835 1.00 89.06 708 TYR A CA 1
ATOM 5453 C C . TYR A 1 708 ? 7.209 -0.663 2.385 1.00 89.06 708 TYR A C 1
ATOM 5455 O O . TYR A 1 708 ? 6.798 -1.059 3.471 1.00 89.06 708 TYR A O 1
ATOM 5463 N N . THR A 1 709 ? 8.133 -1.340 1.694 1.00 92.12 709 THR A N 1
ATOM 5464 C CA . THR A 1 709 ? 8.720 -2.609 2.163 1.00 92.12 709 THR A CA 1
ATOM 5465 C C . THR A 1 709 ? 9.368 -2.461 3.533 1.00 92.12 709 THR A C 1
ATOM 5467 O O . THR A 1 709 ? 9.196 -3.342 4.369 1.00 92.12 709 THR A O 1
ATOM 5470 N N . GLN A 1 710 ? 10.061 -1.347 3.791 1.00 90.31 710 GLN A N 1
ATOM 5471 C CA . GLN A 1 710 ? 10.721 -1.091 5.079 1.00 90.31 710 GLN A CA 1
ATOM 5472 C C . GLN A 1 710 ? 9.739 -1.018 6.256 1.00 90.31 710 GLN A C 1
ATOM 5474 O O . GLN A 1 710 ? 10.136 -1.184 7.406 1.00 90.31 710 GLN A O 1
ATOM 5479 N N . MET A 1 711 ? 8.452 -0.805 5.977 1.00 88.81 711 MET A N 1
ATOM 5480 C CA . MET A 1 711 ? 7.398 -0.771 6.984 1.00 88.81 711 MET A CA 1
ATOM 5481 C C . MET A 1 711 ? 6.768 -2.139 7.258 1.00 88.81 711 MET A C 1
ATOM 5483 O O . MET A 1 711 ? 5.992 -2.270 8.206 1.00 88.81 711 MET A O 1
ATOM 5487 N N . LEU A 1 712 ? 7.025 -3.145 6.422 1.00 91.50 712 LEU A N 1
ATOM 5488 C CA . LEU A 1 712 ? 6.386 -4.453 6.529 1.00 91.50 712 LEU A CA 1
ATOM 5489 C C . LEU A 1 712 ? 7.028 -5.303 7.631 1.00 91.50 712 LEU A C 1
ATOM 5491 O O . LEU A 1 712 ? 8.227 -5.204 7.902 1.00 91.50 712 LEU A O 1
ATOM 5495 N N . ARG A 1 713 ? 6.236 -6.207 8.215 1.00 89.88 713 ARG A N 1
ATOM 5496 C CA . ARG A 1 713 ? 6.695 -7.212 9.186 1.00 89.88 713 ARG A CA 1
ATOM 5497 C C . ARG A 1 713 ? 7.890 -8.008 8.667 1.00 89.88 713 ARG A C 1
ATOM 5499 O O . ARG A 1 713 ? 8.893 -8.142 9.355 1.00 89.88 713 ARG A O 1
ATOM 5506 N N . GLN A 1 714 ? 7.807 -8.446 7.416 1.00 91.75 714 GLN A N 1
ATOM 5507 C CA . GLN A 1 714 ? 8.830 -9.219 6.716 1.00 91.75 714 GLN A CA 1
ATOM 5508 C C . GLN A 1 714 ? 10.191 -8.512 6.732 1.00 91.75 714 GLN A C 1
ATOM 5510 O O . GLN A 1 714 ? 11.219 -9.172 6.831 1.00 91.75 714 GLN A O 1
ATOM 5515 N N . PHE A 1 715 ? 10.206 -7.177 6.644 1.00 92.88 715 PHE A N 1
ATOM 5516 C CA . PHE A 1 715 ? 11.436 -6.391 6.703 1.00 92.88 715 PHE A CA 1
ATOM 5517 C C . PHE A 1 715 ? 11.944 -6.217 8.138 1.00 92.88 715 PHE A C 1
ATOM 5519 O O . PHE A 1 715 ? 13.149 -6.247 8.359 1.00 92.88 715 PHE A O 1
ATOM 5526 N N . ARG A 1 716 ? 11.054 -6.091 9.131 1.00 89.31 716 ARG A N 1
ATOM 5527 C CA . ARG A 1 716 ? 11.445 -6.064 10.554 1.00 89.31 716 ARG A CA 1
ATOM 5528 C C . ARG A 1 716 ? 12.034 -7.394 11.038 1.00 89.31 716 ARG A C 1
ATOM 5530 O O . ARG A 1 716 ? 12.853 -7.397 11.948 1.00 89.31 716 ARG A O 1
ATOM 5537 N N . GLU A 1 717 ? 11.609 -8.506 10.445 1.00 88.19 717 GLU A N 1
ATOM 5538 C CA . GLU A 1 717 ? 12.017 -9.873 10.803 1.00 88.19 717 GLU A CA 1
ATOM 5539 C C . GLU A 1 717 ? 13.233 -10.394 10.002 1.00 88.19 717 GLU A C 1
ATOM 5541 O O . GLU A 1 717 ? 13.563 -11.579 10.102 1.00 88.19 717 GLU A O 1
ATOM 5546 N N . THR A 1 718 ? 13.874 -9.561 9.170 1.00 93.62 718 THR A N 1
ATOM 5547 C CA . THR A 1 718 ? 15.010 -9.970 8.322 1.00 93.62 718 THR A CA 1
ATOM 5548 C C . THR A 1 718 ? 16.345 -9.458 8.859 1.00 93.62 718 THR A C 1
ATOM 5550 O O . THR A 1 718 ? 16.433 -8.336 9.350 1.00 93.62 718 THR A O 1
ATOM 5553 N N . ASP A 1 719 ? 17.410 -10.243 8.691 1.00 95.31 719 ASP A N 1
ATOM 5554 C CA . ASP A 1 719 ? 18.775 -9.843 9.069 1.00 95.31 719 ASP A CA 1
ATOM 5555 C C . ASP A 1 719 ? 19.505 -9.140 7.917 1.00 95.31 719 ASP A C 1
ATOM 5557 O O . ASP A 1 719 ? 20.326 -8.243 8.121 1.00 95.31 719 ASP A O 1
ATOM 5561 N N . TYR A 1 720 ? 19.191 -9.544 6.686 1.00 96.94 720 TYR A N 1
ATOM 5562 C CA . TYR A 1 720 ? 19.713 -8.969 5.455 1.00 96.94 720 TYR A CA 1
ATOM 5563 C C . TYR A 1 720 ? 18.596 -8.715 4.442 1.00 96.94 720 TYR A C 1
ATOM 5565 O O . TYR A 1 720 ? 17.565 -9.390 4.425 1.00 96.94 720 TYR A O 1
ATOM 5573 N N . PHE A 1 721 ? 18.819 -7.739 3.567 1.00 97.62 721 PHE A N 1
ATOM 5574 C CA . PHE A 1 721 ? 17.875 -7.305 2.545 1.00 97.62 721 PHE A CA 1
ATOM 5575 C C . PHE A 1 721 ? 18.567 -7.089 1.195 1.00 97.62 721 PHE A C 1
ATOM 5577 O O . PHE A 1 721 ? 19.690 -6.583 1.137 1.00 97.62 721 PHE A O 1
ATOM 5584 N N . ILE A 1 722 ? 17.877 -7.396 0.096 1.00 97.00 722 ILE A N 1
ATOM 5585 C CA . ILE A 1 722 ? 18.303 -7.021 -1.255 1.00 97.00 722 ILE A CA 1
ATOM 5586 C C . ILE A 1 722 ? 17.110 -6.645 -2.148 1.00 97.00 722 ILE A C 1
ATOM 5588 O O . ILE A 1 722 ? 16.076 -7.308 -2.170 1.00 97.00 722 ILE A O 1
ATOM 5592 N N . SER A 1 723 ? 17.284 -5.585 -2.940 1.00 95.00 723 SER A N 1
ATOM 5593 C CA . SER A 1 723 ? 16.400 -5.248 -4.062 1.00 95.00 723 SER A CA 1
ATOM 5594 C C . SER A 1 723 ? 17.011 -5.778 -5.356 1.00 95.00 723 SER A C 1
ATOM 5596 O O . SER A 1 723 ? 18.118 -5.377 -5.718 1.00 95.00 723 SER A O 1
ATOM 5598 N N . MET A 1 724 ? 16.306 -6.641 -6.082 1.00 93.25 724 MET A N 1
ATOM 5599 C CA . MET A 1 724 ? 16.776 -7.212 -7.355 1.00 93.25 724 MET A CA 1
ATOM 5600 C C . MET A 1 724 ? 15.640 -7.375 -8.357 1.00 93.25 724 MET A C 1
ATOM 5602 O O . MET A 1 724 ? 14.478 -7.395 -7.969 1.00 93.25 724 MET A O 1
ATOM 5606 N N . ASP A 1 725 ? 15.968 -7.469 -9.637 1.00 92.00 725 ASP A N 1
ATOM 5607 C CA . ASP A 1 725 ? 14.997 -7.559 -10.726 1.00 92.00 725 ASP A CA 1
ATOM 5608 C C . ASP A 1 725 ? 14.681 -9.040 -11.057 1.00 92.00 725 ASP A C 1
ATOM 5610 O O . ASP A 1 725 ? 15.475 -9.939 -10.786 1.00 92.00 725 ASP A O 1
ATOM 5614 N N . ALA A 1 726 ? 13.530 -9.319 -11.683 1.00 91.81 726 ALA A N 1
ATOM 5615 C CA . ALA A 1 726 ? 13.084 -10.684 -12.035 1.00 91.81 726 ALA A CA 1
ATOM 5616 C C . ALA A 1 726 ? 13.932 -11.380 -13.129 1.00 91.81 726 ALA A C 1
ATOM 5618 O O . ALA A 1 726 ? 13.649 -12.505 -13.539 1.00 91.81 726 ALA A O 1
ATOM 5619 N N . ASP A 1 727 ? 14.940 -10.692 -13.668 1.00 93.75 727 ASP A N 1
ATOM 5620 C CA . ASP A 1 727 ? 15.926 -11.226 -14.610 1.00 93.75 727 ASP A CA 1
ATOM 5621 C C . ASP A 1 727 ? 17.327 -11.381 -13.988 1.00 93.75 727 ASP A C 1
ATOM 5623 O O . ASP A 1 727 ? 18.281 -11.708 -14.700 1.00 93.75 727 ASP A O 1
ATOM 5627 N N . GLU A 1 728 ? 17.452 -11.174 -12.676 1.00 95.62 728 GLU A N 1
ATOM 5628 C CA . GLU A 1 728 ? 18.692 -11.258 -11.907 1.00 95.62 728 GLU A CA 1
ATOM 5629 C C . GLU A 1 728 ? 18.676 -12.493 -10.994 1.00 95.62 728 GLU A C 1
ATOM 5631 O O . GLU A 1 728 ? 17.733 -12.698 -10.234 1.00 95.62 728 GLU A O 1
ATOM 5636 N N . PHE A 1 729 ? 19.723 -13.319 -11.077 1.00 95.38 729 PHE A N 1
ATOM 5637 C CA . PHE A 1 729 ? 19.853 -14.580 -10.343 1.00 95.38 729 PHE A CA 1
ATOM 5638 C C . PHE A 1 729 ? 21.129 -14.565 -9.498 1.00 95.38 729 PHE A C 1
ATOM 5640 O O . PHE A 1 729 ? 22.235 -14.482 -10.045 1.00 95.38 729 PHE A O 1
ATOM 5647 N N . ILE A 1 730 ? 20.994 -14.657 -8.170 1.00 95.62 730 ILE A N 1
ATOM 5648 C CA . ILE A 1 730 ? 22.150 -14.820 -7.277 1.00 95.62 730 ILE A CA 1
ATOM 5649 C C . ILE A 1 730 ? 22.752 -16.204 -7.501 1.00 95.62 730 ILE A C 1
ATOM 5651 O O . ILE A 1 730 ? 22.094 -17.216 -7.286 1.00 95.62 730 ILE A O 1
ATOM 5655 N N . ASN A 1 731 ? 24.020 -16.256 -7.891 1.00 94.38 731 ASN A N 1
ATOM 5656 C CA . ASN A 1 731 ? 24.749 -17.500 -8.089 1.00 94.38 731 ASN A CA 1
ATOM 5657 C C . ASN A 1 731 ? 25.956 -17.552 -7.148 1.00 94.38 731 ASN A C 1
ATOM 5659 O O . ASN A 1 731 ? 26.944 -16.834 -7.339 1.00 94.38 731 ASN A O 1
ATOM 5663 N N . ILE A 1 732 ? 25.854 -18.400 -6.126 1.00 95.19 732 ILE A N 1
ATOM 5664 C CA . ILE A 1 732 ? 26.883 -18.615 -5.107 1.00 95.19 732 ILE A CA 1
ATOM 5665 C C . ILE A 1 732 ? 27.808 -19.731 -5.589 1.00 95.19 732 ILE A C 1
ATOM 5667 O O . ILE A 1 732 ? 27.367 -20.818 -5.956 1.00 95.19 732 ILE A O 1
ATOM 5671 N N . ARG A 1 733 ? 29.107 -19.438 -5.611 1.00 93.19 733 ARG A N 1
ATOM 5672 C CA . ARG A 1 733 ? 30.145 -20.268 -6.244 1.00 93.19 733 ARG A CA 1
ATOM 5673 C C . ARG A 1 733 ? 31.022 -21.018 -5.245 1.00 93.19 733 ARG A C 1
ATOM 5675 O O . ARG A 1 733 ? 31.935 -21.732 -5.652 1.00 93.19 733 ARG A O 1
ATOM 5682 N N . ILE A 1 734 ? 30.766 -20.830 -3.957 1.00 93.69 734 ILE A N 1
ATOM 5683 C CA . ILE A 1 734 ? 31.495 -21.458 -2.856 1.00 93.69 734 ILE A CA 1
ATOM 5684 C C . ILE A 1 734 ? 30.593 -22.427 -2.098 1.00 93.69 734 ILE A C 1
ATOM 5686 O O . ILE A 1 734 ? 29.367 -22.340 -2.172 1.00 93.69 734 ILE A O 1
ATOM 5690 N N . GLY A 1 735 ? 31.218 -23.349 -1.367 1.00 92.50 735 GLY A N 1
ATOM 5691 C CA . GLY A 1 735 ? 30.504 -24.347 -0.576 1.00 92.50 735 GLY A CA 1
ATOM 5692 C C . GLY A 1 735 ? 29.554 -25.179 -1.436 1.00 92.50 735 GLY A C 1
ATOM 5693 O O . GLY A 1 735 ? 29.956 -25.743 -2.453 1.00 92.50 735 GLY A O 1
ATOM 5694 N N . ARG A 1 736 ? 28.292 -25.245 -1.017 1.00 90.56 736 ARG A N 1
ATOM 5695 C CA . ARG A 1 736 ? 27.200 -25.955 -1.696 1.00 90.56 736 ARG A CA 1
ATOM 5696 C C . ARG A 1 736 ? 26.388 -25.042 -2.617 1.00 90.56 736 ARG A C 1
ATOM 5698 O O . ARG A 1 736 ? 25.385 -25.481 -3.169 1.00 90.56 736 ARG A O 1
ATOM 5705 N N . GLY A 1 737 ? 26.802 -23.786 -2.793 1.00 91.62 737 GLY A N 1
ATOM 5706 C CA . GLY A 1 737 ? 26.038 -22.789 -3.540 1.00 91.62 737 GLY A CA 1
ATOM 5707 C C . GLY A 1 737 ? 24.835 -22.239 -2.774 1.00 91.62 737 GLY A C 1
ATOM 5708 O O . GLY A 1 737 ? 23.883 -21.778 -3.403 1.00 91.62 737 GLY A O 1
ATOM 5709 N N . HIS A 1 738 ? 24.869 -22.298 -1.440 1.00 94.44 738 HIS A N 1
ATOM 5710 C CA . HIS A 1 738 ? 23.798 -21.835 -0.559 1.00 94.44 738 HIS A CA 1
ATOM 5711 C C . HIS A 1 738 ? 24.180 -20.530 0.157 1.00 94.44 738 HIS A C 1
ATOM 5713 O O . HIS A 1 738 ? 25.360 -20.272 0.407 1.00 94.44 738 HIS A O 1
ATOM 5719 N N . ILE A 1 739 ? 23.195 -19.696 0.511 1.00 95.19 739 ILE A N 1
ATOM 5720 C CA . ILE A 1 739 ? 23.426 -18.394 1.164 1.00 95.19 739 ILE A CA 1
ATOM 5721 C C . ILE A 1 739 ? 24.141 -18.536 2.510 1.00 95.19 739 ILE A C 1
ATOM 5723 O O . ILE A 1 739 ? 24.962 -17.693 2.861 1.00 95.19 739 ILE A O 1
ATOM 5727 N N . ASP A 1 740 ? 23.913 -19.645 3.212 1.00 93.69 740 ASP A N 1
ATOM 5728 C CA . ASP A 1 740 ? 24.595 -19.951 4.471 1.00 93.69 740 ASP A CA 1
ATOM 5729 C C . ASP A 1 740 ? 26.109 -20.109 4.279 1.00 93.69 740 ASP A C 1
ATOM 5731 O O . ASP A 1 740 ? 26.880 -19.614 5.099 1.00 93.69 740 ASP A O 1
ATOM 5735 N N . ASP A 1 741 ? 26.551 -20.725 3.174 1.00 95.12 741 ASP A N 1
ATOM 5736 C CA . ASP A 1 741 ? 27.978 -20.835 2.848 1.00 95.12 741 ASP A CA 1
ATOM 5737 C C . ASP A 1 741 ? 28.581 -19.445 2.601 1.00 95.12 741 ASP A C 1
ATOM 5739 O O . ASP A 1 741 ? 29.699 -19.150 3.031 1.00 95.12 741 ASP A O 1
ATOM 5743 N N . LEU A 1 742 ? 27.817 -18.569 1.936 1.00 96.19 742 LEU A N 1
ATOM 5744 C CA . LEU A 1 742 ? 28.220 -17.190 1.679 1.00 96.19 742 LEU A CA 1
ATOM 5745 C C . LEU A 1 742 ? 28.329 -16.382 2.975 1.00 96.19 742 LEU A C 1
ATOM 5747 O O . LEU A 1 742 ? 29.337 -15.711 3.186 1.00 96.19 742 LEU A O 1
ATOM 5751 N N . PHE A 1 743 ? 27.325 -16.445 3.850 1.00 95.94 743 PHE A N 1
ATOM 5752 C CA . PHE A 1 743 ? 27.319 -15.719 5.123 1.00 95.94 743 PHE A CA 1
ATOM 5753 C C . PHE A 1 743 ? 28.370 -16.246 6.100 1.00 95.94 743 PHE A C 1
ATOM 5755 O O . PHE A 1 743 ? 29.031 -15.447 6.768 1.00 95.94 743 PHE A O 1
ATOM 5762 N N . ALA A 1 744 ? 28.584 -17.563 6.146 1.00 95.19 744 ALA A N 1
ATOM 5763 C CA . ALA A 1 744 ? 29.645 -18.163 6.946 1.00 95.19 744 ALA A CA 1
ATOM 5764 C C . ALA A 1 744 ? 31.033 -17.687 6.490 1.00 95.19 744 ALA A C 1
ATOM 5766 O O . ALA A 1 744 ? 31.849 -17.298 7.325 1.00 95.19 744 ALA A O 1
ATOM 5767 N N . ALA A 1 745 ? 31.286 -17.660 5.177 1.00 96.62 745 ALA A N 1
ATOM 5768 C CA . ALA A 1 745 ? 32.559 -17.203 4.623 1.00 96.62 745 ALA A CA 1
ATOM 5769 C C . ALA A 1 745 ? 32.764 -15.683 4.755 1.00 96.62 745 ALA A C 1
ATOM 5771 O O . ALA A 1 745 ? 33.882 -15.228 4.990 1.00 96.62 745 ALA A O 1
ATOM 5772 N N . ALA A 1 746 ? 31.702 -14.885 4.611 1.00 96.62 746 ALA A N 1
ATOM 5773 C CA . ALA A 1 746 ? 31.775 -13.426 4.689 1.00 96.62 746 ALA A CA 1
ATOM 5774 C C . ALA A 1 746 ? 31.986 -12.910 6.126 1.00 96.62 746 ALA A C 1
ATOM 5776 O O . ALA A 1 746 ? 32.581 -11.842 6.335 1.00 96.62 746 ALA A O 1
ATOM 5777 N N . GLY A 1 747 ? 31.475 -13.641 7.123 1.00 94.50 747 GLY A N 1
ATOM 5778 C CA . GLY A 1 747 ? 31.294 -13.128 8.480 1.00 94.50 747 GLY A CA 1
ATOM 5779 C C . GLY A 1 747 ? 30.295 -11.956 8.528 1.00 94.50 747 GLY A C 1
ATOM 5780 O O . GLY A 1 747 ? 29.628 -11.661 7.539 1.00 94.50 747 GLY A O 1
ATOM 5781 N N . PRO A 1 748 ? 30.160 -11.249 9.663 1.00 92.38 748 PRO A N 1
ATOM 5782 C CA . PRO A 1 748 ? 29.248 -10.106 9.784 1.00 92.38 748 PRO A CA 1
ATOM 5783 C C . PRO A 1 748 ? 29.659 -8.929 8.880 1.00 92.38 748 PRO A C 1
ATOM 5785 O O . PRO A 1 748 ? 30.766 -8.421 9.027 1.00 92.38 748 PRO A O 1
ATOM 5788 N N . PHE A 1 749 ? 28.786 -8.445 7.996 1.00 96.38 749 PHE A N 1
ATOM 5789 C CA . PHE A 1 749 ? 29.037 -7.273 7.140 1.00 96.38 749 PHE A CA 1
ATOM 5790 C C . PHE A 1 749 ? 27.851 -6.298 7.147 1.00 96.38 749 PHE A C 1
ATOM 5792 O O . PHE A 1 749 ? 26.731 -6.685 7.480 1.00 96.38 749 PHE A O 1
ATOM 5799 N N . ASP A 1 750 ? 28.094 -5.043 6.760 1.00 97.19 750 ASP A N 1
ATOM 5800 C CA . ASP A 1 750 ? 27.046 -4.026 6.593 1.00 97.19 750 ASP A CA 1
ATOM 5801 C C . ASP A 1 750 ? 26.484 -4.022 5.159 1.00 97.19 750 ASP A C 1
ATOM 5803 O O . ASP A 1 750 ? 25.287 -3.820 4.946 1.00 97.19 750 ASP A O 1
ATOM 5807 N N . ALA A 1 751 ? 27.341 -4.266 4.162 1.00 97.50 751 ALA A N 1
ATOM 5808 C CA . ALA A 1 751 ? 26.957 -4.386 2.757 1.00 97.50 751 ALA A CA 1
ATOM 5809 C C . ALA A 1 751 ? 27.827 -5.410 2.008 1.00 97.50 751 ALA A C 1
ATOM 5811 O O . ALA A 1 751 ? 29.025 -5.511 2.256 1.00 97.50 751 ALA A O 1
ATOM 5812 N N . LEU A 1 752 ? 27.241 -6.138 1.059 1.00 97.94 752 LEU A N 1
ATOM 5813 C CA . LEU A 1 752 ? 27.923 -7.061 0.154 1.00 97.94 752 LEU A CA 1
ATOM 5814 C C . LEU A 1 752 ? 27.414 -6.848 -1.275 1.00 97.94 752 LEU A C 1
ATOM 5816 O O . LEU A 1 752 ? 26.259 -7.134 -1.595 1.00 97.94 752 LEU A O 1
ATOM 5820 N N . SER A 1 753 ? 28.262 -6.293 -2.141 1.00 97.25 753 SER A N 1
ATOM 5821 C CA . SER A 1 753 ? 27.909 -5.989 -3.530 1.00 97.25 753 SER A CA 1
ATOM 5822 C C . SER A 1 753 ? 28.153 -7.185 -4.443 1.00 97.25 753 SER A C 1
ATOM 5824 O O . SER A 1 753 ? 29.289 -7.552 -4.746 1.00 97.25 753 SER A O 1
ATOM 5826 N N . VAL A 1 754 ? 27.059 -7.745 -4.949 1.00 96.88 754 VAL A N 1
ATOM 5827 C CA . VAL A 1 754 ? 27.039 -8.837 -5.916 1.00 96.88 754 VAL A CA 1
ATOM 5828 C C . VAL A 1 754 ? 27.171 -8.258 -7.323 1.00 96.88 754 VAL A C 1
ATOM 5830 O O . VAL A 1 754 ? 26.352 -7.449 -7.766 1.00 96.88 754 VAL A O 1
ATOM 5833 N N . THR A 1 755 ? 28.231 -8.648 -8.029 1.00 96.12 755 THR A N 1
ATOM 5834 C CA . THR A 1 755 ? 28.580 -8.056 -9.329 1.00 96.12 755 THR A CA 1
ATOM 5835 C C . THR A 1 755 ? 27.829 -8.728 -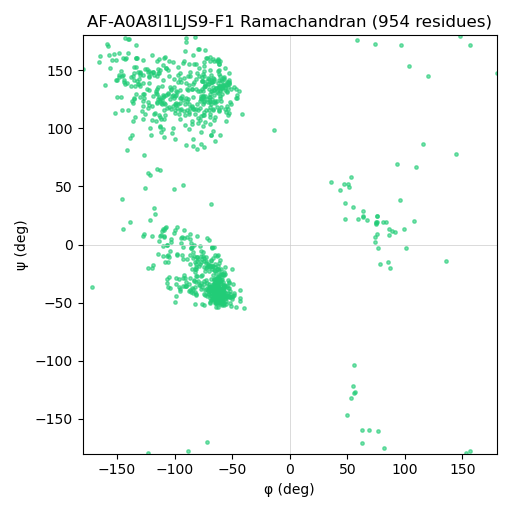10.473 1.00 96.12 755 THR A C 1
ATOM 5837 O O . THR A 1 755 ? 27.809 -9.955 -10.569 1.00 96.12 755 THR A O 1
ATOM 5840 N N . GLU A 1 756 ? 27.264 -7.925 -11.376 1.00 94.88 756 GLU A N 1
ATOM 5841 C CA . GLU A 1 756 ? 26.529 -8.404 -12.551 1.00 94.88 756 GLU A CA 1
ATOM 5842 C C . GLU A 1 756 ? 27.432 -9.139 -13.558 1.00 94.88 756 GLU A C 1
ATOM 5844 O O . GLU A 1 756 ? 28.479 -8.632 -14.000 1.00 94.88 756 GLU A O 1
ATOM 5849 N N . VAL A 1 757 ? 26.956 -10.300 -14.005 1.00 93.62 757 VAL A N 1
ATOM 5850 C CA . VAL A 1 757 ? 27.421 -11.055 -15.171 1.00 93.62 757 VAL A CA 1
ATOM 5851 C C . VAL A 1 757 ? 26.296 -11.031 -16.206 1.00 93.62 757 VAL A C 1
ATOM 5853 O O . VAL A 1 757 ? 25.299 -11.727 -16.063 1.00 93.62 757 VAL A O 1
ATOM 5856 N N . ASN A 1 758 ? 26.412 -10.183 -17.234 1.00 93.38 758 ASN A N 1
ATOM 5857 C CA . ASN A 1 758 ? 25.388 -10.104 -18.280 1.00 93.38 758 ASN A CA 1
ATOM 5858 C C . ASN A 1 758 ? 25.465 -11.324 -19.201 1.00 93.38 758 ASN A C 1
ATOM 5860 O O . ASN A 1 758 ? 26.528 -11.601 -19.767 1.00 93.38 758 ASN A O 1
ATOM 5864 N N . HIS A 1 759 ? 24.320 -11.974 -19.382 1.00 93.75 759 HIS A N 1
ATOM 5865 C CA . HIS A 1 759 ? 24.095 -13.035 -20.354 1.00 93.75 759 HIS A CA 1
ATOM 5866 C C . HIS A 1 759 ? 23.505 -12.462 -21.639 1.00 93.75 759 HIS A C 1
ATOM 5868 O O . HIS A 1 759 ? 22.666 -11.553 -21.611 1.00 93.75 759 HIS A O 1
ATOM 5874 N N . GLY A 1 760 ? 23.966 -12.978 -22.773 1.00 92.00 760 GLY A N 1
ATOM 5875 C CA . GLY A 1 760 ? 23.441 -12.618 -24.076 1.00 92.00 760 GLY A CA 1
ATOM 5876 C C . GLY A 1 760 ? 22.261 -13.475 -24.506 1.00 92.00 760 GLY A C 1
ATOM 5877 O O . GLY A 1 760 ? 21.777 -14.336 -23.780 1.00 92.00 760 GLY A O 1
ATOM 5878 N N . THR A 1 761 ? 21.793 -13.206 -25.718 1.00 90.44 761 THR A N 1
ATOM 5879 C CA . THR A 1 761 ? 20.711 -13.953 -26.369 1.00 90.44 761 THR A CA 1
ATOM 5880 C C . THR A 1 761 ? 21.139 -15.353 -26.793 1.00 90.44 761 THR A C 1
ATOM 5882 O O . THR A 1 761 ? 20.284 -16.174 -27.103 1.00 90.44 761 THR A O 1
ATOM 5885 N N . ASN A 1 762 ? 22.449 -15.623 -26.868 1.00 87.31 762 ASN A N 1
ATOM 5886 C CA . ASN A 1 762 ? 23.027 -16.873 -27.366 1.00 87.31 762 ASN A CA 1
ATOM 5887 C C . ASN A 1 762 ? 22.435 -17.338 -28.694 1.00 87.31 762 ASN A C 1
ATOM 5889 O O . ASN A 1 762 ? 22.296 -18.532 -28.944 1.00 87.31 762 ASN A O 1
ATOM 5893 N N . ARG A 1 763 ? 22.115 -16.362 -29.556 1.00 86.31 763 ARG A N 1
ATOM 5894 C CA . ARG A 1 763 ? 21.502 -16.563 -30.875 1.00 86.31 763 ARG A CA 1
ATOM 5895 C C . ARG A 1 763 ? 20.149 -17.277 -30.818 1.00 86.31 763 ARG A C 1
AT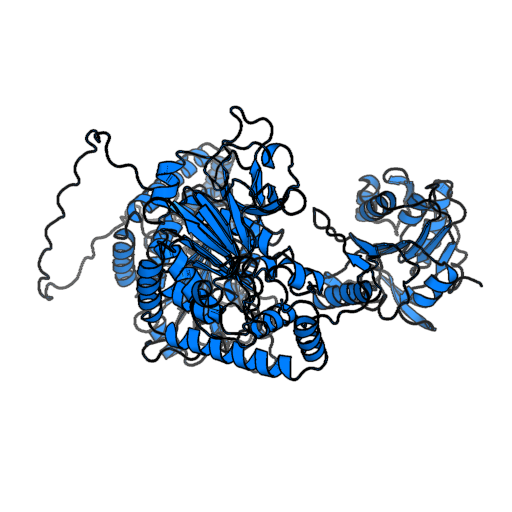OM 5897 O O . ARG A 1 763 ? 19.699 -17.835 -31.817 1.00 86.31 763 ARG A O 1
ATOM 5904 N N . LEU A 1 764 ? 19.479 -17.225 -29.670 1.00 90.88 764 LEU A N 1
ATOM 5905 C CA . LEU A 1 764 ? 18.115 -17.689 -29.528 1.00 90.88 764 LEU A CA 1
ATOM 5906 C C . LEU A 1 764 ? 17.162 -16.571 -29.952 1.00 90.88 764 LEU A C 1
ATOM 5908 O O . LEU A 1 764 ? 16.945 -15.585 -29.242 1.00 90.88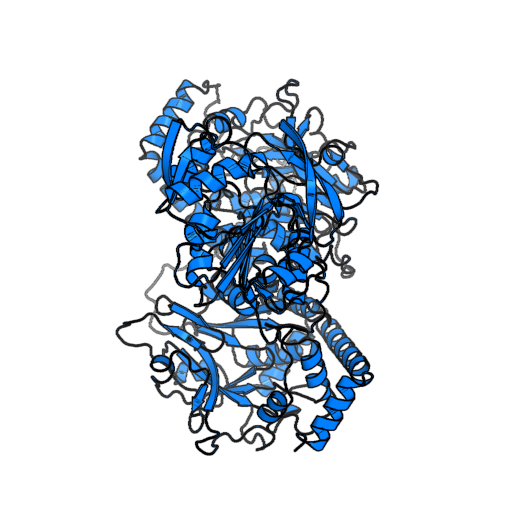 764 LEU A O 1
ATOM 5912 N N . GLU A 1 765 ? 16.602 -16.716 -31.147 1.00 90.81 765 GLU A N 1
ATOM 5913 C CA . GLU A 1 765 ? 15.609 -15.772 -31.650 1.00 90.81 765 GLU A CA 1
ATOM 5914 C C . GLU A 1 765 ? 14.251 -16.005 -30.977 1.00 90.81 765 GLU A C 1
ATOM 5916 O O . GLU A 1 765 ? 13.671 -15.089 -30.387 1.00 90.81 765 GLU A O 1
ATOM 5921 N N . THR A 1 766 ? 13.796 -17.256 -31.000 1.00 93.00 766 THR A N 1
ATOM 5922 C CA . THR A 1 766 ? 12.457 -17.651 -30.569 1.00 93.00 766 THR A CA 1
ATOM 5923 C C . THR A 1 766 ? 12.358 -17.846 -29.060 1.00 93.00 766 THR A C 1
ATOM 5925 O O . THR A 1 766 ? 13.250 -18.404 -28.424 1.00 93.00 766 THR A O 1
ATOM 5928 N N . PHE A 1 767 ? 11.256 -17.399 -28.462 1.00 95.38 767 PHE A N 1
ATOM 5929 C CA . PHE A 1 767 ? 10.945 -17.657 -27.062 1.00 95.38 767 PHE A CA 1
ATOM 5930 C C . PHE A 1 767 ? 10.702 -19.150 -26.805 1.00 95.38 767 PHE A C 1
ATOM 5932 O O . PHE A 1 767 ? 9.859 -19.790 -27.436 1.00 95.38 767 PHE A O 1
ATOM 5939 N N . GLN A 1 768 ? 11.404 -19.677 -25.804 1.00 92.19 768 GLN A N 1
ATOM 5940 C CA . GLN A 1 768 ? 11.226 -21.027 -25.287 1.00 92.19 768 GLN A CA 1
ATOM 5941 C C . GLN A 1 768 ? 11.029 -20.942 -23.768 1.00 92.19 768 GLN A C 1
ATOM 5943 O O . GLN A 1 768 ? 11.816 -20.260 -23.108 1.00 92.19 768 GLN A O 1
ATOM 5948 N N . PRO A 1 769 ? 9.986 -21.576 -23.201 1.00 89.81 769 PRO A N 1
ATOM 5949 C CA . PRO A 1 769 ? 9.881 -21.714 -21.757 1.00 89.81 769 PRO A CA 1
ATOM 5950 C C . PRO A 1 769 ? 10.953 -22.690 -21.260 1.00 89.81 769 PRO A C 1
ATOM 5952 O O . PRO A 1 769 ? 11.237 -23.691 -21.918 1.00 89.81 769 PRO A O 1
ATOM 5955 N N . GLY A 1 770 ? 11.532 -22.405 -20.101 1.00 87.19 770 GLY A N 1
ATOM 5956 C CA . GLY A 1 770 ? 12.586 -23.216 -19.503 1.00 87.19 770 GLY A CA 1
ATOM 5957 C C . GLY A 1 770 ? 13.560 -22.359 -18.708 1.00 87.19 770 GLY A C 1
ATOM 5958 O O . GLY A 1 770 ? 13.421 -21.138 -18.655 1.00 87.19 770 GLY A O 1
ATOM 5959 N N . TRP A 1 771 ? 14.551 -23.016 -18.115 1.00 91.88 771 TRP A N 1
ATOM 5960 C CA . TRP A 1 771 ? 15.560 -22.372 -17.287 1.00 91.88 771 TRP A CA 1
ATOM 5961 C C . TRP A 1 771 ? 16.407 -21.384 -18.092 1.00 91.88 771 TRP A C 1
ATOM 5963 O O . TRP A 1 771 ? 17.148 -21.792 -18.991 1.00 91.88 771 TRP A O 1
ATOM 5973 N N . GLN A 1 772 ? 16.374 -20.094 -17.734 1.00 91.81 772 GLN A N 1
ATOM 5974 C CA . GLN A 1 772 ? 17.207 -19.070 -18.384 1.00 91.81 772 GLN A CA 1
ATOM 5975 C C . GLN A 1 772 ? 18.685 -19.465 -18.372 1.00 91.81 772 GLN A C 1
ATOM 5977 O O . GLN A 1 772 ? 19.403 -19.234 -19.339 1.00 91.81 772 GLN A O 1
ATOM 5982 N N . ILE A 1 773 ? 19.144 -20.082 -17.284 1.00 87.62 773 ILE A N 1
ATOM 5983 C CA . ILE A 1 773 ? 20.546 -20.457 -17.130 1.00 87.62 773 ILE A CA 1
ATOM 5984 C C . ILE A 1 773 ? 20.995 -21.542 -18.126 1.00 87.62 773 ILE A C 1
ATOM 5986 O O . ILE A 1 773 ? 22.162 -21.552 -18.509 1.00 87.62 773 ILE A O 1
ATOM 5990 N N . ASP A 1 774 ? 20.069 -22.380 -18.607 1.00 88.88 774 ASP A N 1
ATOM 5991 C CA . ASP A 1 774 ? 20.331 -23.394 -19.640 1.00 88.88 774 ASP A CA 1
ATOM 5992 C C . ASP A 1 774 ? 20.167 -22.852 -21.047 1.00 88.88 774 ASP A C 1
ATOM 5994 O O . ASP A 1 774 ? 20.933 -23.190 -21.946 1.00 88.88 774 ASP A O 1
ATOM 5998 N N . LEU A 1 775 ? 19.140 -22.025 -21.245 1.00 91.44 775 LEU A N 1
ATOM 5999 C CA . LEU A 1 775 ? 18.854 -21.413 -22.537 1.00 91.44 775 LEU A CA 1
ATOM 6000 C C . LEU A 1 775 ? 19.929 -20.387 -22.905 1.00 91.44 775 LEU A C 1
ATOM 6002 O O . LEU A 1 775 ? 20.224 -20.185 -24.084 1.00 91.44 775 LEU A O 1
ATOM 6006 N N . PHE A 1 776 ? 20.539 -19.753 -21.897 1.00 92.19 776 PHE A N 1
ATOM 6007 C CA . PHE A 1 776 ? 21.502 -18.678 -22.075 1.00 92.19 776 PHE A CA 1
ATOM 6008 C C . PHE A 1 776 ? 22.873 -18.959 -21.404 1.00 92.19 776 PHE A C 1
ATOM 6010 O O . PHE A 1 776 ? 23.327 -18.158 -20.581 1.00 92.19 776 PHE A O 1
ATOM 6017 N N . PRO A 1 777 ? 23.613 -20.017 -21.808 1.00 89.75 777 PRO A N 1
ATOM 6018 C CA . PRO A 1 777 ? 24.847 -20.433 -21.136 1.00 89.75 777 PRO A CA 1
ATOM 6019 C C . PRO A 1 777 ? 26.056 -19.520 -21.390 1.00 89.75 777 PRO A C 1
ATOM 6021 O O . PRO A 1 777 ? 26.984 -19.516 -20.589 1.00 89.75 777 PRO A O 1
ATOM 6024 N N . ARG A 1 778 ? 26.095 -18.736 -22.476 1.00 91.62 778 ARG A N 1
ATOM 6025 C CA . ARG A 1 778 ? 27.193 -17.786 -22.730 1.00 91.62 778 ARG A CA 1
ATOM 6026 C C . ARG A 1 778 ? 26.932 -16.418 -22.105 1.00 91.62 778 ARG A C 1
ATOM 6028 O O . ARG A 1 778 ? 25.795 -15.942 -22.057 1.00 91.62 778 ARG A O 1
ATOM 6035 N N . HIS A 1 779 ? 28.005 -15.789 -21.640 1.00 92.06 779 HIS A N 1
ATOM 6036 C CA . HIS A 1 779 ? 27.980 -14.516 -20.930 1.00 92.06 779 HIS A CA 1
ATOM 6037 C C . HIS A 1 779 ? 29.172 -13.622 -21.278 1.00 92.06 779 HIS A C 1
ATOM 6039 O O . HIS A 1 779 ? 30.059 -13.971 -22.056 1.00 92.06 779 HIS A O 1
ATOM 6045 N N . GLN A 1 780 ? 29.191 -12.424 -20.698 1.00 91.12 780 GLN A N 1
ATOM 6046 C CA . GLN A 1 780 ? 30.284 -11.461 -20.837 1.00 91.12 780 GLN A CA 1
ATOM 6047 C C . GLN A 1 780 ? 31.625 -11.973 -20.289 1.00 91.12 780 GLN A C 1
ATOM 6049 O O . GLN A 1 780 ? 31.654 -12.759 -19.346 1.00 91.12 780 GLN A O 1
ATOM 6054 N N . VAL A 1 781 ? 32.740 -11.407 -20.759 1.00 90.56 781 VAL A N 1
ATOM 6055 C CA . VAL A 1 781 ? 34.061 -11.651 -20.147 1.00 90.56 781 VAL A CA 1
ATOM 6056 C C . VAL A 1 781 ? 34.110 -11.215 -18.674 1.00 90.56 781 VAL A C 1
ATOM 6058 O O . VAL A 1 781 ? 33.876 -10.039 -18.383 1.00 90.56 781 VAL A O 1
ATOM 6061 N N . GLU A 1 782 ? 34.467 -12.133 -17.761 1.00 89.06 782 GLU A N 1
ATOM 6062 C CA . GLU A 1 782 ? 34.626 -11.850 -16.315 1.00 89.06 782 GLU A CA 1
ATOM 6063 C C . GLU A 1 782 ? 35.876 -11.006 -16.002 1.00 89.06 782 GLU A C 1
ATOM 6065 O O . GLU A 1 782 ? 35.867 -10.157 -15.111 1.00 89.06 782 GLU A O 1
ATOM 6070 N N . ARG A 1 783 ? 36.959 -11.182 -16.769 1.00 89.69 783 ARG A N 1
ATOM 6071 C CA . ARG A 1 783 ? 38.215 -10.418 -16.627 1.00 89.69 783 ARG A CA 1
ATOM 6072 C C . ARG A 1 783 ? 38.501 -9.554 -17.862 1.00 89.69 783 ARG A C 1
ATOM 6074 O O . ARG A 1 783 ? 39.451 -9.820 -18.596 1.00 89.69 783 ARG A O 1
ATOM 6081 N N . PRO A 1 784 ? 37.662 -8.544 -18.153 1.00 91.62 784 PRO A N 1
ATOM 6082 C CA . PRO A 1 784 ? 37.830 -7.709 -19.336 1.00 91.62 784 PRO A CA 1
ATOM 6083 C C . PRO A 1 784 ? 39.009 -6.736 -19.164 1.00 91.62 784 PRO A C 1
ATOM 6085 O O . PRO A 1 784 ? 39.482 -6.489 -18.057 1.00 91.62 784 PRO A O 1
ATOM 6088 N N . GLY A 1 785 ? 39.447 -6.100 -20.254 1.00 90.44 785 GLY A N 1
ATOM 6089 C CA . GLY A 1 785 ? 40.389 -4.976 -20.172 1.00 90.44 785 GLY A CA 1
ATOM 6090 C C . GLY A 1 785 ? 39.815 -3.779 -19.391 1.00 90.44 785 GLY A C 1
ATOM 6091 O O . GLY A 1 785 ? 38.598 -3.584 -19.350 1.00 90.44 785 GLY A O 1
ATOM 6092 N N . LYS A 1 786 ? 40.695 -2.940 -18.819 1.00 86.19 786 LYS A N 1
ATOM 6093 C CA . LYS A 1 786 ? 40.373 -1.814 -17.907 1.00 86.19 786 LYS A CA 1
ATOM 6094 C C . LYS A 1 786 ? 39.165 -0.969 -18.344 1.00 86.19 786 LYS A C 1
ATOM 6096 O O . LYS A 1 786 ? 38.247 -0.746 -17.563 1.00 86.19 786 LYS A O 1
ATOM 6101 N N . TRP A 1 787 ? 39.115 -0.549 -19.609 1.00 84.81 787 TRP A N 1
ATOM 6102 C CA . TRP A 1 787 ? 38.049 0.316 -20.147 1.00 84.81 787 TRP A CA 1
ATOM 6103 C C . TRP A 1 787 ? 36.664 -0.338 -20.201 1.00 84.81 787 TRP A C 1
ATOM 6105 O O . TRP A 1 787 ? 35.647 0.346 -20.288 1.00 84.81 787 TRP A O 1
ATOM 6115 N N . LYS A 1 788 ? 36.618 -1.670 -20.139 1.00 84.06 788 LYS A N 1
ATOM 6116 C CA . LYS A 1 788 ? 35.400 -2.476 -20.117 1.00 84.06 788 LYS A CA 1
ATOM 6117 C C . LYS A 1 788 ? 35.190 -3.134 -18.753 1.00 84.06 788 LYS A C 1
ATOM 6119 O O . LYS A 1 788 ? 34.364 -4.030 -18.692 1.00 84.06 788 LYS A O 1
ATOM 6124 N N . ALA A 1 789 ? 35.893 -2.745 -17.686 1.00 90.25 789 ALA A N 1
ATOM 6125 C CA . ALA A 1 789 ? 35.822 -3.430 -16.390 1.00 90.25 789 ALA A CA 1
ATOM 6126 C C . ALA A 1 789 ? 34.688 -2.954 -15.471 1.00 90.25 789 ALA A C 1
ATOM 6128 O O . ALA A 1 789 ? 34.314 -3.669 -14.550 1.00 90.25 789 ALA A O 1
ATOM 6129 N N . ARG A 1 790 ? 34.089 -1.782 -15.719 1.00 91.94 790 ARG A N 1
ATOM 6130 C CA . ARG A 1 790 ? 33.004 -1.284 -14.861 1.00 91.94 790 ARG A CA 1
ATOM 6131 C C . ARG A 1 790 ? 31.724 -2.109 -15.044 1.00 91.94 790 ARG A C 1
ATOM 6133 O O . ARG A 1 790 ? 31.208 -2.193 -16.166 1.00 91.94 790 ARG A O 1
ATOM 6140 N N . ARG A 1 791 ? 31.197 -2.695 -13.967 1.00 92.25 791 ARG A N 1
ATOM 6141 C CA . ARG A 1 791 ? 29.968 -3.514 -13.969 1.00 92.25 791 ARG A CA 1
ATOM 6142 C C . ARG A 1 791 ? 29.000 -3.097 -12.887 1.00 92.25 791 ARG A C 1
ATOM 6144 O O . ARG A 1 791 ? 29.437 -2.656 -11.832 1.00 92.25 791 ARG A O 1
ATOM 6151 N N . GLY A 1 792 ? 27.709 -3.217 -13.194 1.00 93.38 792 GLY A N 1
ATOM 6152 C CA . GLY A 1 792 ? 26.639 -2.970 -12.239 1.00 93.38 792 GLY A CA 1
ATOM 6153 C C . GLY A 1 792 ? 26.692 -3.940 -11.065 1.00 93.38 792 GLY A C 1
ATOM 6154 O O . GLY A 1 792 ? 27.334 -4.993 -11.144 1.00 93.38 792 GLY A O 1
ATOM 6155 N N . VAL A 1 793 ? 26.045 -3.547 -9.975 1.00 95.12 793 VAL A N 1
ATOM 6156 C CA . VAL A 1 793 ? 25.902 -4.364 -8.771 1.00 95.12 793 VAL A CA 1
ATOM 6157 C C . VAL A 1 793 ? 24.465 -4.297 -8.262 1.00 95.12 793 VAL A C 1
ATOM 6159 O O . VAL A 1 793 ? 23.786 -3.273 -8.426 1.00 95.12 793 VAL A O 1
ATOM 6162 N N . LYS A 1 794 ? 24.047 -5.358 -7.574 1.00 96.31 794 LYS A N 1
ATOM 6163 C CA . LYS A 1 794 ? 23.030 -5.296 -6.518 1.00 96.31 794 LYS A CA 1
ATOM 6164 C C . LYS A 1 794 ? 23.710 -5.609 -5.194 1.00 96.31 794 LYS A C 1
ATOM 6166 O O . LYS A 1 794 ? 24.723 -6.301 -5.170 1.00 96.31 794 LYS A O 1
ATOM 6171 N N . THR A 1 795 ? 23.205 -5.061 -4.100 1.00 97.00 795 THR A N 1
ATOM 6172 C CA . THR A 1 795 ? 23.894 -5.134 -2.808 1.00 97.00 795 THR A CA 1
ATOM 6173 C C . THR A 1 795 ? 22.985 -5.768 -1.772 1.00 97.00 795 THR A C 1
ATOM 6175 O O . THR A 1 795 ? 21.895 -5.252 -1.533 1.00 97.00 795 THR A O 1
ATOM 6178 N N . ILE A 1 796 ? 23.452 -6.857 -1.161 1.00 97.94 796 ILE A N 1
ATOM 6179 C CA . ILE A 1 796 ? 22.873 -7.404 0.065 1.00 97.94 796 ILE A CA 1
ATOM 6180 C C . ILE A 1 796 ? 23.297 -6.469 1.193 1.00 97.94 796 ILE A C 1
ATOM 6182 O O . ILE A 1 796 ? 24.489 -6.230 1.371 1.00 97.94 796 ILE A O 1
ATOM 6186 N N . LEU A 1 797 ? 22.348 -5.900 1.923 1.00 96.31 797 LEU A N 1
ATOM 6187 C CA . LEU A 1 797 ? 22.616 -4.942 2.995 1.00 96.31 797 LEU A CA 1
ATOM 6188 C C . LEU A 1 797 ? 22.041 -5.437 4.313 1.00 96.31 797 LEU A C 1
ATOM 6190 O O . LEU A 1 797 ? 21.016 -6.116 4.316 1.00 96.31 797 LEU A O 1
ATOM 6194 N N . ARG A 1 798 ? 22.683 -5.072 5.421 1.00 96.25 798 ARG A N 1
ATOM 6195 C CA . ARG A 1 798 ? 22.126 -5.240 6.763 1.00 96.25 798 ARG A CA 1
ATOM 6196 C C . ARG A 1 798 ? 21.220 -4.046 7.083 1.00 96.25 798 ARG A C 1
ATOM 6198 O O . ARG A 1 798 ? 21.721 -2.918 7.099 1.00 96.25 798 ARG A O 1
ATOM 6205 N N . PRO A 1 799 ? 19.906 -4.241 7.291 1.00 93.88 799 PRO A N 1
ATOM 6206 C CA . PRO A 1 799 ? 19.027 -3.170 7.744 1.00 93.88 799 PRO A CA 1
ATOM 6207 C C . PRO A 1 799 ? 19.450 -2.648 9.123 1.00 93.88 799 PRO A C 1
ATOM 6209 O O . PRO A 1 799 ? 19.991 -3.396 9.934 1.00 93.88 799 PRO A O 1
ATOM 6212 N N . GLY A 1 800 ? 19.198 -1.369 9.401 1.00 89.25 800 GLY A N 1
ATOM 6213 C CA . GLY A 1 800 ? 19.488 -0.781 10.708 1.00 89.25 800 GLY A CA 1
ATOM 6214 C C . GLY A 1 800 ? 19.669 0.732 10.673 1.00 89.25 800 GLY A C 1
ATOM 6215 O O . GLY A 1 800 ? 19.577 1.368 9.623 1.00 89.25 800 GLY A O 1
ATOM 6216 N N . ASP A 1 801 ? 19.975 1.290 11.839 1.00 89.38 801 ASP A N 1
ATOM 6217 C CA . ASP A 1 801 ? 20.217 2.717 12.093 1.00 89.38 801 ASP A CA 1
ATOM 6218 C C . ASP A 1 801 ? 21.422 3.299 11.330 1.00 89.38 801 ASP A C 1
ATOM 6220 O O . ASP A 1 801 ? 21.487 4.501 11.077 1.00 89.38 801 ASP A O 1
ATOM 6224 N N . ARG A 1 802 ? 22.354 2.445 10.893 1.00 92.94 802 ARG A N 1
ATOM 6225 C CA . ARG A 1 802 ? 23.500 2.827 10.049 1.00 92.94 802 ARG A CA 1
ATOM 6226 C C . ARG A 1 802 ? 23.092 3.208 8.618 1.00 92.94 802 ARG A C 1
ATOM 6228 O O . ARG A 1 802 ? 23.882 3.840 7.910 1.00 92.94 802 ARG A O 1
ATOM 6235 N N . ILE A 1 803 ? 21.891 2.843 8.160 1.00 91.75 803 ILE A N 1
ATOM 6236 C CA . ILE A 1 803 ? 21.412 3.091 6.793 1.00 91.75 803 ILE A CA 1
ATOM 6237 C C . ILE A 1 803 ? 20.599 4.389 6.747 1.00 91.75 803 ILE A C 1
ATOM 6239 O O . ILE A 1 803 ? 19.515 4.479 7.306 1.00 91.75 803 ILE A O 1
ATOM 6243 N N . ALA A 1 804 ? 21.082 5.382 5.999 1.00 88.81 804 ALA A N 1
ATOM 6244 C CA . ALA A 1 804 ? 20.343 6.617 5.741 1.00 88.81 804 ALA A CA 1
ATOM 6245 C C . ALA A 1 804 ? 19.253 6.435 4.674 1.00 88.81 804 ALA A C 1
ATOM 6247 O O . ALA A 1 804 ? 18.215 7.091 4.719 1.00 88.81 804 ALA A O 1
ATOM 6248 N N . ARG A 1 805 ? 19.503 5.588 3.664 1.00 88.44 805 ARG A N 1
ATOM 6249 C CA . ARG A 1 805 ? 18.534 5.299 2.597 1.00 88.44 805 ARG A CA 1
ATOM 6250 C C . ARG A 1 805 ? 18.842 3.994 1.876 1.00 88.44 805 ARG A C 1
ATOM 6252 O O . ARG A 1 805 ? 19.979 3.769 1.460 1.00 88.44 805 ARG A O 1
ATOM 6259 N N . ILE A 1 806 ? 17.815 3.198 1.597 1.00 89.12 806 ILE A N 1
ATOM 6260 C CA . ILE A 1 806 ? 17.915 2.021 0.727 1.00 89.12 806 ILE A CA 1
ATOM 6261 C C . ILE A 1 806 ? 17.686 2.431 -0.733 1.00 89.12 806 ILE A C 1
ATOM 6263 O O . ILE A 1 806 ? 16.647 2.984 -1.087 1.00 89.12 806 ILE A O 1
ATOM 6267 N N . GLY A 1 807 ? 18.674 2.189 -1.597 1.00 85.19 807 GLY A N 1
ATOM 6268 C CA . GLY A 1 807 ? 18.574 2.405 -3.043 1.00 85.19 807 GLY A CA 1
ATOM 6269 C C . GLY A 1 807 ? 18.527 1.090 -3.825 1.00 85.19 807 GLY A C 1
ATOM 6270 O O . GLY A 1 807 ? 18.985 0.061 -3.343 1.00 85.19 807 GLY A O 1
ATOM 6271 N N . ASN A 1 808 ? 18.051 1.133 -5.078 1.00 83.88 808 ASN A N 1
ATOM 6272 C CA . ASN A 1 808 ? 17.881 -0.069 -5.916 1.00 83.88 808 ASN A CA 1
ATOM 6273 C C . ASN A 1 808 ? 19.172 -0.891 -6.115 1.00 83.88 808 ASN A C 1
ATOM 6275 O O . ASN A 1 808 ? 19.120 -2.109 -6.186 1.00 83.88 808 ASN A O 1
ATOM 6279 N N . HIS A 1 809 ? 20.330 -0.237 -6.241 1.00 89.31 809 HIS A N 1
ATOM 6280 C CA . HIS A 1 809 ? 21.605 -0.936 -6.458 1.00 89.31 809 HIS A CA 1
ATOM 6281 C C . HIS A 1 809 ? 22.418 -1.118 -5.174 1.00 89.31 809 HIS A C 1
ATOM 6283 O O . HIS A 1 809 ? 23.226 -2.042 -5.077 1.00 89.31 809 HIS A O 1
ATOM 6289 N N . ARG A 1 810 ? 22.259 -0.203 -4.211 1.00 89.06 810 ARG A N 1
ATOM 6290 C CA . ARG A 1 810 ? 23.080 -0.133 -3.001 1.00 89.06 810 ARG A CA 1
ATOM 6291 C C . ARG A 1 810 ? 22.472 0.777 -1.930 1.00 89.06 810 ARG A C 1
ATOM 6293 O O . ARG A 1 810 ? 21.725 1.695 -2.289 1.00 89.06 810 ARG A O 1
ATOM 6300 N N . PRO A 1 811 ? 22.841 0.583 -0.654 1.00 91.94 811 PRO A N 1
ATOM 6301 C CA . PRO A 1 811 ? 22.494 1.509 0.413 1.00 91.94 811 PRO A CA 1
ATOM 6302 C C . PRO A 1 811 ? 23.285 2.820 0.344 1.00 91.94 811 PRO A C 1
ATOM 6304 O O . PRO A 1 811 ? 24.370 2.913 -0.242 1.00 91.94 811 PRO A O 1
ATOM 6307 N N . HIS A 1 812 ? 22.733 3.825 1.013 1.00 90.12 812 HIS A N 1
ATOM 6308 C CA . HIS A 1 812 ? 23.433 5.011 1.475 1.00 90.12 812 HIS A CA 1
ATOM 6309 C C . HIS A 1 812 ? 23.534 4.931 2.996 1.00 90.12 812 HIS A C 1
ATOM 6311 O O . HIS A 1 812 ? 22.511 4.839 3.670 1.00 90.12 812 HIS A O 1
ATOM 6317 N N . PHE A 1 813 ? 24.755 4.959 3.518 1.00 92.75 813 PHE A N 1
ATOM 6318 C CA . PHE A 1 813 ? 25.019 4.963 4.955 1.00 92.75 813 PHE A CA 1
ATOM 6319 C C . PHE A 1 813 ? 24.921 6.376 5.539 1.00 92.75 813 PHE A C 1
ATOM 6321 O O . PHE A 1 813 ? 25.111 7.361 4.816 1.00 92.75 813 PHE A O 1
ATOM 6328 N N . VAL A 1 814 ? 24.632 6.454 6.839 1.00 92.94 814 VAL A N 1
ATOM 6329 C CA . VAL A 1 814 ? 24.723 7.690 7.630 1.00 92.94 814 VAL A CA 1
ATOM 6330 C C . VAL A 1 814 ? 26.155 8.237 7.563 1.00 92.94 814 VAL A C 1
ATOM 6332 O O . VAL A 1 814 ? 27.126 7.482 7.489 1.00 92.94 814 VAL A O 1
ATOM 6335 N N . GLU A 1 815 ? 26.297 9.561 7.516 1.00 89.12 815 GLU A N 1
ATOM 6336 C CA . GLU A 1 815 ? 27.612 10.204 7.462 1.00 89.12 815 GLU A CA 1
ATOM 6337 C C . GLU A 1 815 ? 28.293 10.193 8.837 1.00 89.12 815 GLU A C 1
ATOM 6339 O O . GLU A 1 815 ? 27.631 10.337 9.860 1.00 89.12 815 GLU A O 1
ATOM 6344 N N . GLY A 1 816 ? 29.620 10.035 8.861 1.00 89.38 816 GLY A N 1
ATOM 6345 C CA . GLY A 1 816 ? 30.405 10.101 10.101 1.00 89.38 816 GLY A CA 1
ATOM 6346 C C . GLY A 1 816 ? 30.321 8.866 11.005 1.00 89.38 816 GLY A C 1
ATOM 6347 O O . GLY A 1 816 ? 30.629 8.975 12.186 1.00 89.38 816 GLY A O 1
ATOM 6348 N N . LEU A 1 817 ? 29.909 7.705 10.482 1.00 91.44 817 LEU A N 1
ATOM 6349 C CA . LEU A 1 817 ? 29.908 6.452 11.245 1.00 91.44 817 LEU A CA 1
ATOM 6350 C C . LEU A 1 817 ? 31.329 6.045 11.666 1.00 91.44 817 LEU A C 1
ATOM 6352 O O . LEU A 1 817 ? 32.218 5.942 10.820 1.00 91.44 817 LEU A O 1
ATOM 6356 N N . ASP A 1 818 ? 31.490 5.740 12.952 1.00 91.50 818 ASP A N 1
ATOM 6357 C CA . ASP A 1 818 ? 32.706 5.180 13.545 1.00 91.50 818 ASP A CA 1
ATOM 6358 C C . ASP A 1 818 ? 32.354 3.902 14.341 1.00 91.50 818 ASP A C 1
ATOM 6360 O O . ASP A 1 818 ? 31.515 3.968 15.244 1.00 91.50 818 ASP A O 1
ATOM 6364 N N . PRO A 1 819 ? 32.902 2.719 13.990 1.00 92.25 819 PRO A N 1
ATOM 6365 C CA . PRO A 1 819 ? 33.745 2.460 12.819 1.00 92.25 819 PRO A CA 1
ATOM 6366 C C . PRO A 1 819 ? 32.971 2.622 11.496 1.00 92.25 819 PRO A C 1
ATOM 6368 O O . PRO A 1 819 ? 31.733 2.518 11.486 1.00 92.25 819 PRO A O 1
ATOM 6371 N N . PRO A 1 820 ? 33.671 2.834 10.361 1.00 93.25 820 PRO A N 1
ATOM 6372 C CA . PRO A 1 820 ? 33.037 2.919 9.049 1.00 93.25 820 PRO A CA 1
ATOM 6373 C C . PRO A 1 820 ? 32.328 1.606 8.674 1.00 93.25 820 PRO A C 1
ATOM 6375 O O . PRO A 1 820 ? 32.655 0.546 9.213 1.00 93.25 820 PRO A O 1
ATOM 6378 N N . PRO A 1 821 ? 31.353 1.641 7.746 1.00 96.12 821 PRO A N 1
ATOM 6379 C CA . PRO A 1 821 ? 30.650 0.437 7.319 1.00 96.12 821 PRO A CA 1
ATOM 6380 C C . PRO A 1 821 ? 31.580 -0.609 6.696 1.00 96.12 821 PRO A C 1
ATOM 6382 O O . PRO A 1 821 ? 32.357 -0.290 5.794 1.00 96.12 821 PRO A O 1
ATOM 6385 N N . ARG A 1 822 ? 31.443 -1.873 7.110 1.00 96.81 822 ARG A N 1
ATOM 6386 C CA . ARG A 1 822 ? 32.149 -3.004 6.494 1.00 96.81 822 ARG A CA 1
ATOM 6387 C C . ARG A 1 822 ? 31.439 -3.412 5.205 1.00 96.81 822 ARG A C 1
ATOM 6389 O O . ARG A 1 822 ? 30.381 -4.046 5.244 1.00 96.81 822 ARG A O 1
ATOM 6396 N N . TRP A 1 823 ? 32.023 -3.049 4.066 1.00 97.38 823 TRP A N 1
ATOM 6397 C CA . TRP A 1 823 ? 31.465 -3.305 2.737 1.00 97.38 823 TRP A CA 1
ATOM 6398 C C . TRP A 1 823 ? 32.325 -4.307 1.964 1.00 97.38 823 TRP A C 1
ATOM 6400 O O . TRP A 1 823 ? 33.512 -4.075 1.751 1.00 97.38 823 TRP A O 1
ATOM 6410 N N . LEU A 1 824 ? 31.721 -5.409 1.522 1.00 98.06 824 LEU A N 1
ATOM 6411 C CA . LEU A 1 824 ? 32.372 -6.492 0.785 1.00 98.06 824 LEU A CA 1
ATOM 6412 C C . LEU A 1 824 ? 32.017 -6.484 -0.710 1.00 98.06 824 LEU A C 1
ATOM 6414 O O . LEU A 1 824 ? 30.913 -6.100 -1.104 1.00 98.06 824 LEU A O 1
ATOM 6418 N N . ASP A 1 825 ? 32.936 -6.953 -1.550 1.00 97.12 825 ASP A N 1
ATOM 6419 C CA . ASP A 1 825 ? 32.664 -7.287 -2.951 1.00 97.12 825 ASP A CA 1
ATOM 6420 C C . ASP A 1 825 ? 32.235 -8.760 -3.141 1.00 97.12 825 ASP A C 1
ATOM 6422 O O . ASP A 1 825 ? 32.197 -9.551 -2.198 1.00 97.12 825 ASP A O 1
ATOM 6426 N N . GLY A 1 826 ? 31.915 -9.152 -4.379 1.00 96.19 826 GLY A N 1
ATOM 6427 C CA . GLY A 1 826 ? 31.505 -10.524 -4.719 1.00 96.19 826 GLY A CA 1
ATOM 6428 C C . GLY A 1 826 ? 32.603 -11.592 -4.584 1.00 96.19 826 GLY A C 1
ATOM 6429 O O . GLY A 1 826 ? 32.329 -12.775 -4.783 1.00 96.19 826 GLY A O 1
ATOM 6430 N N . SER A 1 827 ? 33.832 -11.207 -4.230 1.00 97.12 827 SER A N 1
ATOM 6431 C CA . SER A 1 827 ? 34.922 -12.107 -3.822 1.00 97.12 827 SER A CA 1
ATOM 6432 C C . SER A 1 827 ? 35.220 -12.014 -2.316 1.00 97.12 827 SER A C 1
ATOM 6434 O O . SER A 1 827 ? 36.252 -12.510 -1.871 1.00 97.12 827 SER A O 1
ATOM 6436 N N . LEU A 1 828 ? 34.319 -11.408 -1.531 1.00 97.62 828 LEU A N 1
ATOM 6437 C CA . LEU A 1 828 ? 34.400 -11.233 -0.073 1.00 97.62 828 LEU A CA 1
ATOM 6438 C C . LEU A 1 828 ? 35.563 -10.362 0.414 1.00 97.62 828 LEU A C 1
ATOM 6440 O O . LEU A 1 828 ? 35.992 -10.479 1.561 1.00 97.62 828 LEU A O 1
ATOM 6444 N N . ARG A 1 829 ? 36.071 -9.464 -0.433 1.00 96.94 829 ARG A N 1
ATOM 6445 C CA . ARG A 1 829 ? 37.118 -8.513 -0.040 1.00 96.94 829 ARG A CA 1
ATOM 6446 C C . ARG A 1 829 ? 36.491 -7.196 0.376 1.00 96.94 829 ARG A C 1
ATOM 6448 O O . ARG A 1 829 ? 35.524 -6.750 -0.241 1.00 96.94 829 ARG A O 1
ATOM 6455 N N . GLU A 1 830 ? 37.061 -6.565 1.393 1.00 96.75 830 GLU A N 1
ATOM 6456 C CA . GLU A 1 830 ? 36.621 -5.242 1.824 1.00 96.75 830 GLU A CA 1
ATOM 6457 C C . GLU A 1 830 ? 36.936 -4.176 0.771 1.00 96.75 830 GLU A C 1
ATOM 6459 O O . GLU A 1 830 ? 37.989 -4.190 0.127 1.00 96.75 830 GLU A O 1
ATOM 6464 N N . THR A 1 831 ? 35.996 -3.255 0.580 1.00 93.25 831 THR A N 1
ATOM 6465 C CA . THR A 1 831 ? 36.120 -2.143 -0.358 1.00 93.25 831 THR A CA 1
ATOM 6466 C C . THR A 1 831 ? 35.455 -0.892 0.196 1.00 93.25 831 THR A C 1
ATOM 6468 O O . THR A 1 831 ? 34.364 -0.941 0.750 1.00 93.25 831 THR A O 1
ATOM 6471 N N . ASP A 1 832 ? 36.078 0.261 -0.008 1.00 92.12 832 ASP A N 1
ATOM 6472 C CA . ASP A 1 832 ? 35.521 1.571 0.328 1.00 92.12 832 ASP A CA 1
ATOM 6473 C C . ASP A 1 832 ? 35.003 2.325 -0.909 1.00 92.12 832 ASP A C 1
ATOM 6475 O O . ASP A 1 832 ? 34.482 3.436 -0.797 1.00 92.12 832 ASP A O 1
ATOM 6479 N N . PHE A 1 833 ? 35.073 1.717 -2.098 1.00 91.75 833 PHE A N 1
ATOM 6480 C CA . PHE A 1 833 ? 34.774 2.376 -3.372 1.00 91.75 833 PHE A CA 1
ATOM 6481 C C . PHE A 1 833 ? 33.391 3.043 -3.391 1.00 91.75 833 PHE A C 1
ATOM 6483 O O . PHE A 1 833 ? 33.241 4.185 -3.829 1.00 91.75 833 PHE A O 1
ATOM 6490 N N . PHE A 1 834 ? 32.364 2.348 -2.894 1.00 90.06 834 PHE A N 1
ATOM 6491 C CA . PHE A 1 834 ? 30.995 2.873 -2.860 1.00 90.06 834 PHE A CA 1
ATOM 6492 C C . PHE A 1 834 ? 30.739 3.867 -1.720 1.00 90.06 834 PHE A C 1
ATOM 6494 O O . PHE A 1 834 ? 29.772 4.637 -1.810 1.00 90.06 834 PHE A O 1
ATOM 6501 N N . LEU A 1 835 ? 31.590 3.868 -0.687 1.00 88.69 835 LEU A N 1
ATOM 6502 C CA . LEU A 1 835 ? 31.598 4.883 0.367 1.00 88.69 835 LEU A CA 1
ATOM 6503 C C . LEU A 1 835 ? 32.191 6.196 -0.166 1.00 88.69 835 LEU A C 1
ATOM 6505 O O . LEU A 1 835 ? 31.643 7.264 0.106 1.00 88.69 835 LEU A O 1
ATOM 6509 N N . GLN A 1 836 ? 33.243 6.107 -0.987 1.00 88.31 836 GLN A N 1
ATOM 6510 C CA . GLN A 1 836 ? 33.907 7.253 -1.612 1.00 88.31 836 GLN A CA 1
ATOM 6511 C C . GLN A 1 836 ? 33.085 7.861 -2.765 1.00 88.31 836 GLN A C 1
ATOM 6513 O O . GLN A 1 836 ? 32.809 9.061 -2.775 1.00 88.31 836 GLN A O 1
ATOM 6518 N N . ASP A 1 837 ? 32.642 7.052 -3.734 1.00 87.94 837 ASP A N 1
ATOM 6519 C CA . ASP A 1 837 ? 31.788 7.510 -4.838 1.00 87.94 837 ASP A CA 1
ATOM 6520 C C . ASP A 1 837 ? 30.326 7.161 -4.550 1.00 87.94 837 ASP A C 1
ATOM 6522 O O . ASP A 1 837 ? 29.823 6.114 -4.962 1.00 87.94 837 ASP A O 1
ATOM 6526 N N . LYS A 1 838 ? 29.599 8.081 -3.899 1.00 83.69 838 LYS A N 1
ATOM 6527 C CA . LYS A 1 838 ? 28.155 7.978 -3.591 1.00 83.69 838 LYS A CA 1
ATOM 6528 C C . LYS A 1 838 ? 27.225 8.024 -4.823 1.00 83.69 838 LYS A C 1
ATOM 6530 O O . LYS A 1 838 ? 26.015 7.840 -4.678 1.00 83.69 838 LYS A O 1
ATOM 6535 N N . ARG A 1 839 ? 27.762 8.195 -6.042 1.00 84.81 839 ARG A N 1
ATOM 6536 C CA . ARG A 1 839 ? 27.009 8.164 -7.316 1.00 84.81 839 ARG A CA 1
ATOM 6537 C C . ARG A 1 839 ? 27.285 6.917 -8.158 1.00 84.81 839 ARG A C 1
ATOM 6539 O O . ARG A 1 839 ? 26.496 6.613 -9.058 1.00 84.81 839 ARG A O 1
ATOM 6546 N N . ALA A 1 840 ? 28.345 6.161 -7.867 1.00 86.56 840 ALA A N 1
ATOM 6547 C CA . ALA A 1 840 ? 28.646 4.912 -8.557 1.00 86.56 840 ALA A CA 1
ATOM 6548 C C . ALA A 1 840 ? 27.488 3.911 -8.457 1.00 86.56 840 ALA A C 1
ATOM 6550 O O . ALA A 1 840 ? 26.907 3.707 -7.391 1.00 86.56 840 ALA A O 1
ATOM 6551 N N . ARG A 1 841 ? 27.188 3.256 -9.581 1.00 85.62 841 ARG A N 1
ATOM 6552 C CA . ARG A 1 841 ? 26.244 2.124 -9.676 1.00 85.62 841 ARG A CA 1
ATOM 6553 C C . ARG A 1 841 ? 26.953 0.812 -10.006 1.00 85.62 841 ARG A C 1
ATOM 6555 O O . ARG A 1 841 ? 26.311 -0.164 -10.361 1.00 85.62 841 ARG A O 1
ATOM 6562 N N . GLY A 1 842 ? 28.280 0.838 -9.981 1.00 90.19 842 GLY A N 1
ATOM 6563 C CA . GLY A 1 842 ? 29.113 -0.254 -10.432 1.00 90.19 842 GLY A CA 1
ATOM 6564 C C . GLY A 1 842 ? 30.600 0.029 -10.277 1.00 90.19 842 GLY A C 1
ATOM 6565 O O . GLY A 1 842 ? 31.009 1.196 -10.365 1.00 90.19 842 GLY A O 1
ATOM 6566 N N . HIS A 1 843 ? 31.374 -1.037 -10.088 1.00 92.44 843 HIS A N 1
ATOM 6567 C CA . HIS A 1 843 ? 32.810 -1.033 -9.784 1.00 92.44 843 HIS A CA 1
ATOM 6568 C C . HIS A 1 843 ? 33.622 -1.841 -10.801 1.00 92.44 843 HIS A C 1
ATOM 6570 O O . HIS A 1 843 ? 33.065 -2.375 -11.762 1.00 92.44 843 HIS A O 1
ATOM 6576 N N . ASP A 1 844 ? 34.937 -1.904 -10.613 1.00 93.88 844 ASP A N 1
ATOM 6577 C CA . ASP A 1 844 ? 35.829 -2.743 -11.414 1.00 93.88 844 ASP A CA 1
ATOM 6578 C C . ASP A 1 844 ? 35.606 -4.231 -11.109 1.00 93.88 844 ASP A C 1
ATOM 6580 O O . ASP A 1 844 ? 35.864 -4.691 -10.003 1.00 93.88 844 ASP A O 1
ATOM 6584 N N . CYS A 1 845 ? 35.138 -4.988 -12.099 1.00 92.19 845 CYS A N 1
ATOM 6585 C CA . CYS A 1 845 ? 34.708 -6.368 -11.904 1.00 92.19 845 CYS A CA 1
ATOM 6586 C C . CYS A 1 845 ? 35.823 -7.418 -11.926 1.00 92.19 845 CYS A C 1
ATOM 6588 O O . CYS A 1 845 ? 35.564 -8.584 -11.643 1.00 92.19 845 CYS A O 1
ATOM 6590 N N . ARG A 1 846 ? 37.058 -7.062 -12.314 1.00 92.94 846 ARG A N 1
ATOM 6591 C CA . ARG A 1 846 ? 38.094 -8.041 -12.725 1.00 92.94 846 ARG A CA 1
ATOM 6592 C C . ARG A 1 846 ? 38.486 -9.052 -11.644 1.00 92.94 846 ARG A C 1
ATOM 6594 O O . ARG A 1 846 ? 39.175 -10.024 -11.944 1.00 92.94 846 ARG A O 1
ATOM 6601 N N . THR A 1 847 ? 38.095 -8.805 -10.400 1.00 90.38 847 THR A N 1
ATOM 6602 C CA . THR A 1 847 ? 38.468 -9.615 -9.239 1.00 90.38 847 THR A CA 1
ATOM 6603 C C . THR A 1 847 ? 37.310 -9.834 -8.259 1.00 90.38 847 THR A C 1
ATOM 6605 O O . THR A 1 847 ? 37.566 -10.155 -7.111 1.00 90.38 847 THR A O 1
ATOM 6608 N N . THR A 1 848 ? 36.053 -9.650 -8.683 1.00 94.12 848 THR A N 1
ATOM 6609 C CA . THR A 1 848 ? 34.887 -9.556 -7.776 1.00 94.12 848 THR A CA 1
ATOM 6610 C C . THR A 1 848 ? 33.856 -10.678 -7.980 1.00 94.12 848 THR 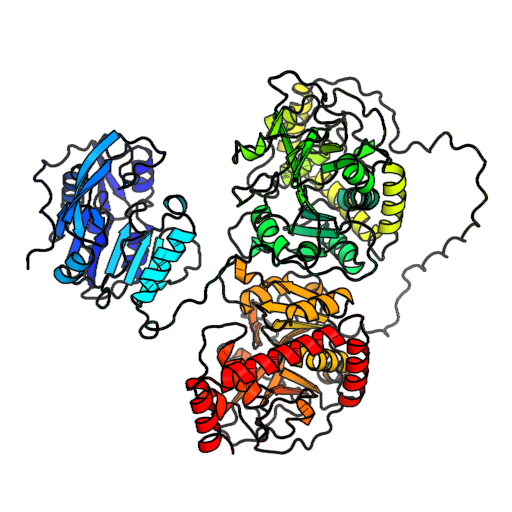A C 1
ATOM 6612 O O . THR A 1 848 ? 32.664 -10.450 -7.771 1.00 94.12 848 THR A O 1
ATOM 6615 N N . TYR A 1 849 ? 34.275 -11.843 -8.486 1.00 93.50 849 TYR A N 1
ATOM 6616 C CA . TYR A 1 849 ? 33.387 -12.912 -8.976 1.00 93.50 849 TYR A CA 1
ATOM 6617 C C . TYR A 1 849 ? 33.640 -14.294 -8.348 1.00 93.50 849 TYR A C 1
ATOM 6619 O O . TYR A 1 849 ? 33.121 -15.300 -8.845 1.00 93.50 849 TYR A O 1
ATOM 6627 N N . ASP A 1 850 ? 34.480 -14.384 -7.317 1.00 93.81 850 ASP A N 1
ATOM 6628 C CA . ASP A 1 850 ? 34.963 -15.675 -6.821 1.00 93.81 850 ASP A CA 1
ATOM 6629 C C . ASP A 1 850 ? 33.968 -16.355 -5.875 1.00 93.81 850 ASP A C 1
ATOM 6631 O O . ASP A 1 850 ? 33.807 -17.570 -5.969 1.00 93.81 850 ASP A O 1
ATOM 6635 N N . ALA A 1 851 ? 33.257 -15.596 -5.031 1.00 95.81 851 ALA A N 1
ATOM 6636 C CA . ALA A 1 851 ? 32.313 -16.149 -4.058 1.00 95.81 851 ALA A CA 1
ATOM 6637 C C . ALA A 1 851 ? 30.854 -16.094 -4.529 1.00 95.81 851 ALA A C 1
ATOM 6639 O O . ALA A 1 851 ? 30.126 -17.079 -4.401 1.00 95.81 851 ALA A O 1
ATOM 6640 N N . VAL A 1 852 ? 30.420 -14.966 -5.093 1.00 96.12 852 VAL A N 1
ATOM 6641 C CA . VAL A 1 852 ? 29.037 -14.768 -5.542 1.00 96.12 852 VAL A CA 1
ATOM 6642 C C . VAL A 1 852 ? 28.959 -13.811 -6.724 1.00 96.12 852 VAL A C 1
ATOM 6644 O O . VAL A 1 852 ? 29.672 -12.807 -6.797 1.00 96.12 852 VAL A O 1
ATOM 6647 N N . VAL A 1 853 ? 28.063 -14.116 -7.660 1.00 95.06 853 VAL A N 1
ATOM 6648 C CA . VAL A 1 853 ? 27.792 -13.292 -8.842 1.00 95.06 853 VAL A CA 1
ATOM 6649 C C . VAL A 1 853 ? 26.296 -13.115 -9.052 1.00 95.06 853 VAL A C 1
ATOM 6651 O O . VAL A 1 853 ? 25.496 -13.897 -8.544 1.00 95.06 853 VAL A O 1
ATOM 6654 N N . LEU A 1 854 ? 25.923 -12.094 -9.821 1.00 95.50 854 LEU A N 1
ATOM 6655 C CA . LEU A 1 854 ? 24.542 -11.855 -10.221 1.00 95.50 854 LEU A CA 1
ATOM 6656 C C . LEU A 1 854 ? 24.411 -12.140 -11.716 1.00 95.50 854 LEU A C 1
ATOM 6658 O O . LEU A 1 854 ? 24.786 -11.307 -12.543 1.00 95.50 854 LEU A O 1
ATOM 6662 N N . ASN A 1 855 ? 23.916 -13.321 -12.074 1.00 94.94 855 ASN A N 1
ATOM 6663 C CA . ASN A 1 855 ? 23.649 -13.655 -13.470 1.00 94.94 855 ASN A CA 1
ATOM 6664 C C . ASN A 1 855 ? 22.465 -12.799 -13.955 1.00 94.94 855 ASN A C 1
ATOM 6666 O O . ASN A 1 855 ? 21.370 -12.895 -13.404 1.00 94.94 855 ASN A O 1
ATOM 6670 N N . HIS A 1 856 ? 22.684 -11.941 -14.959 1.00 95.12 856 HIS A N 1
ATOM 6671 C CA . HIS A 1 856 ? 21.677 -10.998 -15.464 1.00 95.12 856 HIS A CA 1
ATOM 6672 C C . HIS A 1 856 ? 21.217 -11.359 -16.877 1.00 95.12 856 HIS A C 1
ATOM 6674 O O . HIS A 1 856 ? 21.925 -11.107 -17.857 1.00 95.12 856 HIS A O 1
ATOM 6680 N N . PHE A 1 857 ? 19.990 -11.863 -17.003 1.00 94.88 857 PHE A N 1
ATOM 6681 C CA . PHE A 1 857 ? 19.361 -12.259 -18.270 1.00 94.88 857 PHE A CA 1
ATOM 6682 C C . PHE A 1 857 ? 18.537 -11.119 -18.875 1.00 94.88 857 PHE A C 1
ATOM 6684 O O . PHE A 1 857 ? 17.368 -11.264 -19.219 1.00 94.88 857 PHE A O 1
ATOM 6691 N N . SER A 1 858 ? 19.143 -9.938 -19.001 1.00 91.62 858 SER A N 1
ATOM 6692 C CA . SER A 1 858 ? 18.380 -8.725 -19.326 1.00 91.62 858 SER A CA 1
ATOM 6693 C C . SER A 1 858 ? 17.801 -8.660 -20.745 1.00 91.62 858 SER A C 1
ATOM 6695 O O . SER A 1 858 ? 16.883 -7.863 -20.972 1.00 91.62 858 SER A O 1
ATOM 6697 N N . VAL A 1 859 ? 18.326 -9.463 -21.680 1.00 91.62 859 VAL A N 1
ATOM 6698 C CA . VAL A 1 859 ? 17.868 -9.526 -23.080 1.00 91.62 859 VAL A CA 1
ATOM 6699 C C . VAL A 1 859 ? 17.080 -10.798 -23.413 1.00 91.62 859 VAL A C 1
ATOM 6701 O O . VAL A 1 859 ? 16.131 -10.688 -24.176 1.00 91.62 859 VAL A O 1
ATOM 6704 N N . ARG A 1 860 ? 17.388 -11.955 -22.804 1.00 93.62 860 ARG A N 1
ATOM 6705 C CA . ARG A 1 860 ? 16.744 -13.259 -23.094 1.00 93.62 860 ARG A CA 1
ATOM 6706 C C . ARG A 1 860 ? 16.721 -13.553 -24.610 1.00 93.62 860 ARG A C 1
ATOM 6708 O O . ARG A 1 860 ? 17.651 -13.164 -25.311 1.00 93.62 860 ARG A O 1
ATOM 6715 N N . SER A 1 861 ? 15.695 -14.231 -25.132 1.00 93.81 861 SER A N 1
ATOM 6716 C CA . SER A 1 861 ? 15.516 -14.397 -26.583 1.00 93.81 861 SER A CA 1
ATOM 6717 C C . SER A 1 861 ? 15.141 -13.072 -27.254 1.00 93.81 861 SER A C 1
ATOM 6719 O O . SER A 1 861 ? 14.582 -12.186 -26.603 1.00 93.81 861 SER A O 1
ATOM 6721 N N . VAL A 1 862 ? 15.377 -12.937 -28.565 1.00 92.12 862 VAL A N 1
ATOM 6722 C CA . VAL A 1 862 ? 14.985 -11.719 -29.307 1.00 92.12 862 VAL A CA 1
ATOM 6723 C C . VAL A 1 862 ? 13.495 -11.438 -29.162 1.00 92.12 862 VAL A C 1
ATOM 6725 O O . VAL A 1 862 ? 13.121 -10.321 -28.819 1.00 92.12 862 VAL A O 1
ATOM 6728 N N . GLU A 1 863 ? 12.640 -12.443 -29.336 1.00 93.69 863 GLU A N 1
ATOM 6729 C CA . GLU A 1 863 ? 11.192 -12.283 -29.166 1.00 93.69 863 GLU A CA 1
ATOM 6730 C C . GLU A 1 863 ? 10.809 -11.795 -27.758 1.00 93.69 863 GLU A C 1
ATOM 6732 O O . GLU A 1 863 ? 9.971 -10.905 -27.610 1.00 93.69 863 GLU A O 1
ATOM 6737 N N . SER A 1 864 ? 11.464 -12.303 -26.709 1.00 93.25 864 SER A N 1
ATOM 6738 C CA . SER A 1 864 ? 11.222 -11.833 -25.336 1.00 93.25 864 SER A CA 1
ATOM 6739 C C . SER A 1 864 ? 11.750 -10.417 -25.105 1.00 93.25 864 SER A C 1
ATOM 6741 O O . SER A 1 864 ? 11.133 -9.638 -24.370 1.00 93.25 864 SER A O 1
ATOM 6743 N N . PHE A 1 865 ? 12.858 -10.047 -25.755 1.00 91.69 865 PHE A N 1
ATOM 6744 C CA . PHE A 1 865 ? 13.361 -8.678 -25.743 1.00 91.69 865 PHE A CA 1
ATOM 6745 C C . PHE A 1 865 ? 12.369 -7.705 -26.386 1.00 91.69 865 PHE A C 1
ATOM 6747 O O . PHE A 1 865 ? 12.164 -6.614 -25.859 1.00 91.69 865 PHE A O 1
ATOM 6754 N N . LEU A 1 866 ? 11.699 -8.097 -27.471 1.00 89.25 866 LEU A N 1
ATOM 6755 C CA . LEU A 1 866 ? 10.652 -7.282 -28.091 1.00 89.25 866 LEU A CA 1
ATOM 6756 C C . LEU A 1 866 ? 9.474 -7.054 -27.142 1.00 89.25 866 LEU A C 1
ATOM 6758 O O . LEU A 1 866 ? 9.027 -5.921 -26.983 1.00 89.25 866 LEU A O 1
ATOM 6762 N N . VAL A 1 867 ? 9.019 -8.087 -26.428 1.00 90.88 867 VAL A N 1
ATOM 6763 C CA . VAL A 1 867 ? 7.989 -7.901 -25.390 1.00 90.88 867 VAL A CA 1
ATOM 6764 C C . VAL A 1 867 ? 8.471 -6.927 -24.308 1.00 90.88 867 VAL A C 1
ATOM 6766 O O . VAL A 1 867 ? 7.705 -6.070 -23.866 1.00 90.88 867 VAL A O 1
ATOM 6769 N N . LYS A 1 868 ? 9.754 -6.989 -23.921 1.00 88.62 868 LYS A N 1
ATOM 6770 C CA . LYS A 1 868 ? 10.380 -6.034 -22.990 1.00 88.62 868 LYS A CA 1
ATOM 6771 C C . LYS A 1 868 ? 10.442 -4.605 -23.540 1.00 88.62 868 LYS A C 1
ATOM 6773 O O . LYS A 1 868 ? 10.291 -3.665 -22.763 1.00 88.62 868 LYS A O 1
ATOM 6778 N N . LEU A 1 869 ? 10.658 -4.422 -24.844 1.00 85.25 869 LEU A N 1
ATOM 6779 C CA . LEU A 1 869 ? 10.564 -3.109 -25.494 1.00 85.25 869 LEU A CA 1
ATOM 6780 C C . LEU A 1 869 ? 9.133 -2.570 -25.438 1.00 85.25 869 LEU A C 1
ATOM 6782 O O . LEU A 1 869 ? 8.942 -1.414 -25.074 1.00 85.25 869 LEU A O 1
ATOM 6786 N N . TRP A 1 870 ? 8.147 -3.416 -25.743 1.00 84.25 870 TRP A N 1
ATOM 6787 C CA . TRP A 1 870 ? 6.735 -3.038 -25.785 1.00 84.25 870 TRP A CA 1
ATOM 6788 C C . TRP A 1 870 ? 6.182 -2.636 -24.420 1.00 84.25 870 TRP A C 1
ATOM 6790 O O . TRP A 1 870 ? 5.566 -1.579 -24.289 1.00 84.25 870 TRP A O 1
ATOM 6800 N N . ARG A 1 871 ? 6.397 -3.467 -23.392 1.00 79.88 871 ARG A N 1
ATOM 6801 C CA . ARG A 1 871 ? 5.860 -3.184 -22.052 1.00 79.88 871 ARG A CA 1
ATOM 6802 C C . ARG A 1 871 ? 6.597 -2.036 -21.357 1.00 79.88 871 ARG A C 1
ATOM 6804 O O . ARG A 1 871 ? 6.057 -1.456 -20.417 1.00 79.88 871 ARG A O 1
ATOM 6811 N N . GLY A 1 872 ? 7.817 -1.718 -21.791 1.00 70.25 872 GLY A N 1
ATOM 6812 C CA . GLY A 1 872 ? 8.699 -0.767 -21.122 1.00 70.25 872 GLY A CA 1
ATOM 6813 C C . GLY A 1 872 ? 9.372 -1.351 -19.876 1.00 70.25 872 GLY A C 1
ATOM 6814 O O . GLY A 1 872 ? 9.520 -2.561 -19.713 1.00 70.25 872 GLY A O 1
ATOM 6815 N N . ASP A 1 873 ? 9.854 -0.483 -18.991 1.00 58.38 873 ASP A N 1
ATOM 6816 C CA . ASP A 1 873 ? 10.464 -0.883 -17.720 1.00 58.38 873 ASP A CA 1
ATOM 6817 C C . ASP A 1 873 ? 9.390 -1.046 -16.624 1.00 58.38 873 ASP A C 1
ATOM 6819 O O . ASP A 1 873 ? 8.401 -0.312 -16.620 1.00 58.38 873 ASP A O 1
ATOM 6823 N N . ALA A 1 874 ? 9.591 -1.963 -15.667 1.00 50.56 874 ALA A N 1
ATOM 6824 C CA . ALA A 1 874 ? 8.697 -2.138 -14.514 1.00 50.56 874 ALA A CA 1
ATOM 6825 C C . ALA A 1 874 ? 8.605 -0.881 -13.627 1.00 50.56 874 ALA A C 1
ATOM 6827 O O . ALA A 1 874 ? 7.688 -0.783 -12.816 1.00 50.56 874 ALA A O 1
ATOM 6828 N N . ILE A 1 875 ? 9.545 0.062 -13.793 1.00 53.72 875 ILE A N 1
ATOM 6829 C CA . ILE A 1 875 ? 9.645 1.348 -13.091 1.00 53.72 875 ILE A CA 1
ATOM 6830 C C . ILE A 1 875 ? 9.260 2.531 -13.992 1.00 53.72 875 ILE A C 1
ATOM 6832 O O . ILE A 1 875 ? 8.838 3.576 -13.502 1.00 53.72 875 ILE A O 1
ATOM 6836 N N . ARG A 1 876 ? 9.480 2.398 -15.304 1.00 51.50 876 ARG A N 1
ATOM 6837 C CA . ARG A 1 876 ? 9.304 3.454 -16.315 1.00 51.50 876 ARG A CA 1
ATOM 6838 C C . ARG A 1 876 ? 8.704 2.866 -17.596 1.00 51.50 876 ARG A C 1
ATOM 6840 O O . ARG A 1 876 ? 9.458 2.553 -18.527 1.00 51.50 876 ARG A O 1
ATOM 6847 N N . PRO A 1 877 ? 7.377 2.669 -17.641 1.00 51.00 877 PRO A N 1
ATOM 6848 C CA . PRO A 1 877 ? 6.659 2.189 -18.824 1.00 51.00 877 PRO A CA 1
ATOM 6849 C C . PRO A 1 877 ? 7.005 2.941 -20.117 1.00 51.00 877 PRO A C 1
ATOM 6851 O O . PRO A 1 877 ? 7.043 2.348 -21.187 1.00 51.00 877 PRO A O 1
ATOM 6854 N N . GLU A 1 878 ? 7.289 4.237 -20.003 1.00 49.84 878 GLU A N 1
ATOM 6855 C CA . GLU A 1 878 ? 7.580 5.181 -21.086 1.00 49.84 878 GLU A CA 1
ATOM 6856 C C . GLU A 1 878 ? 9.024 5.120 -21.614 1.00 49.84 878 GLU A C 1
ATOM 6858 O O . GLU A 1 878 ? 9.359 5.723 -22.637 1.00 49.84 878 GLU A O 1
ATOM 6863 N N . LYS A 1 879 ? 9.920 4.410 -20.918 1.00 51.09 879 LYS A N 1
ATOM 6864 C CA . LYS A 1 879 ? 11.344 4.390 -21.255 1.00 51.09 879 LYS A CA 1
ATOM 6865 C C . LYS A 1 879 ? 11.613 3.499 -22.466 1.00 51.09 879 LYS A C 1
ATOM 6867 O O . LYS A 1 879 ? 11.850 2.297 -22.325 1.00 51.09 879 LYS A O 1
ATOM 6872 N N . SER A 1 880 ? 11.694 4.117 -23.643 1.00 59.50 880 SER A N 1
ATOM 6873 C CA . SER A 1 880 ? 12.226 3.469 -24.844 1.00 59.50 880 SER A CA 1
ATOM 6874 C C . SER A 1 880 ? 13.685 3.048 -24.623 1.00 59.50 880 SER A C 1
ATOM 6876 O O . SER A 1 880 ? 14.511 3.807 -24.100 1.00 59.50 880 SER A O 1
ATOM 6878 N N . ARG A 1 881 ? 14.019 1.802 -24.978 1.00 72.31 881 ARG A N 1
ATOM 6879 C CA . ARG A 1 881 ? 15.395 1.296 -24.892 1.00 72.31 881 ARG A CA 1
ATOM 6880 C C . ARG A 1 881 ? 16.046 1.461 -26.263 1.00 72.31 881 ARG A C 1
ATOM 6882 O O . ARG A 1 881 ? 15.620 0.795 -27.197 1.00 72.31 881 ARG A O 1
ATOM 6889 N N . PRO A 1 882 ? 17.098 2.284 -26.405 1.00 79.19 882 PRO A N 1
ATOM 6890 C CA . PRO A 1 882 ? 17.743 2.467 -27.699 1.00 79.19 882 PRO A CA 1
ATOM 6891 C C . PRO A 1 882 ? 18.483 1.194 -28.128 1.00 79.19 882 PRO A C 1
ATOM 6893 O O . PRO A 1 882 ? 18.901 0.401 -27.283 1.00 79.19 882 PRO A O 1
ATOM 6896 N N . HIS A 1 883 ? 18.786 1.067 -29.420 1.00 84.75 883 HIS A N 1
ATOM 6897 C CA . HIS A 1 883 ? 19.670 0.037 -29.995 1.00 84.75 883 HIS A CA 1
ATOM 6898 C C . HIS A 1 883 ? 20.956 -0.192 -29.171 1.00 84.75 883 HIS A C 1
ATOM 6900 O O . HIS A 1 883 ? 21.388 -1.321 -28.916 1.00 84.75 883 HIS A O 1
ATOM 6906 N N . ARG A 1 884 ? 21.545 0.896 -28.650 1.00 85.62 884 ARG A N 1
ATOM 6907 C CA . ARG A 1 884 ? 22.736 0.858 -27.783 1.00 85.62 884 ARG A CA 1
ATOM 6908 C C . ARG A 1 884 ? 22.531 0.049 -26.495 1.00 85.62 884 ARG A C 1
ATOM 6910 O O . ARG A 1 884 ? 23.505 -0.502 -25.981 1.00 85.62 884 ARG A O 1
ATOM 6917 N N . TYR A 1 885 ? 21.311 -0.017 -25.956 1.00 87.62 885 TYR A N 1
ATOM 6918 C CA . TYR A 1 885 ? 20.992 -0.839 -24.788 1.00 87.62 885 TYR A CA 1
ATOM 6919 C C . TYR A 1 885 ? 21.173 -2.323 -25.109 1.00 87.62 885 TYR A C 1
ATOM 6921 O O . TYR A 1 885 ? 21.947 -2.983 -24.414 1.00 87.62 885 TYR A O 1
ATOM 6929 N N . PHE A 1 886 ? 20.531 -2.809 -26.179 1.00 88.75 886 PHE A N 1
ATOM 6930 C CA . PHE A 1 886 ? 20.627 -4.207 -26.600 1.00 88.75 886 PHE A CA 1
ATOM 6931 C C . PHE A 1 886 ? 22.082 -4.589 -26.873 1.00 88.75 886 PHE A C 1
ATOM 6933 O O . PHE A 1 886 ? 22.602 -5.495 -26.235 1.00 88.75 886 PHE A O 1
ATOM 6940 N N . ARG A 1 887 ? 22.803 -3.803 -27.686 1.00 87.94 887 ARG A N 1
ATOM 6941 C CA . ARG A 1 887 ? 24.227 -4.051 -27.988 1.00 87.94 887 ARG A CA 1
ATOM 6942 C C . ARG A 1 887 ? 25.125 -4.091 -26.746 1.00 87.94 887 ARG A C 1
ATOM 6944 O O . ARG A 1 887 ? 26.149 -4.763 -26.730 1.00 87.94 887 ARG A O 1
ATOM 6951 N N . ARG A 1 888 ? 24.801 -3.325 -25.698 1.00 86.75 888 ARG A N 1
ATOM 6952 C CA . ARG A 1 888 ? 25.598 -3.323 -24.460 1.00 86.75 888 ARG A CA 1
ATOM 6953 C C . ARG A 1 888 ? 25.332 -4.562 -23.607 1.00 86.75 888 ARG A C 1
ATOM 6955 O O . ARG A 1 888 ? 26.268 -5.008 -22.938 1.00 86.75 888 ARG A O 1
ATOM 6962 N N . ARG A 1 889 ? 24.079 -5.028 -23.589 1.00 89.06 889 ARG A N 1
ATOM 6963 C CA . ARG A 1 889 ? 23.576 -6.097 -22.719 1.00 89.06 889 ARG A CA 1
ATOM 6964 C C . ARG A 1 889 ? 23.646 -7.489 -23.353 1.00 89.06 889 ARG A C 1
ATOM 6966 O O . ARG A 1 889 ? 23.852 -8.437 -22.614 1.00 89.06 889 ARG A O 1
ATOM 6973 N N . ASN A 1 890 ? 23.558 -7.606 -24.678 1.00 91.56 890 ASN A N 1
ATOM 6974 C CA . ASN A 1 890 ? 23.798 -8.857 -25.392 1.00 91.56 890 ASN A CA 1
ATOM 6975 C C . ASN A 1 890 ? 25.291 -9.217 -25.310 1.00 91.56 890 ASN A C 1
ATOM 6977 O O . ASN A 1 890 ? 26.128 -8.501 -25.864 1.00 91.56 890 ASN A O 1
ATOM 6981 N N . ARG A 1 891 ? 25.633 -10.265 -24.554 1.00 90.75 891 ARG A N 1
ATOM 6982 C CA . ARG A 1 891 ? 27.014 -10.677 -24.272 1.00 90.75 891 ARG A CA 1
ATOM 6983 C C . ARG A 1 891 ? 27.171 -12.188 -24.388 1.00 90.75 891 ARG A C 1
ATOM 6985 O O . ARG A 1 891 ? 26.749 -12.911 -23.496 1.00 90.75 891 ARG A O 1
ATOM 6992 N N . ASN A 1 892 ? 27.819 -12.635 -25.459 1.00 89.88 892 ASN A N 1
ATOM 6993 C CA . ASN A 1 892 ? 28.022 -14.053 -25.772 1.00 89.88 892 ASN A CA 1
ATOM 6994 C C . ASN A 1 892 ? 29.525 -14.408 -25.792 1.00 89.88 892 ASN A C 1
ATOM 6996 O O . ASN A 1 892 ? 29.962 -15.225 -26.601 1.00 89.88 892 ASN A O 1
ATOM 7000 N N . ASP A 1 893 ? 30.326 -13.728 -24.963 1.00 89.75 893 ASP A N 1
ATOM 7001 C CA . ASP A 1 893 ? 31.788 -13.692 -25.077 1.00 89.75 893 ASP A CA 1
ATOM 7002 C C . ASP A 1 893 ? 32.465 -14.996 -24.607 1.00 89.75 893 ASP A C 1
ATOM 7004 O O . ASP A 1 893 ? 33.548 -15.332 -25.084 1.00 89.75 893 ASP A O 1
ATOM 7008 N N . GLN A 1 894 ? 31.875 -15.696 -23.631 1.00 88.62 894 GLN A N 1
ATOM 7009 C CA . GLN A 1 894 ? 32.435 -16.907 -23.012 1.00 88.62 894 GLN A CA 1
ATOM 7010 C C . GLN A 1 894 ? 31.327 -17.887 -22.647 1.00 88.62 894 GLN A C 1
ATOM 7012 O O . GLN A 1 894 ? 30.256 -17.458 -22.226 1.00 88.62 894 GLN A O 1
ATOM 7017 N N . ASP A 1 895 ? 31.606 -19.185 -22.743 1.00 84.75 895 ASP A N 1
ATOM 7018 C CA . ASP A 1 895 ? 30.733 -20.229 -22.210 1.00 84.75 895 ASP A CA 1
ATOM 7019 C C . ASP A 1 895 ? 30.776 -20.245 -20.674 1.00 84.75 895 ASP A C 1
ATOM 7021 O O . ASP A 1 895 ? 31.831 -20.031 -20.070 1.00 84.75 895 ASP A O 1
ATOM 7025 N N . MET A 1 896 ? 29.640 -20.521 -20.030 1.00 78.44 896 MET A N 1
ATOM 7026 C CA . MET A 1 896 ? 29.610 -20.778 -18.593 1.00 78.44 896 MET A CA 1
ATOM 7027 C C . MET A 1 896 ? 30.295 -22.119 -18.313 1.00 78.44 896 MET A C 1
ATOM 7029 O O . MET A 1 896 ? 29.730 -23.184 -18.537 1.00 78.44 896 MET A O 1
ATOM 7033 N N . LEU A 1 897 ? 31.531 -22.055 -17.816 1.00 64.94 897 LEU A N 1
ATOM 7034 C CA . LEU A 1 897 ? 32.349 -23.235 -17.503 1.00 64.94 897 LEU A CA 1
ATOM 7035 C C . LEU A 1 897 ? 32.311 -23.630 -16.016 1.00 64.94 897 LEU A C 1
ATOM 7037 O O . LEU A 1 897 ? 32.853 -24.669 -15.645 1.00 64.94 897 LEU A O 1
ATOM 7041 N N . ARG A 1 898 ? 31.718 -22.800 -15.146 1.00 71.50 898 ARG A N 1
ATOM 7042 C CA . ARG A 1 898 ? 31.639 -23.074 -13.701 1.00 71.50 898 ARG A CA 1
ATOM 7043 C C . ARG A 1 898 ? 30.362 -23.855 -13.357 1.00 71.50 898 ARG A C 1
ATOM 7045 O O . ARG A 1 898 ? 29.305 -23.493 -13.873 1.00 71.50 898 ARG A O 1
ATOM 7052 N N . PRO A 1 899 ? 30.428 -24.859 -12.460 1.00 66.12 899 PRO A N 1
ATOM 7053 C CA . PRO A 1 899 ? 29.248 -25.590 -12.009 1.00 66.12 899 PRO A CA 1
ATOM 7054 C C . PRO A 1 899 ? 28.191 -24.675 -11.387 1.00 66.12 899 PRO A C 1
ATOM 7056 O O . PRO A 1 899 ? 28.497 -23.814 -10.561 1.00 66.12 899 PRO A O 1
ATOM 7059 N N . ILE A 1 900 ? 26.937 -24.905 -11.762 1.00 82.06 900 ILE A N 1
ATOM 7060 C CA . ILE A 1 900 ? 25.758 -24.244 -11.207 1.00 82.06 900 ILE A CA 1
ATOM 7061 C C . ILE A 1 900 ? 25.278 -25.080 -10.013 1.00 82.06 900 ILE A C 1
ATOM 7063 O O . ILE A 1 900 ? 24.440 -25.968 -10.158 1.00 82.06 900 ILE A O 1
ATOM 7067 N N . LEU A 1 901 ? 25.854 -24.830 -8.836 1.00 84.88 901 LEU A N 1
ATOM 7068 C CA . LEU A 1 901 ? 25.694 -25.698 -7.660 1.00 84.88 901 LEU A CA 1
ATOM 7069 C C . LEU A 1 901 ? 24.233 -25.842 -7.196 1.00 84.88 901 LEU A C 1
ATOM 7071 O O . LEU A 1 901 ? 23.803 -26.940 -6.857 1.00 84.88 901 LEU A O 1
ATOM 7075 N N . ALA A 1 902 ? 23.451 -24.760 -7.249 1.00 85.50 902 ALA A N 1
ATOM 7076 C CA . ALA A 1 902 ? 22.063 -24.746 -6.778 1.00 85.50 902 ALA A CA 1
ATOM 7077 C C . ALA A 1 902 ? 21.062 -25.443 -7.721 1.00 85.50 902 ALA A C 1
ATOM 7079 O O . ALA A 1 902 ? 19.892 -25.596 -7.372 1.00 85.50 902 ALA A O 1
ATOM 7080 N N . ARG A 1 903 ? 21.485 -25.871 -8.920 1.00 89.38 903 ARG A N 1
ATOM 7081 C CA . ARG A 1 903 ? 20.555 -26.318 -9.963 1.00 89.38 903 ARG A CA 1
ATOM 7082 C C . ARG A 1 903 ? 19.694 -27.531 -9.575 1.00 89.38 903 ARG A C 1
ATOM 7084 O O . ARG A 1 903 ? 18.480 -27.429 -9.731 1.00 89.38 903 ARG A O 1
ATOM 7091 N N . PRO A 1 904 ? 20.241 -28.638 -9.037 1.00 91.31 904 PRO A N 1
ATOM 7092 C CA . PRO A 1 904 ? 19.406 -29.784 -8.671 1.00 91.31 904 PRO A CA 1
ATOM 7093 C C . PRO A 1 904 ? 18.329 -29.435 -7.630 1.00 91.31 904 PRO A C 1
ATOM 7095 O O . PRO A 1 904 ? 17.197 -29.904 -7.724 1.00 91.31 904 PRO A O 1
ATOM 7098 N N . ALA A 1 905 ? 18.660 -28.575 -6.660 1.00 93.12 905 ALA A N 1
ATOM 7099 C CA . ALA A 1 905 ? 17.703 -28.096 -5.664 1.00 93.12 905 ALA A CA 1
ATOM 7100 C C . ALA A 1 905 ? 16.649 -27.160 -6.284 1.00 93.12 905 ALA A C 1
ATOM 7102 O O . ALA A 1 905 ? 15.474 -27.239 -5.927 1.00 93.12 905 ALA A O 1
ATOM 7103 N N . ALA A 1 906 ? 17.042 -26.324 -7.250 1.00 94.12 906 ALA A N 1
ATOM 7104 C CA . ALA A 1 906 ? 16.125 -25.452 -7.981 1.00 94.12 906 ALA A CA 1
ATOM 7105 C C . ALA A 1 906 ? 15.110 -26.245 -8.823 1.00 94.12 906 ALA A C 1
ATOM 7107 O O . ALA A 1 906 ? 13.939 -25.874 -8.852 1.00 94.12 906 ALA A O 1
ATOM 7108 N N . ASP A 1 907 ? 15.513 -27.358 -9.448 1.00 95.25 907 ASP A N 1
ATOM 7109 C CA . ASP A 1 907 ? 14.592 -28.244 -10.179 1.00 95.25 907 ASP A CA 1
ATOM 7110 C C . ASP A 1 907 ? 13.537 -28.861 -9.244 1.00 95.25 907 ASP A C 1
ATOM 7112 O O . ASP A 1 907 ? 12.343 -28.860 -9.559 1.00 95.25 907 ASP A O 1
ATOM 7116 N N . ALA A 1 908 ? 13.962 -29.341 -8.069 1.00 96.88 908 ALA A N 1
ATOM 7117 C CA . ALA A 1 908 ? 13.057 -29.894 -7.063 1.00 96.88 908 ALA A CA 1
ATOM 7118 C C . ALA A 1 908 ? 12.068 -28.838 -6.540 1.00 96.88 908 ALA A C 1
ATOM 7120 O O . ALA A 1 908 ? 10.867 -29.101 -6.442 1.00 96.88 908 ALA A O 1
ATOM 7121 N N . GLU A 1 909 ? 12.552 -27.627 -6.258 1.00 97.50 909 GLU A N 1
ATOM 7122 C CA . GLU A 1 909 ? 11.706 -26.535 -5.779 1.00 97.50 909 GLU A CA 1
ATOM 7123 C C . GLU A 1 909 ? 10.735 -26.044 -6.860 1.00 97.50 909 GLU A C 1
ATOM 7125 O O . GLU A 1 909 ? 9.559 -25.816 -6.581 1.00 97.50 909 GLU A O 1
ATOM 7130 N N . HIS A 1 910 ? 11.175 -25.960 -8.118 1.00 97.75 910 HIS A N 1
ATOM 7131 C CA . HIS A 1 910 ? 10.301 -25.624 -9.240 1.00 97.75 910 HIS A CA 1
ATOM 7132 C C . HIS A 1 910 ? 9.173 -26.652 -9.399 1.00 97.75 910 HIS A C 1
ATOM 7134 O O . HIS A 1 910 ? 8.010 -26.278 -9.563 1.00 97.75 910 HIS A O 1
ATOM 7140 N N . ALA A 1 911 ? 9.487 -27.949 -9.303 1.00 97.88 911 ALA A N 1
ATOM 7141 C CA . ALA A 1 911 ? 8.481 -29.010 -9.342 1.00 97.88 911 ALA A CA 1
ATOM 7142 C C . ALA A 1 911 ? 7.467 -28.885 -8.191 1.00 97.88 911 ALA A C 1
ATOM 7144 O O . ALA A 1 911 ? 6.264 -29.048 -8.409 1.00 97.88 911 ALA A O 1
ATOM 7145 N N . ARG A 1 912 ? 7.931 -28.532 -6.984 1.00 98.19 912 ARG A N 1
ATOM 7146 C CA . ARG A 1 912 ? 7.068 -28.293 -5.819 1.00 98.19 912 ARG A CA 1
ATOM 7147 C C . ARG A 1 912 ? 6.136 -27.098 -6.031 1.00 98.19 912 ARG A C 1
ATOM 7149 O O . ARG A 1 912 ? 4.942 -27.221 -5.773 1.00 98.19 912 ARG A O 1
ATOM 7156 N N . LEU A 1 913 ? 6.650 -25.976 -6.543 1.00 98.19 913 LEU A N 1
ATOM 7157 C CA . LEU A 1 913 ? 5.836 -24.795 -6.857 1.00 98.19 913 LEU A CA 1
ATOM 7158 C C . LEU A 1 913 ? 4.779 -25.104 -7.928 1.00 98.19 913 LEU A C 1
ATOM 7160 O O . LEU A 1 913 ? 3.623 -24.719 -7.781 1.00 98.19 913 LEU A O 1
ATOM 7164 N N . MET A 1 914 ? 5.142 -25.851 -8.974 1.00 97.75 914 MET A N 1
ATOM 7165 C CA . MET A 1 914 ? 4.204 -26.283 -10.020 1.00 97.75 914 MET A CA 1
ATOM 7166 C C . MET A 1 914 ? 3.089 -27.198 -9.492 1.00 97.75 914 MET A C 1
ATOM 7168 O O . MET A 1 914 ? 1.991 -27.201 -10.051 1.00 97.75 914 MET A O 1
ATOM 7172 N N . ALA A 1 915 ? 3.346 -27.950 -8.418 1.00 97.94 915 ALA A N 1
ATOM 7173 C CA . ALA A 1 915 ? 2.362 -28.822 -7.779 1.00 97.94 915 ALA A CA 1
ATOM 7174 C C . ALA A 1 915 ? 1.328 -28.065 -6.922 1.00 97.94 915 ALA A C 1
ATOM 7176 O O . ALA A 1 915 ? 0.309 -28.649 -6.543 1.00 97.94 915 ALA A O 1
ATOM 7177 N N . ILE A 1 916 ? 1.546 -26.777 -6.629 1.00 97.62 916 ILE A N 1
ATOM 7178 C CA . ILE A 1 916 ? 0.575 -25.951 -5.903 1.00 97.62 916 ILE A CA 1
ATOM 7179 C C . ILE A 1 916 ? -0.713 -25.832 -6.742 1.00 97.62 916 ILE A C 1
ATOM 7181 O O . ILE A 1 916 ? -0.647 -25.493 -7.932 1.00 97.62 916 ILE A O 1
ATOM 7185 N N . PRO A 1 917 ? -1.905 -26.073 -6.156 1.00 96.44 917 PRO A N 1
ATOM 7186 C CA . PRO A 1 917 ? -3.166 -26.031 -6.889 1.00 96.44 917 PRO A CA 1
ATOM 7187 C C . PRO A 1 917 ? -3.355 -24.744 -7.703 1.00 96.44 917 PRO A C 1
ATOM 7189 O O . PRO A 1 917 ? -3.380 -23.636 -7.174 1.00 96.44 917 PRO A O 1
ATOM 7192 N N . GLY A 1 918 ? -3.514 -24.901 -9.018 1.00 95.62 918 GLY A N 1
ATOM 7193 C CA . GLY A 1 918 ? -3.757 -23.802 -9.955 1.00 95.62 918 GLY A CA 1
ATOM 7194 C C . GLY A 1 918 ? -2.508 -23.080 -10.473 1.00 95.62 918 GLY A C 1
ATOM 7195 O O . GLY A 1 918 ? -2.629 -22.396 -11.492 1.00 95.62 918 GLY A O 1
ATOM 7196 N N . VAL A 1 919 ? -1.332 -23.255 -9.854 1.00 97.50 919 VAL A N 1
ATOM 7197 C CA . VAL A 1 919 ? -0.089 -22.563 -10.249 1.00 97.50 919 VAL A CA 1
ATOM 7198 C C . VAL A 1 919 ? 0.363 -22.968 -11.649 1.00 97.50 919 VAL A C 1
ATOM 7200 O O . VAL A 1 919 ? 0.539 -22.086 -12.486 1.00 97.50 919 VAL A O 1
ATOM 7203 N N . ALA A 1 920 ? 0.448 -24.268 -11.956 1.00 97.38 920 ALA A N 1
ATOM 7204 C CA . ALA A 1 920 ? 0.822 -24.737 -13.296 1.00 97.38 920 ALA A CA 1
ATOM 7205 C C . ALA A 1 920 ? -0.096 -24.160 -14.390 1.00 97.38 920 ALA A C 1
ATOM 7207 O O . ALA A 1 920 ? 0.363 -23.552 -15.352 1.00 97.38 920 ALA A O 1
ATOM 7208 N N . ALA A 1 921 ? -1.414 -24.233 -14.185 1.00 97.31 921 ALA A N 1
ATOM 7209 C CA . ALA A 1 921 ? -2.382 -23.688 -15.134 1.00 97.31 921 ALA A CA 1
ATOM 7210 C C . ALA A 1 921 ? -2.299 -22.154 -15.263 1.00 97.31 921 ALA A C 1
ATOM 7212 O O . ALA A 1 921 ? -2.616 -21.608 -16.320 1.00 97.31 921 ALA A O 1
ATOM 7213 N N . ALA A 1 922 ? -1.940 -21.433 -14.194 1.00 96.81 922 ALA A N 1
ATOM 7214 C CA . ALA A 1 922 ? -1.713 -19.990 -14.247 1.00 96.81 922 ALA A CA 1
ATOM 7215 C C . ALA A 1 922 ? -0.436 -19.645 -15.017 1.00 96.81 922 ALA A C 1
ATOM 7217 O O . ALA A 1 922 ? -0.468 -18.756 -15.867 1.00 96.81 922 ALA A O 1
ATOM 7218 N N . HIS A 1 923 ? 0.645 -20.388 -14.787 1.00 97.75 923 HIS A N 1
ATOM 7219 C CA . HIS A 1 923 ? 1.901 -20.241 -15.516 1.00 97.75 923 HIS A CA 1
ATOM 7220 C C . HIS A 1 923 ? 1.735 -20.517 -17.014 1.00 97.75 923 HIS A C 1
ATOM 7222 O O . HIS A 1 923 ? 2.150 -19.696 -17.833 1.00 97.75 923 HIS A O 1
ATOM 7228 N N . ASP A 1 924 ? 1.006 -21.573 -17.385 1.00 97.56 924 ASP A N 1
ATOM 7229 C CA . ASP A 1 924 ? 0.677 -21.878 -18.783 1.00 97.56 924 ASP A CA 1
ATOM 7230 C C . ASP A 1 924 ? -0.090 -20.735 -19.465 1.00 97.56 924 ASP A C 1
ATOM 7232 O O . ASP A 1 924 ? 0.164 -20.406 -20.629 1.00 97.56 924 ASP A O 1
ATOM 7236 N N . ARG A 1 925 ? -1.005 -20.070 -18.742 1.00 97.44 925 ARG A N 1
ATOM 7237 C CA . ARG A 1 925 ? -1.707 -18.879 -19.255 1.00 97.44 925 ARG A CA 1
ATOM 7238 C C . ARG A 1 925 ? -0.755 -17.706 -19.472 1.00 97.44 925 ARG A C 1
ATOM 7240 O O . ARG A 1 925 ? -0.883 -17.036 -20.499 1.00 97.44 925 ARG A O 1
ATOM 7247 N N . CYS A 1 926 ? 0.193 -17.478 -18.561 1.00 96.94 926 CYS A N 1
ATOM 7248 C CA . CYS A 1 926 ? 1.232 -16.460 -18.732 1.00 96.94 926 CYS A CA 1
ATOM 7249 C C . CYS A 1 926 ? 2.067 -16.731 -19.988 1.00 96.94 926 CYS A C 1
ATOM 7251 O O . CYS A 1 926 ? 2.229 -15.846 -20.829 1.00 96.94 926 CYS A O 1
ATOM 7253 N N . ILE A 1 927 ? 2.520 -17.975 -20.175 1.00 97.62 927 ILE A N 1
ATOM 7254 C CA . ILE A 1 927 ? 3.262 -18.412 -21.367 1.00 97.62 927 ILE A CA 1
ATOM 7255 C C . ILE A 1 927 ? 2.437 -18.190 -22.640 1.00 97.62 927 ILE A C 1
ATOM 7257 O O . ILE A 1 927 ? 2.942 -17.639 -23.622 1.00 97.62 927 ILE A O 1
ATOM 7261 N N . ALA A 1 928 ? 1.165 -18.595 -22.642 1.00 97.12 928 ALA A N 1
ATOM 7262 C CA . ALA A 1 928 ? 0.284 -18.443 -23.797 1.00 97.12 928 ALA A CA 1
ATOM 7263 C C . ALA A 1 928 ? 0.073 -16.967 -24.172 1.00 97.12 928 ALA A C 1
ATOM 7265 O O . ALA A 1 928 ? 0.163 -16.612 -25.349 1.00 97.12 928 ALA A O 1
ATOM 7266 N N . ARG A 1 929 ? -0.152 -16.089 -23.185 1.00 95.81 929 ARG A N 1
ATOM 7267 C CA . ARG A 1 929 ? -0.300 -14.642 -23.416 1.00 95.81 929 ARG A CA 1
ATOM 7268 C C . ARG A 1 929 ? 0.999 -13.990 -23.882 1.00 95.81 929 ARG A C 1
ATOM 7270 O O . ARG A 1 929 ? 0.952 -13.136 -24.764 1.00 95.81 929 ARG A O 1
ATOM 7277 N N . HIS A 1 930 ? 2.146 -14.422 -23.361 1.00 95.69 930 HIS A N 1
ATOM 7278 C CA . HIS A 1 930 ? 3.457 -13.962 -23.827 1.00 95.69 930 HIS A CA 1
ATOM 7279 C C . HIS A 1 930 ? 3.693 -14.331 -25.295 1.00 95.69 930 HIS A C 1
ATOM 7281 O O . HIS A 1 930 ? 4.051 -13.471 -26.097 1.00 95.69 930 HIS A O 1
ATOM 7287 N N . ARG A 1 931 ? 3.387 -15.575 -25.692 1.00 96.62 931 ARG A N 1
ATOM 7288 C CA . ARG A 1 931 ? 3.434 -16.015 -27.100 1.00 96.62 931 ARG A CA 1
ATOM 7289 C C . ARG A 1 931 ? 2.481 -15.223 -27.995 1.00 96.62 931 ARG A C 1
ATOM 7291 O O . ARG A 1 931 ? 2.871 -14.809 -29.083 1.00 96.62 931 ARG A O 1
ATOM 7298 N N . ALA A 1 932 ? 1.256 -14.970 -27.536 1.00 94.69 932 ALA A N 1
ATOM 7299 C CA . ALA A 1 932 ? 0.299 -14.150 -28.276 1.00 94.69 932 ALA A CA 1
ATOM 7300 C C . ALA A 1 932 ? 0.816 -12.716 -28.478 1.00 94.69 932 ALA A C 1
ATOM 7302 O O . ALA A 1 932 ? 0.725 -12.179 -29.582 1.00 94.69 932 ALA A O 1
ATOM 7303 N N . ARG A 1 933 ? 1.432 -12.123 -27.446 1.00 94.19 933 ARG A N 1
ATOM 7304 C CA . ARG A 1 933 ? 2.063 -10.802 -27.548 1.00 94.19 933 ARG A CA 1
ATOM 7305 C C . ARG A 1 933 ? 3.222 -10.802 -28.540 1.00 94.19 933 ARG A C 1
ATOM 7307 O O . ARG A 1 933 ? 3.331 -9.876 -29.333 1.00 94.19 933 ARG A O 1
ATOM 7314 N N . ILE A 1 934 ? 4.069 -11.830 -28.532 1.00 94.19 934 ILE A N 1
ATOM 7315 C CA . ILE A 1 934 ? 5.155 -11.977 -29.514 1.00 94.19 934 ILE A CA 1
ATOM 7316 C C . ILE A 1 934 ? 4.597 -11.993 -30.943 1.00 94.19 934 ILE A C 1
ATOM 7318 O O . ILE A 1 934 ? 5.112 -11.275 -31.802 1.00 94.19 934 ILE A O 1
ATOM 7322 N N . ALA A 1 935 ? 3.538 -12.768 -31.194 1.00 93.50 935 ALA A N 1
ATOM 7323 C CA . ALA A 1 935 ? 2.904 -12.850 -32.509 1.00 93.50 935 ALA A CA 1
ATOM 7324 C C . ALA A 1 935 ? 2.339 -11.491 -32.963 1.00 93.50 935 ALA A C 1
ATOM 7326 O O . ALA A 1 935 ? 2.563 -11.081 -34.102 1.00 93.50 935 ALA A O 1
ATOM 7327 N N . GLU A 1 936 ? 1.673 -10.763 -32.060 1.00 92.56 936 GLU A N 1
ATOM 7328 C CA . GLU A 1 936 ? 1.179 -9.403 -32.311 1.00 92.56 936 GLU A CA 1
ATOM 7329 C C . GLU A 1 936 ? 2.322 -8.441 -32.665 1.00 92.56 936 GLU A C 1
ATOM 7331 O O . GLU A 1 936 ? 2.256 -7.737 -33.672 1.00 92.56 936 GLU A O 1
ATOM 7336 N N . LEU A 1 937 ? 3.388 -8.419 -31.859 1.00 89.12 937 LEU A N 1
ATOM 7337 C CA . LEU A 1 937 ? 4.512 -7.506 -32.057 1.00 89.12 937 LEU A CA 1
ATOM 7338 C C . LEU A 1 937 ? 5.269 -7.812 -33.348 1.00 89.12 937 LEU A C 1
ATOM 7340 O O . LEU A 1 937 ? 5.576 -6.898 -34.101 1.00 89.12 937 LEU A O 1
ATOM 7344 N N . THR A 1 938 ? 5.500 -9.083 -33.664 1.00 86.75 938 THR A N 1
ATOM 7345 C CA . THR A 1 938 ? 6.215 -9.498 -34.886 1.00 86.75 938 THR A CA 1
ATOM 7346 C C . THR A 1 938 ? 5.441 -9.149 -36.169 1.00 86.75 938 THR A C 1
ATOM 7348 O O . THR A 1 938 ? 6.020 -9.006 -37.251 1.00 86.75 938 THR A O 1
ATOM 7351 N N . ALA A 1 939 ? 4.122 -8.955 -36.078 1.00 88.69 939 ALA A N 1
ATOM 7352 C CA . ALA A 1 939 ? 3.320 -8.463 -37.194 1.00 88.69 939 ALA A CA 1
ATOM 7353 C C . ALA A 1 939 ? 3.520 -6.960 -37.472 1.00 88.69 939 ALA A C 1
ATOM 7355 O O . ALA A 1 939 ? 3.217 -6.512 -38.579 1.00 88.69 939 ALA A O 1
ATOM 7356 N N . ARG A 1 940 ? 4.043 -6.184 -36.513 1.00 86.88 940 ARG A N 1
ATOM 7357 C CA . ARG A 1 940 ? 4.191 -4.732 -36.647 1.00 86.88 940 ARG A CA 1
ATOM 7358 C C . ARG A 1 940 ? 5.482 -4.330 -37.385 1.00 86.88 940 ARG A C 1
ATOM 7360 O O . ARG A 1 940 ? 6.539 -4.894 -37.095 1.00 86.88 940 ARG A O 1
ATOM 7367 N N . PRO A 1 941 ? 5.441 -3.331 -38.291 1.00 86.75 941 PRO A N 1
ATOM 7368 C CA . PRO A 1 941 ? 6.620 -2.887 -39.045 1.00 86.75 941 PRO A CA 1
ATOM 7369 C C . PRO A 1 941 ? 7.798 -2.432 -38.171 1.00 86.75 941 PRO A C 1
ATOM 7371 O O . PRO A 1 941 ? 8.921 -2.876 -38.388 1.00 86.75 941 PRO A O 1
ATOM 7374 N N . ASP A 1 942 ? 7.537 -1.636 -37.130 1.00 79.19 942 ASP A N 1
ATOM 7375 C CA . ASP A 1 942 ? 8.551 -1.097 -36.212 1.00 79.19 942 ASP A CA 1
ATOM 7376 C C . ASP A 1 942 ? 9.319 -2.194 -35.450 1.00 79.19 942 ASP A C 1
ATOM 7378 O O . ASP A 1 942 ? 10.513 -2.074 -35.176 1.00 79.19 942 ASP A O 1
ATOM 7382 N N . TYR A 1 943 ? 8.658 -3.311 -35.150 1.00 83.19 943 TYR A N 1
ATOM 7383 C CA . TYR A 1 943 ? 9.271 -4.466 -34.490 1.00 83.19 943 TYR A CA 1
ATOM 7384 C C . TYR A 1 943 ? 10.041 -5.367 -35.460 1.00 83.19 943 TYR A C 1
ATOM 7386 O O . TYR A 1 943 ? 11.064 -5.939 -35.078 1.00 83.19 943 TYR A O 1
ATOM 7394 N N . ARG A 1 944 ? 9.602 -5.464 -36.722 1.00 86.38 944 ARG A N 1
ATOM 7395 C CA . ARG A 1 944 ? 10.367 -6.144 -37.781 1.00 86.38 944 ARG A CA 1
ATOM 7396 C C . ARG A 1 944 ? 11.665 -5.411 -38.091 1.00 86.38 944 ARG A C 1
ATOM 7398 O O . ARG A 1 944 ? 12.694 -6.061 -38.242 1.00 86.38 944 ARG A O 1
ATOM 7405 N N . GLU A 1 945 ? 11.634 -4.081 -38.119 1.00 86.56 945 GLU A N 1
ATOM 7406 C CA . GLU A 1 945 ? 12.841 -3.255 -38.241 1.00 86.56 945 GLU A CA 1
ATOM 7407 C C . GLU A 1 945 ? 13.813 -3.516 -37.086 1.00 86.56 945 GLU A C 1
ATOM 7409 O O . GLU A 1 945 ? 15.005 -3.709 -37.313 1.00 86.56 945 GLU A O 1
ATOM 7414 N N . TRP A 1 946 ? 13.309 -3.626 -35.853 1.00 86.75 946 TRP A N 1
ATOM 7415 C CA . TRP A 1 946 ? 14.126 -4.009 -34.700 1.00 86.75 946 TRP A CA 1
ATOM 7416 C C . TRP A 1 946 ? 14.751 -5.402 -34.837 1.00 86.75 946 TRP A C 1
ATOM 7418 O O . TRP A 1 946 ? 15.934 -5.569 -34.535 1.00 86.75 946 TRP A O 1
ATOM 7428 N N . GLN A 1 947 ? 13.987 -6.403 -35.287 1.00 86.75 947 GLN A N 1
ATOM 7429 C CA . GLN A 1 947 ? 14.511 -7.754 -35.526 1.00 86.75 947 GLN A CA 1
ATOM 7430 C C . GLN A 1 947 ? 15.595 -7.754 -36.608 1.00 86.75 947 GLN A C 1
ATOM 7432 O O . GLN A 1 947 ? 16.663 -8.334 -36.400 1.00 86.75 947 GLN A O 1
ATOM 7437 N N . ALA A 1 948 ? 15.348 -7.081 -37.736 1.00 88.25 948 ALA A N 1
ATOM 7438 C CA . ALA A 1 948 ? 16.320 -6.936 -38.816 1.00 88.25 948 ALA A CA 1
ATOM 7439 C C . ALA A 1 948 ? 17.593 -6.242 -38.316 1.00 88.25 948 ALA A C 1
ATOM 7441 O O . ALA A 1 948 ? 18.691 -6.779 -38.467 1.00 88.25 948 ALA A O 1
ATOM 7442 N N . TRP A 1 949 ? 17.444 -5.127 -37.593 1.00 90.38 949 TRP A N 1
ATOM 7443 C CA . TRP A 1 949 ? 18.571 -4.408 -37.011 1.00 90.38 949 TRP A CA 1
ATOM 7444 C C . TRP A 1 949 ? 19.386 -5.290 -36.058 1.00 90.38 949 TRP A C 1
ATOM 7446 O O . TRP A 1 949 ? 20.615 -5.284 -36.136 1.00 90.38 949 TRP A O 1
ATOM 7456 N N . ILE A 1 950 ? 18.735 -6.073 -35.184 1.00 88.81 950 ILE A N 1
ATOM 7457 C CA . ILE A 1 950 ? 19.422 -7.012 -34.284 1.00 88.81 950 ILE A CA 1
ATOM 7458 C C . ILE A 1 950 ? 20.223 -8.036 -35.092 1.00 88.81 950 ILE A C 1
ATOM 7460 O O . ILE A 1 950 ? 21.406 -8.218 -34.804 1.00 88.81 950 ILE A O 1
ATOM 7464 N N . ARG A 1 951 ? 19.613 -8.666 -36.105 1.00 86.06 951 ARG A N 1
ATOM 7465 C CA . ARG A 1 951 ? 20.274 -9.665 -36.964 1.00 86.06 951 ARG A CA 1
ATOM 7466 C C . ARG A 1 951 ? 21.502 -9.095 -37.673 1.00 86.06 951 ARG A C 1
ATOM 7468 O O . ARG A 1 951 ? 22.544 -9.740 -37.710 1.00 86.06 951 ARG A O 1
ATOM 7475 N N . GLU A 1 952 ? 21.391 -7.875 -38.184 1.00 87.50 952 GLU A N 1
ATOM 7476 C CA . GLU A 1 952 ? 22.451 -7.211 -38.945 1.00 87.50 952 GLU A CA 1
ATOM 7477 C C . GLU A 1 952 ? 23.574 -6.647 -38.060 1.00 87.50 952 GLU A C 1
ATOM 7479 O O . GLU A 1 952 ? 24.744 -6.701 -38.432 1.00 87.50 952 GLU A O 1
ATOM 7484 N N . ASN A 1 953 ? 23.241 -6.097 -36.885 1.00 82.88 953 ASN A N 1
ATOM 7485 C CA . ASN A 1 953 ? 24.151 -5.216 -36.139 1.00 82.88 953 ASN A CA 1
ATOM 7486 C C . ASN A 1 953 ? 24.540 -5.721 -34.745 1.00 82.88 953 ASN A C 1
ATOM 7488 O O . ASN A 1 953 ? 25.478 -5.190 -34.143 1.00 82.88 953 ASN A O 1
ATOM 7492 N N . ALA A 1 954 ? 23.796 -6.671 -34.177 1.00 80.12 954 ALA A N 1
ATOM 7493 C CA . ALA A 1 954 ? 23.952 -7.059 -32.775 1.00 80.12 954 ALA A CA 1
ATOM 7494 C C . ALA A 1 954 ? 23.730 -8.555 -32.506 1.00 80.12 954 ALA A C 1
ATOM 7496 O O . ALA A 1 954 ? 23.578 -8.933 -31.346 1.00 80.12 954 ALA A O 1
ATOM 7497 N N . TRP A 1 955 ? 23.701 -9.387 -33.550 1.00 77.94 955 TRP A N 1
ATOM 7498 C CA . TRP A 1 955 ? 23.487 -10.832 -33.444 1.00 77.94 955 TRP A CA 1
ATOM 7499 C C . TRP A 1 955 ? 24.707 -11.586 -32.915 1.00 77.94 955 TRP A C 1
ATOM 7501 O O . TRP A 1 955 ? 24.561 -12.583 -32.206 1.00 77.94 955 TRP A O 1
ATOM 7511 N N . ASN A 1 956 ? 25.900 -11.095 -33.260 1.00 61.97 956 ASN A N 1
ATOM 7512 C CA . ASN A 1 956 ? 27.184 -11.685 -32.886 1.00 61.97 956 ASN A CA 1
ATOM 7513 C C . ASN A 1 956 ? 27.724 -11.102 -31.583 1.00 61.97 956 ASN A C 1
ATOM 7515 O O . ASN A 1 956 ? 27.839 -9.856 -31.499 1.00 61.97 956 ASN A O 1
#

pLDDT: mean 84.36, std 16.93, range [24.83, 98.25]

Sequence (956 aa):
MPIDGPDPPDLPLPRYDAVILCRDVRVPVVPGVITPIIERQIRSGRYEGGEVAKTLEILQPGDRILELGGGIGYCAASLAADPRVDGLCCVEADPQLFPIIRETLRLNGVDGVHLRWGAVTGEAGGSLPFHVRRSFWASSLKAGPLPWTSRIMVPRLSLSRLIADVRPTVVLCDVEGGELDLFAGADLAGVRAVILELHPRVYGEEGTAQVLHALRQAGLSRVVPPRRSSVQLFLRDPEAGMQPALPRTPRGTRGQRARPRGATGPRILVATCMRDEGPYVLEWLAWHKAIGVTDFVVFTNDCTDGTDALLDRLDAAGEVMHLPNPAVLTDIPMQHMALRYAPMTRPFREADYFISMDVDEFINIRCGRGRLADLFAAAGSFDALSISELNHGTNGRDRFEPGWVIDCHARHQSERPGKWKARRGVKTLVRLGHWPVRLRNHRPDFLTRGPVRWLDGSLRETAVFRDDPMTNGHDCRGTYGAVVLNHYALRSVDGFLVKVARGDVIRPDKSPSRHYFRSRNRHHSAVLQPGLARPLAEIEHARLLALPGVAAAHAACVERYRDRIAEIAAWPQSRDWRNWIRENVPPEAVPADAPCGGEPSGLSQDAPAAAAVPAPASAPAPGDVAAGDRVRPRLLVATCMRDEGPFVLEWLAWHKATGIDAFVIYSNDCTDGTDDLLDLLDAAGELTHLPNPFVLTGESLQPAALEYTQMLRQFRETDYFISMDADEFINIRIGRGHIDDLFAAAGPFDALSVTEVNHGTNRLETFQPGWQIDLFPRHQVERPGKWKARRGVKTILRPGDRIARIGNHRPHFVEGLDPPPRWLDGSLRETDFFLQDKRARGHDCRTTYDAVVLNHFSVRSVESFLVKLWRGDAIRPEKSRPHRYFRRRNRNDQDMLRPILARPAADAEHARLMAIPGVAAAHDRCIARHRARIAELTARPDYREWQAWIRENAWN